Protein AF-A0A3D8QNW7-F1 (afdb_monomer_lite)

Organism: NCBI:txid1849047

Secondary structure (DSSP, 8-state):
-EEEEEETTS-EEEEE--TT-BHHHHHHHHHHHHT--TTSEEEEETTEE--TT-BGGGGT--TT-EEEEEE-PPPP-PPPPPPEEEEEE-TTS-EEEEEE-TT-BHHHHHHHHHHHH---GGGEEEEETTEEPPTT--SBGGGGT--TT--EEEEE---S-EEEEEE-TTTS-EEEEEE-TT-BHHHHHHHHHHHH---GGGEEEEETTEEPPTT-BTTTTT--TT-EEEEEEPP--SS-SSS---EEEEEEEETTS-EEEEEEETT-BHHHHHHHHHHHH---GGGEEEEETTEEPPTTSBTTTTT--TT-EEEEEE-S--EEEEEEE-TTSPBPPPEEEETT-BHHHHHHHHHHHHGGGS-SSGGGEEEEETTEEPPTTSBGGGS---TTPEEEEEEPPPP--S---------------------------------------------------------------TT-TTTEESTT--S---TTTHHHHGGGS-HHHHTTEEEETTEEEE---TTS-GGG--SEETTEEEE-PPP--PPP--S-PPPPPS-SS---SSSPPPHHHHHHHHHH-TT-SEEEEETTSEEEEEE-TT--HHHHHHHS-SEETTEEEEEEE---EE--B--GGGS------------------PPPP-----------TT-EEEEEETT--S---EEEE---EEEETTEEEEEE-HHHHHHHHHHHH--TTGGGT-SS---PPPTTGGGGEEEEETTEEEEEEEEES-TT--STTTT-SS--EEEEES-GGGGTT---SSTT-EEBPHHHHHHTTTTT--BEE------S--------S--EEEEEEEEEEE-HHHHHHHHHSHHHHHHHHTT-HHHHHHHEEEEEEEEEESPPSSTTS-TT-EEEEEEEBTTS-EEEEEEEEEEEEEE------SS--HHHHHHHHTT--EEEEEEEEPPHHHHHH-EE-

Sequence (961 aa):
MKVFVRDMTGRQIEIELDKNSCASDLKEIISKIWQLKSDSYRAVYSGKELTGGAILSHYGVRNGSTIHIIKETPLPAQLPPGPISVPVKLPDGSIITAVVGEKASVIELKGAIERTSGIDVSNQRLVIHGRSLPSQSTSNISWFGVRDSSVVELQFIDGQPYNIYVEQPDRNTSYTLLVLCSDSVERLKTLVEKRNGIPNSRLRLKLNEKILKDEDILADCFIDANCKLKLEILPPKIMDSVAMDREIGIVLDFSEGERDIISVQGSSTILKIKEKISEKKHYLPAQVEIRNRGRQLQDHETLHSYGLGHGKILTVHFDGVKQFELFFQLPDGTASAGLVVPANTTVTDVKSKILLNWADKLPTNKSEFNITLLGDILEDDSNLDSYDIKKWSTLVVEIKQPNPTDNMAMYDLTEEHDPLGARDESQHNEIQPETASVELEELATSSDISSSDDARLTATPEILPCNSDMNSEGMHLLVGQTTELSGDEWKLLRPQLPESFRWDIEYGQSCWTCTPSRKIPRDEIPLTIAGCPVVIPVAYRYPFSGAVSPPPDPLSQVIDPRAPIEIQTVAKIFKRFPEASGFYLLLNGLLQLLVPDNFNYDWAYSHRPNVFGGLKICYINQTLACTAGHDPRVQRPATPTATRTASSRNQAQSPPARRVPNARSRIELESIVEARPKNVKSQTQYNGRIGVKTIKDGKIYLTMSSHVITESLLAKNRGPLLRRLFRTSRSTLNENWHKEVDICIQGAKIGTVRKTFDTEAEEYPTGFSHDVSLVRPLDDRDTHCILSPIPGLGWLSRSSWDNLRRTPSNLHILIHNETSEAKTLPSFTHSECLIVGKGILLNRQKLSAYEDDAQLRRRVRDEDVKIWKSLVSQSILYRVYPDFPVPGGQSGLALYADGKRSDGTDGPGVVGFQSFVQRSGNVQTYEMEGRDLEARLKRGLVAFYGAFQIPKELEKDHVIL

Structure (mmCIF, N/CA/C/O backbone):
data_AF-A0A3D8QNW7-F1
#
_entry.id   AF-A0A3D8QNW7-F1
#
loop_
_atom_site.group_PDB
_atom_site.id
_atom_site.type_symbol
_atom_site.label_atom_id
_atom_site.label_alt_id
_atom_site.label_comp_id
_atom_site.label_asym_id
_atom_site.label_entity_id
_atom_site.label_seq_id
_atom_site.pdbx_PDB_ins_code
_atom_site.Cartn_x
_atom_site.Cartn_y
_atom_site.Cartn_z
_atom_site.occupancy
_atom_site.B_iso_or_equiv
_atom_site.auth_seq_id
_atom_site.auth_comp_id
_atom_site.auth_asym_id
_atom_site.auth_atom_id
_atom_site.pdbx_PDB_model_num
ATOM 1 N N . MET A 1 1 ? 21.866 -10.956 -41.240 1.00 88.00 1 MET A N 1
ATOM 2 C CA . MET A 1 1 ? 20.829 -11.385 -40.270 1.00 88.00 1 MET A CA 1
ATOM 3 C C . MET A 1 1 ? 19.503 -10.880 -40.780 1.00 88.00 1 MET A C 1
ATOM 5 O O . MET A 1 1 ? 19.419 -9.727 -41.170 1.00 88.00 1 MET A O 1
ATOM 9 N N . LYS A 1 2 ? 18.485 -11.728 -40.810 1.00 88.94 2 LYS A N 1
ATOM 10 C CA . LYS A 1 2 ? 17.174 -11.386 -41.357 1.00 88.94 2 LYS A CA 1
ATOM 11 C C . LYS A 1 2 ? 16.237 -10.998 -40.223 1.00 88.94 2 LYS A C 1
ATOM 13 O O . LYS A 1 2 ? 16.145 -11.728 -39.236 1.00 88.94 2 LYS A O 1
ATOM 18 N N . VAL A 1 3 ? 15.557 -9.867 -40.352 1.00 92.38 3 VAL A N 1
ATOM 19 C CA . VAL A 1 3 ? 14.496 -9.419 -39.442 1.00 92.38 3 VAL A CA 1
ATOM 20 C C . VAL A 1 3 ? 13.245 -9.100 -40.248 1.00 92.38 3 VAL A C 1
ATOM 22 O O . VAL A 1 3 ? 13.325 -8.649 -41.388 1.00 92.38 3 VAL A O 1
ATOM 25 N N . PHE A 1 4 ? 12.079 -9.331 -39.662 1.00 91.69 4 PHE A N 1
ATOM 26 C CA . PHE A 1 4 ? 10.807 -8.983 -40.280 1.00 91.69 4 PHE A CA 1
ATOM 27 C C . PHE A 1 4 ? 10.320 -7.657 -39.717 1.00 91.69 4 PHE A C 1
ATOM 29 O O . PHE A 1 4 ? 10.287 -7.482 -38.503 1.00 91.69 4 PHE A O 1
ATOM 36 N N . VAL A 1 5 ? 9.904 -6.733 -40.573 1.00 90.88 5 VAL A N 1
ATOM 37 C CA . VAL A 1 5 ? 9.300 -5.470 -40.145 1.00 90.88 5 VAL A CA 1
ATOM 38 C C . VAL A 1 5 ? 7.836 -5.470 -40.559 1.00 90.88 5 VAL A C 1
ATOM 40 O O . VAL A 1 5 ? 7.531 -5.653 -41.736 1.00 90.88 5 VAL A O 1
ATOM 43 N N . ARG A 1 6 ? 6.927 -5.310 -39.592 1.00 87.19 6 ARG A N 1
ATOM 44 C CA . ARG A 1 6 ? 5.473 -5.385 -39.793 1.00 87.19 6 ARG A CA 1
ATOM 45 C C . ARG A 1 6 ? 4.789 -4.102 -39.328 1.00 87.19 6 ARG A C 1
ATOM 47 O O . ARG A 1 6 ? 5.006 -3.664 -38.200 1.00 87.19 6 ARG A O 1
ATOM 54 N N . ASP A 1 7 ? 3.949 -3.511 -40.171 1.00 80.88 7 ASP A N 1
ATOM 55 C CA . ASP A 1 7 ? 3.161 -2.332 -39.803 1.00 80.88 7 ASP A CA 1
ATOM 56 C C . ASP A 1 7 ? 1.815 -2.691 -39.143 1.00 80.88 7 ASP A C 1
ATOM 58 O O . ASP A 1 7 ? 1.413 -3.856 -39.057 1.00 80.88 7 ASP A O 1
ATOM 62 N N . MET A 1 8 ? 1.108 -1.664 -38.666 1.00 65.06 8 MET A N 1
ATOM 63 C CA . MET A 1 8 ? -0.207 -1.795 -38.025 1.00 65.06 8 MET A CA 1
ATOM 64 C C . MET A 1 8 ? -1.326 -2.289 -38.962 1.00 65.06 8 MET A C 1
ATOM 66 O O . MET A 1 8 ? -2.391 -2.651 -38.471 1.00 65.06 8 MET A O 1
ATOM 70 N N . THR A 1 9 ? -1.108 -2.322 -40.283 1.00 67.56 9 THR A N 1
ATOM 71 C CA . THR A 1 9 ? -2.059 -2.874 -41.272 1.00 67.56 9 THR A CA 1
ATOM 72 C C . THR A 1 9 ? -1.826 -4.363 -41.546 1.00 67.56 9 THR A C 1
ATOM 74 O O . THR A 1 9 ? -2.587 -4.988 -42.278 1.00 67.56 9 THR A O 1
ATOM 77 N N . GLY A 1 10 ? -0.780 -4.949 -40.951 1.00 64.12 10 GLY A N 1
ATOM 78 C CA . GLY A 1 10 ? -0.378 -6.338 -41.167 1.00 64.12 10 GLY A CA 1
ATOM 79 C C . GLY A 1 10 ? 0.596 -6.533 -42.331 1.00 64.12 10 GLY A C 1
ATOM 80 O O . GLY A 1 10 ? 1.072 -7.652 -42.527 1.00 64.12 10 GLY A O 1
ATOM 81 N N . ARG A 1 11 ? 0.958 -5.470 -43.065 1.00 78.00 11 ARG A N 1
ATOM 82 C CA . ARG A 1 11 ? 1.965 -5.537 -44.130 1.00 78.00 11 ARG A CA 1
ATOM 83 C C . ARG A 1 11 ? 3.331 -5.836 -43.516 1.00 78.00 11 ARG A C 1
ATOM 85 O O . ARG A 1 11 ? 3.772 -5.132 -42.611 1.00 78.00 11 ARG A O 1
ATOM 92 N N . GLN A 1 12 ? 4.004 -6.867 -44.024 1.00 87.19 12 GLN A N 1
ATOM 93 C CA . GLN A 1 12 ? 5.324 -7.296 -43.565 1.00 87.19 12 GLN A CA 1
ATOM 94 C C . GLN A 1 12 ? 6.352 -7.225 -44.698 1.00 87.19 12 GLN A C 1
ATOM 96 O O . GLN A 1 12 ? 6.046 -7.575 -45.836 1.00 87.19 12 GLN A O 1
ATOM 101 N N . ILE A 1 13 ? 7.574 -6.811 -44.367 1.00 85.19 13 ILE A N 1
ATOM 102 C CA . ILE A 1 13 ? 8.767 -6.914 -45.216 1.00 85.19 13 ILE A CA 1
ATOM 103 C C . ILE A 1 13 ? 9.862 -7.699 -44.484 1.00 85.19 13 ILE A C 1
ATOM 105 O O . ILE A 1 13 ? 9.888 -7.732 -43.253 1.00 85.19 13 ILE A O 1
ATOM 109 N N . GLU A 1 14 ? 10.761 -8.329 -45.233 1.00 93.50 14 GLU A N 1
ATOM 110 C CA . GLU A 1 14 ? 12.011 -8.894 -44.713 1.00 93.50 14 GLU A CA 1
ATOM 111 C C . GLU A 1 14 ? 13.143 -7.892 -44.966 1.00 93.50 14 GLU A C 1
ATOM 113 O O . GLU A 1 14 ? 13.238 -7.334 -46.058 1.00 93.50 14 GLU A O 1
ATOM 118 N N . ILE A 1 15 ? 13.983 -7.651 -43.959 1.00 92.00 15 ILE A N 1
ATOM 119 C CA . ILE A 1 15 ? 15.173 -6.804 -44.059 1.00 92.00 15 ILE A CA 1
ATOM 120 C C . ILE A 1 15 ? 16.390 -7.630 -43.646 1.00 92.00 15 ILE A C 1
ATOM 122 O O . ILE A 1 15 ? 16.409 -8.249 -42.578 1.00 92.00 15 ILE A O 1
ATOM 126 N N . GLU A 1 16 ? 17.415 -7.627 -44.492 1.00 90.38 16 GLU A N 1
ATOM 127 C CA . GLU A 1 16 ? 18.729 -8.195 -44.204 1.00 90.38 16 GLU A CA 1
ATOM 128 C C . GLU A 1 16 ? 19.631 -7.091 -43.626 1.00 90.38 16 GLU A C 1
ATOM 130 O O . GLU A 1 16 ? 19.787 -6.032 -44.226 1.00 90.38 16 GLU A O 1
ATOM 135 N N . LEU A 1 17 ? 20.184 -7.334 -42.439 1.00 88.88 17 LEU A N 1
ATOM 136 C CA . LEU A 1 17 ? 21.026 -6.420 -41.661 1.00 88.88 17 LEU A CA 1
ATOM 137 C C . LEU A 1 17 ? 22.298 -7.126 -41.200 1.00 88.88 17 LEU A C 1
ATOM 139 O O . LEU A 1 17 ? 22.297 -8.346 -41.015 1.00 88.88 17 LEU A O 1
ATOM 143 N N . ASP A 1 18 ? 23.353 -6.387 -40.888 1.00 87.38 18 ASP A N 1
ATOM 144 C CA . ASP A 1 18 ? 24.512 -6.976 -40.224 1.00 87.38 18 ASP A CA 1
ATOM 145 C C . ASP A 1 18 ? 24.222 -7.312 -38.758 1.00 87.38 18 ASP A C 1
ATOM 147 O O . ASP A 1 18 ? 23.333 -6.757 -38.111 1.00 87.38 18 ASP A O 1
ATOM 151 N N . LYS A 1 19 ? 24.993 -8.253 -38.196 1.00 76.56 19 LYS A N 1
ATOM 152 C CA . LYS A 1 19 ? 24.853 -8.655 -36.780 1.00 76.56 19 LYS A CA 1
ATOM 153 C C . LYS A 1 19 ? 25.104 -7.497 -35.803 1.00 76.56 19 LYS A C 1
ATOM 155 O O . LYS A 1 19 ? 24.641 -7.564 -34.666 1.00 76.56 19 LYS A O 1
ATOM 160 N N . ASN A 1 20 ? 25.822 -6.472 -36.260 1.00 83.44 20 ASN A N 1
ATOM 161 C CA . ASN A 1 20 ? 26.192 -5.287 -35.494 1.00 83.44 20 ASN A CA 1
ATOM 162 C C . ASN A 1 20 ? 25.349 -4.052 -35.859 1.00 83.44 20 ASN A C 1
ATOM 164 O O . ASN A 1 20 ? 25.583 -2.996 -35.277 1.00 83.44 20 ASN A O 1
ATOM 168 N N . SER A 1 21 ? 24.374 -4.166 -36.774 1.00 85.25 21 SER A N 1
ATOM 169 C CA . SER A 1 21 ? 23.501 -3.042 -37.124 1.00 85.25 21 SER A CA 1
ATOM 170 C C . SER A 1 21 ? 22.735 -2.530 -35.903 1.00 85.25 21 SER A C 1
ATOM 172 O O . SER A 1 21 ? 22.281 -3.298 -35.043 1.00 85.25 21 SER A O 1
ATOM 174 N N . CYS A 1 22 ? 22.586 -1.216 -35.835 1.00 87.44 22 CYS A N 1
ATOM 175 C CA . CYS A 1 22 ? 21.951 -0.496 -34.747 1.00 87.44 22 CYS A CA 1
ATOM 176 C C . CYS A 1 22 ? 20.524 -0.045 -35.089 1.00 87.44 22 CYS A C 1
ATOM 178 O O . CYS A 1 22 ? 20.023 -0.231 -36.202 1.00 87.44 22 CYS A O 1
ATOM 180 N N . ALA A 1 23 ? 19.821 0.492 -34.089 1.00 85.25 23 ALA A N 1
ATOM 181 C CA . ALA A 1 23 ? 18.435 0.919 -34.252 1.00 85.25 23 ALA A CA 1
ATOM 182 C C . ALA A 1 23 ? 18.269 2.064 -35.274 1.00 85.25 23 ALA A C 1
ATOM 184 O O . ALA A 1 23 ? 17.240 2.103 -35.952 1.00 85.25 23 ALA A O 1
ATOM 185 N N . SER A 1 24 ? 19.270 2.937 -35.445 1.00 86.88 24 SER A N 1
ATOM 186 C CA . SER A 1 24 ? 19.283 3.942 -36.516 1.00 86.88 24 SER A CA 1
ATOM 187 C C . SER A 1 24 ? 19.403 3.326 -37.912 1.00 86.88 24 SER A C 1
ATOM 189 O O . SER A 1 24 ? 18.609 3.705 -38.765 1.00 86.88 24 SER A O 1
ATOM 191 N N . ASP A 1 25 ? 20.275 2.336 -38.139 1.00 88.00 25 ASP A N 1
ATOM 192 C CA . ASP A 1 25 ? 20.439 1.700 -39.465 1.00 88.00 25 ASP A CA 1
ATOM 193 C C . ASP A 1 25 ? 19.130 1.046 -39.930 1.00 88.00 25 ASP A C 1
ATOM 195 O O . ASP A 1 25 ? 18.670 1.225 -41.059 1.00 88.00 25 ASP A O 1
ATOM 199 N N . LEU A 1 26 ? 18.479 0.320 -39.014 1.00 87.31 26 LEU A N 1
ATOM 200 C CA . LEU A 1 26 ? 17.173 -0.285 -39.254 1.00 87.31 26 LEU A CA 1
ATOM 201 C C . LEU A 1 26 ? 16.115 0.782 -39.574 1.00 87.31 26 LEU A C 1
ATOM 203 O O . LEU A 1 26 ? 15.355 0.603 -40.526 1.00 87.31 26 LEU A O 1
ATOM 207 N N . LYS A 1 27 ? 16.056 1.885 -38.809 1.00 87.38 27 LYS A N 1
ATOM 208 C CA . LYS A 1 27 ? 15.140 2.998 -39.109 1.00 87.38 27 LYS A CA 1
ATOM 209 C C . LYS A 1 27 ? 15.464 3.633 -40.465 1.00 87.38 27 LYS A C 1
ATOM 211 O O . LYS A 1 27 ? 14.551 3.883 -41.239 1.00 87.38 27 LYS A O 1
ATOM 216 N N . GLU A 1 28 ? 16.723 3.841 -40.825 1.00 86.50 28 GLU A N 1
ATOM 217 C CA . GLU A 1 28 ? 17.073 4.414 -42.129 1.00 86.50 28 GLU A CA 1
ATOM 218 C C . GLU A 1 28 ? 16.577 3.534 -43.290 1.00 86.50 28 GLU A C 1
ATOM 220 O O . GLU A 1 28 ? 15.965 4.030 -44.241 1.00 86.50 28 GLU A O 1
ATOM 225 N N . ILE A 1 29 ? 16.750 2.214 -43.180 1.00 85.81 29 ILE A N 1
ATOM 226 C CA . ILE A 1 29 ? 16.283 1.256 -44.190 1.00 85.81 29 ILE A CA 1
ATOM 227 C C . ILE A 1 29 ? 14.746 1.211 -44.251 1.00 85.81 29 ILE A C 1
ATOM 229 O O . ILE A 1 29 ? 14.181 1.213 -45.345 1.00 85.81 29 ILE A O 1
ATOM 233 N N . ILE A 1 30 ? 14.041 1.243 -43.113 1.00 85.81 30 ILE A N 1
ATOM 234 C CA . ILE A 1 30 ? 12.567 1.324 -43.088 1.00 85.81 30 ILE A CA 1
ATOM 235 C C . ILE A 1 30 ? 12.077 2.631 -43.723 1.00 85.81 30 ILE A C 1
ATOM 237 O O . ILE A 1 30 ? 11.160 2.606 -44.545 1.00 85.81 30 ILE A O 1
ATOM 241 N N . SER A 1 31 ? 12.699 3.762 -43.381 1.00 83.44 31 SER A N 1
ATOM 242 C CA . SER A 1 31 ? 12.384 5.079 -43.946 1.00 83.44 31 SER A CA 1
ATOM 243 C C . SER A 1 31 ? 12.540 5.086 -45.469 1.00 83.44 31 SER A C 1
ATOM 245 O O . SER A 1 31 ? 11.666 5.604 -46.164 1.00 83.44 31 SER A O 1
ATOM 247 N N . LYS A 1 32 ? 13.586 4.435 -46.001 1.00 81.38 32 LYS A N 1
ATOM 248 C CA . LYS A 1 32 ? 13.806 4.252 -47.447 1.00 81.38 32 LYS A CA 1
ATOM 249 C C . LYS A 1 32 ? 12.761 3.334 -48.099 1.00 81.38 32 LYS A C 1
ATOM 251 O O . LYS A 1 32 ? 12.185 3.709 -49.115 1.00 81.38 32 LYS A O 1
ATOM 256 N N . ILE A 1 33 ? 12.483 2.158 -47.526 1.00 79.12 33 ILE A N 1
ATOM 257 C CA . ILE A 1 33 ? 11.575 1.160 -48.131 1.00 79.12 33 ILE A CA 1
ATOM 258 C C . ILE A 1 33 ? 10.100 1.597 -48.069 1.00 79.12 33 ILE A C 1
ATOM 260 O O . ILE A 1 33 ? 9.326 1.281 -48.973 1.00 79.12 33 ILE A O 1
ATOM 264 N N . TRP A 1 34 ? 9.687 2.314 -47.019 1.00 79.94 34 TRP A N 1
ATOM 265 C CA . TRP A 1 34 ? 8.292 2.737 -46.814 1.00 79.94 34 TRP A CA 1
ATOM 266 C C . TRP A 1 34 ? 8.039 4.239 -47.004 1.00 79.94 34 TRP A C 1
ATOM 268 O O . TRP A 1 34 ? 6.907 4.674 -46.798 1.00 79.94 34 TRP A O 1
ATOM 278 N N . GLN A 1 35 ? 9.050 5.008 -47.426 1.00 79.50 35 GLN A N 1
ATOM 279 C CA . GLN A 1 35 ? 8.971 6.457 -47.674 1.00 79.50 35 GLN A CA 1
ATOM 280 C C . GLN A 1 35 ? 8.410 7.245 -46.473 1.00 79.50 35 GLN A C 1
ATOM 282 O O . GLN A 1 35 ? 7.566 8.128 -46.611 1.00 79.50 35 GLN A O 1
ATOM 287 N N . LEU A 1 36 ? 8.876 6.901 -45.269 1.00 75.25 36 LEU A N 1
ATOM 288 C CA . LEU A 1 36 ? 8.489 7.552 -44.014 1.00 75.25 36 LEU A CA 1
ATOM 289 C C . LEU A 1 36 ? 9.635 8.437 -43.509 1.00 75.25 36 LEU A C 1
ATOM 291 O O . LEU A 1 36 ? 10.801 8.075 -43.654 1.00 75.25 36 LEU A O 1
ATOM 295 N N . LYS A 1 37 ? 9.323 9.563 -42.856 1.00 70.62 37 LYS A N 1
ATOM 296 C CA . LYS A 1 37 ? 10.338 10.313 -42.096 1.00 70.62 37 LYS A CA 1
ATOM 297 C C . LYS A 1 37 ? 10.695 9.511 -40.838 1.00 70.62 37 LYS A C 1
ATOM 299 O O . LYS A 1 37 ? 9.813 8.885 -40.253 1.00 70.62 37 LYS A O 1
ATOM 304 N N . SER A 1 38 ? 11.956 9.540 -40.401 1.00 63.03 38 SER A N 1
ATOM 305 C CA . SER A 1 38 ? 12.448 8.801 -39.215 1.00 63.03 38 SER A CA 1
ATOM 306 C C . SER A 1 38 ? 11.627 9.040 -37.945 1.00 63.03 38 SER A C 1
ATOM 308 O O . SER A 1 38 ? 11.526 8.156 -37.093 1.00 63.03 38 SER A O 1
ATOM 310 N N . ASP A 1 39 ? 11.040 10.232 -37.860 1.00 68.31 39 ASP A N 1
ATOM 311 C CA . ASP A 1 39 ? 10.346 10.754 -36.688 1.00 68.31 39 ASP A CA 1
ATOM 312 C C . ASP A 1 39 ? 8.819 10.617 -36.833 1.00 68.31 39 ASP A C 1
ATOM 314 O O . ASP A 1 39 ? 8.085 10.832 -35.880 1.00 68.31 39 ASP A O 1
ATOM 318 N N . SER A 1 40 ? 8.318 10.216 -38.012 1.00 66.88 40 SER A N 1
ATOM 319 C CA . SER A 1 40 ? 6.888 9.955 -38.245 1.00 66.88 40 SER A CA 1
ATOM 320 C C . SER A 1 40 ? 6.487 8.510 -37.924 1.00 66.88 40 SER A C 1
ATOM 322 O O . SER A 1 40 ? 5.415 8.051 -38.327 1.00 66.88 40 SER A O 1
ATOM 324 N N . TYR A 1 41 ? 7.360 7.737 -37.273 1.00 78.50 41 TYR A N 1
ATOM 325 C CA . TYR A 1 41 ? 7.050 6.398 -36.783 1.00 78.50 41 TYR A CA 1
ATOM 326 C C . TYR A 1 41 ? 8.018 5.926 -35.694 1.00 78.50 41 TYR A C 1
ATOM 328 O O . TYR A 1 41 ? 9.192 6.293 -35.629 1.00 78.50 41 TYR A O 1
ATOM 336 N N . ARG A 1 42 ? 7.525 4.997 -34.878 1.00 86.19 42 ARG A N 1
ATOM 337 C CA . ARG A 1 42 ? 8.290 4.304 -33.846 1.00 86.19 42 ARG A CA 1
ATOM 338 C C . ARG A 1 42 ? 8.465 2.840 -34.215 1.00 86.19 42 ARG A C 1
ATOM 340 O O . ARG A 1 42 ? 7.502 2.162 -34.575 1.00 86.19 42 ARG A O 1
ATOM 347 N N . ALA A 1 43 ? 9.703 2.359 -34.133 1.00 85.69 43 ALA A N 1
ATOM 348 C CA . ALA A 1 43 ? 10.039 0.955 -34.328 1.00 85.69 43 ALA A CA 1
ATOM 349 C C . ALA A 1 43 ? 10.091 0.268 -32.962 1.00 85.69 43 ALA A C 1
ATOM 351 O O . ALA A 1 43 ? 10.806 0.725 -32.077 1.00 85.69 43 ALA A O 1
ATOM 352 N N . VAL A 1 44 ? 9.317 -0.798 -32.770 1.00 83.81 44 VAL A N 1
ATOM 353 C CA . VAL A 1 44 ? 9.092 -1.419 -31.460 1.00 83.81 44 VAL A CA 1
ATOM 354 C C . VAL A 1 44 ? 9.354 -2.919 -31.527 1.00 83.81 44 VAL A C 1
ATOM 356 O O . VAL A 1 44 ? 8.811 -3.626 -32.375 1.00 83.81 44 VAL A O 1
ATOM 359 N N . TYR A 1 45 ? 10.149 -3.426 -30.590 1.00 84.38 45 TYR A N 1
ATOM 360 C CA . TYR A 1 45 ? 10.424 -4.848 -30.425 1.00 84.38 45 TYR A CA 1
ATOM 361 C C . TYR A 1 45 ? 10.228 -5.260 -28.965 1.00 84.38 45 TYR A C 1
ATOM 363 O O . TYR A 1 45 ? 10.772 -4.637 -28.056 1.00 84.38 45 TYR A O 1
ATOM 371 N N . SER A 1 46 ? 9.443 -6.315 -28.724 1.00 77.62 46 SER A N 1
ATOM 372 C CA . SER A 1 46 ? 9.134 -6.817 -27.370 1.00 77.62 46 SER A CA 1
ATOM 373 C C . SER A 1 46 ? 8.666 -5.723 -26.386 1.00 77.62 46 SER A C 1
ATOM 375 O O . SER A 1 46 ? 9.081 -5.696 -25.230 1.00 77.62 46 SER A O 1
ATOM 377 N N . GLY A 1 47 ? 7.843 -4.779 -26.861 1.00 65.94 47 GLY A N 1
ATOM 378 C CA . GLY A 1 47 ? 7.337 -3.648 -26.069 1.00 65.94 47 GLY A CA 1
ATOM 379 C C . GLY A 1 47 ? 8.338 -2.509 -25.823 1.00 65.94 47 GLY A C 1
ATOM 380 O O . GLY A 1 47 ? 7.958 -1.496 -25.244 1.00 65.94 47 GLY A O 1
ATOM 381 N N . LYS A 1 48 ? 9.593 -2.633 -26.274 1.00 74.88 48 LYS A N 1
ATOM 382 C CA . LYS A 1 48 ? 10.604 -1.569 -26.209 1.00 74.88 48 LYS A CA 1
ATOM 383 C C . LYS A 1 48 ? 10.706 -0.849 -27.542 1.00 74.88 48 LYS A C 1
ATOM 385 O O . LYS A 1 48 ? 10.773 -1.491 -28.589 1.00 74.88 48 LYS A O 1
ATOM 390 N N . GLU A 1 49 ? 10.766 0.474 -27.504 1.00 83.31 49 GLU A N 1
ATOM 391 C CA . GLU A 1 49 ? 11.114 1.250 -28.687 1.00 83.31 49 GLU A CA 1
ATOM 392 C C . GLU A 1 49 ? 12.613 1.124 -29.000 1.00 83.31 49 GLU A C 1
ATOM 394 O O . GLU A 1 49 ? 13.457 1.140 -28.102 1.00 83.31 49 GLU A O 1
ATOM 399 N N . LEU A 1 50 ? 12.928 0.983 -30.284 1.00 81.75 50 LEU A N 1
ATOM 400 C CA . LEU A 1 50 ? 14.272 0.969 -30.838 1.00 81.75 50 LEU A CA 1
ATOM 401 C C . LEU A 1 50 ? 14.673 2.423 -31.139 1.00 81.75 50 LEU A C 1
ATOM 403 O O . LEU A 1 50 ? 14.215 3.008 -32.123 1.00 81.75 50 LEU A O 1
ATOM 407 N N . THR A 1 51 ? 15.492 3.020 -30.271 1.00 77.31 51 THR A N 1
ATOM 408 C CA . THR A 1 51 ? 15.859 4.447 -30.308 1.00 77.31 51 THR A CA 1
ATOM 409 C C . THR A 1 51 ? 17.371 4.662 -30.192 1.00 77.31 51 THR A C 1
ATOM 411 O O . THR A 1 51 ? 18.044 4.012 -29.399 1.00 77.31 51 THR A O 1
ATOM 414 N N . GLY A 1 52 ? 17.917 5.610 -30.959 1.00 73.75 52 GLY A N 1
ATOM 415 C CA . GLY A 1 52 ? 19.347 5.946 -30.935 1.00 73.75 52 GLY A CA 1
ATOM 416 C C . GLY A 1 52 ? 20.265 4.906 -31.598 1.00 73.75 52 GLY A C 1
ATOM 417 O O . GLY A 1 52 ? 19.817 4.033 -32.335 1.00 73.75 52 GLY A O 1
ATOM 418 N N . GLY A 1 53 ? 21.572 5.018 -31.338 1.00 72.50 53 GLY A N 1
ATOM 419 C CA . GLY A 1 53 ? 22.629 4.230 -31.994 1.00 72.50 53 GLY A CA 1
ATOM 420 C C . GLY A 1 53 ? 22.971 2.883 -31.340 1.00 72.50 53 GLY A C 1
ATOM 421 O O . GLY A 1 53 ? 24.050 2.347 -31.573 1.00 72.50 53 GLY A O 1
ATOM 422 N N . ALA A 1 54 ? 22.110 2.324 -30.484 1.00 78.44 54 ALA A N 1
ATOM 423 C CA . ALA A 1 54 ? 22.398 1.045 -29.831 1.00 78.44 54 ALA A CA 1
ATOM 424 C C . ALA A 1 54 ? 22.180 -0.152 -30.781 1.00 78.44 54 ALA A C 1
ATOM 426 O O . ALA A 1 54 ? 21.200 -0.204 -31.528 1.00 78.44 54 ALA A O 1
ATOM 427 N N . ILE A 1 55 ? 23.092 -1.133 -30.725 1.00 83.56 55 ILE A N 1
ATOM 428 C CA . ILE A 1 55 ? 23.055 -2.358 -31.543 1.00 83.56 55 ILE A CA 1
ATOM 429 C C . ILE A 1 55 ? 21.752 -3.130 -31.285 1.00 83.56 55 ILE A C 1
ATOM 431 O O . ILE A 1 55 ? 21.335 -3.304 -30.139 1.00 83.56 55 ILE A O 1
ATOM 435 N N . LEU A 1 56 ? 21.115 -3.642 -32.341 1.00 84.25 56 LEU A N 1
ATOM 436 C CA . LEU A 1 56 ? 19.819 -4.335 -32.266 1.00 84.25 56 LEU A CA 1
ATOM 437 C C . LEU A 1 56 ? 19.830 -5.554 -31.319 1.00 84.25 56 LEU A C 1
ATOM 439 O O . LEU A 1 56 ? 18.826 -5.855 -30.667 1.00 84.25 56 LEU A O 1
ATOM 443 N N . SER A 1 57 ? 20.982 -6.211 -31.169 1.00 82.31 57 SER A N 1
ATOM 444 C CA . SER A 1 57 ? 21.194 -7.305 -30.214 1.00 82.31 57 SER A CA 1
ATOM 445 C C . SER A 1 57 ? 21.004 -6.882 -28.747 1.00 82.31 57 SER A C 1
ATOM 447 O O . SER A 1 57 ? 20.504 -7.686 -27.958 1.00 82.31 57 SER A O 1
ATOM 449 N N . HIS A 1 58 ? 21.287 -5.624 -28.378 1.00 81.25 58 HIS A N 1
ATOM 450 C CA . HIS A 1 58 ? 21.028 -5.085 -27.032 1.00 81.25 58 HIS A CA 1
ATOM 451 C C . HIS A 1 58 ? 19.527 -4.959 -26.725 1.00 81.25 58 HIS A C 1
ATOM 453 O O . HIS A 1 58 ? 19.111 -5.085 -25.573 1.00 81.25 58 HIS A O 1
ATOM 459 N N . TYR A 1 59 ? 18.691 -4.794 -27.754 1.00 73.56 59 TYR A N 1
ATOM 460 C CA . TYR A 1 59 ? 17.231 -4.871 -27.634 1.00 73.56 59 TYR A CA 1
ATOM 461 C C . TYR A 1 59 ? 16.705 -6.316 -27.647 1.00 73.56 59 TYR A C 1
ATOM 463 O O . TYR A 1 59 ? 15.504 -6.538 -27.505 1.00 73.56 59 TYR A O 1
ATOM 471 N N . GLY A 1 60 ? 17.585 -7.312 -27.798 1.00 80.94 60 GLY A N 1
ATOM 472 C CA . GLY A 1 60 ? 17.225 -8.725 -27.905 1.00 80.94 60 GLY A CA 1
ATOM 473 C C . GLY A 1 60 ? 16.699 -9.134 -29.284 1.00 80.94 60 GLY A C 1
ATOM 474 O O . GLY A 1 60 ? 16.087 -10.200 -29.401 1.00 80.94 60 GLY A O 1
ATOM 475 N N . VAL A 1 61 ? 16.901 -8.305 -30.314 1.00 83.88 61 VAL A N 1
ATOM 476 C CA . VAL A 1 61 ? 16.578 -8.642 -31.708 1.00 83.88 61 VAL A CA 1
ATOM 477 C C . VAL A 1 61 ? 17.549 -9.723 -32.189 1.00 83.88 61 VAL A C 1
ATOM 479 O O . VAL A 1 61 ? 18.752 -9.663 -31.933 1.00 83.88 61 VAL A O 1
ATOM 482 N N . ARG A 1 62 ? 17.019 -10.745 -32.860 1.00 86.19 62 ARG A N 1
ATOM 483 C CA . ARG A 1 62 ? 17.745 -11.913 -33.372 1.00 86.19 62 ARG A CA 1
ATOM 484 C C . ARG A 1 62 ? 17.333 -12.189 -34.819 1.00 86.19 62 ARG A C 1
ATOM 486 O O . ARG A 1 62 ? 16.379 -11.615 -35.336 1.00 86.19 62 ARG A O 1
ATOM 493 N N . ASN A 1 63 ? 18.032 -13.119 -35.464 1.00 87.75 63 ASN A N 1
ATOM 494 C CA . ASN A 1 63 ? 17.632 -13.636 -36.770 1.00 87.75 63 ASN A CA 1
ATOM 495 C C . ASN A 1 63 ? 16.211 -14.240 -36.694 1.00 87.75 63 ASN A C 1
ATOM 497 O O . ASN A 1 63 ? 15.974 -15.129 -35.879 1.00 87.75 63 ASN A O 1
ATOM 501 N N . GLY A 1 64 ? 15.285 -13.748 -37.518 1.00 80.56 64 GLY A N 1
ATOM 502 C CA . GLY A 1 64 ? 13.860 -14.102 -37.508 1.00 80.56 64 GLY A CA 1
ATOM 503 C C . GLY A 1 64 ? 12.971 -13.248 -36.589 1.00 80.56 64 GLY A C 1
ATOM 504 O O . GLY A 1 64 ? 11.758 -13.449 -36.571 1.00 80.56 64 GLY A O 1
ATOM 505 N N . SER A 1 65 ? 13.520 -12.286 -35.837 1.00 86.25 65 SER A N 1
ATOM 506 C CA . SER A 1 65 ? 12.722 -11.377 -34.999 1.00 86.25 65 SER A CA 1
ATOM 507 C C . SER A 1 65 ? 11.771 -10.515 -35.834 1.00 86.25 65 SER A C 1
ATOM 509 O O . SER A 1 65 ? 12.163 -9.980 -36.868 1.00 86.25 65 SER A O 1
ATOM 511 N N . THR A 1 66 ? 10.535 -10.335 -35.351 1.00 87.44 66 THR A N 1
ATOM 512 C CA . THR A 1 66 ? 9.555 -9.406 -35.939 1.00 87.44 66 THR A CA 1
ATOM 513 C C . THR A 1 66 ? 9.514 -8.097 -35.154 1.00 87.44 66 THR A C 1
ATOM 515 O O . THR A 1 66 ? 9.343 -8.111 -33.937 1.00 87.44 66 THR A O 1
ATOM 518 N N . ILE A 1 67 ? 9.668 -6.976 -35.853 1.00 88.69 67 ILE A N 1
ATOM 519 C CA . ILE A 1 67 ? 9.714 -5.609 -35.331 1.00 88.69 67 ILE A CA 1
ATOM 520 C C . ILE A 1 67 ? 8.468 -4.876 -35.831 1.00 88.69 67 ILE A C 1
ATOM 522 O O . ILE A 1 67 ? 8.141 -4.926 -37.017 1.00 88.69 67 ILE A O 1
ATOM 526 N N . HIS A 1 68 ? 7.757 -4.209 -34.928 1.00 86.69 68 HIS A N 1
ATOM 527 C CA . HIS A 1 68 ? 6.491 -3.547 -35.220 1.00 86.69 68 HIS A CA 1
ATOM 528 C C . HIS A 1 68 ? 6.683 -2.054 -35.455 1.00 86.69 68 HIS A C 1
ATOM 530 O O . HIS A 1 68 ? 7.329 -1.382 -34.654 1.00 86.69 68 HIS A O 1
ATOM 536 N N . ILE A 1 69 ? 6.094 -1.530 -36.528 1.00 85.75 69 ILE A N 1
ATOM 537 C CA . ILE A 1 69 ? 6.151 -0.104 -36.858 1.00 85.75 69 ILE A CA 1
ATOM 538 C C . ILE A 1 69 ? 4.820 0.560 -36.556 1.00 85.75 69 ILE A C 1
ATOM 540 O O . ILE A 1 69 ? 3.798 0.273 -37.182 1.00 85.75 69 ILE A O 1
ATOM 544 N N . ILE A 1 70 ? 4.871 1.488 -35.610 1.00 76.00 70 ILE A N 1
ATOM 545 C CA . ILE A 1 70 ? 3.757 2.330 -35.200 1.00 76.00 70 ILE A CA 1
ATOM 546 C C . ILE A 1 70 ? 3.963 3.678 -35.883 1.00 76.00 70 ILE A C 1
ATOM 548 O O . ILE A 1 70 ? 4.822 4.452 -35.468 1.00 76.00 70 ILE A O 1
ATOM 552 N N . LYS A 1 71 ? 3.217 3.950 -36.958 1.00 71.19 71 LYS A N 1
ATOM 553 C CA . LYS A 1 71 ? 3.234 5.268 -37.606 1.00 71.19 71 LYS A CA 1
ATOM 554 C C . LYS A 1 71 ? 2.676 6.302 -36.633 1.00 71.19 71 LYS A C 1
ATOM 556 O O . LYS A 1 71 ? 1.562 6.139 -36.139 1.00 71.19 71 LYS A O 1
ATOM 561 N N . GLU A 1 72 ? 3.437 7.360 -36.391 1.00 56.69 72 GLU A N 1
ATOM 562 C CA . GLU A 1 72 ? 2.930 8.562 -35.744 1.00 56.69 72 GLU A CA 1
ATOM 563 C C . GLU A 1 72 ? 2.251 9.383 -36.830 1.00 56.69 72 GLU A C 1
ATOM 565 O O . GLU A 1 72 ? 2.863 10.217 -37.491 1.00 56.69 72 GLU A O 1
ATOM 570 N N . THR A 1 73 ? 0.980 9.077 -37.084 1.00 36.88 73 THR A N 1
ATOM 571 C CA . THR A 1 73 ? 0.148 9.947 -37.907 1.00 36.88 73 THR A CA 1
ATOM 572 C C . THR A 1 73 ? -0.016 11.276 -37.175 1.00 36.88 73 THR A C 1
ATOM 574 O O . THR A 1 73 ? -0.601 11.270 -36.086 1.00 36.88 73 THR A O 1
ATOM 577 N N . PRO A 1 74 ? 0.387 12.420 -37.763 1.00 37.44 74 PRO A N 1
ATOM 578 C CA . PRO A 1 74 ? -0.305 13.660 -37.458 1.00 37.44 74 PRO A CA 1
ATOM 579 C C . PRO A 1 74 ? -1.786 13.393 -37.737 1.00 37.44 74 PRO A C 1
ATOM 581 O O . PRO A 1 74 ? -2.117 12.799 -38.768 1.00 37.44 74 PRO A O 1
ATOM 584 N N . LEU A 1 75 ? -2.665 13.759 -36.806 1.00 28.97 75 LEU A N 1
ATOM 585 C CA . LEU A 1 75 ? -4.103 13.617 -37.016 1.00 28.97 75 LEU A CA 1
ATOM 586 C C . LEU A 1 75 ? -4.481 14.298 -38.345 1.00 28.97 75 LEU A C 1
ATOM 588 O O . LEU A 1 75 ? -4.082 15.448 -38.553 1.00 28.97 75 LEU A O 1
ATOM 592 N N . PRO A 1 76 ? -5.239 13.639 -39.244 1.00 30.45 76 PRO A N 1
ATOM 593 C CA . PRO A 1 76 ? -5.882 14.369 -40.325 1.00 30.45 76 PRO A CA 1
ATOM 594 C C . PRO A 1 76 ? -6.796 15.422 -39.696 1.00 30.45 76 PRO A C 1
ATOM 596 O O . PRO A 1 76 ? -7.378 15.179 -38.637 1.00 30.45 76 PRO A O 1
ATOM 599 N N . ALA A 1 77 ? -6.906 16.584 -40.338 1.00 39.38 77 ALA A N 1
ATOM 600 C CA . ALA A 1 77 ? -7.647 17.723 -39.815 1.00 39.38 77 ALA A CA 1
ATOM 601 C C . ALA A 1 77 ? -9.121 17.374 -39.526 1.00 39.38 77 ALA A C 1
ATOM 603 O O . ALA A 1 77 ? -9.986 17.452 -40.396 1.00 39.38 77 ALA A O 1
ATOM 604 N N . GLN A 1 78 ? -9.409 17.036 -38.273 1.00 34.28 78 GLN A N 1
ATOM 605 C CA . GLN A 1 78 ? -10.689 17.333 -37.648 1.00 34.28 78 GLN A CA 1
ATOM 606 C C . GLN A 1 78 ? -10.581 18.773 -37.143 1.00 34.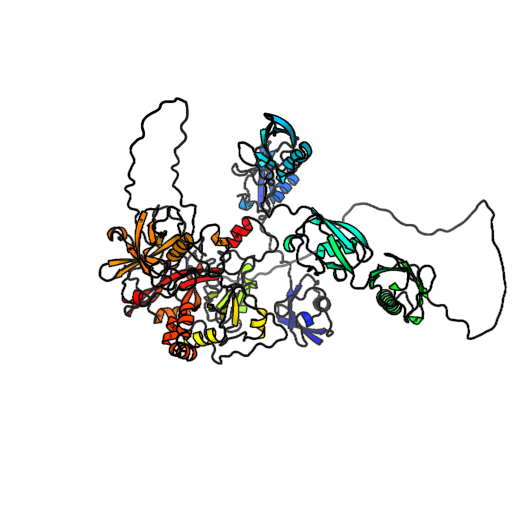28 78 GLN A C 1
ATOM 608 O O . GLN A 1 78 ? -9.537 19.151 -36.604 1.00 34.28 78 GLN A O 1
ATOM 613 N N . LEU A 1 79 ? -11.611 19.593 -37.380 1.00 30.70 79 LEU A N 1
ATOM 614 C CA . LEU A 1 79 ? -11.589 21.000 -36.971 1.00 30.70 79 LEU A CA 1
ATOM 615 C C . LEU A 1 79 ? -11.250 21.102 -35.472 1.00 30.70 79 LEU A C 1
ATOM 617 O O . LEU A 1 79 ? -11.776 20.310 -34.685 1.00 30.70 79 LEU A O 1
ATOM 621 N N . PRO A 1 80 ? -10.391 22.052 -35.063 1.00 34.38 80 PRO A N 1
ATOM 622 C CA . PRO A 1 80 ? -10.061 22.215 -33.656 1.00 34.38 80 PRO A CA 1
ATOM 623 C C . PRO A 1 80 ? -11.322 22.569 -32.850 1.00 34.38 80 PRO A C 1
ATOM 625 O O . PRO A 1 80 ? -12.201 23.258 -33.382 1.00 34.38 80 PRO A O 1
ATOM 628 N N . PRO A 1 81 ? -11.411 22.177 -31.562 1.00 42.47 81 PRO A N 1
ATOM 629 C CA . PRO A 1 81 ? -12.347 22.830 -30.655 1.00 42.47 81 PRO A CA 1
ATOM 630 C C . PRO A 1 81 ? -12.048 24.333 -30.699 1.00 42.47 81 PRO A C 1
ATOM 632 O O . PRO A 1 81 ? -10.886 24.744 -30.609 1.00 42.47 81 PRO A O 1
ATOM 635 N N . GLY A 1 82 ? -13.086 25.128 -30.966 1.00 54.59 82 GLY A N 1
ATOM 636 C CA . GLY A 1 82 ? -12.925 26.524 -31.364 1.00 54.59 82 GLY A CA 1
ATOM 637 C C . GLY A 1 82 ? -12.166 27.357 -30.325 1.00 54.59 82 GLY A C 1
ATOM 638 O O . GLY A 1 82 ? -12.220 27.055 -29.130 1.00 54.59 82 GLY A O 1
ATOM 639 N N . PRO A 1 83 ? -11.459 28.418 -30.752 1.00 69.38 83 PRO A N 1
ATOM 640 C CA . PRO A 1 83 ? -10.882 29.355 -29.804 1.00 69.38 83 PRO A CA 1
ATOM 641 C C . PRO A 1 83 ? -12.010 30.017 -29.004 1.00 69.38 83 PRO A C 1
ATOM 643 O O . PRO A 1 83 ? -13.012 30.451 -29.574 1.00 69.38 83 PRO A O 1
ATOM 646 N N . ILE A 1 84 ? -11.837 30.104 -27.688 1.00 77.56 84 ILE A N 1
ATOM 647 C CA . ILE A 1 84 ? -12.789 30.780 -26.816 1.00 77.56 84 ILE A CA 1
ATOM 648 C C . ILE A 1 84 ? -12.542 32.288 -26.867 1.00 77.56 84 ILE A C 1
ATOM 650 O O . ILE A 1 84 ? -11.407 32.770 -26.785 1.00 77.56 84 ILE A O 1
ATOM 654 N N . SER A 1 85 ? -13.626 33.034 -27.032 1.00 81.38 85 SER A N 1
ATOM 655 C CA . SER A 1 85 ? -13.631 34.490 -27.080 1.00 81.38 85 SER A CA 1
ATOM 656 C C . SER A 1 85 ? -13.929 35.019 -25.685 1.00 81.38 85 SER A C 1
ATOM 658 O O . SER A 1 85 ? -15.013 34.801 -25.150 1.00 81.38 85 SER A O 1
ATOM 660 N N . VAL A 1 86 ? -12.962 35.704 -25.077 1.00 88.75 86 VAL A N 1
ATOM 661 C CA . VAL A 1 86 ? -13.068 36.255 -23.722 1.00 88.75 86 VAL A CA 1
ATOM 662 C C . VAL A 1 86 ? -13.230 37.775 -23.828 1.00 88.75 86 VAL A C 1
ATOM 664 O O . VAL A 1 86 ? -12.259 38.463 -24.158 1.00 88.75 86 VAL A O 1
ATOM 667 N N . PRO A 1 87 ? -14.427 38.339 -23.577 1.00 89.19 87 PRO A N 1
ATOM 668 C CA . PRO A 1 87 ? -14.601 39.782 -23.484 1.00 89.19 87 PRO A CA 1
ATOM 669 C C . PRO A 1 87 ? -13.821 40.331 -22.286 1.00 89.19 87 PRO A C 1
ATOM 671 O O . PRO A 1 87 ? -14.018 39.902 -21.149 1.00 89.19 87 PRO A O 1
ATOM 674 N N . VAL A 1 88 ? -12.947 41.301 -22.532 1.00 90.62 88 VAL A N 1
ATOM 675 C CA . VAL A 1 88 ? -12.137 41.958 -21.508 1.00 90.62 88 VAL A CA 1
ATOM 676 C C . VAL A 1 88 ? -12.536 43.419 -21.432 1.00 90.62 88 VAL A C 1
ATOM 678 O O . VAL A 1 88 ? -12.340 44.182 -22.377 1.00 90.62 88 VAL A O 1
ATOM 681 N N . LYS A 1 89 ? -13.109 43.806 -20.295 1.00 87.62 89 LYS A N 1
ATOM 682 C CA . LYS A 1 89 ? -13.474 45.188 -20.002 1.00 87.62 89 LYS A CA 1
ATOM 683 C C . LYS A 1 89 ? -12.234 45.944 -19.539 1.00 87.62 89 LYS A C 1
ATOM 685 O O . LYS A 1 89 ? -11.643 45.588 -18.519 1.00 87.62 89 LYS A O 1
ATOM 690 N N . LEU A 1 90 ? -11.844 46.957 -20.300 1.00 81.00 90 LEU A N 1
ATOM 691 C CA . LEU A 1 90 ? -10.702 47.816 -20.023 1.00 81.00 90 LEU A CA 1
ATOM 692 C C . LEU A 1 90 ? -11.032 48.866 -18.939 1.00 81.00 90 LEU A C 1
ATOM 694 O O . LEU A 1 90 ? -12.207 49.155 -18.691 1.00 81.00 90 LEU A O 1
ATOM 698 N N . PRO A 1 91 ? -10.013 49.462 -18.288 1.00 71.31 91 PRO A N 1
ATOM 699 C CA . PRO A 1 91 ? -10.205 50.460 -17.228 1.00 71.31 91 PRO A CA 1
ATOM 700 C C . PRO A 1 91 ? -10.944 51.741 -17.644 1.00 71.31 91 PRO A C 1
ATOM 702 O O . PRO A 1 91 ? -11.535 52.396 -16.790 1.00 71.31 91 PRO A O 1
ATOM 705 N N . ASP A 1 92 ? -10.943 52.090 -18.933 1.00 74.75 92 ASP A N 1
ATOM 706 C CA . ASP A 1 92 ? -11.723 53.203 -19.498 1.00 74.75 92 ASP A CA 1
ATOM 707 C C . ASP A 1 92 ? -13.216 52.862 -19.711 1.00 74.75 92 ASP A C 1
ATOM 709 O O . ASP A 1 92 ? -14.013 53.724 -20.079 1.00 74.75 92 ASP A O 1
ATOM 713 N N . GLY A 1 93 ? -13.607 51.610 -19.451 1.00 69.88 93 GLY A N 1
ATOM 714 C CA . GLY A 1 93 ? -14.959 51.087 -19.624 1.00 69.88 93 GLY A CA 1
ATOM 715 C C . GLY A 1 93 ? -15.240 50.478 -20.999 1.00 69.88 93 GLY A C 1
ATOM 716 O O . GLY A 1 93 ? -16.314 49.897 -21.174 1.00 69.88 93 GLY A O 1
ATOM 717 N N . SER A 1 94 ? -14.308 50.562 -21.954 1.00 76.69 94 SER A N 1
ATOM 718 C CA . SER A 1 94 ? -14.421 49.875 -23.245 1.00 76.69 94 SER A CA 1
ATOM 719 C C . SER A 1 94 ? -14.269 48.354 -23.087 1.00 76.69 94 SER A C 1
ATOM 721 O O . SER A 1 94 ? -13.818 47.861 -22.052 1.00 76.69 94 SER A O 1
ATOM 723 N N . ILE A 1 95 ? -14.688 47.577 -24.090 1.00 86.19 95 ILE A N 1
ATOM 724 C CA . ILE A 1 95 ? -14.566 46.112 -24.082 1.00 86.19 95 ILE A CA 1
ATOM 725 C C . ILE A 1 95 ? -13.856 45.668 -25.358 1.00 86.19 95 ILE A C 1
ATOM 727 O O . ILE A 1 95 ? -14.316 45.954 -26.461 1.00 86.19 95 ILE A O 1
ATOM 731 N N . ILE A 1 96 ? -12.763 44.929 -25.191 1.00 83.62 96 ILE A N 1
ATOM 732 C CA . ILE A 1 96 ? -12.061 44.217 -26.264 1.00 83.62 96 ILE A CA 1
ATOM 733 C C . ILE A 1 96 ? -12.361 42.719 -26.170 1.00 83.62 96 ILE A C 1
ATOM 735 O O . ILE A 1 96 ? -12.844 42.246 -25.144 1.00 83.62 96 ILE A O 1
ATOM 739 N N . THR A 1 97 ? -12.060 41.944 -27.211 1.00 82.06 97 THR A N 1
ATOM 740 C CA . THR A 1 97 ? -12.198 40.478 -27.167 1.00 82.06 97 THR A CA 1
ATOM 741 C C . THR A 1 97 ? -10.827 39.829 -27.286 1.00 82.06 97 THR A C 1
ATOM 743 O O . THR A 1 97 ? -10.189 39.922 -28.331 1.00 82.06 97 THR A O 1
ATOM 746 N N . ALA A 1 98 ? -10.380 39.167 -26.220 1.00 82.12 98 ALA A N 1
ATOM 747 C CA . ALA A 1 98 ? -9.167 38.362 -26.226 1.00 82.12 98 ALA A CA 1
ATOM 748 C C . ALA A 1 98 ? -9.517 36.935 -26.671 1.00 82.12 98 ALA A C 1
ATOM 750 O O . ALA A 1 98 ? -10.290 36.239 -26.013 1.00 82.12 98 ALA A O 1
ATOM 751 N N . VAL A 1 99 ? -8.963 36.507 -27.804 1.00 76.56 99 VAL A N 1
ATOM 752 C CA . VAL A 1 99 ? -9.227 35.189 -28.397 1.00 76.56 99 VAL A CA 1
ATOM 753 C C . VAL A 1 99 ? -8.095 34.236 -28.019 1.00 76.56 99 VAL A C 1
ATOM 755 O O . VAL A 1 99 ? -6.931 34.501 -28.324 1.00 76.56 99 VAL A O 1
ATOM 758 N N . VAL A 1 100 ? -8.425 33.136 -27.339 1.00 81.50 100 VAL A N 1
ATOM 759 C CA . VAL A 1 100 ? -7.450 32.160 -26.823 1.00 81.50 100 VAL A CA 1
ATOM 760 C C . VAL A 1 100 ? -7.949 30.723 -26.976 1.00 81.50 100 VAL A C 1
ATOM 762 O O . VAL A 1 100 ? -9.140 30.479 -27.128 1.00 81.50 100 VAL A O 1
ATOM 765 N N . GLY A 1 101 ? -7.051 29.737 -26.943 1.00 74.81 101 GLY A N 1
ATOM 766 C CA . GLY A 1 101 ? -7.460 28.329 -26.957 1.00 74.81 101 GLY A CA 1
ATOM 767 C C . 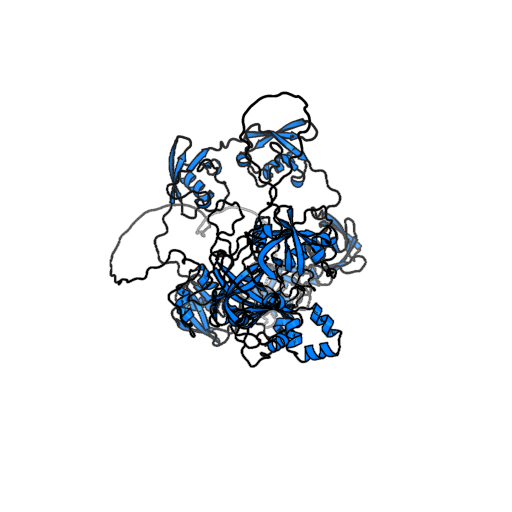GLY A 1 101 ? -8.190 27.920 -25.671 1.00 74.81 101 GLY A C 1
ATOM 768 O O . GLY A 1 101 ? -7.896 28.435 -24.596 1.00 74.81 101 GLY A O 1
ATOM 769 N N . GLU A 1 102 ? -9.071 26.919 -25.748 1.00 66.81 102 GLU A N 1
ATOM 770 C CA . GLU A 1 102 ? -9.825 26.357 -24.603 1.00 66.81 102 GLU A CA 1
ATOM 771 C C . GLU A 1 102 ? -8.929 25.846 -23.444 1.00 66.81 102 GLU A C 1
ATOM 773 O O . GLU A 1 102 ? -9.379 25.631 -22.316 1.00 66.81 102 GLU A O 1
ATOM 778 N N . LYS A 1 103 ? -7.632 25.642 -23.716 1.00 70.88 103 LYS A N 1
ATOM 779 C CA . LYS A 1 103 ? -6.611 25.208 -22.748 1.00 70.88 103 LYS A CA 1
ATOM 780 C C . LYS A 1 103 ? -5.623 26.298 -22.321 1.00 70.88 103 LYS A C 1
ATOM 782 O O . LYS A 1 103 ? -4.687 25.979 -21.593 1.00 70.88 103 LYS A O 1
ATOM 787 N N . ALA A 1 104 ? -5.827 27.545 -22.744 1.00 73.12 104 ALA A N 1
ATOM 788 C CA . ALA A 1 104 ? -4.911 28.647 -22.474 1.00 73.12 104 ALA A CA 1
ATOM 789 C C . ALA A 1 104 ? -4.707 28.894 -20.971 1.00 73.12 104 ALA A C 1
ATOM 791 O O . ALA A 1 104 ? -5.635 28.818 -20.166 1.00 73.12 104 ALA A O 1
ATOM 792 N N . SER A 1 105 ? -3.476 29.218 -20.603 1.00 81.19 105 SER A N 1
ATOM 793 C CA . SER A 1 105 ? -3.065 29.671 -19.277 1.00 81.19 105 SER A CA 1
ATOM 794 C C . SER A 1 105 ? -3.396 31.149 -19.041 1.00 81.19 105 SER A C 1
ATOM 796 O O . SER A 1 105 ? -3.691 31.908 -19.969 1.00 81.19 105 SER A O 1
ATOM 798 N N . VAL A 1 106 ? -3.305 31.596 -17.782 1.00 80.12 106 VAL A N 1
ATOM 799 C CA . VAL A 1 106 ? -3.496 33.018 -17.429 1.00 80.12 106 VAL A CA 1
ATOM 800 C C . VAL A 1 106 ? -2.478 33.912 -18.153 1.00 80.12 106 VAL A C 1
ATOM 802 O O . VAL A 1 106 ? -2.812 35.027 -18.545 1.00 80.12 106 VAL A O 1
ATOM 805 N N . ILE A 1 107 ? -1.259 33.411 -18.381 1.00 77.75 107 ILE A N 1
ATOM 806 C CA . ILE A 1 107 ? -0.189 34.124 -19.094 1.00 77.75 107 ILE A CA 1
ATOM 807 C C . ILE A 1 107 ? -0.547 34.294 -20.578 1.00 77.75 107 ILE A C 1
ATOM 809 O O . ILE A 1 107 ? -0.422 35.391 -21.118 1.00 77.75 107 ILE A O 1
ATOM 813 N N . GLU A 1 108 ? -1.053 33.245 -21.232 1.00 77.75 108 GLU A N 1
ATOM 814 C CA . GLU A 1 108 ? -1.475 33.311 -22.639 1.00 77.75 108 GLU A CA 1
ATOM 815 C C . GLU A 1 108 ? -2.680 34.241 -22.842 1.00 77.75 108 GLU A C 1
ATOM 817 O O . GLU A 1 108 ? -2.719 34.965 -23.839 1.00 77.75 108 GLU A O 1
ATOM 822 N N . LEU A 1 109 ? -3.610 34.293 -21.878 1.00 85.25 109 LEU A N 1
ATOM 823 C CA . LEU A 1 109 ? -4.705 35.269 -21.869 1.00 85.25 109 LEU A CA 1
ATOM 824 C C . LEU A 1 109 ? -4.194 36.707 -21.717 1.00 85.25 109 LEU A C 1
ATOM 826 O O . LEU A 1 109 ? -4.623 37.575 -22.474 1.00 85.25 109 LEU A O 1
ATOM 830 N N . LYS A 1 110 ? -3.240 36.967 -20.812 1.00 83.88 110 LYS A N 1
ATOM 831 C CA . LYS A 1 110 ? -2.616 38.296 -20.705 1.00 83.88 110 LYS A CA 1
ATOM 832 C C . LYS A 1 110 ? -1.879 38.700 -21.986 1.00 83.88 110 LYS A C 1
ATOM 834 O O . LYS A 1 110 ? -2.034 39.825 -22.453 1.00 83.88 110 LYS A O 1
ATOM 839 N N . GLY A 1 111 ? -1.134 37.781 -22.601 1.00 78.44 111 GLY A N 1
ATOM 840 C CA . GLY A 1 111 ? -0.469 38.029 -23.884 1.00 78.44 111 GLY A CA 1
ATOM 841 C C . GLY A 1 111 ? -1.452 38.260 -25.041 1.00 78.44 111 GLY A C 1
ATOM 842 O O . GLY A 1 111 ? -1.161 39.019 -25.961 1.00 78.44 111 GLY A O 1
ATOM 843 N N . ALA A 1 112 ? -2.638 37.642 -25.012 1.00 81.69 112 ALA A N 1
ATOM 844 C CA . ALA A 1 112 ? -3.706 37.947 -25.967 1.00 81.69 112 ALA A CA 1
ATOM 845 C C . ALA A 1 112 ? -4.284 39.352 -25.745 1.00 81.69 112 ALA A C 1
ATOM 847 O O . ALA A 1 112 ? -4.464 40.091 -26.706 1.00 81.69 112 ALA A O 1
ATOM 848 N N . ILE A 1 113 ? -4.490 39.756 -24.489 1.00 83.75 113 ILE A N 1
ATOM 849 C CA . ILE A 1 113 ? -4.922 41.115 -24.132 1.00 83.75 113 ILE A CA 1
ATOM 850 C C . ILE A 1 113 ? -3.883 42.151 -24.566 1.00 83.75 113 ILE A C 1
ATOM 852 O O . ILE A 1 113 ? -4.257 43.164 -25.147 1.00 83.75 113 ILE A O 1
ATOM 856 N N . GLU A 1 114 ? -2.593 41.891 -24.356 1.00 80.00 114 GLU A N 1
ATOM 857 C CA . GLU A 1 114 ? -1.489 42.755 -24.793 1.00 80.00 114 GLU A CA 1
ATOM 858 C C . GLU A 1 114 ? -1.507 42.953 -26.312 1.00 80.00 114 GLU A C 1
ATOM 860 O O . GLU A 1 114 ? -1.562 44.087 -26.783 1.00 80.00 114 GLU A O 1
ATOM 865 N N . ARG A 1 115 ? -1.591 41.862 -27.085 1.00 71.31 115 ARG A N 1
ATOM 866 C CA . ARG A 1 115 ? -1.685 41.909 -28.556 1.00 71.31 115 ARG A CA 1
ATOM 867 C C . ARG A 1 115 ? -2.922 42.648 -29.079 1.00 71.31 115 ARG A C 1
ATOM 869 O O . ARG A 1 115 ? -2.882 43.153 -30.196 1.00 71.31 115 ARG A O 1
ATOM 876 N N . THR A 1 116 ? -4.011 42.705 -28.311 1.00 72.25 116 THR A N 1
ATOM 877 C CA . THR A 1 116 ? -5.268 43.366 -28.715 1.00 72.25 116 THR A CA 1
ATOM 878 C C . THR A 1 116 ? -5.410 44.801 -28.187 1.00 72.25 116 THR A C 1
ATOM 880 O O . THR A 1 116 ? -6.132 45.590 -28.788 1.00 72.25 116 THR A O 1
ATOM 883 N N . SER A 1 117 ? -4.737 45.162 -27.088 1.00 75.94 117 SER A N 1
ATOM 884 C CA . SER A 1 117 ? -4.864 46.475 -26.420 1.00 75.94 117 SER A CA 1
ATOM 885 C C . SER A 1 117 ? -3.602 47.338 -26.426 1.00 75.94 117 SER A C 1
ATOM 887 O O . SER A 1 117 ? -3.684 48.525 -26.123 1.00 75.94 117 SER A O 1
ATOM 889 N N . GLY A 1 118 ? -2.433 46.754 -26.699 1.00 58.81 118 GLY A N 1
ATOM 890 C CA . GLY A 1 118 ? -1.131 47.391 -26.489 1.00 58.81 118 GLY A CA 1
ATOM 891 C C . GLY A 1 118 ? -0.706 47.510 -25.016 1.00 58.81 118 GLY A C 1
ATOM 892 O O . GLY A 1 118 ? 0.328 48.111 -24.735 1.00 58.81 118 GLY A O 1
ATOM 893 N N . ILE A 1 119 ? -1.478 46.968 -24.064 1.00 70.12 119 ILE A N 1
ATOM 894 C CA . ILE A 1 119 ? -1.167 47.039 -22.629 1.00 70.12 119 ILE A CA 1
ATOM 895 C C . ILE A 1 119 ? -0.212 45.903 -22.251 1.00 70.12 119 ILE A C 1
ATOM 897 O O . ILE A 1 119 ? -0.618 44.741 -22.229 1.00 70.12 119 ILE A O 1
ATOM 901 N N . ASP A 1 120 ? 1.026 46.251 -21.896 1.00 62.41 120 ASP A N 1
ATOM 902 C CA . ASP A 1 120 ? 2.069 45.303 -21.478 1.00 62.41 120 ASP A CA 1
ATOM 903 C C . ASP A 1 120 ? 1.600 44.362 -20.348 1.00 62.41 120 ASP A C 1
ATOM 905 O O . ASP A 1 120 ? 0.993 44.807 -19.366 1.00 62.41 120 ASP A O 1
ATOM 909 N N . VAL A 1 121 ? 1.902 43.062 -20.472 1.00 66.50 121 VAL A N 1
ATOM 910 C CA . VAL A 1 121 ? 1.518 41.990 -19.526 1.00 66.50 121 VAL A CA 1
ATOM 911 C C . VAL A 1 121 ? 1.838 42.312 -18.056 1.00 66.50 121 VAL A C 1
ATOM 913 O O . VAL A 1 121 ? 1.092 41.890 -17.162 1.00 66.50 121 VAL A O 1
ATOM 916 N N . SER A 1 122 ? 2.911 43.060 -17.781 1.00 59.56 122 SER A N 1
ATOM 917 C CA . SER A 1 122 ? 3.317 43.468 -16.427 1.00 59.56 122 SER A CA 1
ATOM 918 C C . SER A 1 122 ? 2.347 44.456 -15.766 1.00 59.56 122 SER A C 1
ATOM 920 O O . SER A 1 122 ? 2.160 44.402 -14.550 1.00 59.56 122 SER A O 1
ATOM 922 N N . ASN A 1 123 ? 1.659 45.284 -16.558 1.00 65.00 123 ASN A N 1
ATOM 923 C CA . ASN A 1 123 ? 0.689 46.278 -16.085 1.00 65.00 123 ASN A CA 1
ATOM 924 C C . ASN A 1 123 ? -0.745 45.719 -15.993 1.00 65.00 123 ASN A C 1
ATOM 926 O O . ASN A 1 123 ? -1.663 46.424 -15.568 1.00 65.00 123 ASN A O 1
ATOM 930 N N . GLN A 1 124 ? -0.961 44.454 -16.379 1.00 74.38 124 GLN A N 1
ATOM 931 C CA . GLN A 1 124 ? -2.283 43.831 -16.404 1.00 74.38 124 GLN A CA 1
ATOM 932 C C . GLN A 1 124 ? -2.633 43.090 -15.106 1.00 74.38 124 GLN A C 1
ATOM 934 O O . GLN A 1 124 ? -2.050 42.045 -14.795 1.00 74.38 124 GLN A O 1
ATOM 939 N N . ARG A 1 125 ? -3.696 43.516 -14.414 1.00 79.88 125 ARG A N 1
ATOM 940 C CA . ARG A 1 125 ? -4.393 42.698 -13.409 1.00 79.88 125 ARG A CA 1
ATOM 941 C C . ARG A 1 125 ? -5.738 42.224 -13.951 1.00 79.88 125 ARG A C 1
ATOM 943 O O . ARG A 1 125 ? -6.618 43.038 -14.203 1.00 79.88 125 ARG A O 1
ATOM 950 N N . LEU A 1 126 ? -5.914 40.911 -14.082 1.00 82.94 126 LEU A N 1
ATOM 951 C CA . LEU A 1 126 ? -7.176 40.312 -14.526 1.00 82.94 126 LEU A CA 1
ATOM 952 C C . LEU A 1 126 ? -8.045 39.934 -13.326 1.00 82.94 126 LEU A C 1
ATOM 954 O O . LEU A 1 126 ? -7.566 39.279 -12.399 1.00 82.94 126 LEU A O 1
ATOM 958 N N . VAL A 1 127 ? -9.318 40.318 -13.354 1.00 81.88 127 VAL A N 1
ATOM 959 C CA . VAL A 1 127 ? -10.293 40.068 -12.288 1.00 81.88 127 VAL A CA 1
ATOM 960 C C . VAL A 1 127 ? -11.559 39.449 -12.882 1.00 81.88 127 VAL A C 1
ATOM 962 O O . VAL A 1 127 ? -12.125 39.975 -13.833 1.00 81.88 127 VAL A O 1
ATOM 965 N N . ILE A 1 128 ? -12.039 38.344 -12.308 1.00 80.69 128 ILE A N 1
ATOM 966 C CA . ILE A 1 128 ? -13.318 37.717 -12.678 1.00 80.69 128 ILE A CA 1
ATOM 967 C C . ILE A 1 128 ? -14.159 37.466 -11.422 1.00 80.69 128 ILE A C 1
ATOM 969 O O . ILE A 1 128 ? -13.650 37.004 -10.401 1.00 80.69 128 ILE A O 1
ATOM 973 N N . HIS A 1 129 ? -15.443 37.838 -11.457 1.00 73.50 129 HIS A N 1
ATOM 974 C CA . HIS A 1 129 ? -16.361 37.782 -10.304 1.00 73.50 129 HIS A CA 1
ATOM 975 C C . HIS A 1 129 ? -15.779 38.378 -8.998 1.00 73.50 129 HIS A C 1
ATOM 977 O O . HIS A 1 129 ? -15.966 37.832 -7.909 1.00 73.50 129 HIS A O 1
ATOM 983 N N . GLY A 1 130 ? -15.026 39.481 -9.103 1.00 63.47 130 GLY A N 1
ATOM 984 C CA . GLY A 1 130 ? -14.366 40.134 -7.964 1.00 63.47 130 GLY A CA 1
ATOM 985 C C . GLY A 1 130 ? -13.141 39.396 -7.400 1.00 63.47 130 GLY A C 1
ATOM 986 O O . GLY A 1 130 ? -12.665 39.748 -6.322 1.00 63.47 130 GLY A O 1
ATOM 987 N N . ARG A 1 131 ? -12.617 38.376 -8.094 1.00 67.94 131 ARG A N 1
ATOM 988 C CA . ARG A 1 131 ? -11.398 37.639 -7.721 1.00 67.94 131 ARG A CA 1
ATOM 989 C C . ARG A 1 131 ? -10.281 37.895 -8.729 1.00 67.94 131 ARG A C 1
ATOM 991 O O . ARG A 1 131 ? -10.484 37.731 -9.927 1.00 67.94 131 ARG A O 1
ATOM 998 N N . SER A 1 132 ? -9.100 38.264 -8.236 1.00 73.00 132 SER A N 1
ATOM 999 C CA . SER A 1 132 ? -7.895 38.437 -9.060 1.00 73.00 132 SER A CA 1
ATOM 1000 C C . SER A 1 132 ? -7.389 37.079 -9.556 1.00 73.00 132 SER A C 1
ATOM 1002 O O . SER A 1 132 ? -7.272 36.143 -8.763 1.00 73.00 132 SER A O 1
ATOM 1004 N N . LEU A 1 133 ? -7.066 36.974 -10.845 1.00 76.31 133 LEU A N 1
ATOM 1005 C CA . LEU A 1 133 ? -6.410 35.801 -11.422 1.00 76.31 133 LEU A CA 1
ATOM 1006 C C . LEU A 1 133 ? -4.904 35.818 -11.089 1.00 76.31 133 LEU A C 1
ATOM 1008 O O . LEU A 1 133 ? -4.279 36.877 -11.189 1.00 76.31 133 LEU A O 1
ATOM 1012 N N . PRO A 1 134 ? -4.300 34.677 -10.706 1.00 69.69 134 PRO A N 1
ATOM 1013 C CA . PRO A 1 134 ? -2.882 34.605 -10.352 1.00 69.69 134 PRO A CA 1
ATOM 1014 C C . PRO A 1 134 ? -1.977 34.733 -11.587 1.00 69.69 134 PRO A C 1
ATOM 1016 O O . PRO A 1 134 ? -2.007 33.894 -12.487 1.00 69.69 134 PRO A O 1
ATOM 1019 N N . SER A 1 135 ? -1.133 35.768 -11.601 1.00 54.38 135 SER A N 1
ATOM 1020 C CA . SER A 1 135 ? -0.379 36.215 -12.785 1.00 54.38 135 SER A CA 1
ATOM 1021 C C . SER A 1 135 ? 0.597 35.199 -13.392 1.00 54.38 135 SER A C 1
ATOM 1023 O O . SER A 1 135 ? 0.884 35.306 -14.578 1.00 54.38 135 SER A O 1
ATOM 1025 N N . GLN A 1 136 ? 1.106 34.241 -12.611 1.00 54.12 136 GLN A N 1
ATOM 1026 C CA . GLN A 1 136 ? 2.104 33.250 -13.053 1.00 54.12 136 GLN A CA 1
ATOM 1027 C C . GLN A 1 136 ? 1.559 31.809 -13.095 1.00 54.12 136 GLN A C 1
ATOM 1029 O O . GLN A 1 136 ? 2.324 30.847 -13.080 1.00 54.12 136 GLN A O 1
ATOM 1034 N N . SER A 1 137 ? 0.235 31.617 -13.107 1.00 58.84 137 SER A N 1
ATOM 1035 C CA . SER A 1 137 ? -0.322 30.262 -13.111 1.00 58.84 137 SER A CA 1
ATOM 1036 C C . SER A 1 137 ? -0.262 29.604 -14.491 1.00 58.84 137 SER A C 1
ATOM 1038 O O . SER A 1 137 ? -0.823 30.110 -15.462 1.00 58.84 137 SER A O 1
ATOM 1040 N N . THR A 1 138 ? 0.345 28.417 -14.534 1.00 52.50 138 THR A N 1
ATOM 1041 C CA . THR A 1 138 ? 0.314 27.475 -15.666 1.00 52.50 138 THR A CA 1
ATOM 1042 C C . THR A 1 138 ? -0.998 26.684 -15.762 1.00 52.50 138 THR A C 1
ATOM 1044 O O . THR A 1 138 ? -1.169 25.883 -16.678 1.00 52.50 138 THR A O 1
ATOM 1047 N N . SER A 1 139 ? -1.942 26.891 -14.837 1.00 62.56 139 SER A N 1
ATOM 1048 C CA . SER A 1 139 ? -3.278 26.296 -14.906 1.00 62.56 139 SER A CA 1
ATOM 1049 C C . SER A 1 139 ? -4.129 26.968 -15.988 1.00 62.56 139 SER A C 1
ATOM 1051 O O . SER A 1 139 ? -4.092 28.189 -16.148 1.00 62.56 139 SER A O 1
ATOM 1053 N N . ASN A 1 140 ? -4.948 26.169 -16.677 1.00 71.62 140 ASN A N 1
ATOM 1054 C CA . ASN A 1 140 ? -5.930 26.635 -17.661 1.00 71.62 140 ASN A CA 1
ATOM 1055 C C . ASN A 1 140 ? -6.874 27.692 -17.044 1.00 71.62 140 ASN A C 1
ATOM 1057 O O . ASN A 1 140 ? -7.373 27.497 -15.934 1.00 71.62 140 ASN A O 1
ATOM 1061 N N . ILE A 1 141 ? -7.172 28.774 -17.768 1.00 73.62 141 ILE A N 1
ATOM 1062 C CA . ILE A 1 141 ? -8.117 29.827 -17.362 1.00 73.62 141 ILE A CA 1
ATOM 1063 C C . ILE A 1 141 ? -9.516 29.298 -16.993 1.00 73.62 141 ILE A C 1
ATOM 1065 O O . ILE A 1 141 ? -10.162 29.854 -16.099 1.00 73.62 141 ILE A O 1
ATOM 1069 N N . SER A 1 142 ? -9.940 28.164 -17.564 1.00 73.69 142 SER A N 1
ATOM 1070 C CA . SER A 1 142 ? -11.191 27.478 -17.202 1.00 73.69 142 SER A CA 1
ATOM 1071 C C . SER A 1 142 ? -11.246 27.011 -15.742 1.00 73.69 142 SER A C 1
ATOM 1073 O O . SER A 1 142 ? -12.321 27.030 -15.136 1.00 73.69 142 SER A O 1
ATOM 1075 N N . TRP A 1 143 ? -10.099 26.692 -15.128 1.00 73.38 143 TRP A N 1
ATOM 1076 C CA . TRP A 1 143 ? -9.992 26.361 -13.699 1.00 73.38 143 TRP A CA 1
ATOM 1077 C C . TRP A 1 143 ? -10.411 27.531 -12.801 1.00 73.38 143 TRP A C 1
ATOM 1079 O O . TRP A 1 143 ? -10.974 27.334 -11.724 1.00 73.38 143 TRP A O 1
ATOM 1089 N N . PHE A 1 144 ? -10.173 28.762 -13.258 1.00 71.19 144 PHE A N 1
ATOM 1090 C CA . PHE A 1 144 ? -10.539 29.984 -12.545 1.00 71.19 144 PHE A CA 1
ATOM 1091 C C . PHE A 1 144 ? -11.952 30.483 -12.889 1.00 71.19 144 PHE A C 1
ATOM 1093 O O . PHE A 1 144 ? -12.362 31.538 -12.407 1.00 71.19 144 PHE A O 1
ATOM 1100 N N . GLY A 1 145 ? -12.707 29.722 -13.688 1.00 73.12 145 GLY A N 1
ATOM 1101 C CA . GLY A 1 145 ? -14.067 30.057 -14.108 1.00 73.12 145 GLY A CA 1
ATOM 1102 C C . GLY A 1 145 ? -14.160 30.887 -15.389 1.00 73.12 145 GLY A C 1
ATOM 1103 O O . GLY A 1 145 ? -15.270 31.248 -15.767 1.00 73.12 145 GLY A O 1
ATOM 1104 N N . VAL A 1 146 ? -13.046 31.164 -16.079 1.00 78.25 146 VAL A N 1
ATOM 1105 C CA . VAL A 1 146 ? -13.072 31.843 -17.385 1.00 78.25 146 VAL A CA 1
ATOM 1106 C C . VAL A 1 146 ? -13.481 30.832 -18.457 1.00 78.25 146 VAL A C 1
ATOM 1108 O O . VAL A 1 146 ? -12.748 29.889 -18.745 1.00 78.25 146 VAL A O 1
ATOM 1111 N N . ARG A 1 147 ? -14.667 31.008 -19.035 1.00 80.62 147 ARG A N 1
ATOM 1112 C CA . ARG A 1 147 ? -15.189 30.208 -20.154 1.00 80.62 147 ARG A CA 1
ATOM 1113 C C . ARG A 1 147 ? -15.369 31.101 -21.382 1.00 80.62 147 ARG A C 1
ATOM 1115 O O . ARG A 1 147 ? -15.177 32.315 -21.293 1.00 80.62 147 ARG A O 1
ATOM 1122 N N . ASP A 1 148 ? -15.783 30.521 -22.505 1.00 78.00 148 ASP A N 1
ATOM 1123 C CA . ASP A 1 148 ? -16.234 31.320 -23.646 1.00 78.00 148 ASP A CA 1
ATOM 1124 C C . ASP A 1 148 ? -17.283 32.364 -23.222 1.00 78.00 148 ASP A C 1
ATOM 1126 O O . ASP A 1 148 ? -18.101 32.116 -22.328 1.00 78.00 148 ASP A O 1
ATOM 1130 N N . SER A 1 149 ? -17.201 33.556 -23.814 1.00 74.25 149 SER A N 1
ATOM 1131 C CA . SER A 1 149 ? -18.060 34.709 -23.532 1.00 74.25 149 SER A CA 1
ATOM 1132 C C . SER A 1 149 ? -18.033 35.219 -22.072 1.00 74.25 149 SER A C 1
ATOM 1134 O O . SER A 1 149 ? -18.844 36.066 -21.695 1.00 74.25 149 SER A O 1
ATOM 1136 N N . SER A 1 150 ? -17.096 34.759 -21.231 1.00 82.44 150 SER A N 1
ATOM 1137 C CA . SER A 1 150 ? -16.972 35.214 -19.835 1.00 82.44 150 SER A CA 1
ATOM 1138 C C . SER A 1 150 ? -16.285 36.574 -19.742 1.00 82.44 150 SER A C 1
ATOM 1140 O O . SER A 1 150 ? -15.138 36.714 -20.155 1.00 82.44 150 SER A O 1
ATOM 1142 N N . VAL A 1 151 ? -16.957 37.565 -19.149 1.00 84.44 151 VAL A N 1
ATOM 1143 C CA . VAL A 1 151 ? -16.396 38.917 -19.005 1.00 84.44 151 VAL A CA 1
ATOM 1144 C C . VAL A 1 151 ? -15.330 38.954 -17.907 1.00 84.44 151 VAL A C 1
ATOM 1146 O O . VAL A 1 151 ? -15.620 38.692 -16.737 1.00 84.44 151 VAL A O 1
ATOM 1149 N N . VAL A 1 152 ? -14.108 39.327 -18.283 1.00 88.06 152 VAL A N 1
ATOM 1150 C CA . VAL A 1 152 ? -12.983 39.589 -17.374 1.00 88.06 152 VAL A CA 1
ATOM 1151 C C . VAL A 1 152 ? -12.776 41.101 -17.277 1.00 88.06 152 VAL A C 1
ATOM 1153 O O . VAL A 1 152 ? -12.773 41.796 -18.288 1.00 88.06 152 VAL A O 1
ATOM 1156 N N . GLU A 1 153 ? -12.592 41.638 -16.075 1.00 86.50 153 GLU A N 1
ATOM 1157 C CA . GLU A 1 153 ? -12.219 43.042 -15.886 1.00 86.50 153 GLU A CA 1
ATOM 1158 C C . GLU A 1 153 ? -10.694 43.166 -15.818 1.00 86.50 153 GLU A C 1
ATOM 1160 O O . GLU A 1 153 ? -10.038 42.504 -15.008 1.00 86.50 153 GLU A O 1
ATOM 1165 N N . LEU A 1 154 ? -10.125 44.018 -16.670 1.00 80.81 154 LEU A N 1
ATOM 1166 C CA . LEU A 1 154 ? -8.736 44.443 -16.581 1.00 80.81 154 LEU A CA 1
ATOM 1167 C C . LEU A 1 154 ? -8.646 45.646 -15.637 1.00 80.81 154 LEU A C 1
ATOM 1169 O O . LEU A 1 154 ? -9.413 46.598 -15.751 1.00 80.81 154 LEU A O 1
ATOM 1173 N N . GLN A 1 155 ? -7.677 45.621 -14.729 1.00 77.38 155 GLN A N 1
ATOM 1174 C CA . GLN A 1 155 ? -7.280 46.761 -13.908 1.00 77.38 155 GLN A CA 1
ATOM 1175 C C . GLN A 1 155 ? -5.807 47.069 -14.194 1.00 77.38 155 GLN A C 1
ATOM 1177 O O . GLN A 1 155 ? -4.986 46.148 -14.235 1.00 77.38 155 GLN A O 1
ATOM 1182 N N . PHE A 1 156 ? -5.470 48.347 -14.383 1.00 61.53 156 PHE A N 1
ATOM 1183 C CA . PHE A 1 156 ? -4.072 48.764 -14.465 1.00 61.53 156 PHE A CA 1
ATOM 1184 C C . PHE A 1 156 ? -3.398 48.582 -13.105 1.00 61.53 156 PHE A C 1
ATOM 1186 O O . PHE A 1 156 ? -3.916 49.028 -12.079 1.00 61.53 156 PHE A O 1
ATOM 1193 N N . ILE A 1 157 ? -2.227 47.955 -13.110 1.00 63.03 157 ILE A N 1
ATOM 1194 C CA . ILE A 1 157 ? -1.256 48.097 -12.031 1.00 63.03 157 ILE A CA 1
ATOM 1195 C C . ILE A 1 157 ? -0.338 49.238 -12.458 1.00 63.03 157 ILE A C 1
ATOM 1197 O O . ILE A 1 157 ? 0.314 49.133 -13.492 1.00 63.03 157 ILE A O 1
ATOM 1201 N N . ASP A 1 158 ? -0.325 50.339 -11.709 1.00 51.50 158 ASP A N 1
ATOM 1202 C CA . ASP A 1 158 ? 0.500 51.495 -12.063 1.00 51.50 158 ASP A CA 1
ATOM 1203 C C . ASP A 1 158 ? 1.985 51.121 -11.898 1.00 51.50 158 ASP A C 1
ATOM 1205 O O . ASP A 1 158 ? 2.442 50.808 -10.795 1.00 51.50 158 ASP A O 1
ATOM 1209 N N . GLY A 1 159 ? 2.720 51.067 -13.012 1.00 53.31 159 GLY A N 1
ATOM 1210 C CA . GLY A 1 159 ? 4.083 50.524 -13.090 1.00 53.31 159 GLY A CA 1
ATOM 1211 C C . GLY A 1 159 ? 5.174 51.439 -12.524 1.00 53.31 159 GLY A C 1
ATOM 1212 O O . GLY A 1 159 ? 6.362 51.155 -12.681 1.00 53.31 159 GLY A O 1
ATOM 1213 N N . GLN A 1 160 ? 4.799 52.553 -11.892 1.00 53.44 160 GLN A N 1
ATOM 1214 C CA . GLN A 1 160 ? 5.745 53.484 -11.286 1.00 53.44 160 GLN A CA 1
ATOM 1215 C C . GLN A 1 160 ? 6.364 52.889 -10.010 1.00 53.44 160 GLN A C 1
ATOM 1217 O O . GLN A 1 160 ? 5.635 52.416 -9.132 1.00 53.44 160 GLN A O 1
ATOM 1222 N N . PRO A 1 161 ? 7.701 52.926 -9.855 1.00 60.03 161 PRO A N 1
ATOM 1223 C CA . PRO A 1 161 ? 8.349 52.430 -8.651 1.00 60.03 161 PRO A CA 1
ATOM 1224 C C . PRO A 1 161 ? 7.972 53.298 -7.448 1.00 60.03 161 PRO A C 1
ATOM 1226 O O . PRO A 1 161 ? 8.115 54.522 -7.471 1.00 60.03 161 PRO A O 1
ATOM 1229 N N . TYR A 1 162 ? 7.506 52.659 -6.378 1.00 67.50 162 TYR A N 1
ATOM 1230 C CA . TYR A 1 162 ? 7.016 53.327 -5.177 1.00 67.50 162 TYR A CA 1
ATOM 1231 C C . TYR A 1 162 ? 7.869 53.013 -3.955 1.00 67.50 162 TYR A C 1
ATOM 1233 O O . TYR A 1 162 ? 8.613 52.036 -3.887 1.00 67.50 162 TYR A O 1
ATOM 1241 N N . ASN A 1 163 ? 7.760 53.892 -2.966 1.00 77.25 163 ASN A N 1
ATOM 1242 C CA . ASN A 1 163 ? 8.485 53.782 -1.714 1.00 77.25 163 ASN A CA 1
ATOM 1243 C C . ASN A 1 163 ? 7.697 52.942 -0.707 1.00 77.25 163 ASN A C 1
ATOM 1245 O O . ASN A 1 163 ? 6.527 53.221 -0.444 1.00 77.25 163 ASN A O 1
ATOM 1249 N N . ILE A 1 164 ? 8.367 51.973 -0.087 1.00 87.69 164 ILE A N 1
ATOM 1250 C CA . ILE A 1 164 ? 7.894 51.261 1.106 1.00 87.69 164 ILE A CA 1
ATOM 1251 C C . ILE A 1 164 ? 8.881 51.444 2.256 1.00 87.69 164 ILE A C 1
ATOM 1253 O O . ILE A 1 164 ? 10.058 51.742 2.046 1.00 87.69 164 ILE A O 1
ATOM 1257 N N . TYR A 1 165 ? 8.412 51.256 3.485 1.00 87.12 165 TYR A N 1
ATOM 1258 C CA . TYR A 1 165 ? 9.185 51.507 4.698 1.00 87.12 165 TYR A CA 1
ATOM 1259 C C . TYR A 1 165 ? 9.451 50.208 5.456 1.00 87.12 165 TYR A C 1
ATOM 1261 O O . TYR A 1 165 ? 8.515 49.513 5.846 1.00 87.12 165 TYR A O 1
ATOM 1269 N N . VAL A 1 166 ? 10.721 49.895 5.719 1.00 90.00 166 VAL A N 1
ATOM 1270 C CA . VAL A 1 166 ? 11.115 48.723 6.516 1.00 90.00 166 VAL A CA 1
ATOM 1271 C C . VAL A 1 166 ? 11.533 49.171 7.915 1.00 90.00 166 VAL A C 1
ATOM 1273 O O . VAL A 1 166 ? 12.565 49.821 8.083 1.00 90.00 166 VAL A O 1
ATOM 1276 N N . GLU A 1 167 ? 10.724 48.838 8.921 1.00 88.12 167 GLU A N 1
ATOM 1277 C CA . GLU A 1 167 ? 10.958 49.142 10.338 1.00 88.12 167 GLU A CA 1
ATOM 1278 C C . GLU A 1 167 ? 12.006 48.192 10.936 1.00 88.12 167 GLU A C 1
ATOM 1280 O O . GLU A 1 167 ? 11.859 46.967 10.882 1.00 88.12 167 GLU A O 1
ATOM 1285 N N . GLN A 1 168 ? 13.073 48.759 11.507 1.00 80.94 168 GLN A N 1
ATOM 1286 C CA . GLN A 1 168 ? 14.176 48.009 12.111 1.00 80.94 168 GLN A CA 1
ATOM 1287 C C . GLN A 1 168 ? 13.815 47.488 13.516 1.00 80.94 168 GLN A C 1
ATOM 1289 O O . GLN A 1 168 ? 13.236 48.237 14.310 1.00 80.94 168 GLN A O 1
ATOM 1294 N N . PRO A 1 169 ? 14.197 46.243 13.869 1.00 70.38 169 PRO A N 1
ATOM 1295 C CA . PRO A 1 169 ? 13.786 45.613 15.127 1.00 70.38 169 PRO A CA 1
ATOM 1296 C C . PRO A 1 169 ? 14.428 46.205 16.390 1.00 70.38 169 PRO A C 1
ATOM 1298 O O . PRO A 1 169 ? 13.935 45.939 17.483 1.00 70.38 169 PRO A O 1
ATOM 1301 N N . ASP A 1 170 ? 15.518 46.968 16.270 1.00 63.84 170 ASP A N 1
ATOM 1302 C CA . ASP A 1 170 ? 16.335 47.451 17.392 1.00 63.84 170 ASP A CA 1
ATOM 1303 C C . ASP A 1 170 ? 16.190 48.956 17.694 1.00 63.84 170 ASP A C 1
ATOM 1305 O O . ASP A 1 170 ? 16.626 49.399 18.756 1.00 63.84 170 ASP A O 1
ATOM 1309 N N . ARG A 1 171 ? 15.602 49.755 16.788 1.00 57.84 171 ARG A N 1
ATOM 1310 C CA . ARG A 1 171 ? 15.668 51.235 16.859 1.00 57.84 171 ARG A CA 1
ATOM 1311 C C . ARG A 1 171 ? 14.354 51.991 16.685 1.00 57.84 171 ARG A C 1
ATOM 1313 O O . ARG A 1 171 ? 14.349 53.209 16.837 1.00 57.84 171 ARG A O 1
ATOM 1320 N N . ASN A 1 172 ? 13.251 51.312 16.365 1.00 58.53 172 ASN A N 1
ATOM 1321 C CA . ASN A 1 172 ? 11.969 51.957 16.032 1.00 58.53 172 ASN A CA 1
ATOM 1322 C C . ASN A 1 172 ? 12.060 52.930 14.825 1.00 58.53 172 ASN A C 1
ATOM 1324 O O . ASN A 1 172 ? 11.181 53.765 14.615 1.00 58.53 172 ASN A O 1
ATOM 1328 N N . THR A 1 173 ? 13.130 52.822 14.028 1.00 74.50 173 THR A N 1
ATOM 1329 C CA . THR A 1 173 ? 13.403 53.620 12.828 1.00 74.50 173 THR A CA 1
ATOM 1330 C C . THR A 1 173 ? 13.118 52.808 11.572 1.00 74.50 173 THR A C 1
ATOM 1332 O O . THR A 1 173 ? 13.562 51.664 11.448 1.00 74.50 173 THR A O 1
ATOM 1335 N N . SER A 1 174 ? 12.420 53.409 10.611 1.00 84.25 174 SER A N 1
ATOM 1336 C CA . SER A 1 174 ? 12.228 52.843 9.275 1.00 84.25 174 SER A CA 1
ATOM 1337 C C . SER A 1 174 ? 13.197 53.440 8.263 1.00 84.25 174 SER A C 1
ATOM 1339 O O . SER A 1 174 ? 13.446 54.645 8.295 1.00 84.25 174 SER A O 1
ATOM 1341 N N . TYR A 1 175 ? 13.662 52.635 7.311 1.00 82.38 175 TYR A N 1
ATOM 1342 C CA . TYR A 1 175 ? 14.308 53.134 6.093 1.00 82.38 175 TYR A CA 1
ATOM 1343 C C . TYR A 1 175 ? 13.461 52.804 4.865 1.00 82.38 175 TYR A C 1
ATOM 1345 O O . TYR A 1 175 ? 12.726 51.815 4.844 1.00 82.38 175 TYR A O 1
ATOM 1353 N N . THR A 1 176 ? 13.562 53.659 3.854 1.00 80.19 176 THR A N 1
ATOM 1354 C CA . THR A 1 176 ? 12.810 53.532 2.607 1.00 80.19 176 THR A CA 1
ATOM 1355 C C . THR A 1 176 ? 13.497 52.561 1.651 1.00 80.19 176 THR A C 1
ATOM 1357 O O . THR A 1 176 ? 14.721 52.603 1.503 1.00 80.19 176 THR A O 1
ATOM 1360 N N . LEU A 1 177 ? 12.711 51.728 0.973 1.00 80.12 177 LEU A N 1
ATOM 1361 C CA . LEU A 1 177 ? 13.119 50.968 -0.205 1.00 80.12 177 LEU A CA 1
ATOM 1362 C C . LEU A 1 177 ? 12.207 51.338 -1.375 1.00 80.12 177 LEU A C 1
ATOM 1364 O O . LEU A 1 177 ? 10.991 51.423 -1.208 1.00 80.12 177 LEU A O 1
ATOM 1368 N N . LEU A 1 178 ? 12.815 51.556 -2.539 1.00 71.38 178 LEU A N 1
ATOM 1369 C CA . LEU A 1 178 ? 12.119 51.771 -3.801 1.00 71.38 178 LEU A CA 1
ATOM 1370 C C . LEU A 1 178 ? 11.869 50.402 -4.447 1.00 71.38 178 LEU A C 1
ATOM 1372 O O . LEU A 1 178 ? 12.820 49.638 -4.626 1.00 71.38 178 LEU A O 1
ATOM 1376 N N . VAL A 1 179 ? 10.611 50.094 -4.751 1.00 77.06 179 VAL A N 1
ATOM 1377 C CA . VAL A 1 179 ? 10.160 48.778 -5.230 1.00 77.06 179 VAL A CA 1
ATOM 1378 C C . VAL A 1 179 ? 9.141 48.913 -6.356 1.00 77.06 179 VAL A C 1
ATOM 1380 O O . VAL A 1 179 ? 8.475 49.940 -6.488 1.00 77.06 179 VAL A O 1
ATOM 1383 N N . LEU A 1 180 ? 9.000 47.857 -7.151 1.00 69.75 180 LEU A N 1
ATOM 1384 C CA . LEU A 1 180 ? 7.920 47.692 -8.118 1.00 69.75 180 LEU A CA 1
ATOM 1385 C C . LEU A 1 180 ? 6.813 46.812 -7.528 1.00 69.75 180 LEU A C 1
ATOM 1387 O O . LEU A 1 180 ? 7.067 45.886 -6.760 1.00 69.75 180 LEU A O 1
ATOM 1391 N N . CYS A 1 181 ? 5.575 47.042 -7.958 1.00 62.94 181 CYS A N 1
ATOM 1392 C CA . CYS A 1 181 ? 4.406 46.217 -7.624 1.00 62.94 181 CYS A CA 1
ATOM 1393 C C . CYS A 1 181 ? 4.578 44.735 -8.018 1.00 62.94 181 CYS A C 1
ATOM 1395 O O . CYS A 1 181 ? 4.001 43.846 -7.385 1.00 62.94 181 CYS A O 1
ATOM 1397 N N . SER A 1 182 ? 5.394 44.485 -9.044 1.00 64.69 182 SER A N 1
ATOM 1398 C CA . SER A 1 182 ? 5.776 43.176 -9.574 1.00 64.69 182 SER A CA 1
ATOM 1399 C C . SER A 1 182 ? 6.974 42.522 -8.870 1.00 64.69 182 SER A C 1
ATOM 1401 O O . SER A 1 182 ? 7.272 41.365 -9.169 1.00 64.69 182 SER A O 1
ATOM 1403 N N . ASP A 1 183 ? 7.660 43.208 -7.946 1.00 75.31 183 ASP A N 1
ATOM 1404 C CA . ASP A 1 183 ? 8.771 42.608 -7.200 1.00 75.31 183 ASP A CA 1
ATOM 1405 C C . ASP A 1 183 ? 8.276 41.438 -6.325 1.00 75.31 183 ASP A C 1
ATOM 1407 O O . ASP A 1 183 ? 7.172 41.461 -5.770 1.00 75.31 183 ASP A O 1
ATOM 1411 N N . SER A 1 184 ? 9.117 40.412 -6.162 1.00 80.56 184 SER A N 1
ATOM 1412 C CA . SER A 1 184 ? 8.892 39.355 -5.174 1.00 80.56 184 SER A CA 1
ATOM 1413 C C . SER A 1 184 ? 9.362 39.779 -3.782 1.00 80.56 184 SER A C 1
ATOM 1415 O O . SER A 1 184 ? 10.271 40.602 -3.616 1.00 80.56 184 SER A O 1
ATOM 1417 N N . VAL A 1 185 ? 8.788 39.164 -2.752 1.00 81.31 185 VAL A N 1
ATOM 1418 C CA . VAL A 1 185 ? 9.252 39.317 -1.369 1.00 81.31 185 VAL A CA 1
ATOM 1419 C C . VAL A 1 185 ? 10.691 38.812 -1.208 1.00 81.31 185 VAL A C 1
ATOM 1421 O O . VAL A 1 185 ? 11.442 39.403 -0.434 1.00 81.31 185 VAL A O 1
ATOM 1424 N N . GLU A 1 186 ? 11.118 37.790 -1.961 1.00 79.50 186 GLU A N 1
ATOM 1425 C CA . GLU A 1 186 ? 12.523 37.359 -1.983 1.00 79.50 186 GLU A CA 1
ATOM 1426 C C . GLU A 1 186 ? 13.450 38.491 -2.440 1.00 79.50 186 GLU A C 1
ATOM 1428 O O . GLU A 1 186 ? 14.406 38.838 -1.746 1.00 79.50 186 GLU A O 1
ATOM 1433 N N . ARG A 1 187 ? 13.123 39.128 -3.572 1.00 81.19 187 ARG A N 1
ATOM 1434 C CA . ARG A 1 187 ? 13.875 40.262 -4.119 1.00 81.19 187 ARG A CA 1
ATOM 1435 C C . ARG A 1 187 ? 13.890 41.436 -3.144 1.00 81.19 187 ARG A C 1
ATOM 1437 O O . ARG A 1 187 ? 14.940 42.046 -2.941 1.00 81.19 187 ARG A O 1
ATOM 1444 N N . LEU A 1 188 ? 12.770 41.704 -2.475 1.00 82.75 188 LEU A N 1
ATOM 1445 C CA . LEU A 1 188 ? 12.700 42.688 -1.399 1.00 82.75 188 LEU A CA 1
ATOM 1446 C C . LEU A 1 188 ? 13.625 42.326 -0.221 1.00 82.75 188 LEU A C 1
ATOM 1448 O O . LEU A 1 188 ? 14.341 43.194 0.281 1.00 82.75 188 LEU A O 1
ATOM 1452 N N . LYS A 1 189 ? 13.698 41.057 0.197 1.00 83.06 189 LYS A N 1
ATOM 1453 C CA . LYS A 1 189 ? 14.672 40.625 1.211 1.00 83.06 189 LYS A CA 1
ATOM 1454 C C . LYS A 1 189 ? 16.117 40.737 0.725 1.00 83.06 189 LYS A C 1
ATOM 1456 O O . LYS A 1 189 ? 16.966 41.105 1.529 1.00 83.06 189 LYS A O 1
ATOM 1461 N N . THR A 1 190 ? 16.411 40.523 -0.559 1.00 78.75 190 THR A N 1
ATOM 1462 C CA . THR A 1 190 ? 17.742 40.801 -1.133 1.00 78.75 190 THR A CA 1
ATOM 1463 C C . THR A 1 190 ? 18.080 42.297 -1.105 1.00 78.75 190 THR A C 1
ATOM 1465 O O . THR A 1 190 ? 19.228 42.659 -0.849 1.00 78.75 190 THR A O 1
ATOM 1468 N N . LEU A 1 191 ? 17.107 43.191 -1.325 1.00 79.62 191 LEU A N 1
ATOM 1469 C CA . LEU A 1 191 ? 17.301 44.640 -1.159 1.00 79.62 191 LEU A CA 1
ATOM 1470 C C . LEU A 1 191 ? 17.568 45.011 0.310 1.00 79.62 191 LEU A C 1
ATOM 1472 O O . LEU A 1 191 ? 18.444 45.831 0.586 1.00 79.62 191 LEU A O 1
ATOM 1476 N N . VAL A 1 192 ? 16.874 44.366 1.254 1.00 80.69 192 VAL A N 1
ATOM 1477 C CA . VAL A 1 192 ? 17.136 44.492 2.699 1.00 80.69 192 VAL A CA 1
ATOM 1478 C C . VAL A 1 192 ? 18.534 43.969 3.064 1.00 80.69 192 VAL A C 1
ATOM 1480 O O . VAL A 1 192 ? 19.273 44.673 3.747 1.00 80.69 192 VAL A O 1
ATOM 1483 N N . GLU A 1 193 ? 18.929 42.789 2.578 1.00 78.50 193 GLU A N 1
ATOM 1484 C CA . GLU A 1 193 ? 20.250 42.177 2.793 1.00 78.50 193 GLU A CA 1
ATOM 1485 C C . GLU A 1 193 ? 21.380 43.072 2.268 1.00 78.50 193 GLU A C 1
ATOM 1487 O O . GLU A 1 193 ? 22.315 43.381 3.005 1.00 78.50 193 GLU A O 1
ATOM 1492 N N . LYS A 1 194 ? 21.261 43.590 1.037 1.00 70.75 194 LYS A N 1
ATOM 1493 C CA . LYS A 1 194 ? 22.211 44.569 0.478 1.00 70.75 194 LYS A CA 1
ATOM 1494 C C . LYS A 1 194 ? 22.307 45.851 1.312 1.00 70.75 194 LYS A C 1
ATOM 1496 O O . LYS A 1 194 ? 23.331 46.528 1.268 1.00 70.75 194 LYS A O 1
ATOM 1501 N N . ARG A 1 195 ? 21.254 46.203 2.059 1.00 73.94 195 ARG A N 1
ATOM 1502 C CA . ARG A 1 195 ? 21.192 47.409 2.896 1.00 73.94 195 ARG A CA 1
ATOM 1503 C C . ARG A 1 195 ? 21.717 47.195 4.319 1.00 73.94 195 ARG A C 1
ATOM 1505 O O . ARG A 1 195 ? 22.197 48.159 4.910 1.00 73.94 195 ARG A O 1
ATOM 1512 N N . ASN A 1 196 ? 21.608 45.986 4.878 1.00 74.12 196 ASN A N 1
ATOM 1513 C CA . ASN A 1 196 ? 21.923 45.702 6.286 1.00 74.12 196 ASN A CA 1
ATOM 1514 C C . ASN A 1 196 ? 23.025 44.646 6.518 1.00 74.12 196 ASN A C 1
ATOM 1516 O O . ASN A 1 196 ? 23.433 44.459 7.663 1.00 74.12 196 ASN A O 1
ATOM 1520 N N . GLY A 1 197 ? 23.507 43.966 5.474 1.00 55.62 197 GLY A N 1
ATOM 1521 C CA . GLY A 1 197 ? 24.553 42.939 5.553 1.00 55.62 197 GLY A CA 1
ATOM 1522 C C . GLY A 1 197 ? 24.128 41.627 6.227 1.00 55.62 197 GLY A C 1
ATOM 1523 O O . GLY A 1 197 ? 24.983 40.825 6.602 1.00 55.62 197 GLY A O 1
ATOM 1524 N N . ILE A 1 198 ? 22.827 41.403 6.431 1.00 69.25 198 ILE A N 1
ATOM 1525 C CA . ILE A 1 198 ? 22.288 40.211 7.094 1.00 69.25 198 ILE A CA 1
ATOM 1526 C C . ILE A 1 198 ? 21.688 39.282 6.028 1.00 69.25 198 ILE A C 1
ATOM 1528 O O . ILE A 1 198 ? 20.751 39.701 5.350 1.00 69.25 198 ILE A O 1
ATOM 1532 N N . PRO A 1 199 ? 22.149 38.018 5.922 1.00 58.22 199 PRO A N 1
ATOM 1533 C CA . PRO A 1 199 ? 21.662 37.077 4.916 1.00 58.22 199 PRO A CA 1
ATOM 1534 C C . PRO A 1 199 ? 20.142 36.920 4.902 1.00 58.22 199 PRO A C 1
ATOM 1536 O O . PRO A 1 199 ? 19.547 36.746 5.971 1.00 58.22 199 PRO A O 1
ATOM 1539 N N . ASN A 1 200 ? 19.534 36.883 3.710 1.00 59.72 200 ASN A N 1
ATOM 1540 C CA . ASN A 1 200 ? 18.095 36.688 3.483 1.00 59.72 200 ASN A CA 1
ATOM 1541 C C . ASN A 1 200 ? 17.492 35.566 4.360 1.00 59.72 200 ASN A C 1
ATOM 1543 O O . ASN A 1 200 ? 16.473 35.760 5.022 1.00 59.72 200 ASN A O 1
ATOM 1547 N N . SER A 1 201 ? 18.200 34.441 4.508 1.00 59.31 201 SER A N 1
ATOM 1548 C CA . SER A 1 201 ? 17.817 33.300 5.362 1.00 59.31 201 SER A CA 1
ATOM 1549 C C . SER A 1 201 ? 17.575 33.624 6.849 1.00 59.31 201 SER A C 1
ATOM 1551 O O . SER A 1 201 ? 16.964 32.830 7.567 1.00 59.31 201 SER A O 1
ATOM 1553 N N . ARG A 1 202 ? 18.034 34.784 7.334 1.00 70.50 202 ARG A N 1
ATOM 1554 C CA . ARG A 1 202 ? 17.827 35.288 8.702 1.00 70.50 202 ARG A CA 1
ATOM 1555 C C . ARG A 1 202 ? 16.788 36.408 8.792 1.00 70.50 202 ARG A C 1
ATOM 1557 O O . ARG A 1 202 ? 16.510 36.863 9.902 1.00 70.50 202 ARG A O 1
ATOM 1564 N N . LEU A 1 203 ? 16.228 36.849 7.667 1.00 74.06 203 LEU A N 1
ATOM 1565 C CA . LEU A 1 203 ? 15.286 37.960 7.570 1.00 74.06 203 LEU A CA 1
ATOM 1566 C C . LEU A 1 203 ? 13.845 37.456 7.435 1.00 74.06 203 LEU A C 1
ATOM 1568 O O . LEU A 1 203 ? 13.508 36.659 6.557 1.00 74.06 203 LEU A O 1
ATOM 1572 N N . ARG A 1 204 ? 12.952 37.987 8.271 1.00 82.62 204 ARG A N 1
ATOM 1573 C CA . ARG A 1 204 ? 11.503 37.860 8.099 1.00 82.62 204 ARG A CA 1
ATOM 1574 C C . ARG A 1 204 ? 10.877 39.236 7.978 1.00 82.62 204 ARG A C 1
ATOM 1576 O O . ARG A 1 204 ? 11.008 40.056 8.879 1.00 82.62 204 ARG A O 1
ATOM 1583 N N . LEU A 1 205 ? 10.165 39.459 6.881 1.00 85.00 205 LEU A N 1
ATOM 1584 C CA . LEU A 1 205 ? 9.328 40.637 6.695 1.00 85.00 205 LEU A CA 1
ATOM 1585 C C . LEU A 1 205 ? 7.896 40.286 7.096 1.00 85.00 205 LEU A C 1
ATOM 1587 O O . LEU A 1 205 ? 7.374 39.237 6.705 1.00 85.00 205 LEU A O 1
ATOM 1591 N N . LYS A 1 206 ? 7.276 41.152 7.899 1.00 85.38 206 LYS A N 1
ATOM 1592 C CA . LYS A 1 206 ? 5.881 41.016 8.322 1.00 85.38 206 LYS A CA 1
ATOM 1593 C C . LYS A 1 206 ? 5.070 42.238 7.912 1.00 85.38 206 LYS A C 1
ATOM 1595 O O . LYS A 1 206 ? 5.497 43.365 8.152 1.00 85.38 206 LYS A O 1
ATOM 1600 N N . LEU A 1 207 ? 3.870 41.991 7.396 1.00 84.19 207 LEU A N 1
ATOM 1601 C CA . LEU A 1 207 ? 2.808 42.983 7.240 1.00 84.19 207 LEU A CA 1
ATOM 1602 C C . LEU A 1 207 ? 1.673 42.594 8.191 1.00 84.19 207 LEU A C 1
ATOM 1604 O O . LEU A 1 207 ? 1.175 41.474 8.109 1.00 84.19 207 LEU A O 1
ATOM 1608 N N . ASN A 1 208 ? 1.270 43.481 9.106 1.00 78.69 208 ASN A N 1
ATOM 1609 C CA . ASN A 1 208 ? 0.193 43.216 10.078 1.00 78.69 208 ASN A CA 1
ATOM 1610 C C . ASN A 1 208 ? 0.359 41.869 10.826 1.00 78.69 208 ASN A C 1
ATOM 1612 O O . ASN A 1 208 ? -0.569 41.069 10.916 1.00 78.69 208 ASN A O 1
ATOM 1616 N N . GLU A 1 209 ? 1.580 41.595 11.307 1.00 75.06 209 GLU A N 1
ATOM 1617 C CA . GLU A 1 209 ? 2.027 40.337 11.946 1.00 75.06 209 GLU A CA 1
ATOM 1618 C C . GLU A 1 209 ? 1.947 39.053 11.076 1.00 75.06 209 GLU A C 1
ATOM 1620 O O . GLU A 1 209 ? 2.464 38.006 11.479 1.00 75.06 209 GLU A O 1
ATOM 1625 N N . LYS A 1 210 ? 1.425 39.115 9.841 1.00 79.56 210 LYS A N 1
ATOM 1626 C CA . LYS A 1 210 ? 1.539 38.041 8.839 1.00 79.56 210 LYS A CA 1
ATOM 1627 C C . LYS A 1 210 ? 2.957 38.029 8.261 1.00 79.56 210 LYS A C 1
ATOM 1629 O O . LYS A 1 210 ? 3.415 39.030 7.714 1.00 79.56 210 LYS A O 1
ATOM 1634 N N . ILE A 1 211 ? 3.636 36.884 8.338 1.00 80.25 211 ILE A N 1
ATOM 1635 C CA . ILE A 1 211 ? 4.928 36.665 7.667 1.00 80.25 211 ILE A CA 1
ATOM 1636 C C . ILE A 1 211 ? 4.685 36.564 6.157 1.00 80.25 211 ILE A C 1
ATOM 1638 O O . ILE A 1 211 ? 3.870 35.751 5.715 1.00 80.25 211 ILE A O 1
ATOM 1642 N N . LEU A 1 212 ? 5.399 37.386 5.392 1.00 80.50 212 LEU A N 1
ATOM 1643 C CA . LEU A 1 212 ? 5.425 37.342 3.932 1.00 80.50 212 LEU A CA 1
ATOM 1644 C C . LEU A 1 212 ? 6.339 36.199 3.473 1.00 80.50 212 LEU A C 1
ATOM 1646 O O . LEU A 1 212 ? 7.405 35.996 4.069 1.00 80.50 212 LEU A O 1
ATOM 1650 N N . LYS A 1 213 ? 5.939 35.442 2.447 1.00 76.25 213 LYS A N 1
ATOM 1651 C CA . LYS A 1 213 ? 6.782 34.382 1.887 1.00 76.25 213 LYS A CA 1
ATOM 1652 C C . LYS A 1 213 ? 7.557 34.894 0.686 1.00 76.25 213 LYS A C 1
ATOM 1654 O O . LYS A 1 213 ? 7.047 35.716 -0.055 1.00 76.25 213 LYS A O 1
ATOM 1659 N N . ASP A 1 214 ? 8.720 34.306 0.452 1.00 65.88 214 ASP A N 1
ATOM 1660 C CA . ASP A 1 214 ? 9.657 34.690 -0.610 1.00 65.88 214 ASP A CA 1
ATOM 1661 C C . ASP A 1 214 ? 9.059 34.598 -2.029 1.00 65.88 214 ASP A C 1
ATOM 1663 O O . ASP A 1 214 ? 9.311 35.469 -2.860 1.00 65.88 214 ASP A O 1
ATOM 1667 N N . GLU A 1 215 ? 8.189 33.606 -2.242 1.00 67.88 215 GLU A N 1
ATOM 1668 C CA . GLU A 1 215 ? 7.424 33.340 -3.472 1.00 67.88 215 GLU A CA 1
ATOM 1669 C C . GLU A 1 215 ? 6.260 34.320 -3.747 1.00 67.88 215 GLU A C 1
ATOM 1671 O O . GLU A 1 215 ? 5.734 34.336 -4.858 1.00 67.88 215 GLU A O 1
ATOM 1676 N N . ASP A 1 216 ? 5.830 35.124 -2.766 1.00 73.25 216 ASP A N 1
ATOM 1677 C CA . ASP A 1 216 ? 4.714 36.062 -2.946 1.00 73.25 216 ASP A CA 1
ATOM 1678 C C . ASP A 1 216 ? 5.201 37.360 -3.654 1.00 73.25 216 ASP A C 1
ATOM 1680 O O . ASP A 1 216 ? 6.297 37.854 -3.370 1.00 73.25 216 ASP A O 1
ATOM 1684 N N . ILE A 1 217 ? 4.386 37.965 -4.535 1.00 71.88 217 ILE A N 1
ATOM 1685 C CA . ILE A 1 217 ? 4.655 39.299 -5.130 1.00 71.88 217 ILE A CA 1
ATOM 1686 C C . ILE A 1 217 ? 4.000 40.435 -4.327 1.00 71.88 217 ILE A C 1
ATOM 1688 O O . ILE A 1 217 ? 2.970 40.230 -3.675 1.00 71.88 217 ILE A O 1
ATOM 1692 N N . LEU A 1 218 ? 4.579 41.644 -4.366 1.00 75.06 218 LEU A N 1
ATOM 1693 C CA . LEU A 1 218 ? 4.144 42.767 -3.516 1.00 75.06 218 LEU A CA 1
ATOM 1694 C C . LEU A 1 218 ? 2.678 43.175 -3.754 1.00 75.06 218 LEU A C 1
ATOM 1696 O O . LEU A 1 218 ? 1.941 43.380 -2.783 1.00 75.06 218 LEU A O 1
ATOM 1700 N N . ALA A 1 219 ? 2.226 43.207 -5.013 1.00 63.91 219 ALA A N 1
ATOM 1701 C CA . ALA A 1 219 ? 0.831 43.489 -5.365 1.00 63.91 219 ALA A CA 1
ATOM 1702 C C . ALA A 1 219 ? -0.169 42.479 -4.759 1.00 63.91 219 ALA A C 1
ATOM 1704 O O . ALA A 1 219 ? -1.210 42.877 -4.230 1.00 63.91 219 ALA A O 1
ATOM 1705 N N . ASP A 1 220 ? 0.159 41.182 -4.769 1.00 66.56 220 ASP A N 1
ATOM 1706 C CA . ASP A 1 220 ? -0.690 40.118 -4.205 1.00 66.56 220 ASP A CA 1
ATOM 1707 C C . ASP A 1 220 ? -0.635 40.076 -2.665 1.00 66.56 220 ASP A C 1
ATOM 1709 O O . ASP A 1 220 ? -1.539 39.554 -2.006 1.00 66.56 220 ASP A O 1
ATOM 1713 N N . CYS A 1 221 ? 0.399 40.675 -2.069 1.00 69.12 221 CYS A N 1
ATOM 1714 C CA . CYS A 1 221 ? 0.512 40.876 -0.625 1.00 69.12 221 CYS A CA 1
ATOM 1715 C C . CYS A 1 221 ? -0.254 42.097 -0.094 1.00 69.12 221 CYS A C 1
ATOM 1717 O O . CYS A 1 221 ? -0.291 42.272 1.125 1.00 69.12 221 C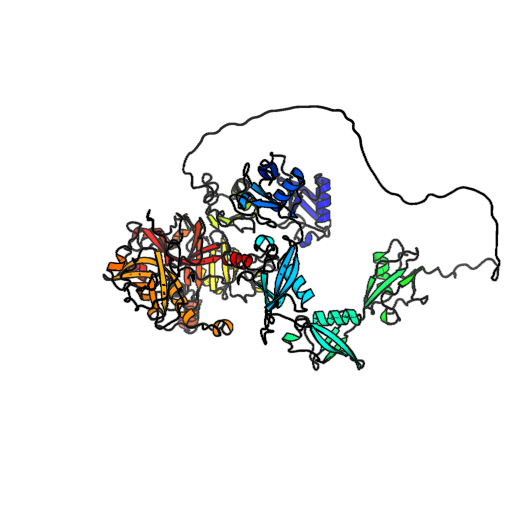YS A O 1
ATOM 1719 N N . PHE A 1 222 ? -0.863 42.909 -0.969 1.00 72.06 222 PHE A N 1
ATOM 1720 C CA . PHE A 1 222 ? -1.449 44.216 -0.636 1.00 72.06 222 PHE A CA 1
ATOM 1721 C C . PHE A 1 222 ? -0.420 45.197 -0.034 1.00 72.06 222 PHE A C 1
ATOM 1723 O O . PHE A 1 222 ? -0.717 45.907 0.925 1.00 72.06 222 PHE A O 1
ATOM 1730 N N . ILE A 1 223 ? 0.805 45.207 -0.574 1.00 73.25 223 ILE A N 1
ATOM 1731 C CA . ILE A 1 223 ? 1.882 46.122 -0.165 1.00 73.25 223 ILE A CA 1
ATOM 1732 C C . ILE A 1 223 ? 1.922 47.290 -1.150 1.00 73.25 223 ILE A C 1
ATOM 1734 O O . ILE A 1 223 ? 2.412 47.146 -2.267 1.00 73.25 223 ILE A O 1
ATOM 1738 N N . ASP A 1 224 ? 1.401 48.438 -0.734 1.00 69.38 224 ASP A N 1
ATOM 1739 C CA . ASP A 1 224 ? 1.218 49.649 -1.534 1.00 69.38 224 ASP A CA 1
ATOM 1740 C C . ASP A 1 224 ? 2.221 50.770 -1.187 1.00 69.38 224 ASP A C 1
ATOM 1742 O O . ASP A 1 224 ? 3.151 50.601 -0.390 1.00 69.38 224 ASP A O 1
ATOM 1746 N N . ALA A 1 225 ? 2.068 51.932 -1.825 1.00 70.00 225 ALA A N 1
ATOM 1747 C CA . ALA A 1 225 ? 2.908 53.095 -1.570 1.00 70.00 225 ALA A CA 1
ATOM 1748 C C . ALA A 1 225 ? 2.785 53.568 -0.113 1.00 70.00 225 ALA A C 1
ATOM 1750 O O . ALA A 1 225 ? 1.695 53.832 0.388 1.00 70.00 225 ALA A O 1
ATOM 1751 N N . ASN A 1 226 ? 3.932 53.754 0.542 1.00 72.25 226 ASN A N 1
ATOM 1752 C CA . ASN A 1 226 ? 4.082 54.084 1.963 1.00 72.25 226 ASN A CA 1
ATOM 1753 C C . ASN A 1 226 ? 3.722 52.952 2.945 1.00 72.25 226 ASN A C 1
ATOM 1755 O O . ASN A 1 226 ? 3.683 53.186 4.157 1.00 72.25 226 ASN A O 1
ATOM 1759 N N . CYS A 1 227 ? 3.528 51.722 2.461 1.00 81.69 227 CYS A N 1
ATOM 1760 C CA . CYS A 1 227 ? 3.304 50.563 3.317 1.00 81.69 227 CYS A CA 1
ATOM 1761 C C . CYS A 1 227 ? 4.493 50.316 4.267 1.00 81.69 227 CYS A C 1
ATOM 1763 O O . CYS A 1 227 ? 5.660 50.500 3.901 1.00 81.69 227 CYS A O 1
ATOM 1765 N N . LYS A 1 228 ? 4.196 49.889 5.500 1.00 85.56 228 LYS A N 1
ATOM 1766 C CA . LYS A 1 228 ? 5.181 49.645 6.563 1.00 85.56 228 LYS A CA 1
ATOM 1767 C C . LYS A 1 228 ? 5.335 48.155 6.843 1.00 85.56 228 LYS A C 1
ATOM 1769 O O . LYS A 1 228 ? 4.399 47.496 7.290 1.00 85.56 228 LYS A O 1
ATOM 1774 N N . LEU A 1 229 ? 6.543 47.644 6.624 1.00 90.69 229 LEU A N 1
ATOM 1775 C CA . LEU A 1 229 ? 6.921 46.260 6.878 1.00 90.69 229 LEU A CA 1
ATOM 1776 C C . LEU A 1 229 ? 7.834 46.173 8.093 1.00 90.69 229 LEU A C 1
ATOM 1778 O O . LEU A 1 229 ? 8.847 46.864 8.181 1.00 90.69 229 LEU A O 1
ATOM 1782 N N . LYS A 1 230 ? 7.512 45.274 9.016 1.00 88.69 230 LYS A N 1
ATOM 1783 C CA . LYS A 1 230 ? 8.305 45.042 10.221 1.00 88.69 230 LYS A CA 1
ATOM 1784 C C . LYS A 1 230 ? 9.364 43.983 9.944 1.00 88.69 230 LYS A C 1
ATOM 1786 O O . LYS A 1 230 ? 9.021 42.864 9.552 1.00 88.69 230 LYS A O 1
ATOM 1791 N N . LEU A 1 231 ? 10.635 44.327 10.148 1.00 87.19 231 LEU A N 1
ATOM 1792 C CA . LEU A 1 231 ? 11.744 43.394 9.981 1.00 87.19 231 LEU A CA 1
ATOM 1793 C C . LEU A 1 231 ? 12.019 42.637 11.285 1.00 87.19 231 LEU A C 1
ATOM 1795 O O . LEU A 1 231 ? 12.357 43.226 12.305 1.00 87.19 231 LEU A O 1
ATOM 1799 N N . GLU A 1 232 ? 11.932 41.313 11.237 1.00 83.62 232 GLU A N 1
ATOM 1800 C CA . GLU A 1 232 ? 12.348 40.401 12.302 1.00 83.62 232 GLU A CA 1
ATOM 1801 C C . GLU A 1 232 ? 13.662 39.721 11.885 1.00 83.62 232 GLU A C 1
ATOM 1803 O O . GLU A 1 232 ? 13.713 39.001 10.885 1.00 83.62 232 GLU A O 1
ATOM 1808 N N . ILE A 1 233 ? 14.733 39.956 12.651 1.00 76.44 233 ILE A N 1
ATOM 1809 C CA . ILE A 1 233 ? 16.027 39.282 12.474 1.00 76.44 233 ILE A CA 1
ATOM 1810 C C . ILE A 1 233 ? 16.045 38.044 13.367 1.00 76.44 233 ILE A C 1
ATOM 1812 O O . ILE A 1 233 ? 15.916 38.142 14.587 1.00 76.44 233 ILE A O 1
ATOM 1816 N N . LEU A 1 234 ? 16.245 36.871 12.771 1.00 59.09 234 LEU A N 1
ATOM 1817 C CA . LEU A 1 234 ? 16.309 35.621 13.517 1.00 59.09 234 LEU A CA 1
ATOM 1818 C C . LEU A 1 234 ? 17.664 35.466 14.244 1.00 59.09 234 LEU A C 1
ATOM 1820 O O . LEU A 1 234 ? 18.730 35.727 13.654 1.00 59.09 234 LEU A O 1
ATOM 1824 N N . PRO A 1 235 ? 17.655 35.016 15.517 1.00 46.22 235 PRO A N 1
ATOM 1825 C CA . PRO A 1 235 ? 18.880 34.742 16.257 1.00 46.22 235 PRO A CA 1
ATOM 1826 C C . PRO A 1 235 ? 19.631 33.553 15.633 1.00 46.22 235 PRO A C 1
ATOM 1828 O O . PRO A 1 235 ? 18.997 32.608 15.151 1.00 46.22 235 PRO A O 1
ATOM 1831 N N . PRO A 1 236 ? 20.976 33.561 15.639 1.00 46.22 236 PRO A N 1
ATOM 1832 C CA . PRO A 1 236 ? 21.759 32.419 15.185 1.00 46.22 236 PRO A CA 1
ATOM 1833 C C . PRO A 1 236 ? 21.542 31.236 16.140 1.00 46.22 236 PRO A C 1
ATOM 1835 O O . PRO A 1 236 ? 21.905 31.295 17.314 1.00 46.22 236 PRO A O 1
ATOM 1838 N N . LYS A 1 237 ? 20.925 30.160 15.644 1.00 39.50 237 LYS A N 1
ATOM 1839 C CA . LYS A 1 237 ? 20.677 28.942 16.426 1.00 39.50 237 LYS A CA 1
ATOM 1840 C C . LYS A 1 237 ? 21.970 28.164 16.681 1.00 39.50 237 LYS A C 1
ATOM 1842 O O . LYS A 1 237 ? 22.770 27.966 15.770 1.00 39.50 237 LYS A O 1
ATOM 1847 N N . ILE A 1 238 ? 22.118 27.656 17.903 1.00 36.56 238 ILE A N 1
ATOM 1848 C CA . ILE A 1 238 ? 23.178 26.719 18.292 1.00 36.56 238 ILE A CA 1
ATOM 1849 C C . ILE A 1 238 ? 22.613 25.292 18.204 1.00 36.56 238 ILE A C 1
ATOM 1851 O O . ILE A 1 238 ? 21.616 24.992 18.850 1.00 36.56 238 ILE A O 1
ATOM 1855 N N . MET A 1 239 ? 23.267 24.441 17.404 1.00 31.73 239 MET A N 1
ATOM 1856 C CA . MET A 1 239 ? 22.982 23.008 17.201 1.00 31.73 239 MET A CA 1
ATOM 1857 C C . MET A 1 239 ? 21.542 22.623 16.795 1.00 31.73 239 MET A C 1
ATOM 1859 O O . MET A 1 239 ? 20.852 21.893 17.497 1.00 31.73 239 MET A O 1
ATOM 1863 N N . ASP A 1 240 ? 21.173 22.994 15.565 1.00 31.52 240 ASP A N 1
ATOM 1864 C CA . ASP A 1 240 ? 20.362 22.142 14.680 1.00 31.52 240 ASP A CA 1
ATOM 1865 C C . ASP A 1 240 ? 21.268 21.707 13.502 1.00 31.52 240 ASP A C 1
ATOM 1867 O O . ASP A 1 240 ? 21.672 22.546 12.696 1.00 31.52 240 ASP A O 1
ATOM 1871 N N . SER A 1 241 ? 21.587 20.415 13.368 1.00 32.16 241 SER A N 1
ATOM 1872 C CA . SER A 1 241 ? 21.958 19.818 12.074 1.00 32.16 241 SER A CA 1
ATOM 1873 C C . SER A 1 241 ? 20.690 19.149 11.522 1.00 32.16 241 SER A C 1
ATOM 1875 O O . SER A 1 241 ? 20.124 18.260 12.148 1.00 32.16 241 SER A O 1
ATOM 1877 N N . VAL A 1 242 ? 20.109 19.589 10.405 1.00 37.38 242 VAL A N 1
ATOM 1878 C CA . VAL A 1 242 ? 20.744 20.000 9.146 1.00 37.38 242 VAL A CA 1
ATOM 1879 C C . VAL A 1 242 ? 20.169 21.330 8.636 1.00 37.38 242 VAL A C 1
ATOM 1881 O O . VAL A 1 242 ? 19.026 21.350 8.190 1.00 37.38 242 VAL A O 1
ATOM 1884 N N . ALA A 1 243 ? 20.963 22.412 8.653 1.00 37.44 243 ALA A N 1
ATOM 1885 C CA . ALA A 1 243 ? 20.797 23.593 7.784 1.00 37.44 243 ALA A CA 1
ATOM 1886 C C . ALA A 1 243 ? 21.992 24.572 7.890 1.00 37.44 243 ALA A C 1
ATOM 1888 O O . ALA A 1 243 ? 21.845 25.676 8.404 1.00 37.44 243 ALA A O 1
ATOM 1889 N N . MET A 1 244 ? 23.179 24.149 7.442 1.00 37.06 244 MET A N 1
ATOM 1890 C CA . MET A 1 244 ? 24.228 24.961 6.789 1.00 37.06 244 MET A CA 1
ATOM 1891 C C . MET A 1 244 ? 25.534 24.171 6.809 1.00 37.06 244 MET A C 1
ATOM 1893 O O . MET A 1 244 ? 26.252 24.157 7.809 1.00 37.06 244 MET A O 1
ATOM 1897 N N . ASP A 1 245 ? 25.840 23.527 5.688 1.00 45.84 245 ASP A N 1
ATOM 1898 C CA . ASP A 1 245 ? 27.137 22.899 5.484 1.00 45.84 245 ASP A CA 1
ATOM 1899 C C . ASP A 1 245 ? 28.175 23.986 5.171 1.00 45.84 245 ASP A C 1
ATOM 1901 O O . ASP A 1 245 ? 28.309 24.448 4.036 1.00 45.84 245 ASP A O 1
ATOM 1905 N N . ARG A 1 246 ? 28.831 24.492 6.219 1.00 51.66 246 ARG A N 1
ATOM 1906 C CA . ARG A 1 246 ? 29.845 25.545 6.097 1.00 51.66 246 ARG A CA 1
ATOM 1907 C C . ARG A 1 246 ? 31.125 24.978 5.501 1.00 51.66 246 ARG A C 1
ATOM 1909 O O . ARG A 1 246 ? 31.495 23.841 5.792 1.00 51.66 246 ARG A O 1
ATOM 1916 N N . GLU A 1 247 ? 31.832 25.802 4.735 1.00 59.09 247 GLU A N 1
ATOM 1917 C CA . GLU A 1 247 ? 33.185 25.464 4.313 1.00 59.09 247 GLU A CA 1
ATOM 1918 C C . GLU A 1 247 ? 34.132 25.317 5.513 1.00 59.09 247 GLU A C 1
ATOM 1920 O O . GLU A 1 247 ? 34.183 26.150 6.424 1.00 59.09 247 GLU A O 1
ATOM 1925 N N . ILE A 1 248 ? 34.889 24.227 5.492 1.00 68.56 248 ILE A N 1
ATOM 1926 C CA . ILE A 1 248 ? 35.968 23.894 6.405 1.00 68.56 248 ILE A CA 1
ATOM 1927 C C . ILE A 1 248 ? 37.270 23.786 5.605 1.00 68.56 248 ILE A C 1
ATOM 1929 O O . ILE A 1 248 ? 37.324 23.159 4.549 1.00 68.56 248 ILE A O 1
ATOM 1933 N N . GLY A 1 249 ? 38.331 24.415 6.111 1.00 73.81 249 GLY A N 1
ATOM 1934 C CA . GLY A 1 249 ? 39.668 24.282 5.549 1.00 73.81 249 GLY A CA 1
ATOM 1935 C C . GLY A 1 249 ? 40.263 22.948 5.979 1.00 73.81 249 GLY A C 1
ATOM 1936 O O . GLY A 1 249 ? 40.375 22.696 7.180 1.00 73.81 249 GLY A O 1
ATOM 1937 N N . ILE A 1 250 ? 40.635 22.100 5.025 1.00 84.56 250 ILE A N 1
ATOM 1938 C CA . ILE A 1 250 ? 41.376 20.858 5.266 1.00 84.56 250 ILE A CA 1
ATOM 1939 C C . ILE A 1 250 ? 42.808 21.057 4.781 1.00 84.56 250 ILE A C 1
ATOM 1941 O O . ILE A 1 250 ? 43.029 21.567 3.683 1.00 84.56 250 ILE A O 1
ATOM 1945 N N . VAL A 1 251 ? 43.770 20.662 5.613 1.00 85.00 251 VAL A N 1
ATOM 1946 C CA . VAL A 1 251 ? 45.195 20.687 5.281 1.00 85.00 251 VAL A CA 1
ATOM 1947 C C . VAL A 1 251 ? 45.553 19.350 4.640 1.00 85.00 251 VAL A C 1
ATOM 1949 O O . VAL A 1 251 ? 45.249 18.291 5.192 1.00 85.00 251 VAL A O 1
ATOM 1952 N N . LEU A 1 252 ? 46.197 19.397 3.484 1.00 86.69 252 LEU A N 1
ATOM 1953 C CA . LEU A 1 252 ? 46.693 18.237 2.758 1.00 86.69 252 LEU A CA 1
ATOM 1954 C C . LEU A 1 252 ? 48.212 18.184 2.908 1.00 86.69 252 LEU A C 1
ATOM 1956 O O . LEU A 1 252 ? 48.890 19.178 2.661 1.00 86.69 252 LEU A O 1
ATOM 1960 N N . ASP A 1 253 ? 48.719 17.037 3.349 1.00 83.38 253 ASP A N 1
ATOM 1961 C CA . ASP A 1 253 ? 50.140 16.751 3.556 1.00 83.38 253 ASP A CA 1
ATOM 1962 C C . ASP A 1 253 ? 50.568 15.746 2.482 1.00 83.38 253 ASP A C 1
ATOM 1964 O O . ASP A 1 253 ? 50.122 14.594 2.496 1.00 83.38 253 ASP A O 1
ATOM 1968 N N . PHE A 1 254 ? 51.356 16.193 1.505 1.00 79.38 254 PHE A N 1
ATOM 1969 C CA . PHE A 1 254 ? 51.803 15.355 0.393 1.00 79.38 254 PHE A CA 1
ATOM 1970 C C . PHE A 1 254 ? 53.112 14.644 0.756 1.00 79.38 254 PHE A C 1
ATOM 1972 O O . PHE A 1 254 ? 53.920 15.153 1.533 1.00 79.38 254 PHE A O 1
ATOM 1979 N N . SER A 1 255 ? 53.351 13.462 0.182 1.00 59.00 255 SER A N 1
ATOM 1980 C CA . SER A 1 255 ? 54.492 12.598 0.540 1.00 59.00 255 SER A CA 1
ATOM 1981 C C . SER A 1 255 ? 55.888 13.197 0.306 1.00 59.00 255 SER A C 1
ATOM 1983 O O . SER A 1 255 ? 56.862 12.654 0.816 1.00 59.00 255 SER A O 1
ATOM 1985 N N . GLU A 1 256 ? 55.989 14.314 -0.417 1.00 56.00 256 GLU A N 1
ATOM 1986 C CA . GLU A 1 256 ? 57.235 15.055 -0.678 1.00 56.00 256 GLU A CA 1
ATOM 1987 C C . GLU A 1 256 ? 57.501 16.183 0.346 1.00 56.00 256 GLU A C 1
ATOM 1989 O O . GLU A 1 256 ? 58.496 16.897 0.247 1.00 56.00 256 GLU A O 1
ATOM 1994 N N . GLY A 1 257 ? 56.633 16.349 1.354 1.00 55.22 257 GLY A N 1
ATOM 1995 C CA . GLY A 1 257 ? 56.761 17.367 2.408 1.00 55.22 257 GLY A CA 1
ATOM 1996 C C . GLY A 1 257 ? 56.102 18.715 2.089 1.00 55.22 257 GLY A C 1
ATOM 1997 O O . GLY A 1 257 ? 56.132 19.625 2.919 1.00 55.22 257 GLY A O 1
ATOM 1998 N N . GLU A 1 258 ? 55.479 18.849 0.916 1.00 71.75 258 GLU A N 1
ATOM 1999 C CA . GLU A 1 258 ? 54.637 19.995 0.565 1.00 71.75 258 GLU A CA 1
ATOM 2000 C C . GLU A 1 258 ? 53.291 19.933 1.311 1.00 71.75 258 GLU A C 1
ATOM 2002 O O . GLU A 1 258 ? 52.680 18.867 1.438 1.00 71.75 258 GLU A O 1
ATOM 2007 N N . ARG A 1 259 ? 52.792 21.090 1.767 1.00 82.12 259 ARG A N 1
ATOM 2008 C CA . ARG A 1 259 ? 51.467 21.226 2.390 1.00 82.12 259 ARG A CA 1
ATOM 2009 C C . ARG A 1 259 ? 50.615 22.260 1.686 1.00 82.12 259 ARG A C 1
ATOM 2011 O O . ARG A 1 259 ? 51.082 23.350 1.375 1.00 82.12 259 ARG A O 1
ATOM 2018 N N . ASP A 1 260 ? 49.338 21.936 1.537 1.00 80.19 260 ASP A N 1
ATOM 2019 C CA . ASP A 1 260 ? 48.346 22.788 0.886 1.00 80.19 260 ASP A CA 1
ATOM 2020 C C . ASP A 1 260 ? 47.047 22.832 1.706 1.00 80.19 260 ASP A C 1
ATOM 2022 O O . ASP A 1 260 ? 46.807 21.974 2.558 1.00 80.19 260 ASP A O 1
ATOM 2026 N N . ILE A 1 261 ? 46.200 23.834 1.476 1.00 80.56 261 ILE A N 1
ATOM 2027 C CA . ILE A 1 261 ? 44.921 24.000 2.176 1.00 80.56 261 ILE A CA 1
ATOM 2028 C C . ILE A 1 261 ? 43.800 24.160 1.154 1.00 80.56 261 ILE A C 1
ATOM 2030 O O . ILE A 1 261 ? 43.851 25.019 0.273 1.00 80.56 261 ILE A O 1
ATOM 2034 N N . ILE A 1 262 ? 42.752 23.352 1.306 1.00 78.00 262 ILE A N 1
ATOM 2035 C CA . ILE A 1 262 ? 41.547 23.407 0.475 1.00 78.00 262 ILE A CA 1
ATOM 2036 C C . ILE A 1 262 ? 40.319 23.761 1.315 1.00 78.00 262 ILE A C 1
ATOM 2038 O O . ILE A 1 262 ? 40.108 23.208 2.394 1.00 78.00 262 ILE A O 1
ATOM 2042 N N . SER A 1 263 ? 39.490 24.673 0.804 1.00 76.25 263 SER A N 1
ATOM 2043 C CA . SER A 1 263 ? 38.180 24.986 1.383 1.00 76.25 263 SER A CA 1
ATOM 2044 C C . SER A 1 263 ? 37.125 24.051 0.789 1.00 76.25 263 SER A C 1
ATOM 2046 O O . SER A 1 263 ? 36.956 23.982 -0.435 1.00 76.25 263 SER A O 1
ATOM 2048 N N . VAL A 1 264 ? 36.454 23.273 1.638 1.00 78.06 264 VAL A N 1
ATOM 2049 C CA . VAL A 1 264 ? 35.425 22.296 1.249 1.00 78.06 264 VAL A CA 1
ATOM 2050 C C . VAL A 1 264 ? 34.326 22.255 2.294 1.00 78.06 264 VAL A C 1
ATOM 2052 O O . VAL A 1 264 ? 34.599 22.361 3.482 1.00 78.06 264 VAL A O 1
ATOM 2055 N N . GLN A 1 265 ? 33.070 22.094 1.893 1.00 74.56 265 GLN A N 1
ATOM 2056 C CA . GLN A 1 265 ? 31.983 21.947 2.864 1.00 74.56 265 GLN A CA 1
ATOM 2057 C C . GLN A 1 265 ? 32.091 20.582 3.569 1.00 74.56 265 GLN A C 1
ATOM 2059 O O . GLN A 1 265 ? 32.534 19.613 2.951 1.00 74.56 265 GLN A O 1
ATOM 2064 N N . GLY A 1 266 ? 31.715 20.462 4.842 1.00 61.38 266 GLY A N 1
ATOM 2065 C CA . GLY A 1 266 ? 31.927 19.226 5.609 1.00 61.38 266 GLY A CA 1
ATOM 2066 C C . GLY A 1 266 ? 31.111 18.009 5.134 1.00 61.38 266 GLY A C 1
ATOM 2067 O O . GLY A 1 266 ? 31.495 16.872 5.411 1.00 61.38 266 GLY A O 1
ATOM 2068 N N . SER A 1 267 ? 30.002 18.202 4.411 1.00 66.00 267 SER A N 1
ATOM 2069 C CA . SER A 1 267 ? 29.275 17.121 3.718 1.00 66.00 267 SER A CA 1
ATOM 2070 C C . SER A 1 267 ? 29.822 16.810 2.320 1.00 66.00 267 SER A C 1
ATOM 2072 O O . SER A 1 267 ? 29.302 15.923 1.645 1.00 66.00 267 SER A O 1
ATOM 2074 N N . SER A 1 268 ? 30.903 17.475 1.890 1.00 73.12 268 SER A N 1
ATOM 2075 C CA . SER A 1 268 ? 31.630 17.082 0.679 1.00 73.12 268 SER A CA 1
ATOM 2076 C C . SER A 1 268 ? 32.126 15.647 0.824 1.00 73.12 268 SER A C 1
ATOM 2078 O O . SER A 1 268 ? 32.705 15.272 1.851 1.00 73.12 268 SER A O 1
ATOM 2080 N N . THR A 1 269 ? 31.899 14.852 -0.217 1.00 79.31 269 THR A N 1
ATOM 2081 C CA . THR A 1 269 ? 32.407 13.487 -0.294 1.00 79.31 269 THR A CA 1
ATOM 2082 C C . THR A 1 269 ? 33.917 13.476 -0.508 1.00 79.31 269 THR A C 1
ATOM 2084 O O . THR A 1 269 ? 34.490 14.429 -1.043 1.00 79.31 269 THR A O 1
ATOM 2087 N N . ILE A 1 270 ? 34.576 12.382 -0.129 1.00 83.06 270 ILE A N 1
ATOM 2088 C CA . ILE A 1 270 ? 36.012 12.204 -0.373 1.00 83.06 270 ILE A CA 1
ATOM 2089 C C . ILE A 1 270 ? 36.319 12.244 -1.878 1.00 83.06 270 ILE A C 1
ATOM 2091 O O . ILE A 1 270 ? 37.337 12.818 -2.258 1.00 83.06 270 ILE A O 1
ATOM 2095 N N . LEU A 1 271 ? 35.415 11.764 -2.744 1.00 76.50 271 LEU A N 1
ATOM 2096 C CA . LEU A 1 271 ? 35.549 11.912 -4.197 1.00 76.50 271 LEU A CA 1
ATOM 2097 C C . LEU A 1 271 ? 35.644 13.381 -4.632 1.00 76.50 271 LEU A C 1
ATOM 2099 O O . LEU A 1 271 ? 36.581 13.730 -5.337 1.00 76.50 271 LEU A O 1
ATOM 2103 N N . LYS A 1 272 ? 34.770 14.267 -4.132 1.00 79.88 272 LYS A N 1
ATOM 2104 C CA . LYS A 1 272 ? 34.832 15.714 -4.429 1.00 79.88 272 LYS A CA 1
ATOM 2105 C C . LYS A 1 272 ? 36.129 16.371 -3.962 1.00 79.88 272 LYS A C 1
ATOM 2107 O O . LYS A 1 272 ? 36.577 17.367 -4.524 1.00 79.88 272 LYS A O 1
ATOM 2112 N N . ILE A 1 273 ? 36.745 15.824 -2.918 1.00 83.88 273 ILE A N 1
ATOM 2113 C CA . ILE A 1 273 ? 38.041 16.291 -2.420 1.00 83.88 273 ILE A CA 1
ATOM 2114 C C . ILE A 1 273 ? 39.165 15.809 -3.341 1.00 83.88 273 ILE A C 1
ATOM 2116 O O . ILE A 1 273 ? 40.034 16.600 -3.700 1.00 83.88 273 ILE A O 1
ATOM 2120 N N . LYS A 1 274 ? 39.117 14.547 -3.782 1.00 82.19 274 LYS A N 1
ATOM 2121 C CA . LYS A 1 274 ? 40.022 14.002 -4.801 1.00 82.19 274 LYS A CA 1
ATOM 2122 C C . LYS A 1 274 ? 39.890 14.748 -6.131 1.00 82.19 274 LYS A C 1
ATOM 2124 O O . LYS A 1 274 ? 40.911 15.024 -6.746 1.00 82.19 274 LYS A O 1
ATOM 2129 N N . GLU A 1 275 ? 38.682 15.138 -6.536 1.00 75.38 275 GLU A N 1
ATOM 2130 C CA . GLU A 1 275 ? 38.408 15.997 -7.699 1.00 75.38 275 GLU A CA 1
ATOM 2131 C C . GLU A 1 275 ? 39.070 17.376 -7.547 1.00 75.38 275 GLU A C 1
ATOM 2133 O O . GLU A 1 275 ? 39.862 17.749 -8.405 1.00 75.38 275 GLU A O 1
ATOM 2138 N N . LYS A 1 276 ? 38.901 18.080 -6.416 1.00 78.19 276 LYS A N 1
ATOM 2139 C CA . LYS A 1 276 ? 39.622 19.351 -6.173 1.00 78.19 276 LYS A CA 1
ATOM 2140 C C . LYS A 1 276 ? 41.152 19.201 -6.159 1.00 78.19 276 LYS A C 1
ATOM 2142 O O . LYS A 1 276 ? 41.865 20.100 -6.603 1.00 78.19 276 LYS A O 1
ATOM 2147 N N . ILE A 1 277 ? 41.683 18.081 -5.659 1.00 76.75 277 ILE A N 1
ATOM 2148 C CA . ILE A 1 277 ? 43.126 17.777 -5.733 1.00 76.75 277 ILE A CA 1
ATOM 2149 C C . ILE A 1 277 ? 43.542 17.503 -7.185 1.00 76.75 277 ILE A C 1
ATOM 2151 O O . ILE A 1 277 ? 44.593 17.965 -7.618 1.00 76.75 277 ILE A O 1
ATOM 2155 N N . SER A 1 278 ? 42.704 16.807 -7.952 1.00 65.00 278 SER A N 1
ATOM 2156 C CA . SER A 1 278 ? 42.906 16.494 -9.373 1.00 65.00 278 SER A CA 1
ATOM 2157 C C . SER A 1 278 ? 42.931 17.759 -10.235 1.00 65.00 278 SER A C 1
ATOM 2159 O O . SER A 1 278 ? 43.834 17.939 -11.048 1.00 65.00 278 SER A O 1
ATOM 2161 N N . GLU A 1 279 ? 42.015 18.698 -9.991 1.00 64.44 279 GLU A N 1
ATOM 2162 C CA . GLU A 1 279 ? 42.007 20.027 -10.611 1.00 64.44 279 GLU A CA 1
ATOM 2163 C C . GLU A 1 279 ? 43.306 20.795 -10.318 1.00 64.44 279 GLU A C 1
ATOM 2165 O O . GLU A 1 279 ? 43.907 21.356 -11.234 1.00 64.44 279 GLU A O 1
ATOM 2170 N N . LYS A 1 280 ? 43.772 20.776 -9.059 1.00 67.69 280 LYS A N 1
ATOM 2171 C CA . LYS A 1 280 ? 44.910 21.586 -8.586 1.00 67.69 280 LYS A CA 1
ATOM 2172 C C . LYS A 1 280 ? 46.299 20.975 -8.837 1.00 67.69 280 LYS A C 1
ATOM 2174 O O . LYS A 1 280 ? 47.268 21.720 -8.946 1.00 67.69 280 LYS A O 1
ATOM 2179 N N . LYS A 1 281 ? 46.416 19.643 -8.900 1.00 63.62 281 LYS A N 1
ATOM 2180 C CA . LYS A 1 281 ? 47.689 18.895 -9.040 1.00 63.62 281 LYS A CA 1
ATOM 2181 C C . LYS A 1 281 ? 47.745 17.974 -10.278 1.00 63.62 281 LYS A C 1
ATOM 2183 O O . LYS A 1 281 ? 48.777 17.360 -10.513 1.00 63.62 281 LYS A O 1
ATOM 2188 N N . HIS A 1 282 ? 46.680 17.915 -11.084 1.00 57.16 282 HIS A N 1
ATOM 2189 C CA . HIS A 1 282 ? 46.603 17.244 -12.398 1.00 57.16 282 HIS A CA 1
ATOM 2190 C C . HIS A 1 282 ? 46.811 15.711 -12.396 1.00 57.16 282 HIS A C 1
ATOM 2192 O O . HIS A 1 282 ? 47.511 15.158 -13.244 1.00 57.16 282 HIS A O 1
ATOM 2198 N N . TYR A 1 283 ? 46.132 15.025 -11.473 1.00 64.19 283 TYR A N 1
ATOM 2199 C CA . TYR A 1 283 ? 45.963 13.559 -11.436 1.00 64.19 283 TYR A CA 1
ATOM 2200 C C . TYR A 1 283 ? 44.497 13.177 -11.703 1.00 64.19 283 TYR A C 1
ATOM 2202 O O . TYR A 1 283 ? 43.648 14.064 -11.724 1.00 64.19 283 TYR A O 1
ATOM 2210 N N . LEU A 1 284 ? 44.160 11.892 -11.892 1.00 55.25 284 LEU A N 1
ATOM 2211 C CA . LEU A 1 284 ? 42.751 11.460 -11.873 1.00 55.25 284 LEU A CA 1
ATOM 2212 C C . LEU A 1 284 ? 42.252 11.216 -10.437 1.00 55.25 284 LEU A C 1
ATOM 2214 O O . LEU A 1 284 ? 43.003 10.666 -9.632 1.00 55.25 284 LEU A O 1
ATOM 2218 N N . PRO A 1 285 ? 40.964 11.455 -10.114 1.00 65.38 285 PRO A N 1
ATOM 2219 C CA . PRO A 1 285 ? 40.434 11.204 -8.769 1.00 65.38 285 PRO A CA 1
ATOM 2220 C C . PRO A 1 285 ? 40.618 9.756 -8.288 1.00 65.38 285 PRO A C 1
ATOM 2222 O O . PRO A 1 285 ? 40.893 9.526 -7.114 1.00 65.38 285 PRO A O 1
ATOM 2225 N N . ALA A 1 286 ? 40.538 8.779 -9.199 1.00 61.03 286 ALA A N 1
ATOM 2226 C CA . ALA A 1 286 ? 40.762 7.360 -8.902 1.00 61.03 286 ALA A CA 1
ATOM 2227 C C . ALA A 1 286 ? 42.215 7.024 -8.494 1.00 61.03 286 ALA A C 1
ATOM 2229 O O . ALA A 1 286 ? 42.443 5.995 -7.868 1.00 61.03 286 ALA A O 1
ATOM 2230 N N . GLN A 1 287 ? 43.173 7.889 -8.840 1.00 62.19 287 GLN A N 1
ATOM 2231 C CA . GLN A 1 287 ? 44.609 7.759 -8.559 1.00 62.19 287 GLN A CA 1
ATOM 2232 C C . GLN A 1 287 ? 45.031 8.514 -7.291 1.00 62.19 287 GLN A C 1
ATOM 2234 O O . GLN A 1 287 ? 46.089 8.252 -6.727 1.00 62.19 287 GLN A O 1
ATOM 2239 N N . VAL A 1 288 ? 44.208 9.453 -6.815 1.00 71.06 288 VAL A N 1
ATOM 2240 C CA . VAL A 1 288 ? 44.451 10.160 -5.554 1.00 71.06 288 VAL A CA 1
ATOM 2241 C C . VAL A 1 288 ? 43.973 9.287 -4.397 1.00 71.06 288 VAL A C 1
ATOM 2243 O O . VAL A 1 288 ? 42.780 9.013 -4.269 1.00 71.06 288 VAL A O 1
ATOM 2246 N N . GLU A 1 289 ? 44.871 8.895 -3.500 1.00 81.56 289 GLU A N 1
ATOM 2247 C CA . GLU A 1 289 ? 44.524 8.253 -2.237 1.00 81.56 289 GLU A CA 1
AT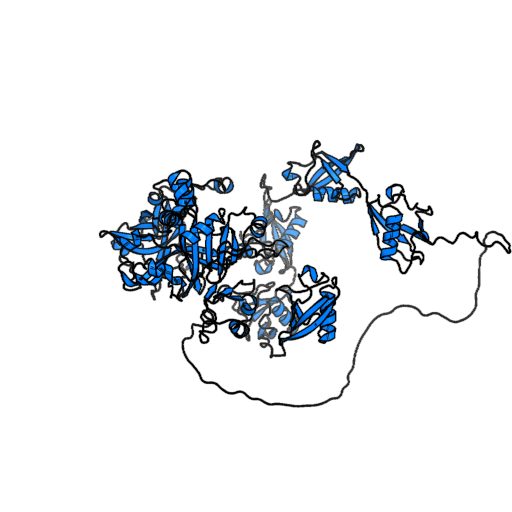OM 2248 C C . GLU A 1 289 ? 44.630 9.245 -1.073 1.00 81.56 289 GLU A C 1
ATOM 2250 O O . GLU A 1 289 ? 45.684 9.820 -0.808 1.00 81.56 289 GLU A O 1
ATOM 2255 N N . ILE A 1 290 ? 43.536 9.417 -0.326 1.00 85.31 290 ILE A N 1
ATOM 2256 C CA . ILE A 1 290 ? 43.500 10.282 0.858 1.00 85.31 290 ILE A CA 1
ATOM 2257 C C . ILE A 1 290 ? 43.423 9.408 2.109 1.00 85.31 290 ILE A C 1
ATOM 2259 O O . ILE A 1 290 ? 42.487 8.619 2.273 1.00 85.31 290 ILE A O 1
ATOM 2263 N N . ARG A 1 291 ? 44.391 9.572 3.015 1.00 83.25 291 ARG A N 1
ATOM 2264 C CA . ARG A 1 291 ? 44.487 8.840 4.281 1.00 83.25 291 ARG A CA 1
ATOM 2265 C C . ARG A 1 291 ? 44.324 9.771 5.483 1.00 83.25 291 ARG A C 1
ATOM 2267 O O . ARG A 1 291 ? 44.929 10.836 5.568 1.00 83.25 291 ARG A O 1
ATOM 2274 N N . ASN A 1 292 ? 43.559 9.326 6.477 1.00 85.31 292 ASN A N 1
ATOM 2275 C CA . ASN A 1 292 ? 43.507 9.936 7.806 1.00 85.31 292 ASN A CA 1
ATOM 2276 C C . ASN A 1 292 ? 44.247 9.026 8.792 1.00 85.31 292 ASN A C 1
ATOM 2278 O O . ASN A 1 292 ? 43.807 7.900 9.028 1.00 85.31 292 ASN A O 1
ATOM 2282 N N . ARG A 1 293 ? 45.370 9.491 9.360 1.00 78.50 293 ARG A N 1
ATOM 2283 C CA . ARG A 1 293 ? 46.216 8.702 10.285 1.00 78.50 293 ARG A CA 1
ATOM 2284 C C . ARG A 1 293 ? 46.567 7.306 9.733 1.00 78.50 293 ARG A C 1
ATOM 2286 O O . ARG A 1 293 ? 46.475 6.309 10.442 1.00 78.50 293 ARG A O 1
ATOM 2293 N N . GLY A 1 294 ? 46.909 7.238 8.445 1.00 67.12 294 GLY A N 1
ATOM 2294 C CA . GLY A 1 294 ? 47.254 5.994 7.745 1.00 67.12 294 GLY A CA 1
ATOM 2295 C C . GLY A 1 294 ? 46.072 5.147 7.250 1.00 67.12 294 GLY A C 1
ATOM 2296 O O . GLY A 1 294 ? 46.303 4.197 6.512 1.00 67.12 294 GLY A O 1
ATOM 2297 N N . ARG A 1 295 ? 44.814 5.478 7.582 1.00 74.94 295 ARG A N 1
ATOM 2298 C CA . ARG A 1 295 ? 43.631 4.766 7.065 1.00 74.94 295 ARG A CA 1
ATOM 2299 C C . ARG A 1 295 ? 43.070 5.450 5.817 1.00 74.94 295 ARG A C 1
ATOM 2301 O O . ARG A 1 295 ? 42.703 6.622 5.890 1.00 74.94 295 ARG A O 1
ATOM 2308 N N . GLN A 1 296 ? 42.944 4.702 4.720 1.00 81.94 296 GLN A N 1
ATOM 2309 C CA . GLN A 1 296 ? 42.296 5.137 3.477 1.00 81.94 296 GLN A CA 1
ATOM 2310 C C . GLN A 1 296 ? 40.836 5.549 3.709 1.00 81.94 296 GLN A C 1
ATOM 2312 O O . GLN A 1 296 ? 40.063 4.820 4.343 1.00 81.94 296 GLN A O 1
ATOM 2317 N N . LEU A 1 297 ? 40.461 6.712 3.183 1.00 84.50 297 LEU A N 1
ATOM 2318 C CA . LEU A 1 297 ? 39.091 7.219 3.190 1.00 84.50 297 LEU A CA 1
ATOM 2319 C C . LEU A 1 297 ? 38.357 6.789 1.909 1.00 84.50 297 LEU A C 1
ATOM 2321 O O . LEU A 1 297 ? 38.967 6.697 0.848 1.00 84.50 297 LEU A O 1
ATOM 2325 N N . GLN A 1 298 ? 37.059 6.497 2.018 1.00 76.25 298 GLN A N 1
ATOM 2326 C CA . GLN A 1 298 ? 36.239 5.950 0.932 1.00 76.25 298 GLN A CA 1
ATOM 2327 C C . GLN A 1 298 ? 35.495 7.054 0.175 1.00 76.25 298 GLN A C 1
ATOM 2329 O O . GLN A 1 298 ? 34.919 7.955 0.779 1.00 76.25 298 GLN A O 1
ATOM 2334 N N . ASP A 1 299 ? 35.456 6.941 -1.149 1.00 67.75 299 ASP A N 1
ATOM 2335 C CA . ASP A 1 299 ? 35.076 8.020 -2.073 1.00 67.75 299 ASP A CA 1
ATOM 2336 C C . ASP A 1 299 ? 33.640 8.540 -1.912 1.00 67.75 299 ASP A C 1
ATOM 2338 O O . ASP A 1 299 ? 33.391 9.729 -2.107 1.00 67.75 299 ASP A O 1
ATOM 2342 N N . HIS A 1 300 ? 32.708 7.671 -1.516 1.00 66.12 300 HIS A N 1
ATOM 2343 C CA . HIS A 1 300 ? 31.292 7.999 -1.310 1.00 66.12 300 HIS A CA 1
ATOM 2344 C C . HIS A 1 300 ? 30.970 8.520 0.102 1.00 66.12 300 HIS A C 1
ATOM 2346 O O . HIS A 1 300 ? 29.874 9.028 0.330 1.00 66.12 300 HIS A O 1
ATOM 2352 N N . GLU A 1 301 ? 31.905 8.399 1.046 1.00 70.00 301 GLU A N 1
ATOM 2353 C CA . GLU A 1 301 ? 31.765 8.923 2.405 1.00 70.00 301 GLU A CA 1
ATOM 2354 C C . GLU A 1 301 ? 32.139 10.412 2.463 1.00 70.00 301 GLU A C 1
ATOM 2356 O O . GLU A 1 301 ? 32.743 10.954 1.538 1.00 70.00 301 GLU A O 1
ATOM 2361 N N . THR A 1 302 ? 31.775 11.095 3.548 1.00 76.38 302 THR A N 1
ATOM 2362 C CA . THR A 1 302 ? 31.948 12.549 3.727 1.00 76.38 302 THR A CA 1
ATOM 2363 C C . THR A 1 302 ? 32.933 12.870 4.848 1.00 76.38 302 THR A C 1
ATOM 2365 O O . THR A 1 302 ? 33.194 12.040 5.722 1.00 76.38 302 THR A O 1
ATOM 2368 N N . LEU A 1 303 ? 33.455 14.100 4.892 1.00 73.06 303 LEU A N 1
ATOM 2369 C CA . LEU A 1 303 ? 34.283 14.531 6.028 1.00 73.06 303 LEU A CA 1
ATOM 2370 C C . LEU A 1 303 ? 33.514 14.420 7.356 1.00 73.06 303 LEU A C 1
ATOM 2372 O O . LEU A 1 303 ? 34.052 13.895 8.332 1.00 73.06 303 LEU A O 1
ATOM 2376 N N . HIS A 1 304 ? 32.237 14.818 7.378 1.00 71.50 304 HIS A N 1
ATOM 2377 C CA . HIS A 1 304 ? 31.372 14.674 8.550 1.00 71.50 304 HIS A CA 1
ATOM 2378 C C . HIS A 1 304 ? 31.169 13.215 8.990 1.00 71.50 304 HIS A C 1
ATOM 2380 O O . HIS A 1 304 ? 31.223 12.958 10.194 1.00 71.50 304 HIS A O 1
ATOM 2386 N N . SER A 1 305 ? 30.978 12.252 8.076 1.00 59.38 305 SER A N 1
ATOM 2387 C CA . SER A 1 305 ? 30.812 10.837 8.461 1.00 59.38 305 SER A CA 1
ATOM 2388 C C . SER A 1 305 ? 32.102 10.203 8.997 1.00 59.38 305 SER A C 1
ATOM 2390 O O . SER A 1 305 ? 32.034 9.308 9.840 1.00 59.38 305 SER A O 1
ATOM 2392 N N . TYR A 1 306 ? 33.273 10.741 8.637 1.00 63.38 306 TYR A N 1
ATOM 2393 C CA . TYR A 1 306 ? 34.556 10.424 9.283 1.00 63.38 306 TYR A CA 1
ATOM 2394 C C . TYR A 1 306 ? 34.882 11.256 10.540 1.00 63.38 306 TYR A C 1
ATOM 2396 O O . TYR A 1 306 ? 35.936 11.052 11.148 1.00 63.38 306 TYR A O 1
ATOM 2404 N N . GLY A 1 307 ? 34.019 12.192 10.951 1.00 66.62 307 GLY A N 1
ATOM 2405 C CA . GLY A 1 307 ? 34.269 13.089 12.089 1.00 66.62 307 GLY A CA 1
ATOM 2406 C C . GLY A 1 307 ? 35.412 14.091 11.859 1.00 66.62 307 GLY A C 1
ATOM 2407 O O . GLY A 1 307 ? 36.046 14.551 12.813 1.00 66.62 307 GLY A O 1
ATOM 2408 N N . LEU A 1 308 ? 35.709 14.408 10.597 1.00 72.12 308 LEU A N 1
ATOM 2409 C CA . LEU A 1 308 ? 36.743 15.351 10.181 1.00 72.12 308 LEU A CA 1
ATOM 2410 C C . LEU A 1 308 ? 36.172 16.772 10.095 1.00 72.12 308 LEU A C 1
ATOM 2412 O O . LEU A 1 308 ? 35.095 16.994 9.552 1.00 72.12 308 LEU A O 1
ATOM 2416 N N . GLY A 1 309 ? 36.911 17.739 10.641 1.00 68.88 309 GLY A N 1
ATOM 2417 C CA . GLY A 1 309 ? 36.511 19.145 10.719 1.00 68.88 309 GLY A CA 1
ATOM 2418 C C . GLY A 1 309 ? 37.629 20.099 10.296 1.00 68.88 309 GLY A C 1
ATOM 2419 O O . GLY A 1 309 ? 38.702 19.669 9.877 1.00 68.88 309 GLY A O 1
ATOM 2420 N N . HIS A 1 310 ? 37.379 21.401 10.439 1.00 75.69 310 HIS A N 1
ATOM 2421 C CA . HIS A 1 310 ? 38.317 22.465 10.069 1.00 75.69 310 HIS A CA 1
ATOM 2422 C C . HIS A 1 310 ? 39.707 22.283 10.715 1.00 75.69 310 HIS A C 1
ATOM 2424 O O . HIS A 1 310 ? 39.817 21.943 11.895 1.00 75.69 310 HIS A O 1
ATOM 2430 N N . GLY A 1 311 ? 40.766 22.522 9.939 1.00 69.06 311 GLY A N 1
ATOM 2431 C CA . GLY A 1 311 ? 42.165 22.446 10.367 1.00 69.06 311 GLY A CA 1
ATOM 2432 C C . GLY A 1 311 ? 42.719 21.026 10.530 1.00 69.06 311 GLY A C 1
ATOM 2433 O O . GLY A 1 311 ? 43.815 20.862 11.065 1.00 69.06 311 GLY A O 1
ATOM 2434 N N . LYS A 1 312 ? 41.990 19.980 10.116 1.00 83.62 312 LYS A N 1
ATOM 2435 C CA . LYS A 1 312 ? 42.522 18.607 10.116 1.00 83.62 312 LYS A CA 1
ATOM 2436 C C . LYS A 1 312 ? 43.517 18.408 8.974 1.00 83.62 312 LYS A C 1
ATOM 2438 O O . LYS A 1 312 ? 43.302 18.905 7.874 1.00 83.62 312 LYS A O 1
ATOM 2443 N N . ILE A 1 313 ? 44.575 17.655 9.270 1.00 84.94 313 ILE A N 1
ATOM 2444 C CA . ILE A 1 313 ? 45.616 17.257 8.321 1.00 84.94 313 ILE A CA 1
ATOM 2445 C C . ILE A 1 313 ? 45.278 15.860 7.794 1.00 84.94 313 ILE A C 1
ATOM 2447 O O . ILE A 1 313 ? 45.080 14.940 8.593 1.00 84.94 313 ILE A O 1
ATOM 2451 N N . LEU A 1 314 ? 45.215 15.712 6.472 1.00 87.44 314 LEU A N 1
ATOM 2452 C CA . LEU A 1 314 ? 45.067 14.441 5.765 1.00 87.44 314 LEU A CA 1
ATOM 2453 C C . LEU A 1 314 ? 46.305 14.196 4.906 1.00 87.44 314 LEU A C 1
ATOM 2455 O O . LEU A 1 314 ? 46.802 15.117 4.263 1.00 87.44 314 LEU A O 1
ATOM 2459 N N . THR A 1 315 ? 46.795 12.961 4.890 1.00 83.75 315 THR A N 1
ATOM 2460 C CA . THR A 1 315 ? 47.953 12.576 4.078 1.00 83.75 315 THR A CA 1
ATOM 2461 C C . THR A 1 315 ? 47.469 12.163 2.696 1.00 83.75 315 THR A C 1
ATOM 2463 O O . THR A 1 315 ? 46.536 11.361 2.597 1.00 83.75 315 THR A O 1
ATOM 2466 N N . VAL A 1 316 ? 48.075 12.700 1.641 1.00 81.94 316 VAL A N 1
ATOM 2467 C CA . VAL A 1 316 ? 47.713 12.383 0.255 1.00 81.94 316 VAL A CA 1
ATOM 2468 C C . VAL A 1 316 ? 48.847 11.607 -0.404 1.00 81.94 316 VAL A C 1
ATOM 2470 O O . VAL A 1 316 ? 50.000 12.036 -0.388 1.00 81.94 316 VAL A O 1
ATOM 2473 N N . HIS A 1 317 ? 48.493 10.466 -0.985 1.00 74.31 317 HIS A N 1
ATOM 2474 C CA . HIS A 1 317 ? 49.360 9.622 -1.797 1.00 74.31 317 HIS A CA 1
ATOM 2475 C C . HIS A 1 317 ? 48.769 9.525 -3.208 1.00 74.31 317 HIS A C 1
ATOM 2477 O O . HIS A 1 317 ? 47.556 9.654 -3.378 1.00 74.31 317 HIS A O 1
ATOM 2483 N N . PHE A 1 318 ? 49.607 9.295 -4.214 1.00 70.19 318 PHE A N 1
ATOM 2484 C CA . PHE A 1 318 ? 49.166 9.114 -5.595 1.00 70.19 318 PHE A CA 1
ATOM 2485 C C . PHE A 1 318 ? 49.574 7.715 -6.068 1.00 70.19 318 PHE A C 1
ATOM 2487 O O . PHE A 1 318 ? 50.766 7.421 -6.136 1.00 70.19 318 PHE A O 1
ATOM 2494 N N . ASP A 1 319 ? 48.595 6.867 -6.382 1.00 58.09 319 ASP A N 1
ATOM 2495 C CA . ASP A 1 319 ? 48.819 5.601 -7.088 1.00 58.09 319 ASP A CA 1
ATOM 2496 C C . ASP A 1 319 ? 48.835 5.890 -8.596 1.00 58.09 319 ASP A C 1
ATOM 2498 O O . ASP A 1 319 ? 47.941 6.557 -9.115 1.00 58.09 319 ASP A O 1
ATOM 2502 N N . GLY A 1 320 ? 49.877 5.435 -9.301 1.00 54.72 320 GLY A N 1
ATOM 2503 C CA . GLY A 1 320 ? 50.165 5.833 -10.688 1.00 54.72 320 GLY A CA 1
ATOM 2504 C C . GLY A 1 320 ? 48.995 5.627 -11.670 1.00 54.72 320 GLY A C 1
ATOM 2505 O O . GLY A 1 320 ? 48.173 4.730 -11.521 1.00 54.72 320 GLY A O 1
ATOM 2506 N N . VAL A 1 321 ? 48.864 6.412 -12.741 1.00 55.50 321 VAL A N 1
ATOM 2507 C CA . VAL A 1 321 ? 49.882 7.182 -13.473 1.00 55.50 321 VAL A CA 1
ATOM 2508 C C . VAL A 1 321 ? 49.301 8.521 -13.955 1.00 55.50 321 VAL A C 1
ATOM 2510 O O . VAL A 1 321 ? 48.153 8.567 -14.397 1.00 55.50 321 VAL A O 1
ATOM 2513 N N . LYS A 1 322 ? 50.118 9.585 -13.925 1.00 57.44 322 LYS A N 1
ATOM 2514 C CA . LYS A 1 322 ? 49.859 10.926 -14.501 1.00 57.44 322 LYS A CA 1
ATOM 2515 C C . LYS A 1 322 ? 49.184 10.836 -15.887 1.00 57.44 322 LYS A C 1
ATOM 2517 O O . LYS A 1 322 ? 49.402 9.871 -16.612 1.00 57.44 322 LYS A O 1
ATOM 2522 N N . GLN A 1 323 ? 48.382 11.822 -16.291 1.00 61.69 323 GLN A N 1
ATOM 2523 C CA . GLN A 1 323 ? 47.789 11.864 -17.640 1.00 61.69 323 GLN A CA 1
ATOM 2524 C C . GLN A 1 323 ? 48.212 13.115 -18.410 1.00 61.69 323 GLN A C 1
ATOM 2526 O O . GLN A 1 323 ? 48.446 14.168 -17.816 1.00 61.69 323 GLN A O 1
ATOM 2531 N N . PHE A 1 324 ? 48.271 12.994 -19.735 1.00 70.25 324 PHE A N 1
ATOM 2532 C CA . PHE A 1 324 ? 48.526 14.094 -20.654 1.00 70.25 324 PHE A CA 1
ATOM 2533 C C . PHE A 1 324 ? 47.319 14.348 -21.558 1.00 70.25 324 PHE A C 1
ATOM 2535 O O . PHE A 1 324 ? 46.698 13.423 -22.077 1.00 70.25 324 PHE A O 1
ATOM 2542 N N . GLU A 1 325 ? 47.025 15.628 -21.762 1.00 74.69 325 GLU A N 1
ATOM 2543 C CA . GLU A 1 325 ? 46.126 16.132 -22.795 1.00 74.69 325 GLU A CA 1
ATOM 2544 C C . GLU A 1 325 ? 47.020 16.714 -23.897 1.00 74.69 325 GLU A C 1
ATOM 2546 O O . GLU A 1 325 ? 47.644 17.762 -23.701 1.00 74.69 325 GLU A O 1
ATOM 2551 N N . LEU A 1 326 ? 47.164 15.962 -24.991 1.00 78.69 326 LEU A N 1
ATOM 2552 C CA . LEU A 1 326 ? 48.113 16.223 -26.074 1.00 78.69 326 LEU A CA 1
ATOM 2553 C C . LEU A 1 326 ? 47.409 16.820 -27.287 1.00 78.69 326 LEU A C 1
ATOM 2555 O O . LEU A 1 326 ? 46.322 16.380 -27.657 1.00 78.69 326 LEU A O 1
ATOM 2559 N N . PHE A 1 327 ? 48.071 17.763 -27.946 1.00 81.50 327 PHE A N 1
ATOM 2560 C CA . PHE A 1 327 ? 47.641 18.309 -29.231 1.00 81.50 327 PHE A CA 1
ATOM 2561 C C . PHE A 1 327 ? 48.678 17.939 -30.281 1.00 81.50 327 PHE A C 1
ATOM 2563 O O . PHE A 1 327 ? 49.866 17.854 -29.969 1.00 81.50 327 PHE A O 1
ATOM 2570 N N . PHE A 1 328 ? 48.240 17.709 -31.513 1.00 83.81 328 PHE A N 1
ATOM 2571 C CA . PHE A 1 328 ? 49.118 17.346 -32.616 1.00 83.81 328 PHE A CA 1
ATOM 2572 C C . PHE A 1 328 ? 49.001 18.362 -33.740 1.00 83.81 328 PHE A C 1
ATOM 2574 O O . PHE A 1 328 ? 47.898 18.703 -34.168 1.00 83.81 328 PHE A O 1
ATOM 2581 N N . GLN A 1 329 ? 50.144 18.819 -34.238 1.00 83.94 329 GLN A N 1
ATOM 2582 C CA . GLN A 1 329 ? 50.233 19.497 -35.521 1.00 83.94 329 GLN A CA 1
ATOM 2583 C C . GLN A 1 329 ? 50.488 18.434 -36.593 1.00 83.94 329 GLN A C 1
ATOM 2585 O O . GLN A 1 329 ? 51.503 17.736 -36.552 1.00 83.94 329 GLN A O 1
ATOM 2590 N N . LEU A 1 330 ? 49.529 18.265 -37.503 1.00 84.75 330 LEU A N 1
ATOM 2591 C CA . LEU A 1 330 ? 49.595 17.280 -38.583 1.00 84.75 330 LEU A CA 1
ATOM 2592 C C . LEU A 1 330 ? 50.474 17.791 -39.746 1.00 84.75 330 LEU A C 1
ATOM 2594 O O . LEU A 1 330 ? 50.684 19.003 -39.857 1.00 84.75 330 LEU A O 1
ATOM 2598 N N . PRO A 1 331 ? 50.964 16.907 -40.643 1.00 77.81 331 PRO A N 1
ATOM 2599 C CA . PRO A 1 331 ? 51.874 17.292 -41.731 1.00 77.81 331 PRO A CA 1
ATOM 2600 C C . PRO A 1 331 ? 51.300 18.313 -42.725 1.00 77.81 331 PRO A C 1
ATOM 2602 O O . PRO A 1 331 ? 52.055 19.005 -43.398 1.00 77.81 331 PRO A O 1
ATOM 2605 N N . ASP A 1 332 ? 49.971 18.426 -42.814 1.00 76.00 332 ASP A N 1
ATOM 2606 C CA . ASP A 1 332 ? 49.266 19.420 -43.633 1.00 76.00 332 ASP A CA 1
ATOM 2607 C C . ASP A 1 332 ? 49.117 20.794 -42.945 1.00 76.00 332 ASP A C 1
ATOM 2609 O O . ASP A 1 332 ? 48.432 21.681 -43.453 1.00 76.00 332 ASP A O 1
ATOM 2613 N N . GLY A 1 333 ? 49.729 20.968 -41.770 1.00 69.31 333 GLY A N 1
ATOM 2614 C CA . GLY A 1 333 ? 49.651 22.176 -40.953 1.00 69.31 333 GLY A CA 1
ATOM 2615 C C . GLY A 1 333 ? 48.385 22.288 -40.101 1.00 69.31 333 GLY A C 1
ATOM 2616 O O . GLY A 1 333 ? 48.262 23.252 -39.345 1.00 69.31 333 GLY A O 1
ATOM 2617 N N . THR A 1 334 ? 47.445 21.336 -40.172 1.00 75.50 334 THR A N 1
ATOM 2618 C CA . THR A 1 334 ? 46.224 21.400 -39.356 1.00 75.50 334 THR A CA 1
ATOM 2619 C C . THR A 1 334 ? 46.461 20.934 -37.918 1.00 75.50 334 THR A C 1
ATOM 2621 O O . THR A 1 334 ? 47.114 19.922 -37.661 1.00 75.50 334 THR A O 1
ATOM 2624 N N . ALA A 1 335 ? 45.914 21.685 -36.959 1.00 71.44 335 ALA A N 1
ATOM 2625 C CA . ALA A 1 335 ? 45.932 21.320 -35.546 1.00 71.44 335 ALA A CA 1
ATOM 2626 C C . ALA A 1 335 ? 44.810 20.320 -35.225 1.00 71.44 335 ALA A C 1
ATOM 2628 O O . ALA A 1 335 ? 43.674 20.464 -35.686 1.00 71.44 335 ALA A O 1
ATOM 2629 N N . SER A 1 336 ? 45.123 19.313 -34.414 1.00 74.88 336 SER A N 1
ATOM 2630 C CA . SER A 1 336 ? 44.183 18.278 -33.995 1.00 74.88 336 SER A CA 1
ATOM 2631 C C . SER A 1 336 ? 43.286 18.721 -32.831 1.00 74.88 336 SER A C 1
ATOM 2633 O O . SER A 1 336 ? 43.637 19.592 -32.034 1.00 74.88 336 SER A O 1
ATOM 2635 N N . ALA A 1 337 ? 42.150 18.039 -32.658 1.00 65.88 337 ALA A N 1
ATOM 2636 C CA . ALA A 1 337 ? 41.451 18.037 -31.374 1.00 65.88 337 ALA A CA 1
ATOM 2637 C C . ALA A 1 337 ? 42.308 17.328 -30.303 1.00 65.88 337 ALA A C 1
ATOM 2639 O O . ALA A 1 337 ? 43.095 16.432 -30.630 1.00 65.88 337 ALA A O 1
ATOM 2640 N N . GLY A 1 338 ? 42.165 17.736 -29.039 1.00 71.06 338 GLY A N 1
ATOM 2641 C CA . GLY A 1 338 ? 42.984 17.237 -27.931 1.00 71.06 338 GLY A CA 1
ATOM 2642 C C . GLY A 1 338 ? 42.773 15.746 -27.649 1.00 71.06 338 GLY A C 1
ATOM 2643 O O . GLY A 1 338 ? 41.641 15.278 -27.521 1.00 71.06 338 GLY A O 1
ATOM 2644 N N . LEU A 1 339 ? 43.871 15.000 -27.524 1.00 74.06 339 LEU A N 1
ATOM 2645 C CA . LEU A 1 339 ? 43.887 13.568 -27.237 1.00 74.06 339 LEU A CA 1
ATOM 2646 C C . LEU A 1 339 ? 44.348 13.329 -25.793 1.00 74.06 339 LEU A C 1
ATOM 2648 O O . LEU A 1 339 ? 45.500 13.590 -25.444 1.00 74.06 339 LEU A O 1
ATOM 2652 N N . VAL A 1 340 ? 43.460 12.792 -24.955 1.00 75.00 340 VAL A N 1
ATOM 2653 C CA . VAL A 1 340 ? 43.780 12.451 -23.560 1.00 75.00 340 VAL A CA 1
ATOM 2654 C C . VAL A 1 340 ? 44.350 11.035 -23.476 1.00 75.00 340 VAL A C 1
ATOM 2656 O O . VAL A 1 340 ? 43.708 10.067 -23.893 1.00 75.00 340 VAL A O 1
ATOM 2659 N N . VAL A 1 341 ? 45.554 10.896 -22.916 1.00 71.62 341 VAL A N 1
ATOM 2660 C CA . VAL A 1 341 ? 46.251 9.610 -22.742 1.00 71.62 341 VAL A CA 1
ATOM 2661 C C . VAL A 1 341 ? 46.946 9.503 -21.374 1.00 71.62 341 VAL A C 1
ATOM 2663 O O . VAL A 1 341 ? 47.436 10.503 -20.847 1.00 71.62 341 VAL A O 1
ATOM 2666 N N . PRO A 1 342 ? 47.034 8.299 -20.775 1.00 70.38 342 PRO A N 1
ATOM 2667 C CA . PRO A 1 342 ? 47.941 8.038 -19.655 1.00 70.38 342 PRO A CA 1
ATOM 2668 C C . PRO A 1 342 ? 49.400 8.347 -20.012 1.00 70.38 342 PRO A C 1
ATOM 2670 O O . PRO A 1 342 ? 49.824 8.091 -21.136 1.00 70.38 342 PRO A O 1
ATOM 2673 N N . ALA A 1 343 ? 50.184 8.848 -19.063 1.00 67.38 343 ALA A N 1
ATOM 2674 C CA . ALA A 1 343 ? 51.581 9.210 -19.291 1.00 67.38 343 ALA A CA 1
ATOM 2675 C C . ALA A 1 343 ? 52.504 7.984 -19.453 1.00 67.38 343 ALA A C 1
ATOM 2677 O O . ALA A 1 343 ? 53.500 8.068 -20.156 1.00 67.38 343 ALA A O 1
ATOM 2678 N N . ASN A 1 344 ? 52.119 6.811 -18.945 1.00 68.50 344 ASN A N 1
ATOM 2679 C CA . ASN A 1 344 ? 52.781 5.537 -19.255 1.00 68.50 344 ASN A CA 1
ATOM 2680 C C . ASN A 1 344 ? 52.306 4.905 -20.581 1.00 68.50 344 ASN A C 1
ATOM 2682 O O . ASN A 1 344 ? 52.518 3.714 -20.798 1.00 68.50 344 ASN A O 1
ATOM 2686 N N . THR A 1 345 ? 51.602 5.647 -21.442 1.00 75.44 345 THR A N 1
ATOM 2687 C CA . THR A 1 345 ? 51.312 5.183 -22.809 1.00 75.44 345 THR A CA 1
ATOM 2688 C C . THR A 1 345 ? 52.603 5.252 -23.623 1.00 75.44 345 THR A C 1
ATOM 2690 O O . THR A 1 345 ? 53.303 6.264 -23.553 1.00 75.44 345 THR A O 1
ATOM 2693 N N . THR A 1 346 ? 52.901 4.216 -24.410 1.00 82.50 346 THR A N 1
ATOM 2694 C CA . THR A 1 346 ? 54.061 4.219 -25.317 1.00 82.50 346 THR A CA 1
ATOM 2695 C C . THR A 1 346 ? 53.850 5.175 -26.493 1.00 82.50 346 THR A C 1
ATOM 2697 O O . THR A 1 346 ? 52.714 5.418 -26.918 1.00 82.50 346 THR A O 1
ATOM 2700 N N . VAL A 1 347 ? 54.930 5.689 -27.082 1.00 83.44 347 VAL A N 1
ATOM 2701 C CA . VAL A 1 347 ? 54.855 6.507 -28.306 1.00 83.44 347 VAL A CA 1
ATOM 2702 C C . VAL A 1 347 ? 54.217 5.717 -29.461 1.00 83.44 347 VAL A C 1
ATOM 2704 O O . VAL A 1 347 ? 53.386 6.268 -30.187 1.00 83.44 347 VAL A O 1
ATOM 2707 N N . THR A 1 348 ? 54.475 4.409 -29.573 1.00 81.50 348 THR A N 1
ATOM 2708 C CA . THR A 1 348 ? 53.799 3.517 -30.538 1.00 81.50 348 THR A CA 1
ATOM 2709 C C . THR A 1 348 ? 52.276 3.478 -30.353 1.00 81.50 348 THR A C 1
ATOM 2711 O O . THR A 1 348 ? 51.522 3.546 -31.333 1.00 81.50 348 THR A O 1
ATOM 2714 N N . ASP A 1 349 ? 51.779 3.408 -29.117 1.00 78.38 349 ASP A N 1
ATOM 2715 C CA . ASP A 1 349 ? 50.339 3.450 -28.829 1.00 78.38 349 ASP A CA 1
ATOM 2716 C C . ASP A 1 349 ? 49.727 4.824 -29.141 1.00 78.38 349 ASP A C 1
ATOM 2718 O O . ASP A 1 349 ? 48.571 4.914 -29.568 1.00 78.38 349 ASP A O 1
ATOM 2722 N N . VAL A 1 350 ? 50.498 5.905 -28.994 1.00 82.12 350 VAL A N 1
ATOM 2723 C CA . VAL A 1 350 ? 50.088 7.249 -29.424 1.00 82.12 350 VAL A CA 1
ATOM 2724 C C . VAL A 1 350 ? 50.004 7.324 -30.949 1.00 82.12 350 VAL A C 1
ATOM 2726 O O . VAL A 1 350 ? 48.934 7.657 -31.459 1.00 82.12 350 VAL A O 1
ATOM 2729 N N . LYS A 1 351 ? 51.044 6.916 -31.694 1.00 85.12 351 LYS A N 1
ATOM 2730 C CA . LYS A 1 351 ? 51.010 6.826 -33.172 1.00 85.12 351 LYS A CA 1
ATOM 2731 C C . LYS A 1 351 ? 49.815 6.001 -33.663 1.00 85.12 351 LYS A C 1
ATOM 2733 O O . LYS A 1 351 ? 49.157 6.366 -34.635 1.00 85.12 351 LYS A O 1
ATOM 2738 N N . SER A 1 352 ? 49.486 4.923 -32.947 1.00 80.19 352 SER A N 1
ATOM 2739 C CA . SER A 1 352 ? 48.314 4.081 -33.214 1.00 80.19 352 SER A CA 1
ATOM 2740 C C . SER A 1 352 ? 46.989 4.836 -33.086 1.00 80.19 352 SER A C 1
ATOM 2742 O O . SER A 1 352 ? 46.112 4.669 -33.930 1.00 80.19 352 SER A O 1
ATOM 2744 N N . LYS A 1 353 ? 46.836 5.673 -32.052 1.00 80.25 353 LYS A N 1
ATOM 2745 C CA . LYS A 1 353 ? 45.632 6.489 -31.831 1.00 80.25 353 LYS A CA 1
ATOM 2746 C C . LYS A 1 353 ? 45.537 7.661 -32.805 1.00 80.25 353 LYS A C 1
ATOM 2748 O O . LYS A 1 353 ? 44.433 7.967 -33.240 1.00 80.25 353 LYS A O 1
ATOM 2753 N N . ILE A 1 354 ? 46.655 8.289 -33.174 1.00 80.00 354 ILE A N 1
ATOM 2754 C CA . ILE A 1 354 ? 46.663 9.379 -34.163 1.00 80.00 354 ILE A CA 1
ATOM 2755 C C . ILE A 1 354 ? 46.187 8.846 -35.522 1.00 80.00 354 ILE A C 1
ATOM 2757 O O . ILE A 1 354 ? 45.246 9.394 -36.089 1.00 80.00 354 ILE A O 1
ATOM 2761 N N . LEU A 1 355 ? 46.742 7.727 -36.002 1.00 78.38 355 LEU A N 1
ATOM 2762 C CA . LEU A 1 355 ? 46.294 7.104 -37.256 1.00 78.38 355 LEU A CA 1
ATOM 2763 C C . LEU A 1 355 ? 44.817 6.717 -37.247 1.00 78.38 355 LEU A C 1
ATOM 2765 O O . LEU A 1 355 ? 44.156 6.824 -38.270 1.00 78.38 355 LEU A O 1
ATOM 2769 N N . LEU A 1 356 ? 44.281 6.290 -36.104 1.00 75.56 356 LEU A N 1
ATOM 2770 C CA . LEU A 1 356 ? 42.876 5.897 -36.006 1.00 75.56 356 LEU A CA 1
ATOM 2771 C C . LEU A 1 356 ? 41.902 7.089 -36.087 1.00 75.56 356 LEU A C 1
ATOM 2773 O O . LEU A 1 356 ? 40.735 6.886 -36.407 1.00 75.56 356 LEU A O 1
ATOM 2777 N N . ASN A 1 357 ? 42.369 8.312 -35.805 1.00 75.62 357 ASN A N 1
ATOM 2778 C CA . ASN A 1 357 ? 41.562 9.539 -35.846 1.00 75.62 357 ASN A CA 1
ATOM 2779 C C . ASN A 1 357 ? 41.848 10.424 -37.076 1.00 75.62 357 ASN A C 1
ATOM 2781 O O . ASN A 1 357 ? 40.989 11.213 -37.458 1.00 75.62 357 ASN A O 1
ATOM 2785 N N . TRP A 1 358 ? 43.029 10.298 -37.695 1.00 81.00 358 TRP A N 1
ATOM 2786 C CA . TRP A 1 358 ? 43.485 11.137 -38.814 1.00 81.00 358 TRP A CA 1
ATOM 2787 C C . TRP A 1 358 ? 44.151 10.325 -39.941 1.00 81.00 358 TRP A C 1
ATOM 2789 O O . TRP A 1 358 ? 45.106 10.790 -40.562 1.00 81.00 358 TRP A O 1
ATOM 2799 N N . ALA A 1 359 ? 43.644 9.114 -40.212 1.00 75.62 359 ALA A N 1
ATOM 2800 C CA . ALA A 1 359 ? 44.136 8.212 -41.263 1.00 75.62 359 ALA A CA 1
ATOM 2801 C C . ALA A 1 359 ? 44.284 8.904 -42.629 1.00 75.62 359 ALA A C 1
ATOM 2803 O O . ALA A 1 359 ? 45.300 8.745 -43.295 1.00 75.62 359 ALA A O 1
ATOM 2804 N N . ASP A 1 360 ? 43.304 9.728 -43.006 1.00 74.69 360 ASP A N 1
ATOM 2805 C CA . ASP A 1 360 ? 43.236 10.397 -44.313 1.00 74.69 360 ASP A CA 1
ATOM 2806 C C . ASP A 1 360 ? 44.325 11.472 -44.519 1.00 74.69 360 ASP A C 1
ATOM 2808 O O . ASP A 1 360 ? 44.472 12.009 -45.616 1.00 74.69 360 ASP A O 1
ATOM 2812 N N . LYS A 1 361 ? 45.072 11.814 -43.459 1.00 74.88 361 LYS A N 1
ATOM 2813 C CA . LYS A 1 361 ? 46.105 12.864 -43.430 1.00 74.88 361 LYS A CA 1
ATOM 2814 C C . LYS A 1 361 ? 47.510 12.328 -43.132 1.00 74.88 361 LYS A C 1
ATOM 2816 O O . LYS A 1 361 ? 48.438 13.121 -42.967 1.00 74.88 361 LYS A O 1
ATOM 2821 N N . LEU A 1 362 ? 47.675 11.010 -43.004 1.00 79.75 362 LEU A N 1
ATOM 2822 C CA . LEU A 1 362 ? 48.910 10.378 -42.535 1.00 79.75 362 LEU A CA 1
ATOM 2823 C C . LEU A 1 362 ? 49.268 9.127 -43.355 1.00 79.75 362 LEU A C 1
ATOM 2825 O O . LEU A 1 362 ? 48.385 8.500 -43.938 1.00 79.75 362 LEU A O 1
ATOM 2829 N N . PRO A 1 363 ? 50.553 8.724 -43.393 1.00 75.12 363 PRO A N 1
ATOM 2830 C CA . PRO A 1 363 ? 50.957 7.481 -44.042 1.00 75.12 363 PRO A CA 1
ATOM 2831 C C . PRO A 1 363 ? 50.292 6.266 -43.385 1.00 75.12 363 PRO A C 1
ATOM 2833 O O . PRO A 1 363 ? 50.180 6.196 -42.162 1.00 75.12 363 PRO A O 1
ATOM 2836 N N . THR A 1 364 ? 49.907 5.260 -44.173 1.00 70.06 364 THR A N 1
ATOM 2837 C CA . THR A 1 364 ? 49.208 4.059 -43.674 1.00 70.06 364 THR A CA 1
ATOM 2838 C C . THR A 1 364 ? 50.001 3.224 -42.661 1.00 70.06 364 THR A C 1
ATOM 2840 O O . THR A 1 364 ? 49.416 2.376 -41.986 1.00 70.06 364 THR A O 1
ATOM 2843 N N . ASN A 1 365 ? 51.315 3.435 -42.537 1.00 73.94 365 ASN A N 1
ATOM 2844 C CA . ASN A 1 365 ? 52.183 2.682 -41.641 1.00 73.94 365 ASN A CA 1
ATOM 2845 C C . ASN A 1 365 ? 52.815 3.574 -40.558 1.00 73.94 365 ASN A C 1
ATOM 2847 O O . ASN A 1 365 ? 53.362 4.641 -40.829 1.00 73.94 365 ASN A O 1
ATOM 2851 N N . LYS A 1 366 ? 52.810 3.091 -39.310 1.00 76.44 366 LYS A N 1
ATOM 2852 C CA . LYS A 1 366 ? 53.307 3.822 -38.126 1.00 76.44 366 LYS A CA 1
ATOM 2853 C C . LYS A 1 366 ? 54.815 4.079 -38.173 1.00 76.44 366 LYS A C 1
ATOM 2855 O O . LYS A 1 366 ? 55.302 4.997 -37.520 1.00 76.44 366 LYS A O 1
ATOM 2860 N N . SER A 1 367 ? 55.556 3.271 -38.935 1.00 75.81 367 SER A N 1
ATOM 2861 C CA . SER A 1 367 ? 57.003 3.419 -39.098 1.00 75.81 367 SER A CA 1
ATOM 2862 C C . SER A 1 367 ? 57.404 4.573 -40.018 1.00 75.81 367 SER A C 1
ATOM 2864 O O . SER A 1 367 ? 58.566 4.968 -39.976 1.00 75.81 367 SER A O 1
ATOM 2866 N N . GLU A 1 368 ? 56.486 5.101 -40.836 1.00 79.81 368 GLU A N 1
ATOM 2867 C CA . GLU A 1 368 ? 56.748 6.108 -41.881 1.00 79.81 368 GLU A CA 1
ATOM 2868 C C . GLU A 1 368 ? 56.662 7.558 -41.375 1.00 79.81 368 GLU A C 1
ATOM 2870 O O . GLU A 1 368 ? 56.934 8.490 -42.124 1.00 79.81 368 GLU A O 1
ATOM 2875 N N . PHE A 1 369 ? 56.342 7.776 -40.098 1.00 82.88 369 PHE A N 1
ATOM 2876 C CA . PHE A 1 369 ? 56.376 9.098 -39.470 1.00 82.88 369 PHE A CA 1
ATOM 2877 C C . PHE A 1 369 ? 56.900 9.039 -38.031 1.00 82.88 369 PHE A C 1
ATOM 2879 O O . PHE A 1 369 ? 56.925 7.987 -37.384 1.00 82.88 369 PHE A O 1
ATOM 2886 N N . ASN A 1 370 ? 57.343 10.190 -37.542 1.00 86.19 370 ASN A N 1
ATOM 2887 C CA . ASN A 1 370 ? 57.785 10.450 -36.181 1.00 86.19 370 ASN A CA 1
ATOM 2888 C C . ASN A 1 370 ? 56.815 11.395 -35.472 1.00 86.19 370 ASN A C 1
ATOM 2890 O O . ASN A 1 370 ? 56.026 12.096 -36.103 1.00 86.19 370 ASN A O 1
ATOM 2894 N N . ILE A 1 371 ? 56.891 11.393 -34.144 1.00 86.19 371 ILE A N 1
ATOM 2895 C CA . ILE A 1 371 ? 56.297 12.424 -33.298 1.00 86.19 371 ILE A CA 1
ATOM 2896 C C . ILE A 1 371 ? 57.473 13.155 -32.656 1.00 86.19 371 ILE A C 1
ATOM 2898 O O . ILE A 1 371 ? 58.346 12.491 -32.092 1.00 86.19 371 ILE A O 1
ATOM 2902 N N . THR A 1 372 ? 57.511 14.481 -32.751 1.00 82.38 372 THR A N 1
ATOM 2903 C CA . THR A 1 372 ? 58.565 15.308 -32.154 1.00 82.38 372 THR A CA 1
ATOM 2904 C C . THR A 1 372 ? 58.011 16.214 -31.052 1.00 82.38 372 THR A C 1
ATOM 2906 O O . THR A 1 372 ? 56.867 16.680 -31.102 1.00 82.38 372 THR A O 1
ATOM 2909 N N . LEU A 1 373 ? 58.831 16.455 -30.028 1.00 83.06 373 LEU A N 1
ATOM 2910 C CA . LEU A 1 373 ? 58.594 17.426 -28.959 1.00 83.06 373 LEU A CA 1
ATOM 2911 C C . LEU A 1 373 ? 59.726 18.451 -29.009 1.00 83.06 373 LEU A C 1
ATOM 2913 O O . LEU A 1 373 ? 60.876 18.096 -28.788 1.00 83.06 373 LEU A O 1
ATOM 2917 N N . LEU A 1 374 ? 59.409 19.718 -29.293 1.00 76.19 374 LEU A N 1
ATOM 2918 C CA . LEU A 1 374 ? 60.404 20.802 -29.410 1.00 76.19 374 LEU A CA 1
ATOM 2919 C C . LEU A 1 374 ? 61.532 20.532 -30.440 1.00 76.19 374 LEU A C 1
ATOM 2921 O O . LEU A 1 374 ? 62.581 21.164 -30.374 1.00 76.19 374 LEU A O 1
ATOM 2925 N N . GLY A 1 375 ? 61.295 19.634 -31.405 1.00 71.38 375 GLY A N 1
ATOM 2926 C CA . GLY A 1 375 ? 62.263 19.202 -32.422 1.00 71.38 375 GLY A CA 1
ATOM 2927 C C . GLY A 1 375 ? 62.950 17.862 -32.125 1.00 71.38 375 GLY A C 1
ATOM 2928 O O . GLY A 1 375 ? 63.488 17.249 -33.043 1.00 71.38 375 GLY A O 1
ATOM 2929 N N . ASP A 1 376 ? 62.879 17.357 -30.890 1.00 80.44 376 ASP A N 1
ATOM 2930 C CA . ASP A 1 376 ? 63.445 16.055 -30.526 1.00 80.44 376 ASP A CA 1
ATOM 2931 C C . ASP A 1 376 ? 62.474 14.915 -30.869 1.00 80.44 376 ASP A C 1
ATOM 2933 O O . ASP A 1 376 ? 61.285 14.968 -30.537 1.00 80.44 376 ASP A O 1
ATOM 2937 N N . ILE A 1 377 ? 62.973 13.864 -31.529 1.00 85.06 377 ILE A N 1
ATOM 2938 C CA . ILE A 1 377 ? 62.183 12.686 -31.922 1.00 85.06 377 ILE A CA 1
ATOM 2939 C C . ILE A 1 377 ? 61.887 11.815 -30.698 1.00 85.06 377 ILE A C 1
ATOM 2941 O O . ILE A 1 377 ? 62.800 11.366 -30.007 1.00 85.06 377 ILE A O 1
ATOM 2945 N N . LEU A 1 378 ? 60.605 11.520 -30.469 1.00 87.38 378 LEU A N 1
ATOM 2946 C CA . LEU A 1 378 ? 60.176 10.580 -29.436 1.00 87.38 378 LEU A CA 1
ATOM 2947 C C . LEU A 1 378 ? 60.366 9.131 -29.922 1.00 87.38 378 LEU A C 1
ATOM 2949 O O . LEU A 1 378 ? 59.969 8.782 -31.037 1.00 87.38 378 LEU A O 1
ATOM 2953 N N . GLU A 1 379 ? 60.965 8.289 -29.082 1.00 84.50 379 GLU A N 1
ATOM 2954 C CA . GLU A 1 379 ? 61.305 6.899 -29.404 1.00 84.50 379 GLU A CA 1
ATOM 2955 C C . GLU A 1 379 ? 60.091 5.977 -29.255 1.00 84.50 379 GLU A C 1
ATOM 2957 O O . GLU A 1 379 ? 59.360 6.047 -28.270 1.00 84.50 379 GLU A O 1
ATOM 2962 N N . ASP A 1 380 ? 59.892 5.080 -30.223 1.00 80.19 380 ASP A N 1
ATOM 2963 C CA . ASP A 1 380 ? 58.645 4.320 -30.384 1.00 80.19 380 ASP A CA 1
ATOM 2964 C C . ASP A 1 380 ? 58.292 3.387 -29.205 1.00 80.19 380 ASP A C 1
ATOM 2966 O O . ASP A 1 380 ? 57.105 3.229 -28.895 1.00 80.19 380 ASP A O 1
ATOM 2970 N N . ASP A 1 381 ? 59.292 2.824 -28.522 1.00 76.44 381 ASP A N 1
ATOM 2971 C CA . ASP A 1 381 ? 59.119 1.933 -27.361 1.00 76.44 381 ASP A CA 1
ATOM 2972 C C . ASP A 1 381 ? 59.122 2.677 -26.006 1.00 76.44 381 ASP A C 1
ATOM 2974 O O . ASP A 1 381 ? 58.895 2.065 -24.960 1.00 76.44 381 ASP A O 1
ATOM 2978 N N . SER A 1 382 ? 59.362 3.992 -26.006 1.00 77.31 382 SER A N 1
ATOM 2979 C CA . SER A 1 382 ? 59.437 4.813 -24.793 1.00 77.31 382 SER A CA 1
ATOM 2980 C C . SER A 1 382 ? 58.055 5.316 -24.356 1.00 77.31 382 SER A C 1
ATOM 2982 O O . SER A 1 382 ? 57.146 5.519 -25.167 1.00 77.31 382 SER A O 1
ATOM 2984 N N . ASN A 1 383 ? 57.880 5.521 -23.049 1.00 78.12 383 ASN A N 1
ATOM 2985 C CA . ASN A 1 383 ? 56.646 6.055 -22.469 1.00 78.12 383 ASN A CA 1
ATOM 2986 C C . ASN A 1 383 ? 56.608 7.586 -22.569 1.00 78.12 383 ASN A C 1
ATOM 2988 O O . ASN A 1 383 ? 57.640 8.249 -22.548 1.00 78.12 383 ASN A O 1
ATOM 2992 N N . LEU A 1 384 ? 55.419 8.189 -22.592 1.00 72.50 384 LEU A N 1
ATOM 2993 C CA . LEU A 1 384 ? 55.312 9.653 -22.581 1.00 72.50 384 LEU A CA 1
ATOM 2994 C C . LEU A 1 384 ? 55.857 10.299 -21.288 1.00 72.50 384 LEU A C 1
ATOM 2996 O O . LEU A 1 384 ? 56.282 11.450 -21.326 1.00 72.50 384 LEU A O 1
ATOM 3000 N N . ASP A 1 385 ? 55.858 9.593 -20.151 1.00 72.00 385 ASP A N 1
ATOM 3001 C CA . ASP A 1 385 ? 56.389 10.079 -18.869 1.00 72.00 385 ASP A CA 1
ATOM 3002 C C . ASP A 1 385 ? 57.922 10.100 -18.772 1.00 72.00 385 ASP A C 1
ATOM 3004 O O . ASP A 1 385 ? 58.442 10.749 -17.862 1.00 72.00 385 ASP A O 1
ATOM 3008 N N . SER A 1 386 ? 58.651 9.499 -19.721 1.00 73.12 386 SER A N 1
ATOM 3009 C CA . SER A 1 386 ? 60.106 9.688 -19.834 1.00 73.12 386 SER A CA 1
ATOM 3010 C C . SER A 1 386 ? 60.512 10.998 -20.527 1.00 73.12 386 SER A C 1
ATOM 3012 O O . SER A 1 386 ? 61.703 11.289 -20.611 1.00 73.12 386 SER A O 1
ATOM 3014 N N . TYR A 1 387 ? 59.552 11.805 -20.991 1.00 73.38 387 TYR A N 1
ATOM 3015 C CA . TYR A 1 387 ? 59.776 13.096 -21.653 1.00 73.38 387 TYR A CA 1
ATOM 3016 C C . TYR A 1 387 ? 59.156 14.257 -20.841 1.00 73.38 387 TYR A C 1
ATOM 3018 O O . TYR A 1 387 ? 58.122 14.077 -20.195 1.00 73.38 387 TYR A O 1
ATOM 3026 N N . ASP A 1 388 ? 59.737 15.471 -20.880 1.00 67.75 388 ASP A N 1
ATOM 3027 C CA . ASP A 1 388 ? 59.216 16.672 -20.171 1.00 67.75 388 ASP A CA 1
ATOM 3028 C C . ASP A 1 388 ? 57.995 17.297 -20.882 1.00 67.75 388 ASP A C 1
ATOM 3030 O O . ASP A 1 388 ? 57.949 18.482 -21.225 1.00 67.75 388 ASP A O 1
ATOM 3034 N N . ILE A 1 389 ? 56.986 16.466 -21.139 1.00 68.50 389 ILE A N 1
ATOM 3035 C CA . ILE A 1 389 ? 55.723 16.863 -21.755 1.00 68.50 389 ILE A CA 1
ATOM 3036 C C . ILE A 1 389 ? 54.865 17.594 -20.715 1.00 68.50 389 ILE A C 1
ATOM 3038 O O . ILE A 1 389 ? 54.696 17.153 -19.571 1.00 68.50 389 ILE A O 1
ATOM 3042 N N . LYS A 1 390 ? 54.299 18.736 -21.115 1.00 65.44 390 LYS A N 1
ATOM 3043 C CA . LYS A 1 390 ? 53.496 19.618 -20.259 1.00 65.44 390 LYS A CA 1
ATOM 3044 C C . LYS A 1 390 ? 52.028 19.557 -20.673 1.00 65.44 390 LYS A C 1
ATOM 3046 O O . LYS A 1 390 ? 51.665 19.041 -21.729 1.00 65.44 390 LYS A O 1
ATOM 3051 N N . LYS A 1 391 ? 51.144 20.039 -19.799 1.00 54.69 391 LYS A N 1
ATOM 3052 C CA . LYS A 1 391 ? 49.708 20.072 -20.093 1.00 54.69 391 LYS A CA 1
ATOM 3053 C C . LYS A 1 391 ? 49.460 21.014 -21.277 1.00 54.69 391 LYS A C 1
ATOM 3055 O O . LYS A 1 391 ? 49.995 22.120 -21.276 1.00 54.69 391 LYS A O 1
ATOM 3060 N N . TRP A 1 392 ? 48.681 20.562 -22.261 1.00 60.75 392 TRP A N 1
ATOM 3061 C CA . TRP A 1 392 ? 48.461 21.251 -23.540 1.00 60.75 392 TRP A CA 1
ATOM 3062 C C . TRP A 1 392 ? 49.718 21.403 -24.423 1.00 60.75 392 TRP A C 1
ATOM 3064 O O . TRP A 1 392 ? 49.736 22.232 -25.331 1.00 60.75 392 TRP A O 1
ATOM 3074 N N . SER A 1 393 ? 50.768 20.597 -24.204 1.00 69.19 393 SER A N 1
ATOM 3075 C CA . SER A 1 393 ? 51.891 20.512 -25.146 1.00 69.19 393 SER A CA 1
ATOM 3076 C C . SER A 1 393 ? 51.402 20.088 -26.533 1.00 69.19 393 SER A C 1
ATOM 3078 O O . SER A 1 393 ? 50.697 19.086 -26.679 1.00 69.19 393 SER A O 1
ATOM 3080 N N . THR A 1 394 ? 51.814 20.847 -27.549 1.00 77.56 394 THR A N 1
ATOM 3081 C CA . THR A 1 394 ? 51.637 20.475 -28.956 1.00 77.56 394 THR A CA 1
ATOM 3082 C C . THR A 1 394 ? 52.857 19.684 -29.417 1.00 77.56 394 THR A C 1
ATOM 3084 O O . THR A 1 394 ? 53.987 20.149 -29.279 1.00 77.56 394 THR A O 1
ATOM 3087 N N . LEU A 1 395 ? 52.614 18.484 -29.930 1.00 83.56 395 LEU A N 1
ATOM 3088 C CA . LEU A 1 395 ? 53.591 17.599 -30.555 1.00 83.56 395 LEU A CA 1
ATOM 3089 C C . LEU A 1 395 ? 53.457 17.718 -32.077 1.00 83.56 395 LEU A C 1
ATOM 3091 O O . LEU A 1 395 ? 52.345 17.877 -32.583 1.00 83.56 395 LEU A O 1
ATOM 3095 N N . VAL A 1 396 ? 54.555 17.633 -32.821 1.00 84.06 396 VAL A N 1
ATOM 3096 C CA . VAL A 1 396 ? 54.509 17.713 -34.291 1.00 84.06 396 VAL A CA 1
ATOM 3097 C C . VAL A 1 396 ? 54.596 16.306 -34.873 1.00 84.06 396 VAL A C 1
ATOM 3099 O O . VAL A 1 396 ? 55.350 15.468 -34.381 1.00 84.06 396 VAL A O 1
ATOM 3102 N N . VAL A 1 397 ? 53.784 16.019 -35.892 1.00 85.44 397 VAL A N 1
ATOM 3103 C CA . VAL A 1 397 ? 53.840 14.754 -36.631 1.00 85.44 397 VAL A CA 1
ATOM 3104 C C . VAL A 1 397 ? 54.609 14.975 -37.927 1.00 85.44 397 VAL A C 1
ATOM 3106 O O . VAL A 1 397 ? 54.160 15.702 -38.809 1.00 85.44 397 VAL A O 1
ATOM 3109 N N . GLU A 1 398 ? 55.765 14.328 -38.048 1.00 82.88 398 GLU A N 1
ATOM 3110 C CA . GLU A 1 398 ? 56.706 14.521 -39.153 1.00 82.88 398 GLU A CA 1
ATOM 3111 C C . GLU A 1 398 ? 56.835 13.234 -39.968 1.00 82.88 398 GLU A C 1
ATOM 3113 O O . GLU A 1 398 ? 57.259 12.199 -39.452 1.00 82.88 398 GLU A O 1
ATOM 3118 N N . ILE A 1 399 ? 56.478 13.273 -41.253 1.00 83.38 399 ILE A N 1
ATOM 3119 C CA . ILE A 1 399 ? 56.659 12.125 -42.152 1.00 83.38 399 ILE A CA 1
ATOM 3120 C C . ILE A 1 399 ? 58.160 11.935 -42.396 1.00 83.38 399 ILE A C 1
ATOM 3122 O O . ILE A 1 399 ? 58.856 12.874 -42.786 1.00 83.38 399 ILE A O 1
ATOM 3126 N N . LYS A 1 400 ? 58.669 10.719 -42.171 1.00 78.62 400 LYS A N 1
ATOM 3127 C CA . LYS A 1 400 ? 60.080 10.397 -42.396 1.00 78.62 400 LYS A CA 1
ATOM 3128 C C . LYS A 1 400 ? 60.372 10.491 -43.887 1.00 78.62 400 LYS A C 1
ATOM 3130 O O . LYS A 1 400 ? 59.778 9.764 -44.683 1.00 78.62 400 LYS A O 1
ATOM 3135 N N . GLN A 1 401 ? 61.325 11.338 -44.263 1.00 60.22 401 GLN A N 1
ATOM 3136 C CA . GLN A 1 401 ? 61.879 11.283 -45.611 1.00 60.22 401 GLN A CA 1
ATOM 3137 C C . GLN A 1 401 ? 62.604 9.935 -45.806 1.00 60.22 401 GLN A C 1
ATOM 3139 O O . GLN A 1 401 ? 63.245 9.449 -44.868 1.00 60.22 401 GLN A O 1
ATOM 3144 N N . PRO A 1 402 ? 62.496 9.296 -46.985 1.00 51.22 402 PRO A N 1
ATOM 3145 C CA . PRO A 1 402 ? 63.181 8.036 -47.250 1.00 51.22 402 PRO A CA 1
ATOM 3146 C C . PRO A 1 402 ? 64.703 8.236 -47.221 1.00 51.22 402 PRO A C 1
ATOM 3148 O O . PRO A 1 402 ? 65.219 9.165 -47.838 1.00 51.22 402 PRO A O 1
ATOM 3151 N N . ASN A 1 403 ? 65.426 7.348 -46.530 1.00 38.06 403 ASN A N 1
ATOM 3152 C CA . ASN A 1 403 ? 66.891 7.382 -46.486 1.00 38.06 403 ASN A CA 1
ATOM 3153 C C . ASN A 1 403 ? 67.476 7.175 -47.900 1.00 38.06 403 ASN A C 1
ATOM 3155 O O . ASN A 1 403 ? 67.221 6.128 -48.503 1.00 38.06 403 ASN A O 1
ATOM 3159 N N . PRO A 1 404 ? 68.281 8.116 -48.429 1.00 42.91 404 PRO A N 1
ATOM 3160 C CA . PRO A 1 404 ? 68.833 8.020 -49.774 1.00 42.91 404 PRO A CA 1
ATOM 3161 C C . PRO A 1 404 ? 70.119 7.179 -49.776 1.00 42.91 404 PRO A C 1
ATOM 3163 O O . PRO A 1 404 ? 71.226 7.713 -49.837 1.00 42.91 404 PRO A O 1
ATOM 3166 N N . THR A 1 405 ? 69.980 5.851 -49.722 1.00 41.06 405 THR A N 1
ATOM 3167 C CA . THR A 1 405 ? 71.123 4.931 -49.901 1.00 41.06 405 THR A CA 1
ATOM 3168 C C . THR A 1 405 ? 70.908 3.797 -50.901 1.00 41.06 405 THR A C 1
ATOM 3170 O O . THR A 1 405 ? 71.748 2.907 -50.982 1.00 41.06 405 THR A O 1
ATOM 3173 N N . ASP A 1 406 ? 69.878 3.896 -51.744 1.00 38.16 406 ASP A N 1
ATOM 3174 C CA . ASP A 1 406 ? 69.863 3.239 -53.054 1.00 38.16 406 ASP A CA 1
ATOM 3175 C C . ASP A 1 406 ? 69.955 4.314 -54.154 1.00 38.16 406 ASP A C 1
ATOM 3177 O O . ASP A 1 406 ? 69.047 5.123 -54.330 1.00 38.16 406 ASP A O 1
ATOM 3181 N N . ASN A 1 407 ? 71.063 4.281 -54.906 1.00 32.81 407 ASN A N 1
ATOM 3182 C CA . ASN A 1 407 ? 71.405 5.116 -56.075 1.00 32.81 407 ASN A CA 1
ATOM 3183 C C . ASN A 1 407 ? 71.920 6.551 -55.830 1.00 32.81 407 ASN A C 1
ATOM 3185 O O . ASN A 1 407 ? 71.303 7.561 -56.151 1.00 32.81 407 ASN A O 1
ATOM 3189 N N . MET A 1 408 ? 73.174 6.587 -55.379 1.00 30.36 408 MET A N 1
ATOM 3190 C CA . MET A 1 408 ? 74.288 7.337 -55.985 1.00 30.36 408 MET A CA 1
ATOM 3191 C C . MET A 1 408 ? 74.041 7.965 -57.386 1.00 30.36 408 MET A C 1
ATOM 3193 O O . MET A 1 408 ? 73.536 7.293 -58.282 1.00 30.36 408 MET A O 1
ATOM 3197 N N . ALA A 1 409 ? 74.610 9.172 -57.578 1.00 30.86 409 ALA A N 1
ATOM 3198 C CA . ALA A 1 409 ? 74.950 9.865 -58.843 1.00 30.86 409 ALA A CA 1
ATOM 3199 C C . ALA A 1 409 ? 73.985 10.958 -59.391 1.00 30.86 409 ALA A C 1
ATOM 3201 O O . ALA A 1 409 ? 73.156 10.686 -60.253 1.00 30.86 409 ALA A O 1
ATOM 3202 N N . MET A 1 410 ? 74.228 12.232 -59.022 1.00 25.56 410 MET A N 1
ATOM 3203 C CA . MET A 1 410 ? 74.842 13.282 -59.887 1.00 25.56 410 MET A CA 1
ATOM 3204 C C . MET A 1 410 ? 74.372 14.727 -59.552 1.00 25.56 410 MET A C 1
ATOM 3206 O O . MET A 1 410 ? 73.247 15.070 -59.885 1.00 25.56 410 MET A O 1
ATOM 3210 N N . TYR A 1 411 ? 75.310 15.567 -59.071 1.00 30.97 411 TYR A N 1
ATOM 3211 C CA . TYR A 1 411 ? 75.474 17.023 -59.339 1.00 30.97 411 TYR A CA 1
ATOM 3212 C C . TYR A 1 411 ? 74.368 18.043 -58.928 1.00 30.97 411 TYR A C 1
ATOM 3214 O O . TYR A 1 411 ? 73.187 17.809 -59.142 1.00 30.97 411 TYR A O 1
ATOM 3222 N N . ASP A 1 412 ? 74.668 19.266 -58.454 1.00 29.72 412 ASP A N 1
ATOM 3223 C CA . ASP A 1 412 ? 75.890 19.859 -57.848 1.00 29.72 412 ASP A CA 1
ATOM 3224 C C . ASP A 1 412 ? 75.599 21.302 -57.354 1.00 29.72 412 ASP A C 1
ATOM 3226 O O . ASP A 1 412 ? 74.729 21.935 -57.943 1.00 29.72 412 ASP A O 1
ATOM 3230 N N . LEU A 1 413 ? 76.391 21.816 -56.390 1.00 28.53 413 LEU A N 1
ATOM 3231 C CA . LEU A 1 413 ? 76.651 23.245 -56.028 1.00 28.53 413 LEU A CA 1
ATOM 3232 C C . LEU A 1 413 ? 75.451 24.210 -55.742 1.00 28.53 413 LEU A C 1
ATOM 3234 O O . LEU A 1 413 ? 74.401 24.126 -56.363 1.00 28.53 413 LEU A O 1
ATOM 3238 N N . THR A 1 414 ? 75.497 25.235 -54.874 1.00 27.69 414 THR A N 1
ATOM 3239 C CA . THR A 1 414 ? 76.441 25.759 -53.847 1.00 27.69 414 THR A CA 1
ATOM 3240 C C . THR A 1 414 ? 75.706 26.836 -53.008 1.00 27.69 414 THR A C 1
ATOM 3242 O O . THR A 1 414 ? 74.724 27.383 -53.496 1.00 27.69 414 THR A O 1
ATOM 3245 N N . GLU A 1 415 ? 76.184 27.106 -51.780 1.00 28.30 415 GLU A N 1
ATOM 3246 C CA . GLU A 1 415 ? 76.519 28.426 -51.151 1.00 28.30 415 GLU A CA 1
ATOM 3247 C C . GLU A 1 415 ? 75.769 29.721 -51.604 1.00 28.30 415 GLU A C 1
ATOM 3249 O O . GLU A 1 415 ? 75.469 29.896 -52.777 1.00 28.30 415 GLU A O 1
ATOM 3254 N N . GLU A 1 416 ? 75.503 30.763 -50.797 1.00 27.44 416 GLU A N 1
ATOM 3255 C CA . GLU A 1 416 ? 75.782 31.113 -49.387 1.00 27.44 416 GLU A CA 1
ATOM 3256 C C . GLU A 1 416 ? 74.961 32.383 -48.991 1.00 27.44 416 GLU A C 1
ATOM 3258 O O . GLU A 1 416 ? 74.395 33.047 -49.853 1.00 27.44 416 GLU A O 1
ATOM 3263 N N . HIS A 1 417 ? 74.947 32.734 -47.694 1.00 27.08 417 HIS A N 1
ATOM 3264 C CA . HIS A 1 417 ? 74.794 34.085 -47.090 1.00 27.08 417 HIS A CA 1
ATOM 3265 C C . HIS A 1 417 ? 73.734 35.134 -47.560 1.00 27.08 417 HIS A C 1
ATOM 3267 O O . HIS A 1 417 ? 73.842 35.763 -48.606 1.00 27.08 417 HIS A O 1
ATOM 3273 N N . ASP A 1 418 ? 72.779 35.434 -46.659 1.00 23.34 418 ASP A N 1
ATOM 3274 C CA . ASP A 1 418 ? 72.613 36.699 -45.878 1.00 23.34 418 ASP A CA 1
ATOM 3275 C C . ASP A 1 418 ? 73.342 38.005 -46.340 1.00 23.34 418 ASP A C 1
ATOM 3277 O O . ASP A 1 418 ? 74.496 37.926 -46.760 1.00 23.34 418 ASP A O 1
ATOM 3281 N N . PRO A 1 419 ? 72.874 39.239 -45.999 1.00 53.94 419 PRO A N 1
ATOM 3282 C CA . PRO A 1 419 ? 71.503 39.767 -45.827 1.00 53.94 419 PRO A CA 1
ATOM 3283 C C . PRO A 1 419 ? 71.314 41.236 -46.349 1.00 53.94 419 PRO A C 1
ATOM 3285 O O . PRO A 1 419 ? 72.209 41.825 -46.944 1.00 53.94 419 PRO A O 1
ATOM 3288 N N . LEU A 1 420 ? 70.181 41.872 -45.977 1.00 24.67 420 LEU A N 1
ATOM 3289 C CA . LEU A 1 420 ? 69.904 43.336 -45.907 1.00 24.67 420 LEU A CA 1
ATOM 3290 C C . LEU A 1 420 ? 69.726 44.153 -47.212 1.00 24.67 420 LEU A C 1
ATOM 3292 O O . LEU A 1 420 ? 70.598 44.188 -48.068 1.00 24.67 420 LEU A O 1
ATOM 3296 N N . GLY A 1 421 ? 68.689 45.015 -47.240 1.00 23.80 421 GLY A N 1
ATOM 3297 C CA . GLY A 1 421 ? 68.810 46.324 -47.921 1.00 23.80 421 GLY A CA 1
ATOM 3298 C C . GLY A 1 421 ? 67.619 46.893 -48.710 1.00 23.80 421 GLY A C 1
ATOM 3299 O O . GLY A 1 421 ? 67.702 46.999 -49.919 1.00 23.80 421 GLY A O 1
ATOM 3300 N N . ALA A 1 422 ? 66.579 47.355 -48.008 1.00 25.17 422 ALA A N 1
ATOM 3301 C CA . ALA A 1 422 ? 65.774 48.562 -48.295 1.00 25.17 422 ALA A CA 1
ATOM 3302 C C . ALA A 1 422 ? 65.328 48.979 -49.735 1.00 25.17 422 ALA A C 1
ATOM 3304 O O . ALA A 1 422 ? 66.133 49.357 -50.576 1.00 25.17 422 ALA A O 1
ATOM 3305 N N . ARG A 1 423 ? 64.011 49.255 -49.806 1.00 25.22 423 ARG A N 1
ATOM 3306 C CA . ARG A 1 423 ? 63.335 50.417 -50.443 1.00 25.22 423 ARG A CA 1
ATOM 3307 C C . ARG A 1 423 ? 62.978 50.456 -51.946 1.00 25.22 423 ARG A C 1
ATOM 3309 O O . ARG A 1 423 ? 63.828 50.522 -52.820 1.00 25.22 423 ARG A O 1
ATOM 3316 N N . ASP A 1 424 ? 61.669 50.687 -52.100 1.00 25.22 424 ASP A N 1
ATOM 3317 C CA . ASP A 1 424 ? 60.979 51.678 -52.945 1.00 25.22 424 ASP A CA 1
ATOM 3318 C C . ASP A 1 424 ? 60.505 51.354 -54.378 1.00 25.22 424 ASP A C 1
ATOM 3320 O O . ASP A 1 424 ? 61.202 50.797 -55.215 1.00 25.22 424 ASP A O 1
ATOM 3324 N N . GLU A 1 425 ? 59.254 51.797 -54.584 1.00 25.58 425 GLU A N 1
ATOM 3325 C CA . GLU A 1 425 ? 58.590 52.261 -55.814 1.00 25.58 425 GLU A CA 1
ATOM 3326 C C . GLU A 1 425 ? 58.542 51.294 -57.022 1.00 25.58 425 GLU A C 1
ATOM 3328 O O . GLU A 1 425 ? 59.464 51.166 -57.814 1.00 25.58 425 GLU A O 1
ATOM 3333 N N . SER A 1 426 ? 57.481 50.490 -57.166 1.00 24.52 426 SER A N 1
ATOM 3334 C CA . SER A 1 426 ? 56.142 50.845 -57.695 1.00 24.52 426 SER A CA 1
ATOM 3335 C C . SER A 1 426 ? 56.053 50.993 -59.223 1.00 24.52 426 SER A C 1
ATOM 3337 O O . SER A 1 426 ? 56.497 52.000 -59.765 1.00 24.52 426 SER A O 1
ATOM 3339 N N . GLN A 1 427 ? 55.341 50.067 -59.883 1.00 25.88 427 GLN A N 1
ATOM 3340 C CA . GLN A 1 427 ? 54.130 50.326 -60.697 1.00 25.88 427 GLN A CA 1
ATOM 3341 C C . GLN A 1 427 ? 53.662 49.061 -61.451 1.00 25.88 427 GLN A C 1
ATOM 3343 O O . GLN A 1 427 ? 54.499 48.343 -61.975 1.00 25.88 427 GLN A O 1
ATOM 3348 N N . HIS A 1 428 ? 52.331 48.874 -61.521 1.00 28.34 428 HIS A N 1
ATOM 3349 C CA . HIS A 1 428 ? 51.513 48.231 -62.581 1.00 28.34 428 HIS A CA 1
ATOM 3350 C C . HIS A 1 428 ? 51.918 46.843 -63.174 1.00 28.34 428 HIS A C 1
ATOM 3352 O O . HIS A 1 428 ? 53.064 46.600 -63.513 1.00 28.34 428 HIS A O 1
ATOM 3358 N N . ASN A 1 429 ? 51.008 45.893 -63.447 1.00 26.39 429 ASN A N 1
ATOM 3359 C CA . ASN A 1 429 ? 49.541 45.862 -63.319 1.00 26.39 429 ASN A CA 1
ATOM 3360 C C . ASN A 1 429 ? 49.008 44.403 -63.369 1.00 26.39 429 ASN A C 1
ATOM 3362 O O . ASN A 1 429 ? 49.616 43.580 -64.041 1.00 26.39 429 ASN A O 1
ATOM 3366 N N . GLU A 1 430 ? 47.816 44.175 -62.787 1.00 25.91 430 GLU A N 1
ATOM 3367 C CA . GLU A 1 430 ? 46.748 43.254 -63.277 1.00 25.91 430 GLU A CA 1
ATOM 3368 C C . GLU A 1 430 ? 46.970 41.708 -63.279 1.00 25.91 430 GLU A C 1
ATOM 3370 O O . GLU A 1 430 ? 48.027 41.220 -63.646 1.00 25.91 430 GLU A O 1
ATOM 3375 N N . ILE A 1 431 ? 46.015 40.826 -62.911 1.00 26.67 431 ILE A N 1
ATOM 3376 C CA . ILE A 1 431 ? 44.618 40.951 -62.423 1.00 26.67 431 ILE A CA 1
ATOM 3377 C C . ILE A 1 431 ? 44.349 39.970 -61.251 1.00 26.67 431 ILE A C 1
ATOM 3379 O O . ILE A 1 431 ? 44.538 38.764 -61.362 1.00 26.67 431 ILE A O 1
ATOM 3383 N N . GLN A 1 432 ? 43.925 40.589 -60.145 1.00 27.44 432 GLN A N 1
ATOM 3384 C CA . GLN A 1 432 ? 42.989 40.271 -59.043 1.00 27.44 432 GLN A CA 1
ATOM 3385 C C . GLN A 1 432 ? 42.513 38.841 -58.638 1.00 27.44 432 GLN A C 1
ATOM 3387 O O . GLN A 1 432 ? 42.185 38.018 -59.489 1.00 27.44 432 GLN A O 1
ATOM 3392 N N . PRO A 1 433 ? 42.318 38.622 -57.310 1.00 31.84 433 PRO A N 1
ATOM 3393 C CA . PRO A 1 433 ? 41.558 37.522 -56.692 1.00 31.84 433 PRO A CA 1
ATOM 3394 C C . PRO A 1 433 ? 40.147 37.944 -56.197 1.00 31.84 433 PRO A C 1
ATOM 3396 O O . PRO A 1 433 ? 39.812 39.128 -56.199 1.00 31.84 433 PRO A O 1
ATOM 3399 N N . GLU A 1 434 ? 39.358 36.993 -55.675 1.00 24.62 434 GLU A N 1
ATOM 3400 C CA . GLU A 1 434 ? 38.069 37.248 -54.995 1.00 24.62 434 GLU A CA 1
ATOM 3401 C C . GLU A 1 434 ? 38.182 37.293 -53.455 1.00 24.62 434 GLU A C 1
ATOM 3403 O O . GLU A 1 434 ? 39.054 36.664 -52.851 1.00 24.62 434 GLU A O 1
ATOM 3408 N N . THR A 1 435 ? 37.279 38.046 -52.814 1.00 25.16 435 THR A N 1
ATOM 3409 C CA . THR A 1 435 ? 37.286 38.375 -51.373 1.00 25.16 435 THR A CA 1
ATOM 3410 C C . THR A 1 435 ? 35.977 38.037 -50.649 1.00 25.16 435 THR A C 1
ATOM 3412 O O . THR A 1 435 ? 34.936 37.819 -51.258 1.00 25.16 435 THR A O 1
ATOM 3415 N N . ALA A 1 436 ? 36.047 38.032 -49.316 1.00 25.27 436 ALA A N 1
ATOM 3416 C CA . ALA A 1 436 ? 34.994 37.636 -48.383 1.00 25.27 436 ALA A CA 1
ATOM 3417 C C . ALA A 1 436 ? 33.880 38.679 -48.099 1.00 25.27 436 ALA A C 1
ATOM 3419 O O . ALA A 1 436 ? 34.108 39.881 -48.206 1.00 25.27 436 ALA A O 1
ATOM 3420 N N . SER A 1 437 ? 32.773 38.166 -47.532 1.00 24.73 437 SER A N 1
ATOM 3421 C CA . SER A 1 437 ? 31.848 38.806 -46.560 1.00 24.73 437 SER A CA 1
ATOM 3422 C C . SER A 1 437 ? 30.814 39.863 -47.012 1.00 24.73 437 SER A C 1
ATOM 3424 O O . SER A 1 437 ? 31.006 40.552 -48.004 1.00 24.73 437 SER A O 1
ATOM 3426 N N . VAL A 1 438 ? 29.782 40.018 -46.148 1.00 23.72 438 VAL A N 1
ATOM 3427 C CA . VAL A 1 438 ? 28.592 40.929 -46.108 1.00 23.72 438 VAL A CA 1
ATOM 3428 C C . VAL A 1 438 ? 27.286 40.196 -46.494 1.00 23.72 438 VAL A C 1
ATOM 3430 O O . VAL A 1 438 ? 27.248 39.547 -47.530 1.00 23.72 438 VAL A O 1
ATOM 3433 N N . GLU A 1 439 ? 26.254 40.008 -45.651 1.00 22.67 439 GLU A N 1
ATOM 3434 C CA . GLU A 1 439 ? 25.379 40.860 -44.790 1.00 22.67 439 GLU A CA 1
ATOM 3435 C C . GLU A 1 439 ? 24.053 41.330 -45.455 1.00 22.67 439 GLU A C 1
ATOM 3437 O O . GLU A 1 439 ? 24.068 42.057 -46.438 1.00 22.67 439 GLU A O 1
ATOM 3442 N N . LEU A 1 440 ? 22.934 40.933 -44.816 1.00 23.83 440 LEU A N 1
ATOM 3443 C CA . LEU A 1 440 ? 21.613 41.591 -44.648 1.00 23.83 440 LEU A CA 1
ATOM 3444 C C . LEU A 1 440 ? 20.595 41.867 -45.804 1.00 23.83 440 LEU A C 1
ATOM 3446 O O . LEU A 1 440 ? 20.882 42.471 -46.827 1.00 23.83 440 LEU A O 1
ATOM 3450 N N . GLU A 1 441 ? 19.340 41.511 -45.460 1.00 23.44 441 GLU A N 1
ATOM 3451 C CA . GLU A 1 441 ? 18.030 42.191 -45.666 1.00 23.44 441 GLU A CA 1
ATOM 3452 C C . GLU A 1 441 ? 17.135 42.099 -46.946 1.00 23.44 441 GLU A C 1
ATOM 3454 O O . GLU A 1 441 ? 17.443 42.568 -48.033 1.00 23.44 441 GLU A O 1
ATOM 3459 N N . GLU A 1 442 ? 15.930 41.552 -46.683 1.00 23.64 442 GLU A N 1
ATOM 3460 C CA . GLU A 1 442 ? 14.546 41.983 -47.011 1.00 23.64 442 GLU A CA 1
ATOM 3461 C C . GLU A 1 442 ? 13.869 41.997 -48.421 1.00 23.64 442 GLU A C 1
ATOM 3463 O O . GLU A 1 442 ? 14.204 42.730 -49.342 1.00 23.64 442 GLU A O 1
ATOM 3468 N N . LEU A 1 443 ? 12.715 41.292 -48.426 1.00 23.72 443 LEU A N 1
ATOM 3469 C CA . LEU A 1 443 ? 11.366 41.640 -48.941 1.00 23.72 443 LEU A CA 1
ATOM 3470 C C . LEU A 1 443 ? 10.957 41.563 -50.444 1.00 23.72 443 LEU A C 1
ATOM 3472 O O . LEU A 1 443 ? 11.129 42.481 -51.232 1.00 23.72 443 LEU A O 1
ATOM 3476 N N . ALA A 1 444 ? 10.133 40.529 -50.700 1.00 23.33 444 ALA A N 1
ATOM 3477 C CA . ALA A 1 444 ? 8.775 40.561 -51.295 1.00 23.33 444 ALA A CA 1
ATOM 3478 C C . ALA A 1 444 ? 8.525 40.922 -52.787 1.00 23.33 444 ALA A C 1
ATOM 3480 O O . ALA A 1 444 ? 8.699 42.059 -53.209 1.00 23.33 444 ALA A O 1
ATOM 3481 N N . THR A 1 445 ? 7.850 40.026 -53.539 1.00 22.86 445 THR A N 1
ATOM 3482 C CA . THR A 1 445 ? 6.381 40.088 -53.830 1.00 22.86 445 THR A CA 1
ATOM 3483 C C . THR A 1 445 ? 5.862 38.984 -54.796 1.00 22.86 445 THR A C 1
ATOM 3485 O O . THR A 1 445 ? 6.613 38.427 -55.585 1.00 22.86 445 THR A O 1
ATOM 3488 N N . SER A 1 446 ? 4.556 38.670 -54.676 1.00 24.58 446 SER A N 1
ATOM 3489 C CA . SER A 1 446 ? 3.598 37.937 -55.564 1.00 24.58 446 SER A CA 1
ATOM 3490 C C . SER A 1 446 ? 4.019 37.528 -56.999 1.00 24.58 446 SER A C 1
ATOM 3492 O O . SER A 1 446 ? 4.525 38.365 -57.741 1.00 24.58 446 SER A O 1
ATOM 3494 N N . SER A 1 447 ? 3.682 36.334 -57.526 1.00 26.09 447 SER A N 1
ATOM 3495 C CA . SER A 1 447 ? 2.376 35.960 -58.167 1.00 26.09 447 SER A CA 1
ATOM 3496 C C . SER A 1 447 ? 2.560 34.655 -59.007 1.00 26.09 447 SER A C 1
ATOM 3498 O O . SER A 1 447 ? 3.701 34.376 -59.363 1.00 26.09 447 SER A O 1
ATOM 3500 N N . ASP A 1 448 ? 1.589 33.822 -59.441 1.00 24.92 448 ASP A N 1
ATOM 3501 C CA . ASP A 1 448 ? 0.212 33.434 -59.019 1.00 24.92 448 ASP A CA 1
ATOM 3502 C C . ASP A 1 448 ? -0.192 32.108 -59.784 1.00 24.92 448 ASP A C 1
ATOM 3504 O O . ASP A 1 448 ? 0.694 31.427 -60.296 1.00 24.92 448 ASP A O 1
ATOM 3508 N N . ILE A 1 449 ? -1.493 31.786 -59.954 1.00 25.52 449 ILE A N 1
ATOM 3509 C CA . ILE A 1 449 ? -2.133 30.852 -60.934 1.00 25.52 449 ILE A CA 1
ATOM 3510 C C . ILE A 1 449 ? -2.259 29.332 -60.599 1.00 25.52 449 ILE A C 1
ATOM 3512 O O . ILE A 1 449 ? -1.454 28.522 -61.041 1.00 25.52 449 ILE A O 1
ATOM 3516 N N . SER A 1 450 ? -3.401 28.974 -59.968 1.00 25.33 450 SER A N 1
ATOM 3517 C CA . SER A 1 450 ? -4.425 27.929 -60.326 1.00 25.33 450 SER A CA 1
ATOM 3518 C C . SER A 1 450 ? -4.039 26.432 -60.577 1.00 25.33 450 SER A C 1
ATOM 3520 O O . SER A 1 450 ? -2.912 26.142 -60.941 1.00 25.33 450 SER A O 1
ATOM 3522 N N . SER A 1 451 ? -4.905 25.401 -60.473 1.00 26.00 451 SER A N 1
ATOM 3523 C CA . SER A 1 451 ? -6.388 25.288 -60.421 1.00 26.00 451 SER A CA 1
ATOM 3524 C C . SER A 1 451 ? -6.877 23.887 -59.935 1.00 26.00 451 SER A C 1
ATOM 3526 O O . SER A 1 451 ? -6.110 22.935 -60.035 1.00 26.00 451 SER A O 1
ATOM 3528 N N . SER A 1 452 ? -8.179 23.756 -59.576 1.00 26.38 452 SER A N 1
ATOM 3529 C CA . SER A 1 452 ? -9.105 22.581 -59.765 1.00 26.38 452 SER A CA 1
ATOM 3530 C C . SER A 1 452 ? -8.780 21.174 -59.184 1.00 26.38 452 SER A C 1
ATOM 3532 O O . SER A 1 452 ? -7.628 20.765 -59.188 1.00 26.38 452 SER A O 1
ATOM 3534 N N . ASP A 1 453 ? -9.712 20.288 -58.775 1.00 27.67 453 ASP A N 1
ATOM 3535 C CA . ASP A 1 453 ? -11.184 20.305 -58.553 1.00 27.67 453 ASP A CA 1
ATOM 3536 C C . ASP A 1 453 ? -11.624 19.029 -57.756 1.00 27.67 453 ASP A C 1
ATOM 3538 O O . ASP A 1 453 ? -10.882 18.052 -57.745 1.00 27.67 453 ASP A O 1
ATOM 3542 N N . ASP A 1 454 ? -12.817 19.059 -57.121 1.00 25.91 454 ASP A N 1
ATOM 3543 C CA . ASP A 1 454 ? -13.864 18.002 -56.926 1.00 25.91 454 ASP A CA 1
ATOM 3544 C C . ASP A 1 454 ? -13.555 16.483 -56.675 1.00 25.91 454 ASP A C 1
ATOM 3546 O O . ASP A 1 454 ? -12.555 15.931 -57.106 1.00 25.91 454 ASP A O 1
ATOM 3550 N N . ALA A 1 455 ? -14.423 15.642 -56.066 1.00 25.81 455 ALA A N 1
ATOM 3551 C CA . ALA A 1 455 ? -15.653 15.818 -55.266 1.00 25.81 455 ALA A CA 1
ATOM 3552 C C . ALA A 1 455 ? -16.149 14.486 -54.614 1.00 25.81 455 ALA A C 1
ATOM 3554 O O . ALA A 1 455 ? -16.008 13.419 -55.197 1.00 25.81 455 ALA A O 1
ATOM 3555 N N . ARG A 1 456 ? -16.870 14.617 -53.478 1.00 23.95 456 ARG A N 1
ATOM 3556 C CA . ARG A 1 456 ? -18.098 13.889 -53.018 1.00 23.95 456 ARG A CA 1
ATOM 3557 C C . ARG A 1 456 ? -18.204 12.341 -52.876 1.00 23.95 456 ARG A C 1
ATOM 3559 O O . ARG A 1 456 ? -17.599 11.552 -53.581 1.00 23.95 456 ARG A O 1
ATOM 3566 N N . LEU A 1 457 ? -19.212 11.994 -52.046 1.00 25.47 457 LEU A N 1
ATOM 3567 C CA . LEU A 1 457 ? -19.967 10.730 -51.842 1.00 25.47 457 LEU A CA 1
ATOM 3568 C C . LEU A 1 457 ? -19.474 9.831 -50.683 1.00 25.47 457 LEU A C 1
ATOM 3570 O O . LEU A 1 457 ? -18.470 9.148 -50.808 1.00 25.47 457 LEU A O 1
ATOM 3574 N N . THR A 1 458 ? -20.017 9.900 -49.455 1.00 23.84 458 THR A N 1
ATOM 3575 C CA . THR A 1 458 ? -21.374 9.552 -48.935 1.00 23.84 458 THR A CA 1
ATOM 3576 C C . THR A 1 458 ? -21.753 8.065 -48.981 1.00 23.84 458 THR A C 1
ATOM 3578 O O . THR A 1 458 ? -22.093 7.570 -50.051 1.00 23.84 458 THR A O 1
ATOM 3581 N N . ALA A 1 459 ? -21.850 7.422 -47.806 1.00 24.81 459 ALA A N 1
ATOM 3582 C CA . ALA A 1 459 ? -22.951 6.514 -47.430 1.00 24.81 459 ALA A CA 1
ATOM 3583 C C . ALA A 1 459 ? -22.843 6.067 -45.952 1.00 24.81 459 ALA A C 1
ATOM 3585 O O . ALA A 1 459 ? -21.934 5.327 -45.585 1.00 24.81 459 ALA A O 1
ATOM 3586 N N . THR A 1 460 ? -23.805 6.471 -45.121 1.00 25.23 460 THR A N 1
ATOM 3587 C CA . THR A 1 460 ? -24.171 5.801 -43.857 1.00 25.23 460 THR A CA 1
ATOM 3588 C C . THR A 1 460 ? -25.440 4.970 -44.062 1.00 25.23 460 THR A C 1
ATOM 3590 O O . THR A 1 460 ? -26.241 5.289 -44.940 1.00 25.23 460 THR A O 1
ATOM 3593 N N . PRO A 1 461 ? -25.656 3.952 -43.220 1.00 26.59 461 PRO A N 1
ATOM 3594 C CA . PRO A 1 461 ? -26.954 3.747 -42.562 1.00 26.59 461 PRO A CA 1
ATOM 3595 C C . PRO A 1 461 ? -26.752 3.605 -41.037 1.00 26.59 461 PRO A C 1
ATOM 3597 O O . PRO A 1 461 ? -25.872 2.878 -40.585 1.00 26.59 461 PRO A O 1
ATOM 3600 N N . GLU A 1 462 ? -27.373 4.439 -40.199 1.00 21.86 462 GLU A N 1
ATOM 3601 C CA . GLU A 1 462 ? -28.728 4.232 -39.636 1.00 21.86 462 GLU A CA 1
ATOM 3602 C C . GLU A 1 462 ? -28.873 2.852 -38.952 1.00 21.86 462 GLU A C 1
ATOM 3604 O O . GLU A 1 462 ? -28.993 1.832 -39.620 1.00 21.86 462 GLU A O 1
ATOM 3609 N N . ILE A 1 463 ? -28.593 2.744 -37.642 1.00 27.42 463 ILE A N 1
ATOM 3610 C CA . ILE A 1 463 ? -29.460 3.064 -36.473 1.00 27.42 463 ILE A CA 1
ATOM 3611 C C . ILE A 1 463 ? -30.566 2.017 -36.246 1.00 27.42 463 ILE A C 1
ATOM 3613 O O . ILE A 1 463 ? -31.359 1.765 -37.140 1.00 27.42 463 ILE A O 1
ATOM 3617 N N . LEU A 1 464 ? -30.654 1.485 -35.014 1.00 23.94 464 LEU A N 1
ATOM 3618 C CA . LEU A 1 464 ? -31.854 1.394 -34.145 1.00 23.94 464 LEU A CA 1
ATOM 3619 C C . LEU A 1 464 ? -31.418 0.865 -32.738 1.00 23.94 464 LEU A C 1
ATOM 3621 O O . LEU A 1 464 ? -30.275 0.423 -32.603 1.00 23.94 464 LEU A O 1
ATOM 3625 N N . PRO A 1 465 ? -32.210 1.034 -31.653 1.00 31.88 465 PRO A N 1
ATOM 3626 C CA . PRO A 1 465 ? -31.668 1.563 -30.394 1.00 31.88 465 PRO A CA 1
ATOM 3627 C C . PRO A 1 465 ? -31.900 0.672 -29.159 1.00 31.88 465 PRO A C 1
ATOM 3629 O O . PRO A 1 465 ? -32.700 -0.260 -29.187 1.00 31.88 465 PRO A O 1
ATOM 3632 N N . CYS A 1 466 ? -31.304 1.049 -28.021 1.00 22.23 466 CYS A N 1
ATOM 3633 C CA . CYS A 1 466 ? -31.782 0.623 -26.703 1.00 22.23 466 CYS A CA 1
ATOM 3634 C C . CYS A 1 466 ? -31.566 1.722 -25.646 1.00 22.23 466 CYS A C 1
ATOM 3636 O O . CYS A 1 466 ? -30.461 2.236 -25.504 1.00 22.23 466 CYS A O 1
ATOM 3638 N N . ASN A 1 467 ? -32.624 2.064 -24.905 1.00 26.03 467 ASN A N 1
ATOM 3639 C CA . ASN A 1 467 ? -32.582 2.973 -23.754 1.00 26.03 467 ASN A CA 1
ATOM 3640 C C . ASN A 1 467 ? -32.400 2.174 -22.456 1.00 26.03 467 ASN A C 1
ATOM 3642 O O . ASN A 1 467 ? -33.215 1.287 -22.212 1.00 26.03 467 ASN A O 1
ATOM 3646 N N . SER A 1 468 ? -31.463 2.578 -21.590 1.00 24.66 468 SER A N 1
ATOM 3647 C CA . SER A 1 468 ? -31.639 2.572 -20.122 1.00 24.66 468 SER A CA 1
ATOM 3648 C C . SER A 1 468 ? -30.461 3.244 -19.394 1.00 24.66 468 SER A C 1
ATOM 3650 O O . SER A 1 468 ? -29.314 2.863 -19.598 1.00 24.66 468 SER A O 1
ATOM 3652 N N . ASP A 1 469 ? -30.801 4.174 -18.499 1.00 25.67 469 ASP A N 1
ATOM 3653 C CA . ASP A 1 469 ? -30.061 4.635 -17.311 1.00 25.67 469 ASP A CA 1
ATOM 3654 C C . ASP A 1 469 ? -28.762 5.470 -17.442 1.00 25.67 469 ASP A C 1
ATOM 3656 O O . ASP A 1 469 ? -27.638 4.995 -17.595 1.00 25.67 469 ASP A O 1
ATOM 3660 N N . MET A 1 470 ? -28.952 6.776 -17.208 1.00 28.70 470 MET A N 1
ATOM 3661 C CA . MET A 1 470 ? -27.976 7.876 -17.131 1.00 28.70 470 MET A CA 1
ATOM 3662 C C . MET A 1 470 ? -27.037 7.819 -15.900 1.00 28.70 470 MET A C 1
ATOM 3664 O O . MET A 1 470 ? -26.953 8.781 -15.141 1.00 28.70 470 MET A O 1
ATOM 3668 N N . ASN A 1 471 ? -26.346 6.700 -15.663 1.00 33.72 471 ASN A N 1
ATOM 3669 C CA . ASN A 1 471 ? -25.322 6.590 -14.601 1.00 33.72 471 ASN A CA 1
ATOM 3670 C C . ASN A 1 471 ? -24.118 5.685 -14.954 1.00 33.72 471 ASN A C 1
ATOM 3672 O O . ASN A 1 471 ? -23.205 5.546 -14.143 1.00 33.72 471 ASN A O 1
ATOM 3676 N N . SER A 1 472 ? -24.082 5.058 -16.137 1.00 44.97 472 SER A N 1
ATOM 3677 C CA . SER A 1 472 ? -23.072 4.039 -16.477 1.00 44.97 472 SER A CA 1
ATOM 3678 C C . SER A 1 472 ? -21.793 4.558 -17.153 1.00 44.97 472 SER A C 1
ATOM 3680 O O . SER A 1 472 ? -20.866 3.773 -17.360 1.00 44.97 472 SER A O 1
ATOM 3682 N N . GLU A 1 473 ? -21.718 5.842 -17.520 1.00 51.88 473 GLU A N 1
ATOM 3683 C CA . GLU A 1 473 ? -20.626 6.430 -18.321 1.00 51.88 473 GLU A CA 1
ATOM 3684 C C . GLU A 1 473 ? -19.305 6.587 -17.531 1.00 51.88 473 GLU A C 1
ATOM 3686 O O . GLU A 1 473 ? -18.888 7.682 -17.170 1.00 51.88 473 GLU A O 1
ATOM 3691 N N . GLY A 1 474 ? -18.633 5.464 -17.257 1.00 63.72 474 GLY A N 1
ATOM 3692 C CA . GLY A 1 474 ? -17.277 5.412 -16.686 1.00 63.72 474 GLY A CA 1
ATOM 3693 C C . GLY A 1 474 ? -17.005 4.180 -15.819 1.00 63.72 474 GLY A C 1
ATOM 3694 O O . GLY A 1 474 ? -15.887 3.674 -15.791 1.00 63.72 474 GLY A O 1
ATOM 3695 N N . MET A 1 475 ? -18.035 3.638 -15.164 1.00 75.25 475 MET A N 1
ATOM 3696 C CA . MET A 1 475 ? -17.913 2.502 -14.237 1.00 75.25 475 MET A CA 1
ATOM 3697 C C . MET A 1 475 ? -17.681 1.162 -14.948 1.00 75.25 475 MET A C 1
ATOM 3699 O O . MET A 1 475 ? -16.861 0.345 -14.515 1.00 75.25 475 MET A O 1
ATOM 3703 N N . HIS A 1 476 ? -18.388 0.950 -16.059 1.00 83.00 476 HIS A N 1
ATOM 3704 C CA . HIS A 1 476 ? -18.277 -0.228 -16.909 1.00 83.00 476 HIS A CA 1
ATOM 3705 C C . HIS A 1 476 ? -18.162 0.220 -18.363 1.00 83.00 476 HIS A C 1
ATOM 3707 O O . HIS A 1 476 ? -19.027 0.936 -18.865 1.00 83.00 476 HIS A O 1
ATOM 3713 N N . LEU A 1 477 ? -17.118 -0.218 -19.063 1.00 81.62 477 LEU A N 1
ATOM 3714 C CA . LEU A 1 477 ? -16.970 0.061 -20.493 1.00 81.62 477 LEU A CA 1
ATOM 3715 C C . LEU A 1 477 ? -17.470 -1.129 -21.316 1.00 81.62 477 LEU A C 1
ATOM 3717 O O . LEU A 1 477 ? -17.281 -2.280 -20.924 1.00 81.62 477 LEU A O 1
ATOM 3721 N N . LEU A 1 478 ? -18.057 -0.853 -22.485 1.00 78.06 478 LEU A N 1
ATOM 3722 C CA . LEU A 1 478 ? -18.513 -1.864 -23.455 1.00 78.06 478 LEU A CA 1
ATOM 3723 C C . LEU A 1 478 ? -19.557 -2.855 -22.884 1.00 78.06 478 LEU A C 1
ATOM 3725 O O . LEU A 1 478 ? -19.513 -4.053 -23.155 1.00 78.06 478 LEU A O 1
ATOM 3729 N N . VAL A 1 479 ? -20.513 -2.351 -22.092 1.00 66.31 479 VAL A N 1
ATOM 3730 C CA . VAL A 1 479 ? -21.502 -3.144 -21.322 1.00 66.31 479 VAL A CA 1
ATOM 3731 C C . VAL A 1 479 ? -22.329 -4.121 -22.179 1.00 66.31 479 VAL A C 1
ATOM 3733 O O . VAL A 1 479 ? -22.710 -5.181 -21.694 1.00 66.31 479 VAL A O 1
ATOM 3736 N N . GLY A 1 480 ? -22.564 -3.809 -23.459 1.00 59.84 480 GLY A N 1
ATOM 3737 C CA . GLY A 1 480 ? -23.332 -4.648 -24.392 1.00 59.84 480 GLY A CA 1
ATOM 3738 C C . GLY A 1 480 ? -22.544 -5.727 -25.153 1.00 59.84 480 GLY A C 1
ATOM 3739 O O . GLY A 1 480 ? -23.127 -6.389 -26.005 1.00 59.84 480 GLY A O 1
ATOM 3740 N N . GLN A 1 481 ? -21.240 -5.898 -24.905 1.00 59.72 481 GLN A N 1
ATOM 3741 C CA . GLN A 1 481 ? -20.375 -6.871 -25.607 1.00 59.72 481 GLN A CA 1
ATOM 3742 C C . GLN A 1 481 ? -19.973 -8.053 -24.700 1.00 59.72 481 GLN A C 1
ATOM 3744 O O . GLN A 1 481 ? -18.858 -8.565 -24.769 1.00 59.72 481 GLN A O 1
ATOM 3749 N N . THR A 1 482 ? -20.865 -8.453 -23.794 1.00 53.50 482 THR A N 1
ATOM 3750 C CA . THR A 1 482 ? -20.635 -9.452 -22.742 1.00 53.50 482 THR A CA 1
ATOM 3751 C C . THR A 1 482 ? -20.526 -10.885 -23.274 1.00 53.50 482 THR A C 1
ATOM 3753 O O . THR A 1 482 ? -21.504 -11.628 -23.338 1.00 53.50 482 THR A O 1
ATOM 3756 N N . THR A 1 483 ? -19.300 -11.309 -23.576 1.00 51.19 483 THR A N 1
ATOM 3757 C CA . THR A 1 483 ? -18.933 -12.706 -23.861 1.00 51.19 483 THR A CA 1
ATOM 3758 C C . THR A 1 483 ? -17.609 -13.078 -23.187 1.00 51.19 483 THR A C 1
ATOM 3760 O O . THR A 1 483 ? -16.802 -12.215 -22.833 1.00 51.19 483 THR A O 1
ATOM 3763 N N . GLU A 1 484 ? -17.365 -14.378 -22.990 1.00 56.31 484 GLU A N 1
ATOM 3764 C CA . GLU A 1 484 ? -16.038 -14.882 -22.620 1.00 56.31 484 GLU A CA 1
ATOM 3765 C C . GLU A 1 484 ? -15.071 -14.649 -23.792 1.00 56.31 484 GLU A C 1
ATOM 3767 O O . GLU A 1 484 ? -14.998 -15.475 -24.697 1.00 56.31 484 GLU A O 1
ATOM 3772 N N . LEU A 1 485 ? -14.358 -13.514 -23.796 1.00 63.56 485 LEU A N 1
ATOM 3773 C CA . LEU A 1 485 ? -13.468 -13.141 -24.904 1.00 63.56 485 LEU A CA 1
ATOM 3774 C C . LEU A 1 485 ? -12.387 -14.211 -25.091 1.00 63.56 485 LEU A C 1
ATOM 3776 O O . LEU A 1 485 ? -11.468 -14.370 -24.281 1.00 63.56 485 LEU A O 1
ATOM 3780 N N . SER A 1 486 ? -12.512 -14.942 -26.186 1.00 58.31 486 SER A N 1
ATOM 3781 C CA . SER A 1 486 ? -11.715 -16.103 -26.521 1.00 58.31 486 SER A CA 1
ATOM 3782 C C . SER A 1 486 ? -10.540 -15.700 -27.414 1.00 58.31 486 SER A C 1
ATOM 3784 O O . SER A 1 486 ? -10.657 -14.896 -28.340 1.00 58.31 486 SER A O 1
ATOM 3786 N N . GLY A 1 487 ? -9.355 -16.235 -27.109 1.00 65.75 487 GLY A N 1
ATOM 3787 C CA . GLY A 1 487 ? -8.134 -15.989 -27.880 1.00 65.75 487 GLY A CA 1
ATOM 3788 C C . GLY A 1 487 ? -7.802 -14.502 -28.067 1.00 65.75 487 GLY A C 1
ATOM 3789 O O . GLY A 1 487 ? -7.303 -13.843 -27.157 1.00 65.75 487 GLY A O 1
ATOM 3790 N N . ASP A 1 488 ? -8.043 -14.000 -29.278 1.00 67.38 488 ASP A N 1
ATOM 3791 C CA . ASP A 1 488 ? -7.625 -12.677 -29.748 1.00 67.38 488 ASP A CA 1
ATOM 3792 C C . ASP A 1 488 ? -8.759 -11.635 -29.822 1.00 67.38 488 ASP A C 1
ATOM 3794 O O . ASP A 1 488 ? -8.496 -10.489 -30.185 1.00 67.38 488 ASP A O 1
ATOM 3798 N N . GLU A 1 489 ? -9.998 -11.974 -29.444 1.00 69.88 489 GLU A N 1
ATOM 3799 C CA . GLU A 1 489 ? -11.172 -11.084 -29.566 1.00 69.88 489 GLU A CA 1
ATOM 3800 C C . GLU A 1 489 ? -11.001 -9.741 -28.827 1.00 69.88 489 GLU A C 1
ATOM 3802 O O . GLU A 1 489 ? -11.411 -8.688 -29.318 1.00 69.88 489 GLU A O 1
ATOM 3807 N N . TRP A 1 490 ? -10.276 -9.732 -27.705 1.00 75.06 490 TRP A N 1
ATOM 3808 C CA . TRP A 1 490 ? -9.909 -8.517 -26.966 1.00 75.06 490 TRP A CA 1
ATOM 3809 C C . TRP A 1 490 ? -9.138 -7.481 -27.814 1.00 75.06 490 TRP A C 1
ATOM 3811 O O . TRP A 1 490 ? -9.192 -6.280 -27.526 1.00 75.06 490 TRP A O 1
ATOM 3821 N N . LYS A 1 491 ? -8.445 -7.905 -28.885 1.00 77.25 491 LYS A N 1
ATOM 3822 C CA . LYS A 1 491 ? -7.742 -7.009 -29.823 1.00 77.25 491 LYS A CA 1
ATOM 3823 C C . LYS A 1 491 ? -8.709 -6.164 -30.654 1.00 77.25 491 LYS A C 1
ATOM 3825 O O . LYS A 1 491 ? -8.319 -5.083 -31.086 1.00 77.25 491 LYS A O 1
ATOM 3830 N N . LEU A 1 492 ? -9.949 -6.623 -30.841 1.00 75.81 492 LEU A N 1
ATOM 3831 C CA . LEU A 1 492 ? -11.033 -5.872 -31.488 1.00 75.81 492 LEU A CA 1
ATOM 3832 C C . LEU A 1 492 ? -11.686 -4.866 -30.528 1.00 75.81 492 LEU A C 1
ATOM 3834 O O . LEU A 1 492 ? -12.243 -3.862 -30.970 1.00 75.81 492 LEU A O 1
ATOM 3838 N N . LEU A 1 493 ? -11.582 -5.102 -29.217 1.00 75.81 493 LEU A N 1
ATOM 3839 C CA . LEU A 1 493 ? -12.092 -4.198 -28.183 1.00 75.81 493 LEU A CA 1
ATOM 3840 C C . LEU A 1 493 ? -11.118 -3.065 -27.865 1.00 75.81 493 LEU A C 1
ATOM 3842 O O . LEU A 1 493 ? -11.533 -1.927 -27.679 1.00 75.81 493 LEU A O 1
ATOM 3846 N N . ARG A 1 494 ? -9.810 -3.349 -27.845 1.00 75.00 494 ARG A N 1
ATOM 3847 C CA . ARG A 1 494 ? -8.762 -2.371 -27.504 1.00 75.00 494 ARG A CA 1
ATOM 3848 C C . ARG A 1 494 ? -8.853 -1.024 -28.262 1.00 75.00 494 ARG A C 1
ATOM 3850 O O . ARG A 1 494 ? -8.563 -0.007 -27.637 1.00 75.00 494 ARG A O 1
ATOM 3857 N N . PRO A 1 495 ? -9.235 -0.956 -29.557 1.00 75.44 495 PRO A N 1
ATOM 3858 C CA . PRO A 1 495 ? -9.436 0.307 -30.272 1.00 75.44 495 PRO A CA 1
ATOM 3859 C C . PRO A 1 495 ? -10.692 1.093 -29.868 1.00 75.44 495 PRO A C 1
ATOM 3861 O O . PRO A 1 495 ? -10.739 2.285 -30.142 1.00 75.44 495 PRO A O 1
ATOM 3864 N N . GLN A 1 496 ? -11.685 0.443 -29.248 1.00 78.25 496 GLN A N 1
ATOM 3865 C CA . GLN A 1 496 ? -12.952 1.045 -28.800 1.00 78.25 496 GLN A CA 1
ATOM 3866 C C . GLN A 1 496 ? -12.839 1.696 -27.408 1.00 78.25 496 GLN A C 1
ATOM 3868 O O . GLN A 1 496 ? -13.788 2.309 -26.928 1.00 78.25 496 GLN A O 1
ATOM 3873 N N . LEU A 1 497 ? -11.697 1.536 -26.734 1.00 74.81 497 LEU A N 1
ATOM 3874 C CA . LEU A 1 497 ? -11.458 2.059 -25.390 1.00 74.81 497 LEU A CA 1
ATOM 3875 C C . LEU A 1 497 ? -10.862 3.472 -25.441 1.00 74.81 497 LEU A C 1
ATOM 3877 O O . LEU A 1 497 ? -10.148 3.787 -26.400 1.00 74.81 497 LEU A O 1
ATOM 3881 N N . PRO A 1 498 ? -11.091 4.312 -24.410 1.00 72.31 498 PRO A N 1
ATOM 3882 C CA . PRO A 1 498 ? -10.530 5.657 -24.370 1.00 72.31 498 PRO A CA 1
ATOM 3883 C C . PRO A 1 498 ? -9.002 5.629 -24.489 1.00 72.31 498 PRO A C 1
ATOM 3885 O O . PRO A 1 498 ? -8.335 4.724 -23.977 1.00 72.31 498 PRO A O 1
ATOM 3888 N N . GLU A 1 499 ? -8.434 6.636 -25.155 1.00 63.69 499 GLU A N 1
ATOM 3889 C CA . GLU A 1 499 ? -7.004 6.678 -25.490 1.00 63.69 499 GLU A CA 1
ATOM 3890 C C . GLU A 1 499 ? -6.096 6.559 -24.253 1.00 63.69 499 GLU A C 1
ATOM 3892 O O . GLU A 1 499 ? -5.057 5.898 -24.308 1.00 63.69 499 GLU A O 1
ATOM 3897 N N . SER A 1 500 ? -6.538 7.117 -23.121 1.00 60.31 500 SER A N 1
ATOM 3898 C CA . SER A 1 500 ? -5.888 7.019 -21.811 1.00 60.31 500 SER A CA 1
ATOM 3899 C C . SER A 1 500 ? -5.678 5.575 -21.338 1.00 60.31 500 SER A C 1
ATOM 3901 O O . SER A 1 500 ? -4.648 5.283 -20.741 1.00 60.31 500 SER A O 1
ATOM 3903 N N . PHE A 1 501 ? -6.599 4.657 -21.647 1.00 64.25 501 PHE A N 1
ATOM 3904 C CA . PHE A 1 501 ? -6.512 3.242 -21.266 1.00 64.25 501 PHE A CA 1
ATOM 3905 C C . PHE A 1 501 ? -5.834 2.368 -22.317 1.00 64.25 501 PHE A C 1
ATOM 3907 O O . PHE A 1 501 ? -5.267 1.331 -21.978 1.00 64.25 501 PHE A O 1
ATOM 3914 N N . ARG A 1 502 ? -5.867 2.765 -23.595 1.00 66.25 502 ARG A N 1
ATOM 3915 C CA . ARG A 1 502 ? -5.475 1.916 -24.734 1.00 66.25 502 ARG A CA 1
ATOM 3916 C C . ARG A 1 502 ? -4.056 1.343 -24.637 1.00 66.25 502 ARG A C 1
ATOM 3918 O O . ARG A 1 502 ? -3.797 0.278 -25.203 1.00 66.25 502 ARG A O 1
ATOM 3925 N N . TRP A 1 503 ? -3.146 2.011 -23.933 1.00 63.25 503 TRP A N 1
ATOM 3926 C CA . TRP A 1 503 ? -1.745 1.597 -23.772 1.00 63.25 503 TRP A CA 1
ATOM 3927 C C . TRP A 1 503 ? -1.421 1.001 -22.399 1.00 63.25 503 TRP A C 1
ATOM 3929 O O . TRP A 1 503 ? -0.517 0.176 -22.312 1.00 63.25 503 TRP A O 1
ATOM 3939 N N . ASP A 1 504 ? -2.204 1.344 -21.376 1.00 67.12 504 ASP A N 1
ATOM 3940 C CA . ASP A 1 504 ? -1.955 0.994 -19.973 1.00 67.12 504 ASP A CA 1
ATOM 3941 C C . ASP A 1 504 ? -2.684 -0.291 -19.529 1.00 67.12 504 ASP A C 1
ATOM 3943 O O . ASP A 1 504 ? -2.623 -0.666 -18.357 1.00 67.12 504 ASP A O 1
ATOM 3947 N N . ILE A 1 505 ? -3.375 -0.979 -20.449 1.00 75.00 505 ILE A N 1
ATOM 3948 C CA . ILE A 1 505 ? -4.099 -2.229 -20.179 1.00 75.00 505 ILE A CA 1
ATOM 3949 C C . ILE A 1 505 ? -3.604 -3.420 -21.013 1.00 75.00 505 ILE A C 1
ATOM 3951 O O . ILE A 1 505 ? -3.269 -3.299 -22.195 1.00 75.00 505 ILE A O 1
ATOM 3955 N N . GLU A 1 506 ? -3.669 -4.603 -20.406 1.00 78.50 506 GLU A N 1
ATOM 3956 C CA . GLU A 1 506 ? -3.444 -5.907 -21.038 1.00 78.50 506 GLU A CA 1
ATOM 3957 C C . GLU A 1 506 ? -4.617 -6.850 -20.740 1.00 78.50 506 GLU A C 1
ATOM 3959 O O . GLU A 1 506 ? -5.184 -6.796 -19.649 1.00 78.50 506 GLU A O 1
ATOM 3964 N N . TYR A 1 507 ? -4.971 -7.739 -21.673 1.00 81.94 507 TYR A N 1
ATOM 3965 C CA . TYR A 1 507 ? -5.975 -8.785 -21.444 1.00 81.94 507 TYR A CA 1
ATOM 3966 C C . TYR A 1 507 ? -5.324 -10.159 -21.273 1.00 81.94 507 TYR A C 1
ATOM 3968 O O . TYR A 1 507 ? -4.409 -10.520 -22.014 1.00 81.94 507 TYR A O 1
ATOM 3976 N N . GLY A 1 508 ? -5.826 -10.949 -20.326 1.00 78.06 508 GLY A N 1
ATOM 3977 C CA . GLY A 1 508 ? -5.432 -12.342 -20.143 1.00 78.06 508 GLY A CA 1
ATOM 3978 C C . GLY A 1 508 ? -6.218 -13.021 -19.024 1.00 78.06 508 GLY A C 1
ATOM 3979 O O . GLY A 1 508 ? -6.665 -12.368 -18.087 1.00 78.06 508 GLY A O 1
ATOM 3980 N N . GLN A 1 509 ? -6.391 -14.344 -19.115 1.00 73.06 509 GLN A N 1
ATOM 3981 C CA . GLN A 1 509 ? -7.125 -15.149 -18.120 1.00 73.06 509 GLN A CA 1
ATOM 3982 C C . GLN A 1 509 ? -8.520 -14.580 -17.780 1.00 73.06 509 GLN A C 1
ATOM 3984 O O . GLN A 1 509 ? -8.893 -14.456 -16.610 1.00 73.06 509 GLN A O 1
ATOM 3989 N N . SER A 1 510 ? -9.281 -14.191 -18.806 1.00 79.38 510 SER A N 1
ATOM 3990 C CA . SER A 1 510 ? -10.618 -13.588 -18.692 1.00 79.38 510 SER A CA 1
ATOM 3991 C C . SER A 1 510 ? -10.675 -12.314 -17.829 1.00 79.38 510 SER A C 1
ATOM 3993 O O . SER A 1 510 ? -11.654 -12.061 -17.125 1.00 79.38 510 SER A O 1
ATOM 3995 N N . CYS A 1 511 ? -9.585 -11.544 -17.808 1.00 85.88 511 CYS A N 1
ATOM 3996 C CA . CYS A 1 511 ? -9.382 -10.383 -16.949 1.00 85.88 511 CYS A CA 1
ATOM 3997 C C . CYS A 1 511 ? -8.575 -9.303 -17.682 1.00 85.88 511 CYS A C 1
ATOM 3999 O O . CYS A 1 511 ? -7.653 -9.604 -18.440 1.00 85.88 511 CYS A O 1
ATOM 4001 N N . TRP A 1 512 ? -8.868 -8.038 -17.398 1.00 86.19 512 TRP A N 1
ATOM 4002 C CA . TRP A 1 512 ? -8.016 -6.915 -17.774 1.00 86.19 512 TRP A CA 1
ATOM 4003 C C . TRP A 1 512 ? -7.045 -6.599 -16.635 1.00 86.19 512 TRP A C 1
ATOM 4005 O O . TRP A 1 512 ? -7.425 -6.584 -15.464 1.00 86.19 512 TRP A O 1
ATOM 4015 N N . THR A 1 513 ? -5.789 -6.334 -16.977 1.00 86.12 513 THR A N 1
ATOM 4016 C CA . THR A 1 513 ? -4.760 -5.814 -16.072 1.00 86.12 513 THR A CA 1
ATOM 4017 C C . THR A 1 513 ? -4.495 -4.370 -16.446 1.00 86.12 513 THR A C 1
ATOM 4019 O O . THR A 1 513 ? -4.002 -4.124 -17.540 1.00 86.12 513 THR A O 1
ATOM 4022 N N . CYS A 1 514 ? -4.795 -3.427 -15.558 1.00 81.12 514 CYS A N 1
ATOM 4023 C CA . CYS A 1 514 ? -4.463 -2.018 -15.741 1.00 81.12 514 CYS A CA 1
ATOM 4024 C C . CYS A 1 514 ? -3.183 -1.690 -14.965 1.00 81.12 514 CYS A C 1
ATOM 4026 O O . CYS A 1 514 ? -3.151 -1.811 -13.740 1.00 81.12 514 CYS A O 1
ATOM 4028 N N . THR A 1 515 ? -2.148 -1.234 -15.667 1.00 73.94 515 THR A N 1
ATOM 4029 C CA . THR A 1 515 ? -0.903 -0.699 -15.097 1.00 73.94 515 THR A CA 1
ATOM 4030 C C . THR A 1 515 ? -0.855 0.804 -15.398 1.00 73.94 515 THR A C 1
ATOM 4032 O O . THR A 1 515 ? -0.180 1.219 -16.337 1.00 73.94 515 THR A O 1
ATOM 4035 N N . PRO A 1 516 ? -1.630 1.627 -14.665 1.00 61.25 516 PRO A N 1
ATOM 4036 C CA . PRO A 1 516 ? -1.911 3.006 -15.053 1.00 61.25 516 PRO A CA 1
ATOM 4037 C C . PRO A 1 516 ? -0.657 3.889 -15.058 1.00 61.25 516 PRO A C 1
ATOM 4039 O O . PRO A 1 516 ? 0.079 3.973 -14.070 1.00 61.25 516 PRO A O 1
ATOM 4042 N N . SER A 1 517 ? -0.448 4.605 -16.160 1.00 56.62 517 SER A N 1
ATOM 4043 C CA . SER A 1 517 ? 0.554 5.659 -16.283 1.00 56.62 517 SER A CA 1
ATOM 4044 C C . SER A 1 517 ? 0.122 6.929 -15.537 1.00 56.62 517 SER A C 1
ATOM 4046 O O . SER A 1 517 ? -1.003 7.065 -15.053 1.00 56.62 517 SER A O 1
ATOM 4048 N N . ARG A 1 518 ? 1.013 7.931 -15.469 1.00 51.84 518 ARG A N 1
ATOM 4049 C CA . ARG A 1 518 ? 0.754 9.216 -14.782 1.00 51.84 518 ARG A CA 1
ATOM 4050 C C . ARG A 1 518 ? -0.422 10.027 -15.366 1.00 51.84 518 ARG A C 1
ATOM 4052 O O . ARG A 1 518 ? -0.730 11.079 -14.807 1.00 51.84 518 ARG A O 1
ATOM 4059 N N . LYS A 1 519 ? -1.007 9.594 -16.491 1.00 48.91 519 LYS A N 1
ATOM 4060 C CA . LYS A 1 519 ? -2.022 10.318 -17.271 1.00 48.91 519 LYS A CA 1
ATOM 4061 C C . LYS A 1 519 ? -3.470 9.934 -16.944 1.00 48.91 519 LYS A C 1
ATOM 4063 O O . LYS A 1 519 ? -4.351 10.683 -17.343 1.00 48.91 519 LYS A O 1
ATOM 4068 N N . ILE A 1 520 ? -3.720 8.824 -16.241 1.00 55.88 520 ILE A N 1
ATOM 4069 C CA . ILE A 1 520 ? -5.085 8.373 -15.915 1.00 55.88 520 ILE A CA 1
ATOM 4070 C C . ILE A 1 520 ? -5.554 9.003 -14.584 1.00 55.88 520 ILE A C 1
ATOM 4072 O O . ILE A 1 520 ? -4.896 8.805 -13.554 1.00 55.88 520 ILE A O 1
ATOM 4076 N N . PRO A 1 521 ? -6.667 9.763 -14.564 1.00 56.88 521 PRO A N 1
ATOM 4077 C CA . PRO A 1 521 ? -7.294 10.260 -13.339 1.00 56.88 521 PRO A CA 1
ATOM 4078 C C . PRO A 1 521 ? -7.824 9.125 -12.451 1.00 56.88 521 PRO A C 1
ATOM 4080 O O . PRO A 1 521 ? -8.196 8.054 -12.925 1.00 56.88 521 PRO A O 1
ATOM 4083 N N . ARG A 1 522 ? -7.840 9.339 -11.128 1.00 54.72 522 ARG A N 1
ATOM 4084 C CA . ARG A 1 522 ? -8.134 8.263 -10.158 1.00 54.72 522 ARG A CA 1
ATOM 4085 C C . ARG A 1 522 ? -9.550 7.712 -10.281 1.00 54.72 522 ARG A C 1
ATOM 4087 O O . ARG A 1 522 ? -9.748 6.511 -10.136 1.00 54.72 522 ARG A O 1
ATOM 4094 N N . ASP A 1 523 ? -10.489 8.601 -10.565 1.00 55.00 523 ASP A N 1
ATOM 4095 C CA . ASP A 1 523 ? -11.922 8.325 -10.526 1.00 55.00 523 ASP A CA 1
ATOM 4096 C C . ASP A 1 523 ? -12.439 7.773 -11.871 1.00 55.00 523 ASP A C 1
ATOM 4098 O O . ASP A 1 523 ? -13.638 7.611 -12.043 1.00 55.00 523 ASP A O 1
ATOM 4102 N N . GLU A 1 524 ? -11.537 7.471 -12.817 1.00 65.19 524 GLU A N 1
ATOM 4103 C CA . GLU A 1 524 ? -11.866 7.059 -14.190 1.00 65.19 524 GLU A CA 1
ATOM 4104 C C . GLU A 1 524 ? -11.533 5.592 -14.507 1.00 65.19 524 GLU A C 1
ATOM 4106 O O . GLU A 1 524 ? -11.899 5.116 -15.577 1.00 65.19 524 GLU A O 1
ATOM 4111 N N . ILE A 1 525 ? -10.835 4.845 -13.633 1.00 77.94 525 ILE A N 1
ATOM 4112 C CA . ILE A 1 525 ? -10.492 3.440 -13.929 1.00 77.94 525 ILE A CA 1
ATOM 4113 C C . ILE A 1 525 ? -11.731 2.548 -13.716 1.00 77.94 525 ILE A C 1
ATOM 4115 O O . ILE A 1 525 ? -12.079 2.297 -12.554 1.00 77.94 525 ILE A O 1
ATOM 4119 N N . PRO A 1 526 ? -12.346 1.984 -14.775 1.00 85.06 526 PRO A N 1
ATOM 4120 C CA . PRO A 1 526 ? -13.579 1.206 -14.657 1.00 85.06 526 PRO A CA 1
ATOM 4121 C C . PRO A 1 526 ? -13.393 -0.046 -13.793 1.00 85.06 526 PRO A C 1
ATOM 4123 O O . PRO A 1 526 ? -12.277 -0.554 -13.627 1.00 85.06 526 PRO A O 1
ATOM 4126 N N . LEU A 1 527 ? -14.493 -0.583 -13.264 1.00 84.19 527 LEU A N 1
ATOM 4127 C CA . LEU A 1 527 ? -14.514 -1.893 -12.608 1.00 84.19 527 LEU A CA 1
ATOM 4128 C C . LEU A 1 527 ? -14.444 -3.026 -13.638 1.00 84.19 527 LEU A C 1
ATOM 4130 O O . LEU A 1 527 ? -13.719 -3.998 -13.423 1.00 84.19 527 LEU A O 1
ATOM 4134 N N . THR A 1 528 ? -15.150 -2.892 -14.767 1.00 86.81 528 THR A N 1
ATOM 4135 C CA . THR A 1 528 ? -15.155 -3.892 -15.848 1.00 86.81 528 THR A CA 1
ATOM 4136 C C . THR A 1 528 ? -14.997 -3.267 -17.233 1.00 86.81 528 THR A C 1
ATOM 4138 O O . THR A 1 528 ? -15.393 -2.128 -17.482 1.00 86.81 528 THR A O 1
ATOM 4141 N N . ILE A 1 529 ? -14.435 -4.046 -18.157 1.00 85.56 529 ILE A N 1
ATOM 4142 C CA . ILE A 1 529 ? -14.396 -3.745 -19.591 1.00 85.56 529 ILE A CA 1
ATOM 4143 C C . ILE A 1 529 ? -14.942 -4.975 -20.327 1.00 85.56 529 ILE A C 1
ATOM 4145 O O . ILE A 1 529 ? -14.403 -6.073 -20.170 1.00 85.56 529 ILE A O 1
ATOM 4149 N N . ALA A 1 530 ? -16.021 -4.798 -21.095 1.00 82.69 530 ALA A N 1
ATOM 4150 C CA . ALA A 1 530 ? -16.799 -5.869 -21.732 1.00 82.69 530 ALA A CA 1
ATOM 4151 C C . ALA A 1 530 ? -17.178 -6.995 -20.745 1.00 82.69 530 ALA A C 1
ATOM 4153 O O . ALA A 1 530 ? -16.953 -8.178 -20.987 1.00 82.69 530 ALA A O 1
ATOM 4154 N N . GLY A 1 531 ? -17.660 -6.610 -19.558 1.00 79.44 531 GLY A N 1
ATOM 4155 C CA . GLY A 1 531 ? -18.011 -7.529 -18.465 1.00 79.44 531 GLY A CA 1
ATOM 4156 C C . GLY A 1 531 ? -16.829 -8.204 -17.751 1.00 79.44 531 GLY A C 1
ATOM 4157 O O . GLY A 1 531 ? -17.007 -8.725 -16.653 1.00 79.44 531 GLY A O 1
ATOM 4158 N N . CYS A 1 532 ? -15.613 -8.163 -18.303 1.00 85.62 532 CYS A N 1
ATOM 4159 C CA . CYS A 1 532 ? -14.428 -8.734 -17.665 1.00 85.62 532 CYS A CA 1
ATOM 4160 C C . CYS A 1 532 ? -13.860 -7.783 -16.586 1.00 85.62 532 CYS A C 1
ATOM 4162 O O . CYS A 1 532 ? -13.763 -6.578 -16.838 1.00 85.62 532 CYS A O 1
ATOM 4164 N N . PRO A 1 533 ? -13.432 -8.288 -15.410 1.00 88.81 533 PRO A N 1
ATOM 4165 C CA . PRO A 1 533 ? -12.896 -7.469 -14.319 1.00 88.81 533 PRO A CA 1
ATOM 4166 C C . PRO A 1 533 ? -11.606 -6.733 -14.704 1.00 88.81 533 PRO A C 1
ATOM 4168 O O . PRO A 1 533 ? -10.775 -7.271 -15.436 1.00 88.81 533 PRO A O 1
ATOM 4171 N N . VAL A 1 534 ? -11.414 -5.530 -14.154 1.00 88.50 534 VAL A N 1
ATOM 4172 C CA . VAL A 1 534 ? -10.188 -4.725 -14.285 1.00 88.50 534 VAL A CA 1
ATOM 4173 C C . VAL A 1 534 ? -9.395 -4.759 -12.976 1.00 88.50 534 VAL A C 1
ATOM 4175 O O . VAL A 1 534 ? -9.723 -4.081 -11.995 1.00 88.50 534 VAL A O 1
ATOM 4178 N N . VAL A 1 535 ? -8.319 -5.543 -12.972 1.00 90.00 535 VAL A N 1
ATOM 4179 C CA . VAL A 1 535 ? -7.363 -5.673 -11.866 1.00 90.00 535 VAL A CA 1
ATOM 4180 C C . VAL A 1 535 ? -6.271 -4.613 -11.994 1.00 90.00 535 VAL A C 1
ATOM 4182 O O . VAL A 1 535 ? -5.643 -4.486 -13.044 1.00 90.00 535 VAL A O 1
ATOM 4185 N N . ILE A 1 536 ? -5.982 -3.910 -10.898 1.00 88.25 536 ILE A N 1
ATOM 4186 C CA . ILE A 1 536 ? -4.785 -3.075 -10.755 1.00 88.25 536 ILE A CA 1
ATOM 4187 C C . ILE A 1 536 ? -3.818 -3.829 -9.827 1.00 88.25 536 ILE A C 1
ATOM 4189 O O . ILE A 1 536 ? -4.149 -4.029 -8.655 1.00 88.25 536 ILE A O 1
ATOM 4193 N N . PRO A 1 537 ? -2.642 -4.282 -10.296 1.00 84.75 537 PRO A N 1
ATOM 4194 C CA . PRO A 1 537 ? -1.664 -4.920 -9.427 1.00 84.75 537 PRO A CA 1
ATOM 4195 C C . PRO A 1 537 ? -0.979 -3.895 -8.519 1.00 84.75 537 PRO A C 1
ATOM 4197 O O . PRO A 1 537 ? -0.862 -2.709 -8.842 1.00 84.75 537 PRO A O 1
ATOM 4200 N N . VAL A 1 538 ? -0.454 -4.360 -7.386 1.00 83.75 538 VAL A N 1
ATOM 4201 C CA . VAL A 1 538 ? 0.480 -3.568 -6.575 1.00 83.75 538 VAL A CA 1
ATOM 4202 C C . VAL A 1 538 ? 1.762 -3.388 -7.370 1.00 83.75 538 VAL A C 1
ATOM 4204 O O . VAL A 1 538 ? 2.316 -4.393 -7.804 1.00 83.75 538 VAL A O 1
ATOM 4207 N N . ALA A 1 539 ? 2.244 -2.157 -7.557 1.00 76.94 539 ALA A N 1
ATOM 4208 C CA . ALA A 1 539 ? 3.463 -1.897 -8.324 1.00 76.94 539 ALA A CA 1
ATOM 4209 C C . ALA A 1 539 ? 4.640 -2.785 -7.877 1.00 76.94 539 ALA A C 1
ATOM 4211 O O . ALA A 1 539 ? 5.005 -2.825 -6.701 1.00 76.94 539 ALA A O 1
ATOM 4212 N N . TYR A 1 540 ? 5.235 -3.476 -8.846 1.00 73.69 540 TYR A N 1
ATOM 4213 C CA . TYR A 1 540 ? 6.284 -4.470 -8.660 1.00 73.69 540 TYR A CA 1
ATOM 4214 C C . TYR A 1 540 ? 7.357 -4.291 -9.733 1.00 73.69 540 TYR A C 1
ATOM 4216 O O . TYR A 1 540 ? 7.080 -3.817 -10.834 1.00 73.69 540 TYR A O 1
ATOM 4224 N N . ARG A 1 541 ? 8.596 -4.690 -9.434 1.00 61.88 541 ARG A N 1
ATOM 4225 C CA . ARG A 1 541 ? 9.640 -4.788 -10.461 1.00 61.88 541 ARG A CA 1
ATOM 4226 C C . ARG A 1 541 ? 9.416 -6.088 -11.222 1.00 61.88 541 ARG A C 1
ATOM 4228 O O . ARG A 1 541 ? 9.598 -7.146 -10.627 1.00 61.88 541 ARG A O 1
ATOM 4235 N N . TYR A 1 542 ? 9.016 -6.032 -12.491 1.00 55.34 542 TYR A N 1
ATOM 4236 C CA . TYR A 1 542 ? 9.034 -7.221 -13.351 1.00 55.34 542 TYR A CA 1
ATOM 4237 C C . TYR A 1 542 ? 10.494 -7.709 -13.477 1.00 55.34 542 TYR A C 1
ATOM 4239 O O . TYR A 1 542 ? 11.383 -6.857 -13.564 1.00 55.34 542 TYR A O 1
ATOM 4247 N N . PRO A 1 543 ? 10.784 -9.025 -13.451 1.00 49.34 543 PRO A N 1
ATOM 4248 C CA . PRO A 1 543 ? 12.153 -9.522 -13.580 1.00 49.34 543 PRO A CA 1
ATOM 4249 C C . PRO A 1 543 ? 12.851 -8.979 -14.830 1.00 49.34 543 PRO A C 1
ATOM 4251 O O . PRO A 1 543 ? 12.285 -9.003 -15.926 1.00 49.34 543 PRO A O 1
ATOM 4254 N N . PHE A 1 544 ? 14.112 -8.566 -14.682 1.00 44.69 544 PHE A N 1
ATOM 4255 C CA . PHE A 1 544 ? 14.994 -8.394 -15.831 1.00 44.69 544 PHE A CA 1
ATOM 4256 C C . PHE A 1 544 ? 15.136 -9.743 -16.539 1.00 44.69 544 PHE A C 1
ATOM 4258 O O . PHE A 1 544 ? 15.585 -10.720 -15.938 1.00 44.69 544 PHE A O 1
ATOM 4265 N N . SER A 1 545 ? 14.801 -9.795 -17.827 1.00 43.38 545 SER A N 1
ATOM 4266 C CA . SER A 1 545 ? 15.087 -10.930 -18.707 1.00 43.38 545 SER A CA 1
ATOM 4267 C C . SER A 1 545 ? 16.583 -10.992 -19.051 1.00 43.38 545 SER A C 1
ATOM 4269 O O . SER A 1 545 ? 16.994 -10.803 -20.195 1.00 43.38 545 SER A O 1
ATOM 4271 N N . GLY A 1 546 ? 17.408 -11.221 -18.026 1.00 44.22 546 GLY A N 1
ATOM 4272 C CA . GLY A 1 546 ? 18.829 -11.532 -18.158 1.00 44.22 546 GLY A CA 1
ATOM 4273 C C . GLY A 1 546 ? 19.063 -12.963 -18.652 1.00 44.22 546 GLY A C 1
ATOM 4274 O O . GLY A 1 546 ? 18.136 -13.761 -18.771 1.00 44.22 546 GLY A O 1
ATOM 4275 N N . ALA A 1 547 ? 20.323 -13.310 -18.918 1.00 44.94 547 ALA A N 1
ATOM 4276 C CA . ALA A 1 547 ? 20.723 -14.577 -19.546 1.00 44.94 547 ALA A CA 1
ATOM 4277 C C . ALA A 1 547 ? 20.608 -15.838 -18.650 1.00 44.94 547 ALA A C 1
ATOM 4279 O O . ALA A 1 547 ? 21.228 -16.858 -18.944 1.00 44.94 547 ALA A O 1
ATOM 4280 N N . VAL A 1 548 ? 19.832 -15.789 -17.563 1.00 55.22 548 VAL A N 1
ATOM 4281 C CA . VAL A 1 548 ? 19.633 -16.907 -16.628 1.00 55.22 548 VAL A CA 1
ATOM 4282 C C . VAL A 1 548 ? 18.251 -17.506 -16.864 1.00 55.22 548 VAL A C 1
ATOM 4284 O O . VAL A 1 548 ? 17.245 -16.807 -16.767 1.00 55.22 548 VAL A O 1
ATOM 4287 N N . SER A 1 549 ? 18.191 -18.804 -17.165 1.00 65.44 549 SER A N 1
ATOM 4288 C CA . SER A 1 549 ? 16.913 -19.522 -17.230 1.00 65.44 549 SER A CA 1
ATOM 4289 C C . SER A 1 549 ? 16.416 -19.775 -15.803 1.00 65.44 549 SER A C 1
ATOM 4291 O O . SER A 1 549 ? 17.118 -20.464 -15.058 1.00 65.44 549 SER A O 1
ATOM 4293 N N . PRO A 1 550 ? 15.254 -19.236 -15.387 1.00 69.94 550 PRO A N 1
ATOM 4294 C CA . PRO A 1 550 ? 14.737 -19.479 -14.047 1.00 69.94 550 PRO A CA 1
ATOM 4295 C C . PRO A 1 550 ? 14.373 -20.964 -13.873 1.00 69.94 550 PRO A C 1
ATOM 4297 O O . PRO A 1 550 ? 14.055 -21.638 -14.858 1.00 69.94 550 PRO A O 1
ATOM 4300 N N . PRO A 1 551 ? 14.380 -21.490 -12.633 1.00 82.31 551 PRO A N 1
ATOM 4301 C CA . PRO A 1 551 ? 13.885 -22.831 -12.345 1.00 82.31 551 PRO A CA 1
ATOM 4302 C C . PRO A 1 551 ? 12.472 -23.061 -12.912 1.00 82.31 551 PRO A C 1
ATOM 4304 O O . PRO A 1 551 ? 11.655 -22.137 -12.868 1.00 82.31 551 PRO A O 1
ATOM 4307 N N . PRO A 1 552 ? 12.155 -24.277 -13.396 1.00 84.81 552 PRO A N 1
ATOM 4308 C CA . PRO A 1 552 ? 10.828 -24.599 -13.912 1.00 84.81 552 PRO A CA 1
ATOM 4309 C C . PRO A 1 552 ? 9.749 -24.489 -12.826 1.00 84.81 552 PRO A C 1
ATOM 4311 O O . PRO A 1 552 ? 10.046 -24.535 -11.626 1.00 84.81 552 PRO A O 1
ATOM 4314 N N . ASP A 1 553 ? 8.491 -24.374 -13.259 1.00 89.38 553 ASP A N 1
ATOM 4315 C CA . ASP A 1 553 ? 7.332 -24.361 -12.365 1.00 89.38 553 ASP A CA 1
ATOM 4316 C C . ASP A 1 553 ? 7.314 -25.641 -11.499 1.00 89.38 553 ASP A C 1
ATOM 4318 O O . ASP A 1 553 ? 7.324 -26.750 -12.044 1.00 89.38 553 ASP A O 1
ATOM 4322 N N . PRO A 1 554 ? 7.325 -25.530 -10.157 1.00 87.38 554 PRO A N 1
ATOM 4323 C CA . PRO A 1 554 ? 7.312 -26.687 -9.267 1.00 87.38 554 PRO A CA 1
ATOM 4324 C C . PRO A 1 554 ? 5.946 -27.390 -9.185 1.00 87.38 554 PRO A C 1
ATOM 4326 O O . PRO A 1 554 ? 5.859 -28.436 -8.539 1.00 87.38 554 PRO A O 1
ATOM 4329 N N . LEU A 1 555 ? 4.882 -26.841 -9.784 1.00 87.25 555 LEU A N 1
ATOM 4330 C CA . LEU A 1 555 ? 3.566 -27.475 -9.872 1.00 87.25 555 LEU A CA 1
ATOM 4331 C C . LEU A 1 555 ? 3.182 -27.760 -11.326 1.00 87.25 555 LEU A C 1
ATOM 4333 O O . LEU A 1 555 ? 3.136 -26.872 -12.168 1.00 87.25 555 LEU A O 1
ATOM 4337 N N . SER A 1 556 ? 2.805 -29.010 -11.595 1.00 77.88 556 SER A N 1
ATOM 4338 C CA . SER A 1 556 ? 2.249 -29.437 -12.886 1.00 77.88 556 SER A CA 1
ATOM 4339 C C . SER A 1 556 ? 0.779 -29.045 -13.084 1.00 77.88 556 SER A C 1
ATOM 4341 O O . SER A 1 556 ? 0.295 -29.035 -14.213 1.00 77.88 556 SER A O 1
ATOM 4343 N N . GLN A 1 557 ? 0.055 -28.742 -12.003 1.00 86.56 557 GLN A N 1
ATOM 4344 C CA . GLN A 1 557 ? -1.349 -28.338 -12.046 1.00 86.56 557 GLN A CA 1
ATOM 4345 C C . GLN A 1 557 ? -1.469 -26.812 -12.088 1.00 86.56 557 GLN A C 1
ATOM 4347 O O . GLN A 1 557 ? -0.959 -26.119 -11.206 1.00 86.56 557 GLN A O 1
ATOM 4352 N N . VAL A 1 558 ? -2.204 -26.302 -13.079 1.00 89.69 558 VAL A N 1
ATOM 4353 C CA . VAL A 1 558 ? -2.542 -24.877 -13.178 1.00 89.69 558 VAL A CA 1
ATOM 4354 C C . VAL A 1 558 ? -3.517 -24.492 -12.061 1.00 89.69 558 VAL A C 1
ATOM 4356 O O . VAL A 1 558 ? -4.544 -25.143 -11.864 1.00 89.69 558 VAL A O 1
ATOM 4359 N N . ILE A 1 559 ? -3.196 -23.423 -11.337 1.00 91.75 559 ILE A N 1
ATOM 4360 C CA . ILE A 1 559 ? -4.036 -22.821 -10.305 1.00 91.75 559 ILE A CA 1
ATOM 4361 C C . ILE A 1 559 ? -4.933 -21.783 -10.979 1.00 91.75 559 ILE A C 1
ATOM 4363 O O . ILE A 1 559 ? -4.457 -20.748 -11.441 1.00 91.75 559 ILE A O 1
ATOM 4367 N N . ASP A 1 560 ? -6.240 -22.031 -10.995 1.00 91.19 560 ASP A N 1
ATOM 4368 C CA . ASP A 1 560 ? -7.222 -21.020 -11.387 1.00 91.19 560 ASP A CA 1
ATOM 4369 C C . ASP A 1 560 ? -7.360 -19.952 -10.275 1.00 91.19 560 ASP A C 1
ATOM 4371 O O . ASP A 1 560 ? -7.745 -20.292 -9.148 1.00 91.19 560 ASP A O 1
ATOM 4375 N N . PRO A 1 561 ? -7.088 -18.659 -10.548 1.00 91.06 561 PRO A N 1
ATOM 4376 C CA . PRO A 1 561 ? -7.245 -17.590 -9.564 1.00 91.06 561 PRO A CA 1
ATOM 4377 C C . PRO A 1 561 ? -8.711 -17.288 -9.200 1.00 91.06 561 PRO A C 1
ATOM 4379 O O . PRO A 1 561 ? -8.944 -16.560 -8.229 1.00 91.06 561 PRO A O 1
ATOM 4382 N N . ARG A 1 562 ? -9.702 -17.848 -9.912 1.00 89.62 562 ARG A N 1
ATOM 4383 C CA . ARG A 1 562 ? -11.134 -17.779 -9.564 1.00 89.62 562 ARG A CA 1
ATOM 4384 C C . ARG A 1 562 ? -11.565 -18.892 -8.603 1.00 89.62 562 ARG A C 1
ATOM 4386 O O . ARG A 1 562 ? -12.381 -18.657 -7.710 1.00 89.62 562 ARG A O 1
ATOM 4393 N N . ALA A 1 563 ? -10.979 -20.081 -8.709 1.00 90.81 563 ALA A N 1
ATOM 4394 C CA . ALA A 1 563 ? -11.281 -21.220 -7.847 1.00 90.81 563 ALA A CA 1
ATOM 4395 C C . ALA A 1 563 ? -10.814 -21.045 -6.379 1.00 90.81 563 ALA A C 1
ATOM 4397 O O . ALA A 1 563 ? -9.856 -20.317 -6.081 1.00 90.81 563 ALA A O 1
ATOM 4398 N N . PRO A 1 564 ? -11.459 -21.725 -5.408 1.00 90.12 564 PRO A N 1
ATOM 4399 C CA . PRO A 1 564 ? -10.913 -21.942 -4.068 1.00 90.12 564 PRO A CA 1
ATOM 4400 C C . PRO A 1 564 ? -9.531 -22.609 -4.131 1.00 90.12 564 PRO A C 1
ATOM 4402 O O . PRO A 1 564 ? -9.387 -23.684 -4.704 1.00 90.12 564 PRO A O 1
ATOM 4405 N N . ILE A 1 565 ? -8.521 -21.985 -3.519 1.00 91.06 565 ILE A N 1
ATOM 4406 C CA . ILE A 1 565 ? -7.170 -22.552 -3.417 1.00 91.06 565 ILE A CA 1
ATOM 4407 C C . ILE A 1 565 ? -7.080 -23.527 -2.236 1.00 91.06 565 ILE A C 1
ATOM 4409 O O . ILE A 1 565 ? -7.477 -23.204 -1.113 1.00 91.06 565 ILE A O 1
ATOM 4413 N N . GLU A 1 566 ? -6.542 -24.721 -2.480 1.00 92.12 566 GLU A N 1
ATOM 4414 C CA . GLU A 1 566 ? -6.337 -25.724 -1.436 1.00 92.12 566 GLU A CA 1
ATOM 4415 C C . GLU A 1 566 ? -5.271 -25.290 -0.425 1.00 92.12 566 GLU A C 1
ATOM 4417 O O . GLU A 1 566 ? -4.237 -24.721 -0.778 1.00 92.12 566 GLU A O 1
ATOM 4422 N N . ILE A 1 567 ? -5.480 -25.616 0.855 1.00 94.12 567 ILE A N 1
ATOM 4423 C CA . ILE A 1 567 ? -4.553 -25.203 1.918 1.00 94.12 567 ILE A CA 1
ATOM 4424 C C . ILE A 1 567 ? -3.165 -25.860 1.792 1.00 94.12 567 ILE A C 1
ATOM 4426 O O . ILE A 1 567 ? -2.174 -25.276 2.216 1.00 94.12 567 ILE A O 1
ATOM 4430 N N . GLN A 1 568 ? -3.069 -27.035 1.161 1.00 92.56 568 GLN A N 1
ATOM 4431 C CA . GLN A 1 568 ? -1.782 -27.665 0.849 1.00 92.56 568 GLN A CA 1
ATOM 4432 C C . GLN A 1 568 ? -1.019 -26.866 -0.215 1.00 92.56 568 GLN A C 1
ATOM 4434 O O . GLN A 1 568 ? 0.173 -26.623 -0.067 1.00 92.56 568 GLN A O 1
ATOM 4439 N N . THR A 1 569 ? -1.700 -26.348 -1.240 1.00 93.75 569 THR A N 1
ATOM 4440 C CA . THR A 1 569 ? -1.095 -25.427 -2.217 1.00 93.75 569 THR A CA 1
ATOM 4441 C C . THR A 1 569 ? -0.617 -24.138 -1.546 1.00 93.75 569 THR A C 1
ATOM 4443 O O . THR A 1 569 ? 0.497 -23.695 -1.810 1.00 93.75 569 THR A O 1
ATOM 4446 N N . VAL A 1 570 ? -1.388 -23.587 -0.599 1.00 95.12 570 VAL A N 1
ATOM 4447 C CA . VAL A 1 570 ? -0.950 -22.451 0.239 1.00 95.12 570 VAL A CA 1
ATOM 4448 C C . VAL A 1 570 ? 0.321 -22.790 1.035 1.00 95.12 570 VAL A C 1
ATOM 4450 O O . VAL A 1 570 ? 1.268 -22.004 1.036 1.00 95.12 570 VAL A O 1
ATOM 4453 N N . ALA A 1 571 ? 0.381 -23.969 1.663 1.00 94.31 571 ALA A N 1
ATOM 4454 C CA . ALA A 1 571 ? 1.564 -24.439 2.385 1.00 94.31 571 ALA A CA 1
ATOM 4455 C C . ALA A 1 571 ? 2.791 -24.574 1.464 1.00 94.31 571 ALA A C 1
ATOM 4457 O O . ALA A 1 571 ? 3.883 -24.127 1.817 1.00 94.31 571 ALA A O 1
ATOM 4458 N N . LYS A 1 572 ? 2.615 -25.127 0.256 1.00 94.12 572 LYS A N 1
ATOM 4459 C CA . LYS A 1 572 ? 3.672 -25.257 -0.764 1.00 94.12 572 LYS A CA 1
ATOM 4460 C C . LYS A 1 572 ? 4.202 -23.898 -1.231 1.00 94.12 572 LYS A C 1
ATOM 4462 O O . LYS A 1 572 ? 5.414 -23.763 -1.387 1.00 94.12 572 LYS A O 1
ATOM 4467 N N . ILE A 1 573 ? 3.339 -22.885 -1.384 1.00 94.81 573 ILE A N 1
ATOM 4468 C CA . ILE A 1 573 ? 3.758 -21.503 -1.688 1.00 94.81 573 ILE A CA 1
ATOM 4469 C C . ILE A 1 573 ? 4.664 -20.975 -0.567 1.00 94.81 573 ILE A C 1
ATOM 4471 O O . ILE A 1 573 ? 5.804 -20.603 -0.836 1.00 94.81 573 ILE A O 1
ATOM 4475 N N . PHE A 1 574 ? 4.223 -21.008 0.695 1.00 94.62 574 PHE A N 1
ATOM 4476 C CA . PHE A 1 574 ? 5.038 -20.498 1.809 1.00 94.62 574 PHE A CA 1
ATOM 4477 C C . PHE A 1 574 ? 6.336 -21.289 2.031 1.00 94.62 574 PHE A C 1
ATOM 4479 O O . PHE A 1 574 ? 7.361 -20.692 2.346 1.00 94.62 574 PHE A O 1
ATOM 4486 N N . LYS A 1 575 ? 6.344 -22.607 1.792 1.00 91.50 575 LYS A N 1
ATOM 4487 C CA . LYS A 1 575 ? 7.581 -23.409 1.779 1.00 91.50 575 LYS A CA 1
ATOM 4488 C C . LYS A 1 575 ? 8.546 -22.995 0.665 1.00 91.50 575 LYS A C 1
ATOM 4490 O O . LYS A 1 575 ? 9.756 -23.028 0.874 1.00 91.50 575 LYS A O 1
ATOM 4495 N N . ARG A 1 576 ? 8.040 -22.642 -0.525 1.00 92.50 576 ARG A N 1
ATOM 4496 C CA . ARG A 1 576 ? 8.880 -22.213 -1.656 1.00 92.50 576 ARG A CA 1
ATOM 4497 C C . ARG A 1 576 ? 9.400 -20.783 -1.487 1.00 92.50 576 ARG A C 1
ATOM 4499 O O . ARG A 1 576 ? 10.483 -20.483 -1.990 1.00 92.50 576 ARG A O 1
ATOM 4506 N N . PHE A 1 577 ? 8.658 -19.944 -0.763 1.00 92.94 577 PHE A N 1
ATOM 4507 C CA . PHE A 1 577 ? 8.941 -18.527 -0.525 1.00 92.94 577 PHE A CA 1
ATOM 4508 C C . PHE A 1 577 ? 8.906 -18.190 0.985 1.00 92.94 577 PHE A C 1
ATOM 4510 O O . PHE A 1 577 ? 8.010 -17.471 1.432 1.00 92.94 577 PHE A O 1
ATOM 4517 N N . PRO A 1 578 ? 9.860 -18.693 1.796 1.00 90.38 578 PRO A N 1
ATOM 4518 C CA . PRO A 1 578 ? 9.825 -18.579 3.263 1.00 90.38 578 PRO A CA 1
ATOM 4519 C C . PRO A 1 578 ? 9.974 -17.140 3.797 1.00 90.38 578 PRO A C 1
ATOM 4521 O O . PRO A 1 578 ? 9.589 -16.837 4.928 1.00 90.38 578 PRO A O 1
ATOM 4524 N N . GLU A 1 579 ? 10.502 -16.215 2.997 1.00 89.88 579 GLU A N 1
ATOM 4525 C CA . GLU A 1 579 ? 10.574 -14.785 3.318 1.00 89.88 579 GLU A CA 1
ATOM 4526 C C . GLU A 1 579 ? 9.225 -14.076 3.156 1.00 89.88 579 GLU A C 1
ATOM 4528 O O . GLU A 1 579 ? 9.066 -12.968 3.666 1.00 89.88 579 GLU A O 1
ATOM 4533 N N . ALA A 1 580 ? 8.243 -14.699 2.494 1.00 91.81 580 ALA A N 1
ATOM 4534 C CA . ALA A 1 580 ? 6.935 -14.095 2.299 1.00 91.81 580 ALA A CA 1
ATOM 4535 C C . ALA A 1 580 ? 6.189 -13.954 3.640 1.00 91.81 580 ALA A C 1
ATOM 4537 O O . ALA A 1 580 ? 6.047 -14.915 4.403 1.00 91.81 580 ALA A O 1
ATOM 4538 N N . SER A 1 581 ? 5.697 -12.758 3.961 1.00 90.25 581 SER A N 1
ATOM 4539 C CA . SER A 1 581 ? 4.753 -12.536 5.069 1.00 90.25 581 SER A CA 1
ATOM 4540 C C . SER A 1 581 ? 3.300 -12.780 4.652 1.00 90.25 581 SER A C 1
ATOM 4542 O O . SER A 1 581 ? 2.425 -12.946 5.500 1.00 90.25 581 SER A O 1
ATOM 4544 N N . GLY A 1 582 ? 3.050 -12.869 3.349 1.00 93.44 582 GLY A N 1
ATOM 4545 C CA . GLY A 1 582 ? 1.768 -13.196 2.748 1.00 93.44 582 GLY A CA 1
ATOM 4546 C C . GLY A 1 582 ? 1.862 -13.192 1.228 1.00 93.44 582 GLY A C 1
ATOM 4547 O O . GLY A 1 582 ? 2.937 -12.981 0.664 1.00 93.44 582 GLY A O 1
ATOM 4548 N N . PHE A 1 583 ? 0.730 -13.379 0.559 1.00 95.50 583 PHE A N 1
ATOM 4549 C CA . PHE A 1 583 ? 0.606 -13.163 -0.875 1.00 95.50 583 PHE A CA 1
ATOM 4550 C C . PHE A 1 583 ? -0.798 -12.717 -1.290 1.00 95.50 583 PHE A C 1
ATOM 4552 O O . PHE A 1 583 ? -1.791 -12.997 -0.614 1.00 95.50 583 PHE A O 1
ATOM 4559 N N . TYR A 1 584 ? -0.870 -12.050 -2.439 1.00 96.00 584 TYR A N 1
ATOM 4560 C CA . TYR A 1 584 ? -2.104 -11.749 -3.153 1.00 96.00 584 TYR A CA 1
ATOM 4561 C C . TYR A 1 584 ? -2.218 -12.656 -4.380 1.00 96.00 584 TYR A C 1
ATOM 4563 O O . TYR A 1 584 ? -1.314 -12.697 -5.213 1.00 96.00 584 TYR A O 1
ATOM 4571 N N . LEU A 1 585 ? -3.334 -13.375 -4.480 1.00 95.81 585 LEU A N 1
ATOM 4572 C CA . LEU A 1 585 ? -3.747 -14.144 -5.649 1.00 95.81 585 LEU A CA 1
ATOM 4573 C C . LEU A 1 585 ? -4.770 -13.305 -6.423 1.00 95.81 585 LEU A C 1
ATOM 4575 O O . LEU A 1 585 ? -5.915 -13.178 -5.983 1.00 95.81 585 LEU A O 1
ATOM 4579 N N . LEU A 1 586 ? -4.350 -12.692 -7.528 1.00 94.31 586 LEU A N 1
ATOM 4580 C CA . LEU A 1 586 ? -5.175 -11.771 -8.316 1.00 94.31 586 LEU A CA 1
ATOM 4581 C C . LEU A 1 586 ? -5.855 -12.479 -9.498 1.00 94.31 586 LEU A C 1
ATOM 4583 O O . LEU A 1 586 ? -5.294 -13.411 -10.074 1.00 94.31 586 LEU A O 1
ATOM 4587 N N . LEU A 1 587 ? -7.050 -12.015 -9.891 1.00 92.31 587 LEU A N 1
ATOM 4588 C CA . LEU A 1 587 ? -7.856 -12.634 -10.963 1.00 92.31 587 LEU A CA 1
ATOM 4589 C C . LEU A 1 587 ? -7.195 -12.624 -12.354 1.00 92.31 587 LEU A C 1
ATOM 4591 O O . LEU A 1 587 ? -7.609 -13.381 -13.228 1.00 92.31 587 LEU A O 1
ATOM 4595 N N . ASN A 1 588 ? -6.162 -11.804 -12.548 1.00 89.25 588 ASN A N 1
ATOM 4596 C CA . ASN A 1 588 ? -5.360 -11.733 -13.770 1.00 89.25 588 ASN A CA 1
ATOM 4597 C C . ASN A 1 588 ? -4.166 -12.712 -13.805 1.00 89.25 588 ASN A C 1
ATOM 4599 O O . ASN A 1 588 ? -3.321 -12.616 -14.696 1.00 89.25 588 ASN A O 1
ATOM 4603 N N . GLY A 1 589 ? -4.054 -13.618 -12.829 1.00 90.38 589 GLY A N 1
ATOM 4604 C CA . GLY A 1 589 ? -3.007 -14.642 -12.794 1.00 90.38 589 GLY A CA 1
ATOM 4605 C C . GLY A 1 589 ? -1.685 -14.206 -12.164 1.00 90.38 589 GLY A C 1
ATOM 4606 O O . GLY A 1 589 ? -0.684 -14.912 -12.309 1.00 90.38 589 GLY A O 1
ATOM 4607 N N . LEU A 1 590 ? -1.652 -13.060 -11.476 1.00 90.81 590 LEU A N 1
ATOM 4608 C CA . LEU A 1 590 ? -0.494 -12.632 -10.688 1.00 90.81 590 LEU A CA 1
ATOM 4609 C C . LEU A 1 590 ? -0.549 -13.211 -9.266 1.00 90.81 590 LEU A C 1
ATOM 4611 O O . LEU A 1 590 ? -1.545 -13.064 -8.553 1.00 90.81 590 LEU A O 1
ATOM 4615 N N . LEU A 1 591 ? 0.568 -13.803 -8.843 1.00 94.62 591 LEU A N 1
ATOM 4616 C CA . LEU A 1 591 ? 0.863 -14.194 -7.468 1.00 94.62 591 LEU A CA 1
ATOM 4617 C C . LEU A 1 591 ? 1.864 -13.187 -6.881 1.00 94.62 591 LEU A C 1
ATOM 4619 O O . LEU A 1 591 ? 3.077 -13.321 -7.057 1.00 94.62 591 LEU A O 1
ATOM 4623 N N . GLN A 1 592 ? 1.357 -12.147 -6.214 1.00 92.88 592 GLN A N 1
ATOM 4624 C CA . GLN A 1 592 ? 2.194 -11.093 -5.631 1.00 92.88 592 GLN A CA 1
ATOM 4625 C C . GLN A 1 592 ? 2.591 -11.455 -4.195 1.00 92.88 592 GLN A C 1
ATOM 4627 O O . GLN A 1 592 ? 1.761 -11.422 -3.290 1.00 92.88 592 GLN A O 1
ATOM 4632 N N . LEU A 1 593 ? 3.855 -11.813 -3.984 1.00 93.75 593 LEU A N 1
ATOM 4633 C CA . LEU A 1 593 ? 4.427 -12.223 -2.702 1.00 93.75 593 LEU A CA 1
ATOM 4634 C C . LEU A 1 593 ? 4.862 -10.989 -1.893 1.00 93.75 593 LEU A C 1
ATOM 4636 O O . LEU A 1 593 ? 5.667 -10.189 -2.373 1.00 93.75 593 LEU A O 1
ATOM 4640 N N . LEU A 1 594 ? 4.362 -10.855 -0.660 1.00 91.25 594 LEU A N 1
ATOM 4641 C CA . LEU A 1 594 ? 4.720 -9.770 0.256 1.00 91.25 594 LEU A CA 1
ATOM 4642 C C . LEU A 1 594 ? 6.050 -10.098 0.939 1.00 91.25 594 LEU A C 1
ATOM 4644 O O . LEU A 1 594 ? 6.116 -11.037 1.730 1.00 91.25 594 LEU A O 1
ATOM 4648 N N . VAL A 1 595 ? 7.094 -9.326 0.649 1.00 89.50 595 VAL A N 1
ATOM 4649 C CA . VAL A 1 595 ? 8.469 -9.527 1.133 1.00 89.50 595 VAL A CA 1
ATOM 4650 C C . VAL A 1 595 ? 8.947 -8.356 2.013 1.00 89.50 595 VAL A C 1
ATOM 4652 O O . VAL A 1 595 ? 8.377 -7.262 1.941 1.00 89.50 595 VAL A O 1
ATOM 4655 N N . PRO A 1 596 ? 9.959 -8.556 2.884 1.00 84.56 596 PRO A N 1
ATOM 4656 C CA . PRO A 1 596 ? 10.511 -7.483 3.716 1.00 84.56 596 PRO A CA 1
ATOM 4657 C C . PRO A 1 596 ? 11.314 -6.455 2.900 1.00 84.56 596 PRO A C 1
ATOM 4659 O O . PRO A 1 596 ? 11.814 -6.758 1.820 1.00 84.56 596 PRO A O 1
ATOM 4662 N N . ASP A 1 597 ? 11.505 -5.250 3.447 1.00 76.81 597 ASP A N 1
ATOM 4663 C CA . ASP A 1 597 ? 12.191 -4.143 2.753 1.00 76.81 597 ASP A CA 1
ATOM 4664 C C . ASP A 1 597 ? 13.647 -4.450 2.345 1.00 76.81 597 ASP A C 1
ATOM 4666 O O . ASP A 1 597 ? 14.162 -3.851 1.405 1.00 76.81 597 ASP A O 1
ATOM 4670 N N . ASN A 1 598 ? 14.311 -5.385 3.034 1.00 79.06 598 ASN A N 1
ATOM 4671 C CA . ASN A 1 598 ? 15.679 -5.832 2.752 1.00 79.06 598 ASN A CA 1
ATOM 4672 C C . ASN A 1 598 ? 15.750 -7.085 1.852 1.00 79.06 598 ASN A C 1
ATOM 4674 O O . ASN A 1 598 ? 16.784 -7.753 1.807 1.00 79.06 598 ASN A O 1
ATOM 4678 N N . PHE A 1 599 ? 14.660 -7.442 1.168 1.00 84.50 599 PHE A N 1
ATOM 4679 C CA . PHE A 1 599 ? 14.608 -8.612 0.295 1.00 84.50 599 PHE A CA 1
ATOM 4680 C C . PHE A 1 599 ? 15.525 -8.469 -0.930 1.00 84.50 599 PHE A C 1
ATOM 4682 O O . PHE A 1 599 ? 15.505 -7.457 -1.632 1.00 84.50 599 PHE A O 1
ATOM 4689 N N . ASN A 1 600 ? 16.310 -9.510 -1.226 1.00 85.06 600 ASN A N 1
ATOM 4690 C CA . ASN A 1 600 ? 17.192 -9.535 -2.392 1.00 85.06 600 ASN A CA 1
ATOM 4691 C C . ASN A 1 600 ? 16.414 -9.952 -3.654 1.00 85.06 600 ASN A C 1
ATOM 4693 O O . ASN A 1 600 ? 16.329 -11.134 -3.999 1.00 85.06 600 ASN A O 1
ATOM 4697 N N . TYR A 1 601 ? 15.850 -8.951 -4.330 1.00 82.19 601 TYR A N 1
ATOM 4698 C CA . TYR A 1 601 ? 15.094 -9.097 -5.574 1.00 82.19 601 TYR A CA 1
ATOM 4699 C C . TYR A 1 601 ? 15.887 -9.790 -6.691 1.00 82.19 601 TYR A C 1
ATOM 4701 O O . TYR A 1 601 ? 15.360 -10.692 -7.343 1.00 82.19 601 TYR A O 1
ATOM 4709 N N . ASP A 1 602 ? 17.146 -9.400 -6.901 1.00 79.00 602 ASP A N 1
ATOM 4710 C CA . ASP A 1 602 ? 17.955 -9.876 -8.029 1.00 79.00 602 ASP A CA 1
ATOM 4711 C C . ASP A 1 602 ? 18.342 -11.351 -7.861 1.00 79.00 602 ASP A C 1
ATOM 4713 O O . ASP A 1 602 ? 18.251 -12.142 -8.806 1.00 79.00 602 ASP A O 1
ATOM 4717 N N . TRP A 1 603 ? 18.678 -11.764 -6.633 1.00 84.38 603 TRP A N 1
ATOM 4718 C CA . TRP A 1 603 ? 18.878 -13.175 -6.301 1.00 84.38 603 TRP A CA 1
ATOM 4719 C C . TRP A 1 603 ? 17.580 -13.977 -6.444 1.00 84.38 603 TRP A C 1
ATOM 4721 O O . TRP A 1 603 ? 17.578 -15.053 -7.044 1.00 84.38 603 TRP A O 1
ATOM 4731 N N . ALA A 1 604 ? 16.456 -13.452 -5.947 1.00 83.94 604 ALA A N 1
ATOM 4732 C CA . ALA A 1 604 ? 15.178 -14.150 -6.011 1.00 83.94 604 ALA A CA 1
ATOM 4733 C C . ALA A 1 604 ? 14.713 -14.385 -7.456 1.00 83.94 604 ALA A C 1
ATOM 4735 O O . ALA A 1 604 ? 14.282 -15.490 -7.774 1.00 83.94 604 ALA A O 1
ATOM 4736 N N . TYR A 1 605 ? 14.842 -13.395 -8.344 1.00 80.50 605 TYR A N 1
ATOM 4737 C CA . TYR A 1 605 ? 14.463 -13.540 -9.753 1.00 80.50 605 TYR A CA 1
ATOM 4738 C C . TYR A 1 605 ? 15.398 -14.441 -10.572 1.00 80.50 605 TYR A C 1
ATOM 4740 O O . TYR A 1 605 ? 14.969 -14.974 -11.592 1.00 80.50 605 TYR A O 1
ATOM 4748 N N . SER A 1 606 ? 16.641 -14.652 -10.129 1.00 79.19 606 SER A N 1
ATOM 4749 C CA . SER A 1 606 ? 17.597 -15.550 -10.794 1.00 79.19 606 SER A CA 1
ATOM 4750 C C . SER A 1 606 ? 17.569 -16.992 -10.262 1.00 79.19 606 SER A C 1
ATOM 4752 O O . SER A 1 606 ? 17.855 -17.918 -11.016 1.00 79.19 606 SER A O 1
ATOM 4754 N N . HIS A 1 607 ? 17.195 -17.209 -8.994 1.00 83.81 607 HIS A N 1
ATOM 4755 C CA . HIS A 1 607 ? 17.296 -18.517 -8.318 1.00 83.81 607 HIS A CA 1
ATOM 4756 C C . HIS A 1 607 ? 15.944 -19.155 -7.945 1.00 83.81 607 HIS A C 1
ATOM 4758 O O . HIS A 1 607 ? 15.905 -20.246 -7.363 1.00 83.81 607 HIS A O 1
ATOM 4764 N N . ARG A 1 608 ? 14.815 -18.505 -8.251 1.00 86.69 608 ARG A N 1
ATOM 4765 C CA . ARG A 1 608 ? 13.460 -19.009 -7.963 1.00 86.69 608 ARG A CA 1
ATOM 4766 C C . ARG A 1 608 ? 12.607 -19.039 -9.227 1.00 86.69 608 ARG A C 1
ATOM 4768 O O . ARG A 1 608 ? 12.850 -18.243 -10.131 1.00 86.69 608 ARG A O 1
ATOM 4775 N N . PRO A 1 609 ? 11.621 -19.949 -9.311 1.00 87.56 609 PRO A N 1
ATOM 4776 C CA . PRO A 1 609 ? 10.720 -19.985 -10.449 1.00 87.56 609 PRO A CA 1
ATOM 4777 C C . PRO A 1 609 ? 9.970 -18.656 -10.556 1.00 87.56 609 PRO A C 1
ATOM 4779 O O . PRO A 1 609 ? 9.581 -18.063 -9.550 1.00 87.56 609 PRO A O 1
ATOM 4782 N N . ASN A 1 610 ? 9.772 -18.196 -11.786 1.00 86.31 610 ASN A N 1
ATOM 4783 C CA . ASN A 1 610 ? 8.979 -17.010 -12.114 1.00 86.31 610 ASN A CA 1
ATOM 4784 C C . ASN A 1 610 ? 7.485 -17.334 -12.314 1.00 86.31 610 ASN A C 1
ATOM 4786 O O . ASN A 1 610 ? 6.679 -16.417 -12.480 1.00 86.31 610 ASN A O 1
ATOM 4790 N N . VAL A 1 611 ? 7.122 -18.620 -12.290 1.00 89.06 611 VAL A N 1
ATOM 4791 C CA . VAL A 1 611 ? 5.755 -19.136 -12.406 1.00 89.06 611 VAL A CA 1
ATOM 4792 C C . VAL A 1 611 ? 5.525 -20.214 -11.339 1.00 89.06 611 VAL A C 1
ATOM 4794 O O . VAL A 1 611 ? 6.438 -20.982 -11.037 1.00 89.06 611 VAL A O 1
ATOM 4797 N N . PHE A 1 612 ? 4.337 -20.256 -10.733 1.00 91.94 612 PHE A N 1
ATOM 4798 C CA . PHE A 1 612 ? 3.958 -21.281 -9.754 1.00 91.94 612 PHE A CA 1
ATOM 4799 C C . PHE A 1 612 ? 2.515 -21.734 -9.986 1.00 91.94 612 PHE A C 1
ATOM 4801 O O . PHE A 1 612 ? 1.579 -20.962 -9.773 1.00 91.94 612 PHE A O 1
ATOM 4808 N N . GLY A 1 613 ? 2.332 -22.972 -10.440 1.00 91.75 613 GLY A N 1
ATOM 4809 C CA . GLY A 1 613 ? 1.045 -23.486 -10.904 1.00 91.75 613 GLY A CA 1
ATOM 4810 C C . GLY A 1 613 ? 0.447 -22.624 -12.018 1.00 91.75 613 GLY A C 1
ATOM 4811 O O . GLY A 1 613 ? -0.728 -22.274 -11.961 1.00 91.75 613 GLY A O 1
ATOM 4812 N N . GLY A 1 614 ? 1.252 -22.187 -12.988 1.00 89.00 614 GLY A N 1
ATOM 4813 C CA . GLY A 1 614 ? 0.820 -21.293 -14.072 1.00 89.00 614 GLY A CA 1
ATOM 4814 C C . GLY A 1 614 ? 0.603 -19.818 -13.685 1.00 89.00 614 GLY A C 1
ATOM 4815 O O . GLY A 1 614 ? 0.409 -18.988 -14.574 1.00 89.00 614 GLY A O 1
ATOM 4816 N N . LEU A 1 615 ? 0.671 -19.453 -12.398 1.00 91.44 615 LEU A N 1
ATOM 4817 C CA . LEU A 1 615 ? 0.568 -18.062 -11.936 1.00 91.44 615 LEU A CA 1
ATOM 4818 C C . LEU A 1 615 ? 1.915 -17.344 -12.052 1.00 91.44 615 LEU A C 1
ATOM 4820 O O . LEU A 1 615 ? 2.927 -17.856 -11.576 1.00 91.44 615 LEU A O 1
ATOM 4824 N N . LYS A 1 616 ? 1.936 -16.133 -12.615 1.00 89.12 616 LYS A N 1
ATOM 4825 C CA . LYS A 1 616 ? 3.146 -15.299 -12.716 1.00 89.12 616 LYS A CA 1
ATOM 4826 C C . LYS A 1 616 ? 3.525 -14.749 -11.337 1.00 89.12 616 LYS A C 1
ATOM 4828 O O . LYS A 1 616 ? 2.697 -14.126 -10.676 1.00 89.12 616 LYS A O 1
ATOM 4833 N N . ILE A 1 617 ? 4.775 -14.931 -10.919 1.00 89.94 617 ILE A N 1
ATOM 4834 C CA . ILE A 1 617 ? 5.253 -14.516 -9.593 1.00 89.94 617 ILE A CA 1
ATOM 4835 C C . ILE A 1 617 ? 5.799 -13.090 -9.626 1.00 89.94 617 ILE A C 1
ATOM 4837 O O . ILE A 1 617 ? 6.554 -12.711 -10.523 1.00 89.94 617 ILE A O 1
ATOM 4841 N N . CYS A 1 618 ? 5.446 -12.301 -8.614 1.00 87.69 618 CYS A N 1
ATOM 4842 C CA . CYS A 1 618 ? 5.929 -10.936 -8.429 1.00 87.69 618 CYS A CA 1
ATOM 4843 C C . CYS A 1 618 ? 6.302 -10.713 -6.964 1.00 87.69 618 CYS A C 1
ATOM 4845 O O . CYS A 1 618 ? 5.544 -11.107 -6.083 1.00 87.69 618 CYS A O 1
ATOM 4847 N N . TYR A 1 619 ? 7.418 -10.041 -6.687 1.00 87.62 619 TYR A N 1
ATOM 4848 C CA . TYR A 1 619 ? 7.772 -9.637 -5.323 1.00 87.62 619 TYR A CA 1
ATOM 4849 C C . TYR A 1 619 ? 7.369 -8.176 -5.082 1.00 87.62 619 TYR A C 1
ATOM 4851 O O . TYR A 1 619 ? 7.647 -7.310 -5.916 1.00 87.62 619 TYR A O 1
ATOM 4859 N N . ILE A 1 620 ? 6.717 -7.910 -3.948 1.00 86.56 620 ILE A N 1
ATOM 4860 C CA . ILE A 1 620 ? 6.300 -6.571 -3.505 1.00 86.56 620 ILE A CA 1
ATOM 4861 C C . ILE A 1 620 ? 6.685 -6.355 -2.039 1.00 86.56 620 ILE A C 1
ATOM 4863 O O . ILE A 1 620 ? 6.505 -7.252 -1.217 1.00 86.56 620 ILE A O 1
ATOM 4867 N N . ASN A 1 621 ? 7.173 -5.164 -1.678 1.00 80.00 621 ASN A N 1
ATOM 4868 C CA . ASN A 1 621 ? 7.372 -4.835 -0.262 1.00 80.00 621 ASN A CA 1
ATOM 4869 C C . ASN A 1 621 ? 6.029 -4.894 0.487 1.00 80.00 621 ASN A C 1
ATOM 4871 O O . ASN A 1 621 ? 4.965 -4.598 -0.065 1.00 80.00 621 ASN A O 1
ATOM 4875 N N . GLN A 1 622 ? 6.078 -5.230 1.774 1.00 71.81 622 GLN A N 1
ATOM 4876 C CA . GLN A 1 622 ? 4.911 -5.219 2.652 1.00 71.81 622 GLN A CA 1
ATOM 4877 C C . GLN A 1 622 ? 4.426 -3.780 2.928 1.00 71.81 622 GLN A C 1
ATOM 4879 O O . GLN A 1 622 ? 4.779 -3.168 3.931 1.00 71.81 622 GLN A O 1
ATOM 4884 N N . THR A 1 623 ? 3.570 -3.241 2.054 1.00 58.66 623 THR A N 1
ATOM 4885 C CA . THR A 1 623 ? 3.004 -1.879 2.169 1.00 58.66 623 THR A CA 1
ATOM 4886 C C . THR A 1 623 ? 1.535 -1.862 2.618 1.00 58.66 623 THR A C 1
ATOM 4888 O O . THR A 1 623 ? 0.766 -0.996 2.192 1.00 58.66 623 THR A O 1
ATOM 4891 N N . LEU A 1 624 ? 1.121 -2.837 3.434 1.00 62.41 624 LEU A N 1
ATOM 4892 C CA . LEU A 1 624 ? -0.234 -2.935 3.989 1.00 62.41 624 LEU A CA 1
ATOM 4893 C C . LEU A 1 624 ? -0.524 -1.727 4.891 1.00 62.41 624 LEU A C 1
ATOM 4895 O O . LEU A 1 624 ? -0.142 -1.699 6.060 1.00 62.41 624 LEU A O 1
ATOM 4899 N N . ALA A 1 625 ? -1.179 -0.709 4.332 1.00 57.84 625 ALA A N 1
ATOM 4900 C CA . ALA A 1 625 ? -1.459 0.526 5.043 1.00 57.84 625 ALA A CA 1
ATOM 4901 C C . ALA A 1 625 ? -2.622 0.327 6.024 1.00 57.84 625 ALA A C 1
ATOM 4903 O O . ALA A 1 625 ? -3.715 -0.101 5.641 1.00 57.84 625 ALA A O 1
ATOM 4904 N N . CYS A 1 626 ? -2.376 0.676 7.288 1.00 56.75 626 CYS A N 1
ATOM 4905 C CA . CYS A 1 626 ? -3.404 0.778 8.316 1.00 56.75 626 CYS A CA 1
ATOM 4906 C C . CYS A 1 626 ? -4.512 1.747 7.862 1.00 56.75 626 CYS A C 1
ATOM 4908 O O . CYS A 1 626 ? -4.218 2.810 7.307 1.00 56.75 626 CYS A O 1
ATOM 4910 N N . THR A 1 627 ? -5.778 1.377 8.080 1.00 54.44 627 THR A N 1
ATOM 4911 C CA . THR A 1 627 ? -6.934 2.204 7.690 1.00 54.44 627 THR A CA 1
ATOM 4912 C C . THR A 1 627 ? -7.481 3.066 8.832 1.00 54.44 627 THR A C 1
ATOM 4914 O O . THR A 1 627 ? -8.397 3.851 8.596 1.00 54.44 627 THR A O 1
ATOM 4917 N N . ALA A 1 628 ? -6.902 2.972 10.036 1.00 53.97 628 ALA A N 1
ATOM 4918 C CA . ALA A 1 628 ? -7.287 3.788 11.182 1.00 53.97 628 ALA A CA 1
ATOM 4919 C C . ALA A 1 628 ? -6.888 5.260 10.975 1.00 53.97 628 ALA A C 1
ATOM 4921 O O . ALA A 1 628 ? -5.711 5.594 10.810 1.00 53.97 628 ALA A O 1
ATOM 4922 N N . GLY A 1 629 ? -7.879 6.151 11.005 1.00 49.88 629 GLY A N 1
ATOM 4923 C CA . GLY A 1 629 ? -7.683 7.573 10.733 1.00 49.88 629 GLY A CA 1
ATOM 4924 C C . GLY A 1 629 ? -7.259 8.379 11.964 1.00 49.88 629 GLY A C 1
ATOM 4925 O O . GLY A 1 629 ? -7.753 8.149 13.067 1.00 49.88 629 GLY A O 1
ATOM 4926 N N . HIS A 1 630 ? -6.417 9.394 11.750 1.00 44.44 630 HIS A N 1
ATOM 4927 C CA . HIS A 1 630 ? -6.177 10.492 12.693 1.00 44.44 630 HIS A CA 1
ATOM 4928 C C . HIS A 1 630 ? -6.609 11.808 12.030 1.00 44.44 630 HIS A C 1
ATOM 4930 O O . HIS A 1 630 ? -5.832 12.407 11.279 1.00 44.44 630 HIS A O 1
ATOM 4936 N N . ASP A 1 631 ? -7.831 12.277 12.298 1.00 37.78 631 ASP A N 1
ATOM 4937 C CA . ASP A 1 631 ? -8.329 13.545 11.746 1.00 37.78 631 ASP A CA 1
ATOM 4938 C C . ASP A 1 631 ? -8.261 14.694 12.775 1.00 37.78 631 ASP A C 1
ATOM 4940 O O . ASP A 1 631 ? -9.077 14.744 13.698 1.00 37.78 631 ASP A O 1
ATOM 4944 N N . PRO A 1 632 ? -7.335 15.664 12.625 1.00 31.48 632 PRO A N 1
ATOM 4945 C CA . PRO A 1 632 ? -7.276 16.837 13.495 1.00 31.48 632 PRO A CA 1
ATOM 4946 C C . PRO A 1 632 ? -8.420 17.849 13.264 1.00 31.48 632 PRO A C 1
ATOM 4948 O O . PRO A 1 632 ? -8.503 18.834 13.997 1.00 31.48 632 PRO A O 1
ATOM 4951 N N . ARG A 1 633 ? -9.299 17.658 12.266 1.00 32.91 633 ARG A N 1
ATOM 4952 C CA . ARG A 1 633 ? -10.371 18.610 11.904 1.00 32.91 633 ARG A CA 1
ATOM 4953 C C . ARG A 1 633 ? -11.665 18.458 12.706 1.00 32.91 633 ARG A C 1
ATOM 4955 O O . ARG A 1 633 ? -12.554 19.290 12.564 1.00 32.91 633 ARG A O 1
ATOM 4962 N N . VAL A 1 634 ? -11.770 17.464 13.589 1.00 32.56 634 VAL A N 1
ATOM 4963 C CA . VAL A 1 634 ? -12.971 17.230 14.424 1.00 32.56 634 VAL A CA 1
ATOM 4964 C C . VAL A 1 634 ? -13.081 18.237 15.598 1.00 32.56 634 VAL A C 1
ATOM 4966 O O . VAL A 1 634 ? -14.002 18.183 16.413 1.00 32.56 634 VAL A O 1
ATOM 4969 N N . GLN A 1 635 ? -12.179 19.224 15.697 1.00 27.00 635 GLN A N 1
ATOM 4970 C CA . GLN A 1 635 ? -12.244 20.255 16.737 1.00 27.00 635 GLN A CA 1
ATOM 4971 C C . GLN A 1 635 ? -13.220 21.405 16.417 1.00 27.00 635 GLN A C 1
ATOM 4973 O O . GLN A 1 635 ? -12.848 22.416 15.830 1.00 27.00 635 GLN A O 1
ATOM 4978 N N . ARG A 1 636 ? -14.418 21.277 17.010 1.00 23.39 636 ARG A N 1
ATOM 4979 C CA . ARG A 1 636 ? -15.431 22.311 17.331 1.00 23.39 636 ARG A CA 1
ATOM 4980 C C . ARG A 1 636 ? -16.268 22.900 16.175 1.00 23.39 636 ARG A C 1
ATOM 4982 O O . ARG A 1 636 ? -15.720 23.513 15.265 1.00 23.39 636 ARG A O 1
ATOM 4989 N N . PRO A 1 637 ? -17.614 22.899 16.296 1.00 25.61 637 PRO A N 1
ATOM 4990 C CA . PRO A 1 637 ? -18.455 23.810 15.529 1.00 25.61 637 PRO A CA 1
ATOM 4991 C C . PRO A 1 637 ? -18.318 25.233 16.094 1.00 25.61 637 PRO A C 1
ATOM 4993 O O . PRO A 1 637 ? -18.635 25.484 17.258 1.00 25.61 637 PRO A O 1
ATOM 4996 N N . ALA A 1 638 ? -17.854 26.174 15.272 1.00 26.80 638 ALA A N 1
ATOM 4997 C CA . ALA A 1 638 ? -17.907 27.598 15.586 1.00 26.80 638 ALA A CA 1
ATOM 4998 C C . ALA A 1 638 ? -19.224 28.190 15.059 1.00 26.80 638 ALA A C 1
ATOM 5000 O O . ALA A 1 638 ? -19.459 28.230 13.852 1.00 26.80 638 ALA A O 1
ATOM 5001 N N . THR A 1 639 ? -20.087 28.645 15.967 1.00 26.75 639 THR A N 1
ATOM 5002 C CA . THR A 1 639 ? -21.318 29.369 15.626 1.00 26.75 639 THR A CA 1
ATOM 5003 C C . THR A 1 639 ? -20.975 30.717 14.977 1.00 26.75 639 THR A C 1
ATOM 5005 O O . THR A 1 639 ? -20.156 31.449 15.540 1.00 26.75 639 THR A O 1
ATOM 5008 N N . PRO A 1 640 ? -21.598 31.107 13.850 1.00 29.47 640 PRO A N 1
ATOM 5009 C CA . PRO A 1 640 ? -21.403 32.432 13.275 1.00 29.47 640 PRO A CA 1
ATOM 5010 C C . PRO A 1 640 ? -22.238 33.464 14.046 1.00 29.47 640 PRO A C 1
ATOM 5012 O O . PRO A 1 640 ? -23.404 33.701 13.734 1.00 29.47 640 PRO A O 1
ATOM 5015 N N . THR A 1 641 ? -21.654 34.094 15.066 1.00 27.64 641 THR A N 1
ATOM 5016 C CA . THR A 1 641 ? -22.280 35.262 15.703 1.00 27.64 641 THR A CA 1
ATOM 5017 C C . THR A 1 641 ? -22.074 36.482 14.812 1.00 27.64 641 THR A C 1
ATOM 5019 O O . THR A 1 641 ? -20.943 36.921 14.607 1.00 27.64 641 THR A O 1
ATOM 5022 N N . ALA A 1 642 ? -23.169 37.029 14.284 1.00 29.17 642 ALA A N 1
ATOM 5023 C CA . ALA A 1 642 ? -23.143 38.217 13.440 1.00 29.17 642 ALA A CA 1
ATOM 5024 C C . ALA A 1 642 ? -22.514 39.422 14.159 1.00 29.17 642 ALA A C 1
ATOM 5026 O O . ALA A 1 642 ? -22.810 39.706 15.323 1.00 29.17 642 ALA A O 1
ATOM 5027 N N . THR A 1 643 ? -21.688 40.173 13.435 1.00 25.84 643 THR A N 1
ATOM 5028 C CA . THR A 1 643 ? -21.155 41.461 13.870 1.00 25.84 643 THR A CA 1
ATOM 5029 C C . THR A 1 643 ? -22.281 42.486 14.006 1.00 25.84 643 THR A C 1
ATOM 5031 O O . THR A 1 643 ? -22.843 42.954 13.019 1.00 25.84 643 THR A O 1
ATOM 5034 N N . ARG A 1 644 ? -22.571 42.905 15.243 1.00 27.77 644 ARG A N 1
ATOM 5035 C CA . ARG A 1 644 ? -23.200 44.203 15.518 1.00 27.77 644 ARG A CA 1
ATOM 5036 C C . ARG A 1 644 ? -22.267 45.067 16.354 1.00 27.77 644 ARG A C 1
ATOM 5038 O O . ARG A 1 644 ? -21.475 44.584 17.156 1.00 27.77 644 ARG A O 1
ATOM 5045 N N . THR A 1 645 ? -22.326 46.352 16.052 1.00 25.41 645 THR A N 1
ATOM 5046 C CA . THR A 1 645 ? -21.306 47.362 16.320 1.00 25.41 645 THR A CA 1
ATOM 5047 C C . THR A 1 645 ? -21.296 47.918 17.743 1.00 25.41 645 THR A C 1
ATOM 5049 O O . THR A 1 645 ? -22.344 48.075 18.362 1.00 25.41 645 THR A O 1
ATOM 5052 N N . ALA A 1 646 ? -20.111 48.426 18.093 1.00 25.83 646 ALA A N 1
ATOM 5053 C CA . ALA A 1 646 ? -19.854 49.641 18.871 1.00 25.83 646 ALA A CA 1
ATOM 5054 C C . ALA A 1 646 ? -19.686 49.580 20.404 1.00 25.83 646 ALA A C 1
ATOM 5056 O O . ALA A 1 646 ? -20.558 49.181 21.168 1.00 25.83 646 ALA A O 1
ATOM 5057 N N . SER A 1 647 ? -18.610 50.273 20.794 1.00 26.00 647 SER A N 1
ATOM 5058 C CA . SER A 1 647 ? -18.405 51.040 22.029 1.00 26.00 647 SER A CA 1
ATOM 5059 C C . SER A 1 647 ? -17.973 50.316 23.308 1.00 26.00 647 SER A C 1
ATOM 5061 O O . SER A 1 647 ? -18.322 49.181 23.614 1.00 26.00 647 SER A O 1
ATOM 5063 N N . SER A 1 648 ? -17.125 51.036 24.035 1.00 30.78 648 SER A N 1
ATOM 5064 C CA . SER A 1 648 ? -16.402 50.640 25.232 1.00 30.78 648 SER A CA 1
ATOM 5065 C C . SER A 1 648 ? -17.220 50.821 26.512 1.00 30.78 648 SER A C 1
ATOM 5067 O O . SER A 1 648 ? -17.855 51.857 26.700 1.00 30.78 648 SER A O 1
ATOM 5069 N N . ARG A 1 649 ? -17.057 49.898 27.471 1.00 28.33 649 ARG A N 1
ATOM 5070 C CA . ARG A 1 649 ? -16.731 50.246 28.870 1.00 28.33 649 ARG A CA 1
ATOM 5071 C C . ARG A 1 649 ? -16.378 49.025 29.719 1.00 28.33 649 ARG A C 1
ATOM 5073 O O . ARG A 1 649 ? -16.940 47.949 29.556 1.00 28.33 649 ARG A O 1
ATOM 5080 N N . ASN A 1 650 ? -15.462 49.236 30.662 1.00 31.27 650 ASN A N 1
ATOM 5081 C CA . ASN A 1 650 ? -15.153 48.286 31.727 1.00 31.27 650 ASN A CA 1
ATOM 5082 C C . ASN A 1 650 ? -16.337 48.154 32.693 1.00 31.27 650 ASN A C 1
ATOM 5084 O O . ASN A 1 650 ? -16.816 49.176 33.181 1.00 31.27 650 ASN A O 1
ATOM 5088 N N . GLN A 1 651 ? -16.687 46.926 33.084 1.00 28.44 651 GLN A N 1
ATOM 5089 C CA . GLN A 1 651 ? -17.097 46.610 34.458 1.00 28.44 651 GLN A CA 1
ATOM 5090 C C . GLN A 1 651 ? -17.001 45.101 34.723 1.00 28.44 651 GLN A C 1
ATOM 5092 O O . GLN A 1 651 ? -17.301 44.283 33.857 1.00 28.44 651 GLN A O 1
ATOM 5097 N N . ALA A 1 652 ? -16.541 44.736 35.921 1.00 34.28 652 ALA A N 1
ATOM 5098 C CA . ALA A 1 652 ? -16.375 43.348 36.339 1.00 34.28 652 ALA A CA 1
ATOM 5099 C C . ALA A 1 652 ? -17.687 42.788 36.908 1.00 34.28 652 ALA A C 1
ATOM 5101 O O . ALA A 1 652 ? -18.266 43.406 37.800 1.00 34.28 652 ALA A O 1
ATOM 5102 N N . GLN A 1 653 ? -18.117 41.608 36.447 1.00 27.55 653 GLN A N 1
ATOM 5103 C CA . GLN A 1 653 ? -19.182 40.818 37.077 1.00 27.55 653 GLN A CA 1
ATOM 5104 C C . GLN A 1 653 ? -18.886 39.306 37.020 1.00 27.55 653 GLN A C 1
ATOM 5106 O O . GLN A 1 653 ? -18.064 38.834 36.236 1.00 27.55 653 GLN A O 1
ATOM 5111 N N . SER A 1 654 ? -19.535 38.586 37.935 1.00 26.86 654 SER A N 1
ATOM 5112 C CA . SER A 1 654 ? -19.284 37.218 38.409 1.00 26.86 654 SER A CA 1
ATOM 5113 C C . SER A 1 654 ? -19.327 36.100 37.346 1.00 26.86 654 SER A C 1
ATOM 5115 O O . SER A 1 654 ? -20.011 36.240 36.332 1.00 26.86 654 SER A O 1
ATOM 5117 N N . PRO A 1 655 ? -18.687 34.934 37.589 1.00 25.58 655 PRO A N 1
ATOM 5118 C CA . PRO A 1 655 ? -18.759 33.793 36.676 1.00 25.58 655 PRO A CA 1
ATOM 5119 C C . PRO A 1 655 ? -20.164 33.151 36.668 1.00 25.58 655 PRO A C 1
ATOM 5121 O O . PRO A 1 655 ? -20.660 32.770 37.732 1.00 25.58 655 PRO A O 1
ATOM 5124 N N . PRO A 1 656 ? -20.809 32.966 35.500 1.00 28.55 656 PRO A N 1
ATOM 5125 C CA . PRO A 1 656 ? -22.081 32.257 35.406 1.00 28.55 656 PRO A CA 1
ATOM 5126 C C . PRO A 1 656 ? -21.896 30.732 35.455 1.00 28.55 656 PRO A C 1
ATOM 5128 O O . PRO A 1 656 ? -20.846 30.185 35.113 1.00 28.55 656 PRO A O 1
ATOM 5131 N N . ALA A 1 657 ? -22.950 30.036 35.886 1.00 28.52 657 ALA A N 1
ATOM 5132 C CA . ALA A 1 657 ? -22.912 28.617 36.220 1.00 28.52 657 ALA A CA 1
ATOM 5133 C C . ALA A 1 657 ? -22.539 27.682 35.051 1.00 28.52 657 ALA A C 1
ATOM 5135 O O . ALA A 1 657 ? -22.911 27.870 33.891 1.00 28.52 657 ALA A O 1
ATOM 5136 N N . ARG A 1 658 ? -21.849 26.596 35.414 1.00 29.52 658 ARG A N 1
ATOM 5137 C CA . ARG A 1 658 ? -21.390 25.506 34.544 1.00 29.52 658 ARG A CA 1
ATOM 5138 C C . ARG A 1 658 ? -22.584 24.781 33.898 1.00 29.52 658 ARG A C 1
ATOM 5140 O O . ARG A 1 658 ? -23.167 23.893 34.515 1.00 29.52 658 ARG A O 1
ATOM 5147 N N . ARG A 1 659 ? -22.944 25.128 32.654 1.00 28.09 659 ARG A N 1
ATOM 5148 C CA . ARG A 1 659 ? -23.940 24.363 31.876 1.00 28.09 659 ARG A CA 1
ATOM 5149 C C . ARG A 1 659 ? -23.445 22.929 31.661 1.00 28.09 659 ARG A C 1
ATOM 5151 O O . ARG A 1 659 ? -22.389 22.716 31.069 1.00 28.09 659 ARG A O 1
ATOM 5158 N N . VAL A 1 660 ? -24.227 21.959 32.129 1.00 31.53 660 VAL A N 1
ATOM 5159 C CA . VAL A 1 660 ? -24.031 20.531 31.851 1.00 31.53 660 VAL A CA 1
ATOM 5160 C C . VAL A 1 660 ? -24.501 20.245 30.418 1.00 31.53 660 VAL A C 1
ATOM 5162 O O . VAL A 1 660 ? -25.649 20.566 30.103 1.00 31.53 660 VAL A O 1
ATOM 5165 N N . PRO A 1 661 ? -23.675 19.647 29.541 1.00 30.78 661 PRO A N 1
ATOM 5166 C CA . PRO A 1 661 ? -24.124 19.222 28.221 1.00 30.78 661 PRO A CA 1
ATOM 5167 C C . PRO A 1 661 ? -24.892 17.896 28.330 1.00 30.78 661 PRO A C 1
ATOM 5169 O O . PRO A 1 661 ? -24.323 16.817 28.184 1.00 30.78 661 PRO A O 1
ATOM 5172 N N . ASN A 1 662 ? -26.202 17.979 28.579 1.00 34.44 662 ASN A N 1
ATOM 5173 C CA . ASN A 1 662 ? -27.114 16.845 28.419 1.00 34.44 662 ASN A CA 1
ATOM 5174 C C . ASN A 1 662 ? -27.542 16.721 26.949 1.00 34.44 662 ASN A C 1
ATOM 5176 O O . ASN A 1 662 ? -28.590 17.219 26.548 1.00 34.44 662 ASN A O 1
ATOM 5180 N N . ALA A 1 663 ? -26.732 16.018 26.165 1.00 37.91 663 ALA A N 1
ATOM 5181 C CA . ALA A 1 663 ? -27.143 15.409 24.907 1.00 37.91 663 ALA A CA 1
ATOM 5182 C C . ALA A 1 663 ? -26.469 14.034 24.830 1.00 37.91 663 ALA A C 1
ATOM 5184 O O . ALA A 1 663 ? -25.246 13.956 24.712 1.00 37.91 663 ALA A O 1
ATOM 5185 N N . ARG A 1 664 ? -27.242 12.943 24.947 1.00 46.44 664 ARG A N 1
ATOM 5186 C CA . ARG A 1 664 ? -26.714 11.608 24.632 1.00 46.44 664 ARG A CA 1
ATOM 5187 C C . ARG A 1 664 ? -26.422 11.592 23.134 1.00 46.44 664 ARG A C 1
ATOM 5189 O O . ARG A 1 664 ? -27.338 11.780 22.339 1.00 46.44 664 ARG A O 1
ATOM 5196 N N . SER A 1 665 ? -25.162 11.401 22.756 1.00 50.12 665 SER A N 1
ATOM 5197 C CA . SER A 1 665 ? -24.772 11.217 21.358 1.00 50.12 665 SER A CA 1
ATOM 5198 C C . SER A 1 665 ? -25.434 9.946 20.823 1.00 50.12 665 SER A C 1
ATOM 5200 O O . SER A 1 665 ? -25.141 8.852 21.307 1.00 50.12 665 SER A O 1
ATOM 5202 N N . ARG A 1 666 ? -26.345 10.106 19.859 1.00 59.34 666 ARG A N 1
ATOM 5203 C CA . ARG A 1 666 ? -27.044 9.008 19.181 1.00 59.34 666 ARG A CA 1
ATOM 5204 C C . ARG A 1 666 ? -26.015 8.138 18.457 1.00 59.34 666 ARG A C 1
ATOM 5206 O O . ARG A 1 666 ? -25.124 8.672 17.802 1.00 59.34 666 ARG A O 1
ATOM 5213 N N . ILE A 1 667 ? -26.109 6.819 18.621 1.00 65.81 667 ILE A N 1
ATOM 5214 C CA . ILE A 1 667 ? -25.234 5.869 17.932 1.00 65.81 667 ILE A CA 1
ATOM 5215 C C . ILE A 1 667 ? -25.986 5.367 16.699 1.00 65.81 667 ILE A C 1
ATOM 5217 O O . ILE A 1 667 ? -27.047 4.755 16.825 1.00 65.81 667 ILE A O 1
ATOM 5221 N N . GLU A 1 668 ? -25.441 5.648 15.522 1.00 66.81 668 GLU A N 1
ATOM 5222 C CA . GLU A 1 668 ? -26.004 5.294 14.213 1.00 66.81 668 GLU A CA 1
ATOM 5223 C C . GLU A 1 668 ? -25.083 4.281 13.506 1.00 66.81 668 GLU A C 1
ATOM 5225 O O . GLU A 1 668 ? -23.921 4.104 13.903 1.00 66.81 668 GLU A O 1
ATOM 5230 N N . LEU A 1 669 ? -25.586 3.581 12.486 1.00 61.22 669 LEU A N 1
ATOM 5231 C CA . LEU A 1 669 ? -24.763 2.660 11.696 1.00 61.22 669 LEU A CA 1
ATOM 5232 C C . LEU A 1 669 ? -23.587 3.419 11.053 1.00 61.22 669 LEU A C 1
ATOM 5234 O O . LEU A 1 669 ? -23.679 4.612 10.779 1.00 61.22 669 LEU A O 1
ATOM 5238 N N . GLU A 1 670 ? -22.449 2.746 10.892 1.00 60.66 670 GLU A N 1
ATOM 5239 C CA . GLU A 1 670 ? -21.184 3.334 10.437 1.00 60.66 670 GLU A CA 1
ATOM 5240 C C . GLU A 1 670 ? -20.598 4.505 11.260 1.00 60.66 670 GLU A C 1
ATOM 5242 O O . GLU A 1 670 ? -19.591 5.081 10.828 1.00 60.66 670 GLU A O 1
ATOM 5247 N N . SER A 1 671 ? -21.181 4.880 12.411 1.00 66.25 671 SER A N 1
ATOM 5248 C CA . SER A 1 671 ? -20.711 6.029 13.206 1.00 66.25 671 SER A CA 1
ATOM 5249 C C . SER A 1 671 ? -19.204 5.976 13.444 1.00 66.25 671 SER A C 1
ATOM 5251 O O . SER A 1 671 ? -18.669 4.938 13.848 1.00 66.25 671 SER A O 1
ATOM 5253 N N . ILE A 1 672 ? -18.531 7.115 13.251 1.00 72.00 672 ILE A N 1
ATOM 5254 C CA . ILE A 1 672 ? -17.102 7.236 13.543 1.00 72.00 672 ILE A CA 1
ATOM 5255 C C . ILE A 1 672 ? -16.898 7.089 15.054 1.00 72.00 672 ILE A C 1
ATOM 5257 O O . ILE A 1 672 ? -17.356 7.917 15.845 1.00 72.00 672 ILE A O 1
ATOM 5261 N N . VAL A 1 673 ? -16.191 6.030 15.435 1.00 76.44 673 VAL A N 1
ATOM 5262 C CA . VAL A 1 673 ? -15.857 5.676 16.812 1.00 76.44 673 VAL A CA 1
ATOM 5263 C C . VAL A 1 673 ? -14.370 5.865 17.077 1.00 76.44 673 VAL A C 1
ATOM 5265 O O . VAL A 1 673 ? -13.512 5.414 16.318 1.00 76.44 673 VAL A O 1
ATOM 5268 N N . GLU A 1 674 ? -14.075 6.514 18.197 1.00 83.00 674 GLU A N 1
ATOM 5269 C CA . GLU A 1 674 ? -12.732 6.707 18.726 1.00 83.00 674 GLU A CA 1
ATOM 5270 C C . GLU A 1 674 ? -12.357 5.533 19.643 1.00 83.00 674 GLU A C 1
ATOM 5272 O O . GLU A 1 674 ? -13.026 5.287 20.654 1.00 83.00 674 GLU A O 1
ATOM 5277 N N . ALA A 1 675 ? -11.243 4.859 19.358 1.00 86.00 675 ALA A N 1
ATOM 5278 C CA . ALA A 1 675 ? -10.573 3.998 20.328 1.00 86.00 675 ALA A CA 1
ATOM 5279 C C . ALA A 1 675 ? -9.721 4.859 21.278 1.00 86.00 675 ALA A C 1
ATOM 5281 O O . ALA A 1 675 ? -8.780 5.527 20.842 1.00 86.00 675 ALA A O 1
ATOM 5282 N N . ARG A 1 676 ? -10.044 4.864 22.581 1.00 84.69 676 ARG A N 1
ATOM 5283 C CA . ARG A 1 676 ? -9.336 5.664 23.594 1.00 84.69 676 ARG A CA 1
ATOM 5284 C C . ARG A 1 676 ? -8.694 4.801 24.689 1.00 84.69 676 ARG A C 1
ATOM 5286 O O . ARG A 1 676 ? -9.418 4.197 25.485 1.00 84.69 676 ARG A O 1
ATOM 5293 N N . PRO A 1 677 ? -7.356 4.796 24.817 1.00 84.44 677 PRO A N 1
ATOM 5294 C CA . PRO A 1 677 ? -6.678 4.150 25.934 1.00 84.44 677 PRO A CA 1
ATOM 5295 C C . PRO A 1 677 ? -7.076 4.745 27.290 1.00 84.44 677 PRO A C 1
ATOM 5297 O O . PRO A 1 677 ? -7.105 5.965 27.481 1.00 84.44 677 PRO A O 1
ATOM 5300 N N . LYS A 1 678 ? -7.329 3.875 28.266 1.00 80.88 678 LYS A N 1
ATOM 5301 C CA . LYS A 1 678 ? -7.608 4.250 29.655 1.00 80.88 678 LYS A CA 1
ATOM 5302 C C . LYS A 1 678 ? -6.395 4.925 30.293 1.00 80.88 678 LYS A C 1
ATOM 5304 O O . LYS A 1 678 ? -5.245 4.578 30.019 1.00 80.88 678 LYS A O 1
ATOM 5309 N N . ASN A 1 679 ? -6.682 5.855 31.204 1.00 70.25 679 ASN A N 1
ATOM 5310 C CA . ASN A 1 679 ? -5.717 6.580 32.040 1.00 70.25 679 ASN A CA 1
ATOM 5311 C C . ASN A 1 679 ? -4.743 7.514 31.286 1.00 70.25 679 ASN A C 1
ATOM 5313 O O . ASN A 1 679 ? -3.706 7.886 31.833 1.00 70.25 679 ASN A O 1
ATOM 5317 N N . VAL A 1 680 ? -5.074 7.947 30.062 1.00 63.03 680 VAL A N 1
ATOM 5318 C CA . VAL A 1 680 ? -4.258 8.889 29.271 1.00 63.03 680 VAL A CA 1
ATOM 5319 C C . VAL A 1 680 ? -4.899 10.285 29.242 1.00 63.03 680 VAL A C 1
ATOM 5321 O O . VAL A 1 680 ? -6.086 10.426 28.961 1.00 63.03 680 VAL A O 1
ATOM 5324 N N . LYS A 1 681 ? -4.110 11.336 29.528 1.00 48.53 681 LYS A N 1
ATOM 5325 C CA . LYS A 1 681 ? -4.544 12.754 29.445 1.00 48.53 681 LYS A CA 1
ATOM 5326 C C . LYS A 1 681 ? -4.465 13.342 28.025 1.00 48.53 681 LYS A C 1
ATOM 5328 O O . LYS A 1 681 ? -5.078 14.371 27.761 1.00 48.53 681 LYS A O 1
ATOM 5333 N N . SER A 1 682 ? -3.680 12.723 27.143 1.00 49.59 682 SER A N 1
ATOM 5334 C CA . SER A 1 682 ? -3.491 13.129 25.745 1.00 49.59 682 SER A CA 1
ATOM 5335 C C . SER A 1 682 ? -4.586 12.564 24.836 1.00 49.59 682 SER A C 1
ATOM 5337 O O . SER A 1 682 ? -4.969 11.403 24.969 1.00 49.59 682 SER A O 1
ATOM 5339 N N . GLN A 1 683 ? -5.070 13.369 23.891 1.00 51.78 683 GLN A N 1
ATOM 5340 C CA . GLN A 1 683 ? -6.128 12.998 22.947 1.00 51.78 683 GLN A CA 1
ATOM 5341 C C . GLN A 1 683 ? -5.563 12.301 21.695 1.00 51.78 683 GLN A C 1
ATOM 5343 O O . GLN A 1 683 ? -5.746 12.782 20.582 1.00 51.78 683 GLN A O 1
ATOM 5348 N N . THR A 1 684 ? -4.870 11.167 21.841 1.00 51.28 684 THR A N 1
ATOM 5349 C CA . THR A 1 684 ? -4.546 10.319 20.678 1.00 51.28 684 THR A CA 1
ATOM 5350 C C . THR A 1 684 ? -5.808 9.580 20.238 1.00 51.28 684 THR A C 1
ATOM 5352 O O . THR A 1 684 ? -6.121 8.513 20.766 1.00 51.28 684 THR A O 1
ATOM 5355 N N . GLN A 1 685 ? -6.559 10.191 19.324 1.00 61.72 685 GLN A N 1
ATOM 5356 C CA . GLN A 1 685 ? -7.805 9.657 18.775 1.00 61.72 685 GLN A CA 1
ATOM 5357 C C . GLN A 1 685 ? -7.501 8.817 17.531 1.00 61.72 685 GLN A C 1
ATOM 5359 O O . GLN A 1 685 ? -6.954 9.328 16.554 1.00 61.72 685 GLN A O 1
ATOM 5364 N N . TYR A 1 686 ? -7.849 7.531 17.591 1.00 71.06 686 TYR A N 1
ATOM 5365 C CA . TYR A 1 686 ? -7.815 6.611 16.455 1.00 71.06 686 TYR A CA 1
ATOM 5366 C C . TYR A 1 686 ? -9.243 6.281 16.051 1.00 71.06 686 TYR A C 1
ATOM 5368 O O . TYR A 1 686 ? -10.011 5.758 16.862 1.00 71.06 686 TYR A O 1
ATOM 5376 N N . ASN A 1 687 ? -9.584 6.612 14.809 1.00 74.69 687 ASN A N 1
ATOM 5377 C CA . ASN A 1 687 ? -10.948 6.559 14.308 1.00 74.69 687 ASN A CA 1
ATOM 5378 C C . ASN A 1 687 ? -11.167 5.313 13.441 1.00 74.69 687 ASN A C 1
ATOM 5380 O O . ASN A 1 687 ? -10.381 5.036 12.532 1.00 74.69 687 ASN A O 1
ATOM 5384 N N . GLY A 1 688 ? -12.267 4.612 13.704 1.00 76.12 688 GLY A N 1
ATOM 5385 C CA . GLY A 1 688 ? -12.836 3.561 12.857 1.00 76.12 688 GLY A CA 1
ATOM 5386 C C . GLY A 1 688 ? -14.358 3.689 12.808 1.00 76.12 688 GLY A C 1
ATOM 5387 O O . GLY A 1 688 ? -14.907 4.671 13.305 1.00 76.12 688 GLY A O 1
ATOM 5388 N N . ARG A 1 689 ? -15.049 2.702 12.239 1.00 80.44 689 ARG A N 1
ATOM 5389 C CA . ARG A 1 689 ? -16.516 2.656 12.156 1.00 80.44 689 ARG A CA 1
ATOM 5390 C C . ARG A 1 689 ? -17.095 1.474 12.935 1.00 80.44 689 ARG A C 1
ATOM 5392 O O . ARG A 1 689 ? -16.428 0.459 13.144 1.00 80.44 689 ARG A O 1
ATOM 5399 N N . ILE A 1 690 ? -18.356 1.615 13.340 1.00 83.56 690 ILE A N 1
ATOM 5400 C CA . ILE A 1 690 ? -19.193 0.490 13.778 1.00 83.56 690 ILE A CA 1
ATOM 5401 C C . ILE A 1 690 ? -19.658 -0.267 12.531 1.00 83.56 690 ILE A C 1
ATOM 5403 O O . ILE A 1 690 ? -20.304 0.331 11.674 1.00 83.56 690 ILE A O 1
ATOM 5407 N N . GLY A 1 691 ? -19.351 -1.562 12.445 1.00 84.31 691 GLY A N 1
ATOM 5408 C CA . GLY A 1 691 ? -19.690 -2.385 11.280 1.00 84.31 691 GLY A CA 1
ATOM 5409 C C . GLY A 1 691 ? -21.141 -2.857 11.282 1.00 84.31 691 GLY A C 1
ATOM 5410 O O . GLY A 1 691 ? -21.925 -2.462 10.430 1.00 84.31 691 GLY A O 1
ATOM 5411 N N . VAL A 1 692 ? -21.505 -3.704 12.247 1.00 89.81 692 VAL A N 1
ATOM 5412 C CA . VAL A 1 692 ? -22.877 -4.200 12.449 1.00 89.81 692 VAL A CA 1
ATOM 5413 C C . VAL A 1 692 ? -23.220 -4.305 13.933 1.00 89.81 692 VAL A C 1
ATOM 5415 O O . VAL A 1 692 ? -22.346 -4.460 14.795 1.00 89.81 692 VAL A O 1
ATOM 5418 N N . LYS A 1 693 ? -24.519 -4.266 14.229 1.00 91.69 693 LYS A N 1
ATOM 5419 C CA . LYS A 1 693 ? -25.080 -4.653 15.523 1.00 91.69 693 LYS A CA 1
ATOM 5420 C C . LYS A 1 693 ? -25.389 -6.144 15.516 1.00 91.69 693 LYS A C 1
ATOM 5422 O O . LYS A 1 693 ? -25.864 -6.692 14.528 1.00 91.69 693 LYS A O 1
ATOM 5427 N N . THR A 1 694 ? -25.119 -6.799 16.636 1.00 93.69 694 THR A N 1
ATOM 5428 C CA . THR A 1 694 ? -25.359 -8.230 16.815 1.00 93.69 694 THR A CA 1
ATOM 5429 C C . THR A 1 694 ? -25.935 -8.523 18.193 1.00 93.69 694 THR A C 1
ATOM 5431 O O . THR A 1 694 ? -25.772 -7.732 19.127 1.00 93.69 694 THR A O 1
ATOM 5434 N N . ILE A 1 695 ? -26.561 -9.687 18.340 1.00 93.50 695 ILE A N 1
ATOM 5435 C CA . ILE A 1 695 ? -27.033 -10.225 19.612 1.00 93.50 695 ILE A CA 1
ATOM 5436 C C . ILE A 1 695 ? -26.465 -11.625 19.857 1.00 93.50 695 ILE A C 1
ATOM 5438 O O . ILE A 1 695 ? -26.421 -12.457 18.953 1.00 93.50 695 ILE A O 1
ATOM 5442 N N . LYS A 1 696 ? -26.043 -11.875 21.100 1.00 94.31 696 LYS A N 1
ATOM 5443 C CA . LYS A 1 696 ? -25.672 -13.196 21.629 1.00 94.31 696 LYS A CA 1
ATOM 5444 C C . LYS A 1 696 ? -26.155 -13.296 23.072 1.00 94.31 696 LYS A C 1
ATOM 5446 O O . LYS A 1 696 ? -25.963 -12.356 23.842 1.00 94.31 696 LYS A O 1
ATOM 5451 N N . ASP A 1 697 ? -26.802 -14.402 23.438 1.00 92.25 697 ASP A N 1
ATOM 5452 C CA . ASP A 1 697 ? -27.318 -14.664 24.794 1.00 92.25 697 ASP A CA 1
ATOM 5453 C C . ASP A 1 697 ? -28.147 -13.495 25.381 1.00 92.25 697 ASP A C 1
ATOM 5455 O O . ASP A 1 697 ? -27.977 -13.098 26.539 1.00 92.25 697 ASP A O 1
ATOM 5459 N N . GLY A 1 698 ? -28.995 -12.877 24.547 1.00 89.44 698 GLY A N 1
ATOM 5460 C CA . GLY A 1 698 ? -29.825 -11.720 24.912 1.00 89.44 698 GLY A CA 1
ATOM 5461 C C . GLY A 1 698 ? -29.073 -10.392 25.096 1.00 89.44 698 GLY A C 1
ATOM 5462 O O . GLY A 1 698 ? -29.668 -9.420 25.552 1.00 89.44 698 GLY A O 1
ATOM 5463 N N . LYS A 1 699 ? -27.774 -10.323 24.775 1.00 92.62 699 LYS A N 1
ATOM 5464 C CA . LYS A 1 699 ? -26.921 -9.134 24.956 1.00 92.62 699 LYS A CA 1
ATOM 5465 C C . LYS A 1 699 ? -26.493 -8.559 23.611 1.00 92.62 699 LYS A C 1
ATOM 5467 O O . LYS A 1 699 ? -26.082 -9.303 22.722 1.00 92.62 699 LYS A O 1
ATOM 5472 N N . ILE A 1 700 ? -26.546 -7.233 23.494 1.00 93.69 700 ILE A N 1
ATOM 5473 C CA . ILE A 1 700 ? -26.155 -6.505 22.283 1.00 93.69 700 ILE A CA 1
ATOM 5474 C C . ILE A 1 700 ? -24.634 -6.315 22.235 1.00 93.69 700 ILE A C 1
ATOM 5476 O O . ILE A 1 700 ? -24.001 -5.985 23.242 1.00 93.69 700 ILE A O 1
ATOM 5480 N N . TYR A 1 701 ? -24.060 -6.482 21.046 1.00 94.00 701 TYR A N 1
ATOM 5481 C CA . TYR A 1 701 ? -22.661 -6.201 20.735 1.00 94.00 701 TYR A CA 1
ATOM 5482 C C . TYR A 1 701 ? -22.543 -5.468 19.399 1.00 94.00 701 TYR A C 1
ATOM 5484 O O . TYR A 1 701 ? -23.283 -5.756 18.461 1.00 94.00 701 TYR A O 1
ATOM 5492 N N . LEU A 1 702 ? -21.580 -4.558 19.301 1.00 92.38 702 LEU A N 1
ATOM 5493 C CA . LEU A 1 702 ? -21.244 -3.819 18.082 1.00 92.38 702 LEU A CA 1
ATOM 5494 C C . LEU A 1 702 ? -19.896 -4.315 17.548 1.00 92.38 702 LEU A C 1
ATOM 5496 O O . LEU A 1 702 ? -18.976 -4.518 18.346 1.00 92.38 702 LEU A O 1
ATOM 5500 N N . THR A 1 703 ? -19.756 -4.514 16.237 1.00 92.44 703 THR A N 1
ATOM 5501 C CA . THR A 1 703 ? -18.458 -4.869 15.636 1.00 92.44 703 THR A CA 1
ATOM 5502 C C . THR A 1 703 ? -17.614 -3.627 15.344 1.00 92.44 703 THR A C 1
ATOM 5504 O O . THR A 1 703 ? -18.136 -2.577 14.970 1.00 92.44 703 THR A O 1
ATOM 5507 N N . MET A 1 704 ? -16.299 -3.747 15.526 1.00 89.75 704 MET A N 1
ATOM 5508 C CA . MET A 1 704 ? -15.300 -2.708 15.248 1.00 89.75 704 MET A CA 1
ATOM 5509 C C . MET A 1 704 ? -13.967 -3.373 14.877 1.00 89.75 704 MET A C 1
ATOM 5511 O O . MET A 1 704 ? -13.663 -4.443 15.408 1.00 89.75 704 MET A O 1
ATOM 5515 N N . SER A 1 705 ? -13.158 -2.754 14.012 1.00 91.12 705 SER A N 1
ATOM 5516 C CA . SER A 1 705 ? -11.835 -3.291 13.652 1.00 91.12 705 SER A CA 1
ATOM 5517 C C . SER A 1 705 ? -10.892 -3.406 14.850 1.00 91.12 705 SER A C 1
ATOM 5519 O O . SER A 1 705 ? -10.748 -2.465 15.637 1.00 91.12 705 SER A O 1
ATOM 5521 N N . SER A 1 706 ? -10.193 -4.538 14.958 1.00 91.25 706 SER A N 1
ATOM 5522 C CA . SER A 1 706 ? -9.198 -4.770 16.014 1.00 91.25 706 SER A CA 1
ATOM 5523 C C . SER A 1 706 ? -8.001 -3.826 15.891 1.00 91.25 706 SER A C 1
ATOM 5525 O O . SER A 1 706 ? -7.520 -3.329 16.909 1.00 91.25 706 SER A O 1
ATOM 5527 N N . HIS A 1 707 ? -7.544 -3.522 14.672 1.00 87.38 707 HIS A N 1
ATOM 5528 C CA . HIS A 1 707 ? -6.352 -2.696 14.466 1.00 87.38 707 HIS A CA 1
ATOM 5529 C C . HIS A 1 707 ? -6.529 -1.239 14.921 1.00 87.38 707 HIS A C 1
ATOM 5531 O O . HIS A 1 707 ? -5.589 -0.616 15.405 1.00 87.38 707 HIS A O 1
ATOM 5537 N N . VAL A 1 708 ? -7.748 -0.696 14.846 1.00 85.12 708 VAL A N 1
ATOM 5538 C CA . VAL A 1 708 ? -8.060 0.648 15.371 1.00 85.12 708 VAL A CA 1
ATOM 5539 C C . VAL A 1 708 ? -7.840 0.690 16.890 1.00 85.12 708 VAL A C 1
ATOM 5541 O O . VAL A 1 708 ? -7.364 1.685 17.438 1.00 85.12 708 VAL A O 1
ATOM 5544 N N . ILE A 1 709 ? -8.139 -0.418 17.575 1.00 86.81 709 ILE A N 1
ATOM 5545 C CA . ILE A 1 709 ? -7.967 -0.570 19.021 1.00 86.81 709 ILE A CA 1
ATOM 5546 C C . ILE A 1 709 ? -6.477 -0.748 19.361 1.00 86.81 709 ILE A C 1
ATOM 5548 O O . ILE A 1 709 ? -5.988 -0.062 20.262 1.00 86.81 709 ILE A O 1
ATOM 5552 N N . THR A 1 710 ? -5.736 -1.604 18.644 1.00 85.44 710 THR A N 1
ATOM 5553 C CA . THR A 1 710 ? -4.299 -1.825 18.904 1.00 85.44 710 THR A CA 1
ATOM 5554 C C . THR A 1 710 ? -3.457 -0.585 18.630 1.00 85.44 710 THR A C 1
ATOM 5556 O O . THR A 1 710 ? -2.663 -0.202 19.486 1.00 85.44 710 THR A O 1
ATOM 5559 N N . GLU A 1 711 ? -3.657 0.096 17.500 1.00 79.69 711 GLU A N 1
ATOM 5560 C CA . GLU A 1 711 ? -2.891 1.294 17.141 1.00 79.69 711 GLU A CA 1
ATOM 5561 C C . GLU A 1 711 ? -3.076 2.414 18.178 1.00 79.69 711 GLU A C 1
ATOM 5563 O O . GLU A 1 711 ? -2.108 3.090 18.535 1.00 79.69 711 GLU A O 1
ATOM 5568 N N . SER A 1 712 ? -4.270 2.533 18.777 1.00 80.31 712 SER A N 1
ATOM 5569 C CA . SER A 1 712 ? -4.507 3.461 19.892 1.00 80.31 712 SER A CA 1
ATOM 5570 C C . SER A 1 712 ? -3.616 3.173 21.116 1.00 80.31 712 SER A C 1
ATOM 5572 O O . SER A 1 712 ? -3.124 4.100 21.765 1.00 80.31 712 SER A O 1
ATOM 5574 N N . LEU A 1 713 ? -3.343 1.896 21.412 1.00 78.88 713 LEU A N 1
ATOM 5575 C CA . LEU A 1 713 ? -2.474 1.463 22.513 1.00 78.88 713 LEU A CA 1
ATOM 5576 C C . LEU A 1 713 ? -0.987 1.562 22.159 1.00 78.88 713 LEU A C 1
ATOM 5578 O O . LEU A 1 713 ? -0.177 1.971 22.994 1.00 78.88 713 LEU A O 1
ATOM 5582 N N . LEU A 1 714 ? -0.612 1.236 20.921 1.00 76.00 714 LEU A N 1
ATOM 5583 C CA . LEU A 1 714 ? 0.765 1.388 20.451 1.00 76.00 714 LEU A CA 1
ATOM 5584 C C . LEU A 1 714 ? 1.181 2.865 20.436 1.00 76.00 714 LEU A C 1
ATOM 5586 O O . LEU A 1 714 ? 2.297 3.191 20.842 1.00 76.00 714 LEU A O 1
ATOM 5590 N N . ALA A 1 715 ? 0.270 3.776 20.084 1.00 69.94 715 ALA A N 1
ATOM 5591 C CA . ALA A 1 715 ? 0.486 5.219 20.169 1.00 69.94 715 ALA A CA 1
ATOM 5592 C C . ALA A 1 715 ? 0.736 5.716 21.604 1.00 69.94 715 ALA A C 1
ATOM 5594 O O . ALA A 1 715 ? 1.615 6.551 21.811 1.00 69.94 715 ALA A O 1
ATOM 5595 N N . LYS A 1 716 ? 0.021 5.172 22.601 1.00 67.38 716 LYS A N 1
ATOM 5596 C CA . LYS A 1 716 ? 0.243 5.455 24.036 1.00 67.38 716 LYS A CA 1
ATOM 5597 C C . LYS A 1 716 ? 1.667 5.089 24.475 1.00 67.38 716 LYS A C 1
ATOM 5599 O O . LYS A 1 716 ? 2.272 5.831 25.245 1.00 67.38 716 LYS A O 1
ATOM 5604 N N . ASN A 1 717 ? 2.207 3.976 23.975 1.00 58.06 717 ASN A N 1
ATOM 5605 C CA . ASN A 1 717 ? 3.527 3.470 24.368 1.00 58.06 717 ASN A CA 1
ATOM 5606 C C . ASN A 1 717 ? 4.689 4.096 23.561 1.00 58.06 717 ASN A C 1
ATOM 5608 O O . ASN A 1 717 ? 5.835 4.098 24.012 1.00 58.06 717 ASN A O 1
ATOM 5612 N N . ARG A 1 718 ? 4.413 4.667 22.380 1.00 60.66 718 ARG A N 1
ATOM 5613 C CA . ARG A 1 718 ? 5.399 5.302 21.485 1.00 60.66 718 ARG A CA 1
ATOM 5614 C C . ARG A 1 718 ? 5.563 6.800 21.783 1.00 60.66 718 ARG A C 1
ATOM 5616 O O . ARG A 1 718 ? 5.085 7.656 21.041 1.00 60.66 718 ARG A O 1
ATOM 5623 N N . GLY A 1 719 ? 6.295 7.126 22.851 1.00 48.50 719 GLY A N 1
ATOM 5624 C CA . GLY A 1 719 ? 6.666 8.514 23.168 1.00 48.50 719 GLY A CA 1
ATOM 5625 C C . GLY A 1 719 ? 7.475 9.204 22.043 1.00 48.50 719 GLY A C 1
ATOM 5626 O O . GLY A 1 719 ? 8.149 8.513 21.271 1.00 48.50 719 GLY A O 1
ATOM 5627 N N . PRO A 1 720 ? 7.479 10.555 21.948 1.00 42.56 720 PRO A N 1
ATOM 5628 C CA . PRO A 1 720 ? 8.056 11.279 20.805 1.00 42.56 720 PRO A CA 1
ATOM 5629 C C . PRO A 1 720 ? 9.526 10.951 20.496 1.00 42.56 720 PRO A C 1
ATOM 5631 O O . PRO A 1 720 ? 9.891 10.869 19.326 1.00 42.56 720 PRO A O 1
ATOM 5634 N N . LEU A 1 721 ? 10.356 10.717 21.523 1.00 36.97 721 LEU A N 1
ATOM 5635 C CA . LEU A 1 721 ? 11.762 10.321 21.349 1.00 36.97 721 LEU A CA 1
ATOM 5636 C C . LEU A 1 721 ? 11.932 8.855 20.910 1.00 36.97 721 LEU A C 1
ATOM 5638 O O . LEU A 1 721 ? 12.804 8.552 20.097 1.00 36.97 721 LEU A O 1
ATOM 5642 N N . LEU A 1 722 ? 11.104 7.936 21.417 1.00 37.00 722 LEU A N 1
ATOM 5643 C CA . LEU A 1 722 ? 11.245 6.497 21.148 1.00 37.00 722 LEU A CA 1
ATOM 5644 C C . LEU A 1 722 ? 10.855 6.124 19.712 1.00 37.00 722 LEU A C 1
ATOM 5646 O O . LEU A 1 722 ? 11.399 5.169 19.158 1.00 37.00 722 LEU A O 1
ATOM 5650 N N . ARG A 1 723 ? 10.001 6.935 19.069 1.00 39.81 723 ARG A N 1
ATOM 5651 C CA . ARG A 1 723 ? 9.563 6.772 17.671 1.00 39.81 723 ARG A CA 1
ATOM 5652 C C . ARG A 1 723 ? 10.711 6.770 16.645 1.00 39.81 723 ARG A C 1
ATOM 5654 O O . ARG A 1 723 ? 10.501 6.328 15.519 1.00 39.81 723 ARG A O 1
ATOM 5661 N N . ARG A 1 724 ? 11.903 7.270 17.005 1.00 33.47 724 ARG A N 1
ATOM 5662 C CA . ARG A 1 724 ? 13.066 7.390 16.103 1.00 33.47 724 ARG A CA 1
ATOM 5663 C C . ARG A 1 724 ? 14.197 6.390 16.385 1.00 33.47 724 ARG A C 1
ATOM 5665 O O . ARG A 1 724 ? 15.033 6.198 15.511 1.00 33.47 724 ARG A O 1
ATOM 5672 N N . LEU A 1 725 ? 14.224 5.768 17.568 1.00 30.70 725 LEU A N 1
ATOM 5673 C CA . LEU A 1 725 ? 15.334 4.912 18.026 1.00 30.70 725 LEU A CA 1
ATOM 5674 C C . LEU A 1 725 ? 15.059 3.408 17.890 1.00 30.70 725 LEU A C 1
ATOM 5676 O O . LEU A 1 725 ? 15.987 2.650 17.631 1.00 30.70 725 LEU A O 1
ATOM 5680 N N . PHE A 1 726 ? 13.802 2.971 18.012 1.00 30.02 726 PHE A N 1
ATOM 5681 C CA . PHE A 1 726 ? 13.440 1.550 17.958 1.00 30.02 726 PHE A CA 1
ATOM 5682 C C . PHE A 1 726 ? 12.431 1.269 16.846 1.00 30.02 726 PHE A C 1
ATOM 5684 O O . PHE A 1 726 ? 11.258 1.011 17.097 1.00 30.02 726 PHE A O 1
ATOM 5691 N N . ARG A 1 727 ? 12.910 1.275 15.597 1.00 34.38 727 ARG A N 1
ATOM 5692 C CA . ARG A 1 727 ? 12.150 0.761 14.440 1.00 34.38 727 ARG A CA 1
ATOM 5693 C C . ARG A 1 727 ? 12.278 -0.766 14.271 1.00 34.38 727 ARG A C 1
ATOM 5695 O O . ARG A 1 727 ? 11.788 -1.323 13.299 1.00 34.38 727 ARG A O 1
ATOM 5702 N N . THR A 1 728 ? 12.963 -1.421 15.210 1.00 29.70 728 THR A N 1
ATOM 5703 C CA . THR A 1 728 ? 13.368 -2.838 15.190 1.00 29.70 728 THR A CA 1
ATOM 5704 C C . THR A 1 728 ? 12.853 -3.651 16.383 1.00 29.70 728 THR A C 1
ATOM 5706 O O . THR A 1 728 ? 13.049 -4.861 16.412 1.00 29.70 728 THR A O 1
ATOM 5709 N N . SER A 1 729 ? 12.191 -3.022 17.362 1.00 36.03 729 SER A N 1
ATOM 5710 C CA . SER A 1 729 ? 11.615 -3.719 18.519 1.00 36.03 729 SER A CA 1
ATOM 5711 C C . SER A 1 729 ? 10.112 -3.918 18.322 1.00 36.03 729 SER A C 1
ATOM 5713 O O . SER A 1 729 ? 9.355 -2.945 18.327 1.00 36.03 729 SER A O 1
ATOM 5715 N N . ARG A 1 730 ? 9.677 -5.174 18.148 1.00 45.84 730 ARG A N 1
ATOM 5716 C CA . ARG A 1 730 ? 8.252 -5.538 18.158 1.00 45.84 730 ARG A CA 1
ATOM 5717 C C . ARG A 1 730 ? 7.672 -5.236 19.536 1.00 45.84 730 ARG A C 1
ATOM 5719 O O . ARG A 1 730 ? 8.056 -5.844 20.529 1.00 45.84 730 ARG A O 1
ATOM 5726 N N . SER A 1 731 ? 6.732 -4.301 19.593 1.00 51.91 731 SER A N 1
ATOM 5727 C CA . SER A 1 731 ? 5.996 -3.987 20.814 1.00 51.91 731 SER A CA 1
ATOM 5728 C C . SER A 1 731 ? 4.845 -4.975 21.005 1.00 51.91 731 SER A C 1
ATOM 5730 O O . SER A 1 731 ? 3.751 -4.754 20.484 1.00 51.91 731 SER A O 1
ATOM 5732 N N . THR A 1 732 ? 5.094 -6.046 21.757 1.00 55.56 732 THR A N 1
ATOM 5733 C CA . THR A 1 732 ? 4.076 -7.024 22.163 1.00 55.56 732 THR A CA 1
ATOM 5734 C C . THR A 1 732 ? 3.012 -6.371 23.046 1.00 55.56 732 THR A C 1
ATOM 5736 O O . THR A 1 732 ? 3.341 -5.713 24.039 1.00 55.56 732 THR A O 1
ATOM 5739 N N . LEU A 1 733 ? 1.735 -6.570 22.719 1.00 65.81 733 LEU A N 1
ATOM 5740 C CA . LEU A 1 733 ? 0.620 -6.177 23.580 1.00 65.81 733 LEU A CA 1
ATOM 5741 C C . LEU A 1 733 ? 0.473 -7.160 24.759 1.00 65.81 733 LEU A C 1
ATOM 5743 O O . LEU A 1 733 ? 0.819 -8.332 24.646 1.00 65.81 733 LEU A O 1
ATOM 5747 N N . ASN A 1 734 ? -0.039 -6.696 25.905 1.00 66.38 734 ASN A N 1
ATOM 5748 C CA . ASN A 1 734 ? -0.307 -7.573 27.052 1.00 66.38 734 ASN A CA 1
ATOM 5749 C C . ASN A 1 734 ? -1.573 -8.425 26.820 1.00 66.38 734 ASN A C 1
ATOM 5751 O O . ASN A 1 734 ? -2.462 -8.026 26.076 1.00 66.38 734 ASN A O 1
ATOM 5755 N N . GLU A 1 735 ? -1.715 -9.575 27.489 1.00 62.72 735 GLU A N 1
ATOM 5756 C CA . GLU A 1 735 ? -2.813 -10.545 27.249 1.00 62.72 735 GLU A CA 1
ATOM 5757 C C . GLU A 1 735 ? -4.242 -9.964 27.339 1.00 62.72 735 GLU A C 1
ATOM 5759 O O . GLU A 1 735 ? -5.212 -10.551 26.858 1.00 62.72 735 GLU A O 1
ATOM 5764 N N . ASN A 1 736 ? -4.397 -8.804 27.980 1.00 74.69 736 ASN A N 1
ATOM 5765 C CA . ASN A 1 736 ? -5.673 -8.141 28.218 1.00 74.69 736 ASN A CA 1
ATOM 5766 C C . ASN A 1 736 ? -5.783 -6.767 27.533 1.00 74.69 736 ASN A C 1
ATOM 5768 O O . ASN A 1 736 ? -6.663 -5.988 27.900 1.00 74.69 736 ASN A O 1
ATOM 5772 N N . TRP A 1 737 ? -4.949 -6.484 26.525 1.00 76.88 737 TRP A N 1
ATOM 5773 C CA . TRP A 1 737 ? -4.818 -5.173 25.872 1.00 76.88 737 TRP A CA 1
ATOM 5774 C C . TRP A 1 737 ? -6.154 -4.556 25.451 1.00 76.88 737 TRP A C 1
ATOM 5776 O O . TRP A 1 737 ? -6.422 -3.386 25.714 1.00 76.88 737 TRP A O 1
ATOM 5786 N N . HIS A 1 738 ? -7.054 -5.365 24.894 1.00 76.25 738 HIS A N 1
ATOM 5787 C CA . HIS A 1 738 ? -8.386 -4.940 24.464 1.00 76.25 738 HIS A CA 1
ATOM 5788 C C . HIS A 1 738 ? -9.215 -4.332 25.614 1.00 76.25 738 HIS A C 1
ATOM 5790 O O . HIS A 1 738 ? -10.000 -3.411 25.397 1.00 76.25 738 HIS A O 1
ATOM 5796 N N . LYS A 1 739 ? -9.003 -4.769 26.864 1.00 82.50 739 LYS A N 1
ATOM 5797 C CA . LYS A 1 739 ? -9.674 -4.224 28.059 1.00 82.50 739 LYS A CA 1
ATOM 5798 C C . LYS A 1 739 ? -9.106 -2.875 28.502 1.00 82.50 739 LYS A C 1
ATOM 5800 O O . LYS A 1 739 ? -9.745 -2.212 29.321 1.00 82.50 739 LYS A O 1
ATOM 5805 N N . GLU A 1 740 ? -7.954 -2.440 27.991 1.00 82.88 740 GLU A N 1
ATOM 5806 C CA . GLU A 1 740 ? -7.376 -1.120 28.279 1.00 82.88 740 GLU A CA 1
ATOM 5807 C C . GLU A 1 740 ? -7.986 0.015 27.446 1.00 82.88 740 GLU A C 1
ATOM 5809 O O . GLU A 1 740 ? -7.637 1.172 27.671 1.00 82.88 740 GLU A O 1
ATOM 5814 N N . VAL A 1 741 ? -8.916 -0.272 26.531 1.00 86.00 741 VAL A N 1
ATOM 5815 C CA . VAL A 1 741 ? -9.530 0.730 25.648 1.00 86.00 741 VAL A CA 1
ATOM 5816 C C . VAL A 1 741 ? -11.011 0.927 25.974 1.00 86.00 741 VAL A C 1
ATOM 5818 O O . VAL A 1 741 ? -11.767 -0.026 26.176 1.00 86.00 741 VAL A O 1
ATOM 5821 N N . ASP A 1 742 ? -11.421 2.191 26.027 1.00 88.62 742 ASP A N 1
ATOM 5822 C CA . ASP A 1 742 ? -12.817 2.618 26.007 1.00 88.62 742 ASP A CA 1
ATOM 5823 C C . ASP A 1 742 ? -13.176 3.113 24.601 1.00 88.62 742 ASP A C 1
ATOM 5825 O O . ASP A 1 742 ? -12.366 3.773 23.948 1.00 88.62 742 ASP A O 1
ATOM 5829 N N . ILE A 1 743 ? -14.387 2.796 24.137 1.00 88.50 743 ILE A N 1
ATOM 5830 C CA . ILE A 1 743 ? -14.875 3.228 22.822 1.00 88.50 743 ILE A CA 1
ATOM 5831 C C . ILE A 1 743 ? -15.767 4.449 23.003 1.00 88.50 743 ILE A C 1
ATOM 5833 O O . ILE A 1 743 ? -16.673 4.441 23.847 1.00 88.50 743 ILE A O 1
ATOM 5837 N N . CYS A 1 744 ? -15.505 5.493 22.220 1.00 84.00 744 CYS A N 1
ATOM 5838 C CA . CYS A 1 744 ? -16.132 6.801 22.364 1.00 84.00 744 CYS A CA 1
ATOM 5839 C C . CYS A 1 744 ? -16.703 7.337 21.043 1.00 84.00 744 CYS A C 1
ATOM 5841 O O . CYS A 1 744 ? -16.199 7.023 19.971 1.00 84.00 744 CYS A O 1
ATOM 5843 N N . ILE A 1 745 ? -17.711 8.204 21.135 1.00 78.75 745 ILE A N 1
ATOM 5844 C CA . ILE A 1 745 ? -18.221 9.045 20.043 1.00 78.75 745 ILE A CA 1
ATOM 5845 C C . ILE A 1 745 ? -18.201 10.493 20.535 1.00 78.75 745 ILE A C 1
ATOM 5847 O O . ILE A 1 745 ? -18.685 10.777 21.629 1.00 78.75 745 ILE A O 1
ATOM 5851 N N . GLN A 1 746 ? -17.621 11.408 19.749 1.00 71.69 746 GLN A N 1
ATOM 5852 C CA . GLN A 1 746 ? -17.551 12.846 20.060 1.00 71.69 746 GLN A CA 1
ATOM 5853 C C . GLN A 1 746 ? -17.041 13.138 21.488 1.00 71.69 746 GLN A C 1
ATOM 5855 O O . GLN A 1 746 ? -17.599 13.953 22.223 1.00 71.69 746 GLN A O 1
ATOM 5860 N N . GLY A 1 747 ? -15.996 12.435 21.933 1.00 72.31 747 GLY A N 1
ATOM 5861 C CA . GLY A 1 747 ? -15.509 12.557 23.311 1.00 72.31 747 GLY A CA 1
ATOM 5862 C C . GLY A 1 747 ? -16.219 11.676 24.356 1.00 72.31 747 GLY A C 1
ATOM 5863 O O . GLY A 1 747 ? -15.553 11.249 25.303 1.00 72.31 747 GLY A O 1
ATOM 5864 N N . ALA A 1 748 ? -17.505 11.353 24.195 1.00 80.00 748 ALA A N 1
ATOM 5865 C CA . ALA A 1 748 ? -18.310 10.596 25.159 1.00 80.00 748 ALA A CA 1
ATOM 5866 C C . ALA A 1 748 ? -18.118 9.077 25.026 1.00 80.00 748 ALA A C 1
ATOM 5868 O O . ALA A 1 748 ? -18.084 8.544 23.922 1.00 80.00 748 ALA A O 1
ATOM 5869 N N . LYS A 1 749 ? -18.012 8.357 26.149 1.00 87.38 749 LYS A N 1
ATOM 5870 C CA . LYS A 1 749 ? -17.865 6.893 26.161 1.00 87.38 749 LYS A CA 1
ATOM 5871 C C . LYS A 1 749 ? -19.192 6.210 25.831 1.00 87.38 749 LYS A C 1
ATOM 5873 O O . LYS A 1 749 ? -20.172 6.438 26.532 1.00 87.38 749 LYS A O 1
ATOM 5878 N N . ILE A 1 750 ? -19.185 5.323 24.837 1.00 87.31 750 ILE A N 1
ATOM 5879 C CA . ILE A 1 750 ? -20.358 4.543 24.408 1.00 87.31 750 ILE A CA 1
ATOM 5880 C C . ILE A 1 750 ? -20.283 3.061 24.796 1.00 87.31 750 ILE A C 1
ATOM 5882 O O . ILE A 1 750 ? -21.314 2.402 24.912 1.00 87.31 750 ILE A O 1
ATOM 5886 N N . GLY A 1 751 ? -19.083 2.519 25.029 1.00 89.81 751 GLY A N 1
ATOM 5887 C CA . GLY A 1 751 ? -18.913 1.097 25.316 1.00 89.81 751 GLY A CA 1
ATOM 5888 C C . GLY A 1 751 ? -17.495 0.698 25.715 1.00 89.81 751 GLY A C 1
ATOM 5889 O O . GLY A 1 751 ? -16.602 1.533 25.876 1.00 89.81 751 GLY A O 1
ATOM 5890 N N . THR A 1 752 ? -17.295 -0.608 25.891 1.00 91.44 752 THR A N 1
ATOM 5891 C CA . THR A 1 752 ? -15.980 -1.216 26.167 1.00 91.44 752 THR A CA 1
ATOM 5892 C C . THR A 1 752 ? -15.770 -2.453 25.302 1.00 91.44 752 THR A C 1
ATOM 5894 O O . THR A 1 752 ? -16.729 -3.172 25.012 1.00 91.44 752 THR A O 1
ATOM 5897 N N . VAL A 1 753 ? -14.530 -2.722 24.891 1.00 91.81 753 VAL A N 1
ATOM 5898 C CA . VAL A 1 753 ? -14.212 -3.923 24.106 1.00 91.81 753 VAL A CA 1
ATOM 5899 C C . VAL A 1 753 ? -14.357 -5.150 25.005 1.00 91.81 753 VAL A C 1
ATOM 5901 O O . VAL A 1 753 ? -13.654 -5.295 26.006 1.00 91.81 753 VAL A O 1
ATOM 5904 N N . ARG A 1 754 ? -15.301 -6.034 24.673 1.00 92.38 754 ARG A N 1
ATOM 5905 C CA . ARG A 1 754 ? -15.591 -7.242 25.453 1.00 92.38 754 ARG A CA 1
ATOM 5906 C C . ARG A 1 754 ? -14.805 -8.455 24.969 1.00 92.38 754 ARG A C 1
ATOM 5908 O O . ARG A 1 754 ? -14.487 -9.317 25.786 1.00 92.38 754 ARG A O 1
ATOM 5915 N N . LYS A 1 755 ? -14.518 -8.524 23.669 1.00 91.75 755 LYS A N 1
ATOM 5916 C CA . LYS A 1 755 ? -13.751 -9.596 23.032 1.00 91.75 755 LYS A CA 1
ATOM 5917 C C . LYS A 1 755 ? -13.065 -9.068 21.774 1.00 91.75 755 LYS A C 1
ATOM 5919 O O . LYS A 1 755 ? -13.651 -8.264 21.060 1.00 91.75 755 LYS A O 1
ATOM 5924 N N . THR A 1 756 ? -11.865 -9.558 21.498 1.00 91.69 756 THR A N 1
ATOM 5925 C CA . THR A 1 756 ? -11.209 -9.475 20.187 1.00 91.69 756 THR A CA 1
ATOM 5926 C C . THR A 1 756 ? -11.070 -10.889 19.624 1.00 91.69 756 THR A C 1
ATOM 5928 O O . THR A 1 756 ? -10.972 -11.846 20.399 1.00 91.69 756 THR A O 1
ATOM 5931 N N . PHE A 1 757 ? -11.088 -11.032 18.300 1.00 91.88 757 PHE A N 1
ATOM 5932 C CA . PHE A 1 757 ? -10.760 -12.290 17.621 1.00 91.88 757 PHE A CA 1
ATOM 5933 C C . PHE A 1 757 ? -9.300 -12.330 17.126 1.00 91.88 757 PHE A C 1
ATOM 5935 O O . PHE A 1 757 ? -8.880 -13.320 16.532 1.00 91.88 757 PHE A O 1
ATOM 5942 N N . ASP A 1 758 ? -8.519 -11.287 17.422 1.00 89.62 758 ASP A N 1
ATOM 5943 C CA . ASP A 1 758 ? -7.124 -11.096 17.019 1.00 89.62 758 ASP A CA 1
ATOM 5944 C C . ASP A 1 758 ? -6.227 -11.041 18.269 1.00 89.62 758 ASP A C 1
ATOM 5946 O O . ASP A 1 758 ? -5.557 -10.052 18.552 1.00 89.62 758 ASP A O 1
ATOM 5950 N N . THR A 1 759 ? -6.258 -12.097 19.087 1.00 84.19 759 THR A N 1
ATOM 5951 C CA . THR A 1 759 ? -5.580 -12.129 20.400 1.00 84.19 759 THR A CA 1
ATOM 5952 C C . THR A 1 759 ? -4.058 -11.974 20.329 1.00 84.19 759 THR A C 1
ATOM 5954 O O . THR A 1 759 ? -3.451 -11.562 21.311 1.00 84.19 759 THR A O 1
ATOM 5957 N N . GLU A 1 760 ? -3.466 -12.276 19.174 1.00 82.31 760 GLU A N 1
ATOM 5958 C CA . GLU A 1 760 ? -2.025 -12.231 18.876 1.00 82.31 760 GLU A CA 1
ATOM 5959 C C . GLU A 1 760 ? -1.588 -10.932 18.167 1.00 82.31 760 GLU A C 1
ATOM 5961 O O . GLU A 1 760 ? -0.467 -10.824 17.667 1.00 82.31 760 GLU A O 1
ATOM 5966 N N . ALA A 1 761 ? -2.480 -9.944 18.075 1.00 84.06 761 ALA A N 1
ATOM 5967 C CA . ALA A 1 761 ? -2.208 -8.693 17.385 1.00 84.06 761 ALA A CA 1
ATOM 5968 C C . ALA A 1 761 ? -1.008 -7.923 17.978 1.00 84.06 761 ALA A C 1
ATOM 5970 O O . ALA A 1 761 ? -0.900 -7.728 19.190 1.00 84.06 761 ALA A O 1
ATOM 5971 N N . GLU A 1 762 ? -0.136 -7.432 17.095 1.00 79.62 762 GLU A N 1
ATOM 5972 C CA . GLU A 1 762 ? 0.978 -6.529 17.409 1.00 79.62 762 GLU A CA 1
ATOM 5973 C C . GLU A 1 762 ? 0.804 -5.213 16.615 1.00 79.62 762 GLU A C 1
ATOM 5975 O O . GLU A 1 762 ? -0.273 -4.613 16.606 1.00 79.62 762 GLU A O 1
ATOM 5980 N N . GLU A 1 763 ? 1.859 -4.751 15.938 1.00 74.31 763 GLU A N 1
ATOM 5981 C CA . GLU A 1 763 ? 1.816 -3.677 14.947 1.00 74.31 763 GLU A CA 1
ATOM 5982 C C . GLU A 1 763 ? 1.200 -4.181 13.638 1.00 74.31 763 GLU A C 1
ATOM 5984 O O . GLU A 1 763 ? 1.590 -5.231 13.107 1.00 74.31 763 GLU A O 1
ATOM 5989 N N . TYR A 1 764 ? 0.235 -3.426 13.110 1.00 74.31 764 TYR A N 1
ATOM 5990 C CA . TYR A 1 764 ? -0.504 -3.810 11.911 1.00 74.31 764 TYR A CA 1
ATOM 5991 C C . TYR A 1 764 ? 0.432 -3.993 10.700 1.00 74.31 764 TYR A C 1
ATOM 5993 O O . TYR A 1 764 ? 1.298 -3.146 10.474 1.00 74.31 764 TYR A O 1
ATOM 6001 N N . PRO A 1 765 ? 0.291 -5.063 9.890 1.00 70.12 765 PRO A N 1
ATOM 6002 C CA . PRO A 1 765 ? -0.767 -6.085 9.868 1.00 70.12 765 PRO A CA 1
ATOM 6003 C C . PRO A 1 765 ? -0.427 -7.384 10.634 1.00 70.12 765 PRO A C 1
ATOM 6005 O O . PRO A 1 765 ? -1.025 -8.428 10.375 1.00 70.12 765 PRO A O 1
ATOM 6008 N N . THR A 1 766 ? 0.548 -7.378 11.547 1.00 75.94 766 THR A N 1
ATOM 6009 C CA . THR A 1 766 ? 1.036 -8.605 12.205 1.00 75.94 766 THR A CA 1
ATOM 6010 C C . THR A 1 766 ? 0.086 -9.077 13.311 1.00 75.94 766 THR A C 1
ATOM 6012 O O . THR A 1 766 ? -0.258 -8.310 14.207 1.00 75.94 766 THR A O 1
ATOM 6015 N N . GLY A 1 767 ? -0.315 -10.354 13.268 1.00 78.69 767 GLY A N 1
ATOM 6016 C CA . GLY A 1 767 ? -1.163 -10.984 14.293 1.00 78.69 767 GLY A CA 1
ATOM 6017 C C . GLY A 1 767 ? -2.676 -10.825 14.085 1.00 78.69 767 GLY A C 1
ATOM 6018 O O . GLY A 1 767 ? -3.462 -11.297 14.905 1.00 78.69 767 GLY A O 1
ATOM 6019 N N . PHE A 1 768 ? -3.101 -10.206 12.979 1.00 86.62 768 PHE A N 1
ATOM 6020 C CA . PHE A 1 768 ? -4.513 -10.037 12.631 1.00 86.62 768 PHE A CA 1
ATOM 6021 C C . PHE A 1 768 ? -4.995 -11.222 11.778 1.00 86.62 768 PHE A C 1
ATOM 6023 O O . PHE A 1 768 ? -4.460 -11.515 10.705 1.00 86.62 768 PHE A O 1
ATOM 6030 N N . SER A 1 769 ? -5.999 -11.937 12.286 1.00 88.81 769 SER A N 1
ATOM 6031 C CA . SER A 1 769 ? -6.642 -13.087 11.630 1.00 88.81 769 SER A CA 1
ATOM 6032 C C . SER A 1 769 ? -7.991 -12.732 11.009 1.00 88.81 769 SER A C 1
ATOM 6034 O O . SER A 1 769 ? -8.350 -13.273 9.962 1.00 88.81 769 SER A O 1
ATOM 6036 N N . HIS A 1 770 ? -8.715 -11.818 11.652 1.00 91.50 770 HIS A N 1
ATOM 6037 C CA . HIS A 1 770 ? -10.073 -11.410 11.303 1.00 91.50 770 HIS A CA 1
ATOM 6038 C C . HIS A 1 770 ? -10.266 -9.889 11.344 1.00 91.50 770 HIS A C 1
ATOM 6040 O O . HIS A 1 770 ? -11.233 -9.399 10.771 1.00 91.50 770 HIS A O 1
ATOM 6046 N N . ASP A 1 771 ? -9.371 -9.164 12.027 1.00 92.00 771 ASP A N 1
ATOM 6047 C CA . ASP A 1 771 ? -9.449 -7.722 12.274 1.00 92.00 771 ASP A CA 1
ATOM 6048 C C . ASP A 1 771 ? -10.833 -7.276 12.772 1.00 92.00 771 ASP A C 1
ATOM 6050 O O . ASP A 1 771 ? -11.414 -6.301 12.302 1.00 92.00 771 ASP A O 1
ATOM 6054 N N . VAL A 1 772 ? -11.388 -8.005 13.740 1.00 94.00 772 VAL A N 1
ATOM 6055 C CA . VAL A 1 772 ? -12.700 -7.684 14.303 1.00 94.00 772 VAL A CA 1
ATOM 6056 C C . VAL A 1 772 ? -12.754 -7.942 15.803 1.00 94.00 772 VAL A C 1
ATOM 6058 O O . VAL A 1 772 ? -12.235 -8.922 16.343 1.00 94.00 772 VAL A O 1
ATOM 6061 N N . SER A 1 773 ? -13.412 -7.019 16.488 1.00 94.38 773 SER A N 1
ATOM 6062 C CA . SER A 1 773 ? -13.633 -6.999 17.924 1.00 94.38 773 SER A CA 1
ATOM 6063 C C . SER A 1 773 ? -15.088 -6.652 18.233 1.00 94.38 773 SER A C 1
ATOM 6065 O O . SER A 1 773 ? -15.771 -5.984 17.459 1.00 94.38 773 SER A O 1
ATOM 6067 N N . LEU A 1 774 ? -15.562 -7.120 19.387 1.00 94.38 774 LEU A N 1
ATOM 6068 C CA . LEU A 1 774 ? -16.916 -6.919 19.891 1.00 94.38 774 LEU A CA 1
ATOM 6069 C C . LEU A 1 774 ? -16.908 -5.894 21.020 1.00 94.38 774 LEU A C 1
ATOM 6071 O O . LEU A 1 774 ? -16.331 -6.120 22.088 1.00 94.38 774 LEU A O 1
ATOM 6075 N N . VAL A 1 775 ? -17.604 -4.787 20.801 1.00 93.19 775 VAL A N 1
ATOM 6076 C CA . VAL A 1 775 ? -17.822 -3.716 21.771 1.00 93.19 775 VAL A CA 1
ATOM 6077 C C . VAL A 1 775 ? -19.166 -3.944 22.457 1.00 93.19 775 VAL A C 1
ATOM 6079 O O . VAL A 1 775 ? -20.186 -4.120 21.796 1.00 93.19 775 VAL A O 1
ATOM 6082 N N . ARG A 1 776 ? -19.184 -3.937 23.793 1.00 93.62 776 ARG A N 1
ATOM 6083 C CA . ARG A 1 776 ? -20.419 -3.942 24.587 1.00 93.62 776 ARG A CA 1
ATOM 6084 C C . ARG A 1 776 ? -20.848 -2.488 24.839 1.00 93.62 776 ARG A C 1
ATOM 6086 O O . ARG A 1 776 ? -20.068 -1.774 25.482 1.00 93.62 776 ARG A O 1
ATOM 6093 N N . PRO A 1 777 ? -22.037 -2.048 24.380 1.00 91.12 777 PRO A N 1
ATOM 6094 C CA . PRO A 1 777 ? -22.593 -0.737 24.726 1.00 91.12 777 PRO A CA 1
ATOM 6095 C C . PRO A 1 777 ? -22.778 -0.580 26.240 1.00 91.12 777 PRO A C 1
ATOM 6097 O O . PRO A 1 777 ? -22.962 -1.583 26.936 1.00 91.12 777 PRO A O 1
ATOM 6100 N N . LEU A 1 778 ? -22.758 0.659 26.741 1.00 89.38 778 LEU A N 1
ATOM 6101 C CA . LEU A 1 778 ? -23.071 0.966 28.145 1.00 89.38 778 LEU A CA 1
ATOM 6102 C C . LEU A 1 778 ? -24.567 0.813 28.469 1.00 89.38 778 LEU A C 1
ATOM 6104 O O . LEU A 1 778 ? -24.907 0.328 29.545 1.00 89.38 778 LEU A O 1
ATOM 6108 N N . ASP A 1 779 ? -25.440 1.214 27.546 1.00 84.69 779 ASP A N 1
ATOM 6109 C CA . ASP A 1 779 ? -26.900 1.127 27.645 1.00 84.69 779 ASP A CA 1
ATOM 6110 C C . ASP A 1 779 ? -27.426 0.592 26.306 1.00 84.69 779 ASP A C 1
ATOM 6112 O O . ASP A 1 779 ? -27.151 1.161 25.250 1.00 84.69 779 ASP A O 1
ATOM 6116 N N . ASP A 1 780 ? -28.160 -0.520 26.330 1.00 82.94 780 ASP A N 1
ATOM 6117 C CA . ASP A 1 780 ? -28.674 -1.155 25.108 1.00 82.94 780 ASP A CA 1
ATOM 6118 C C . ASP A 1 780 ? -29.651 -0.245 24.354 1.00 82.94 780 ASP A C 1
ATOM 6120 O O . ASP A 1 780 ? -29.716 -0.281 23.121 1.00 82.94 780 ASP A O 1
ATOM 6124 N N . ARG A 1 781 ? -30.342 0.643 25.082 1.00 78.94 781 ARG A N 1
ATOM 6125 C CA . ARG A 1 781 ? -31.275 1.624 24.514 1.00 78.94 781 ARG A CA 1
ATOM 6126 C C . ARG A 1 781 ? -30.575 2.631 23.610 1.00 78.94 781 ARG A C 1
ATOM 6128 O O . ARG A 1 781 ? -31.182 3.076 22.643 1.00 78.94 781 ARG A O 1
ATOM 6135 N N . ASP A 1 782 ? -29.300 2.935 23.842 1.00 76.88 782 ASP A N 1
ATOM 6136 C CA . ASP A 1 782 ? -28.550 3.875 22.999 1.00 76.88 782 ASP A CA 1
ATOM 6137 C C . ASP A 1 782 ? -28.204 3.270 21.615 1.00 76.88 782 ASP A C 1
ATOM 6139 O O . ASP A 1 782 ? -27.765 3.991 20.723 1.00 76.88 782 ASP A O 1
ATOM 6143 N N . THR A 1 783 ? -28.467 1.969 21.396 1.00 79.69 783 THR A N 1
ATOM 6144 C CA . THR A 1 783 ? -28.264 1.265 20.109 1.00 79.69 783 THR A CA 1
ATOM 6145 C C . THR A 1 783 ? -29.545 0.975 19.321 1.00 79.69 783 THR A C 1
ATOM 6147 O O . THR A 1 783 ? -29.495 0.270 18.311 1.00 79.69 783 THR A O 1
ATOM 615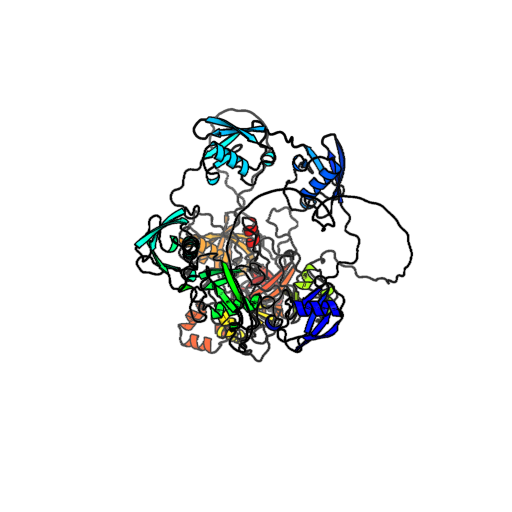0 N N . HIS A 1 784 ? -30.712 1.468 19.752 1.00 75.44 784 HIS A N 1
ATOM 6151 C CA . HIS A 1 784 ? -31.989 1.159 19.087 1.00 75.44 784 HIS A CA 1
ATOM 6152 C C . HIS A 1 784 ? -32.060 1.646 17.627 1.00 75.44 784 HIS A C 1
ATOM 6154 O O . HIS A 1 784 ? -32.743 1.023 16.825 1.00 75.44 784 HIS A O 1
ATOM 6160 N N . CYS A 1 785 ? -31.328 2.713 17.286 1.00 68.50 785 CYS A N 1
ATOM 6161 C CA . CYS A 1 785 ? -31.243 3.274 15.931 1.00 68.50 785 CYS A CA 1
ATOM 6162 C C . CYS A 1 785 ? -30.292 2.514 14.996 1.00 68.50 785 CYS A C 1
ATOM 6164 O O . CYS A 1 785 ? -30.301 2.763 13.798 1.00 68.50 785 CYS A O 1
ATOM 6166 N N . ILE A 1 786 ? -29.463 1.611 15.526 1.00 74.75 786 ILE A N 1
ATOM 6167 C CA . ILE A 1 786 ? -28.603 0.761 14.704 1.00 74.75 786 ILE A CA 1
ATOM 6168 C C . ILE A 1 786 ? -29.428 -0.475 14.345 1.00 74.75 786 ILE A C 1
ATOM 6170 O O . ILE A 1 786 ? -29.698 -1.318 15.207 1.00 74.75 786 ILE A O 1
ATOM 6174 N N . LEU A 1 787 ? -29.852 -0.535 13.090 1.00 71.00 787 LEU A N 1
ATOM 6175 C CA . LEU A 1 787 ? -30.519 -1.663 12.448 1.00 71.00 787 LEU A CA 1
ATOM 6176 C C . LEU A 1 787 ? -29.849 -1.873 11.091 1.00 71.00 787 LEU A C 1
ATOM 6178 O O . LEU A 1 787 ? -29.375 -0.907 10.489 1.00 71.00 787 LEU A O 1
ATOM 6182 N N . SER A 1 788 ? -29.817 -3.108 10.599 1.00 76.44 788 SER A N 1
ATOM 6183 C CA . SER A 1 788 ? -29.408 -3.354 9.216 1.00 76.44 788 SER A CA 1
ATOM 6184 C C . SER A 1 788 ? -30.376 -2.662 8.236 1.00 76.44 788 SER A C 1
ATOM 6186 O O . SER A 1 788 ? -31.575 -2.950 8.286 1.00 76.44 788 SER A O 1
ATOM 6188 N N . PRO A 1 789 ? -29.903 -1.815 7.296 1.00 74.12 789 PRO A N 1
ATOM 6189 C CA . PRO A 1 789 ? -30.739 -1.289 6.213 1.00 74.12 789 PRO A CA 1
ATOM 6190 C C . PRO A 1 789 ? -31.153 -2.386 5.215 1.00 74.12 789 PRO A C 1
ATOM 6192 O O . PRO A 1 789 ? -32.069 -2.187 4.423 1.00 74.12 789 PRO A O 1
ATOM 6195 N N . ILE A 1 790 ? -30.493 -3.550 5.262 1.00 79.50 790 ILE A N 1
ATOM 6196 C CA . ILE A 1 790 ? -30.792 -4.728 4.447 1.00 79.50 790 ILE A CA 1
ATOM 6197 C C . ILE A 1 790 ? -31.627 -5.720 5.277 1.00 79.50 790 ILE A C 1
ATOM 6199 O O . ILE A 1 790 ? -31.106 -6.277 6.255 1.00 79.50 790 ILE A O 1
ATOM 6203 N N . PRO A 1 791 ? -32.901 -5.976 4.915 1.00 78.25 791 PRO A N 1
ATOM 6204 C CA . PRO A 1 791 ? -33.745 -6.940 5.612 1.00 78.25 791 PRO A CA 1
ATOM 6205 C C . PRO A 1 791 ? -33.157 -8.353 5.572 1.00 78.25 791 PRO A C 1
ATOM 6207 O O . PRO A 1 791 ? -32.740 -8.838 4.523 1.00 78.25 791 PRO A O 1
ATOM 6210 N N . GLY A 1 792 ? -33.150 -9.036 6.717 1.00 84.62 792 GLY A N 1
ATOM 6211 C CA . GLY A 1 792 ? -32.687 -10.424 6.803 1.00 84.62 792 GLY A CA 1
ATOM 6212 C C . GLY A 1 792 ? -31.180 -10.624 6.597 1.00 84.62 792 GLY A C 1
ATOM 6213 O O . GLY A 1 792 ? -30.768 -11.756 6.357 1.00 84.62 792 GLY A O 1
ATOM 6214 N N . LEU A 1 793 ? -30.361 -9.571 6.701 1.00 90.75 793 LEU A N 1
ATOM 6215 C CA . LEU A 1 793 ? -28.901 -9.673 6.635 1.00 90.75 793 LEU A CA 1
ATOM 6216 C C . LEU A 1 793 ? -28.368 -10.697 7.655 1.00 90.75 793 LEU A C 1
ATOM 6218 O O . LEU A 1 793 ? -28.615 -10.581 8.854 1.00 90.75 793 LEU A O 1
ATOM 6222 N N . GLY A 1 794 ? -27.624 -11.697 7.179 1.00 94.12 794 GLY A N 1
ATOM 6223 C CA . GLY A 1 794 ? -26.974 -12.710 8.020 1.00 94.12 794 GLY A CA 1
ATOM 6224 C C . GLY A 1 794 ? -25.458 -12.746 7.834 1.00 94.12 794 GLY A C 1
ATOM 6225 O O . GLY A 1 794 ? -24.864 -11.838 7.261 1.00 94.12 794 GLY A O 1
ATOM 6226 N N . TRP A 1 795 ? -24.812 -13.823 8.279 1.00 95.81 795 TRP A N 1
ATOM 6227 C CA . TRP A 1 795 ? -23.402 -14.096 7.966 1.00 95.81 795 TRP A CA 1
ATOM 6228 C C . TRP A 1 795 ? -23.300 -14.972 6.722 1.00 95.81 795 TRP A C 1
ATOM 6230 O O . TRP A 1 795 ? -23.973 -16.003 6.662 1.00 95.81 795 TRP A O 1
ATOM 6240 N N . LEU A 1 796 ? -22.449 -14.627 5.752 1.00 94.56 796 LEU A N 1
ATOM 6241 C CA . LEU A 1 796 ? -22.245 -15.476 4.576 1.00 94.56 796 LEU A CA 1
ATOM 6242 C C . LEU A 1 796 ? -21.590 -16.809 4.985 1.00 94.56 796 LEU A C 1
ATOM 6244 O O . LEU A 1 796 ? -20.706 -16.835 5.837 1.00 94.56 796 LEU A O 1
ATOM 6248 N N . SER A 1 797 ? -22.008 -17.932 4.396 1.00 93.75 797 SER A N 1
ATOM 6249 C CA . SER A 1 797 ? -21.385 -19.234 4.671 1.00 93.75 797 SER A CA 1
ATOM 6250 C C . SER A 1 797 ? -19.964 -19.309 4.111 1.00 93.75 797 SER A C 1
ATOM 6252 O O . SER A 1 797 ? -19.662 -18.752 3.053 1.00 93.75 797 SER A O 1
ATOM 6254 N N . ARG A 1 798 ? -19.099 -20.104 4.753 1.00 91.44 798 ARG A N 1
ATOM 6255 C CA . ARG A 1 798 ? -17.737 -20.397 4.258 1.00 91.44 798 ARG A CA 1
ATOM 6256 C C . ARG A 1 798 ? -17.726 -20.900 2.809 1.00 91.44 798 ARG A C 1
ATOM 6258 O O . ARG A 1 798 ? -16.873 -20.491 2.031 1.00 91.44 798 ARG A O 1
ATOM 6265 N N . SER A 1 799 ? -18.688 -21.750 2.446 1.00 91.12 799 SER A N 1
ATOM 6266 C CA . SER A 1 799 ? -18.852 -22.280 1.087 1.00 91.12 799 SER A CA 1
ATOM 6267 C C . SER A 1 799 ? -19.199 -21.206 0.059 1.00 91.12 799 SER A C 1
ATOM 6269 O O . SER A 1 799 ? -18.686 -21.261 -1.054 1.00 91.12 799 SER A O 1
ATOM 6271 N N . SER A 1 800 ? -20.040 -20.228 0.402 1.00 91.62 800 SER A N 1
ATOM 6272 C CA . SER A 1 800 ? -20.306 -19.099 -0.494 1.00 91.62 800 SER A CA 1
ATOM 6273 C C . SER A 1 800 ? -19.107 -18.153 -0.544 1.00 91.62 800 SER A C 1
ATOM 6275 O O . SER A 1 800 ? -18.672 -17.801 -1.635 1.00 91.62 800 SER A O 1
ATOM 6277 N N . TRP A 1 801 ? -18.490 -17.851 0.605 1.00 93.06 801 TRP A N 1
ATOM 6278 C CA . TRP A 1 801 ? -17.305 -16.993 0.707 1.00 93.06 801 TRP A CA 1
ATOM 6279 C C . TRP A 1 801 ? -16.138 -17.470 -0.173 1.00 93.06 801 TRP A C 1
ATOM 6281 O O . TRP A 1 801 ? -15.560 -16.682 -0.919 1.00 93.06 801 TRP A O 1
ATOM 6291 N N . ASP A 1 802 ? -15.806 -18.766 -0.145 1.00 90.31 802 ASP A N 1
ATOM 6292 C CA . ASP A 1 802 ? -14.719 -19.314 -0.971 1.00 90.31 802 ASP A CA 1
ATOM 6293 C C . ASP A 1 802 ? -15.023 -19.276 -2.483 1.00 90.31 802 ASP A C 1
ATOM 6295 O O . ASP A 1 802 ? -14.088 -19.223 -3.291 1.00 90.31 802 ASP A O 1
ATOM 6299 N N . ASN A 1 803 ? -16.307 -19.259 -2.861 1.00 89.38 803 ASN A N 1
ATOM 6300 C CA . ASN A 1 803 ? -16.778 -19.237 -4.247 1.00 89.38 803 ASN A CA 1
ATOM 6301 C C . ASN A 1 803 ? -17.039 -17.829 -4.812 1.00 89.38 803 ASN A C 1
ATOM 6303 O O . ASN A 1 803 ? -17.226 -17.724 -6.021 1.00 89.38 803 ASN A O 1
ATOM 6307 N N . LEU A 1 804 ? -16.957 -16.758 -4.009 1.00 88.62 804 LEU A N 1
ATOM 6308 C CA . LEU A 1 804 ? -17.177 -15.362 -4.442 1.00 88.62 804 LEU A CA 1
ATOM 6309 C C . LEU A 1 804 ? -16.316 -14.903 -5.641 1.00 88.62 804 LEU A C 1
ATOM 6311 O O . LEU A 1 804 ? -16.633 -13.911 -6.288 1.00 88.62 804 LEU A O 1
ATOM 6315 N N . ARG A 1 805 ? -15.208 -15.600 -5.929 1.00 89.69 805 ARG A N 1
ATOM 6316 C CA . ARG A 1 805 ? -14.328 -15.338 -7.084 1.00 89.69 805 ARG A CA 1
ATOM 6317 C C . ARG A 1 805 ? -14.674 -16.149 -8.341 1.00 89.69 805 ARG A C 1
ATOM 6319 O O . ARG A 1 805 ? -14.141 -15.830 -9.398 1.00 89.69 805 ARG A O 1
ATOM 6326 N N . ARG A 1 806 ? -15.503 -17.200 -8.246 1.00 83.69 806 ARG A N 1
ATOM 6327 C CA . ARG A 1 806 ? -15.872 -18.056 -9.394 1.00 83.69 806 ARG A CA 1
ATOM 6328 C C . ARG A 1 806 ? -16.843 -17.360 -10.338 1.00 83.69 806 ARG A C 1
ATOM 6330 O O . ARG A 1 806 ? -16.691 -17.456 -11.548 1.00 83.69 806 ARG A O 1
ATOM 6337 N N . THR A 1 807 ? -17.833 -16.689 -9.768 1.00 68.25 807 THR A N 1
ATOM 6338 C CA . THR A 1 807 ? -18.857 -15.920 -10.475 1.00 68.25 807 THR A CA 1
ATOM 6339 C C . THR A 1 807 ? -18.662 -14.433 -10.196 1.00 68.25 807 THR A C 1
ATOM 6341 O O . THR A 1 807 ? -18.193 -14.097 -9.102 1.00 68.25 807 THR A O 1
ATOM 6344 N N . PRO A 1 808 ? -19.041 -13.530 -11.121 1.00 59.91 808 PRO A N 1
ATOM 6345 C CA . PRO A 1 808 ? -19.212 -12.122 -10.787 1.00 59.91 808 PRO A CA 1
ATOM 6346 C C . PRO A 1 808 ? -20.272 -12.028 -9.684 1.00 59.91 808 PRO A C 1
ATOM 6348 O O . PRO A 1 808 ? -21.459 -12.241 -9.913 1.00 59.91 808 PRO A O 1
ATOM 6351 N N . SER A 1 809 ? -19.801 -11.821 -8.459 1.00 62.38 809 SER A N 1
ATOM 6352 C CA . SER A 1 809 ? -20.634 -11.704 -7.269 1.00 62.38 809 SER A CA 1
ATOM 6353 C C . SER A 1 809 ? -20.806 -10.223 -6.991 1.00 62.38 809 SER A C 1
ATOM 6355 O O . SER A 1 809 ? -19.797 -9.525 -6.859 1.00 62.38 809 SER A O 1
ATOM 6357 N N . ASN A 1 810 ? -22.046 -9.752 -6.880 1.00 68.94 810 ASN A N 1
ATOM 6358 C CA . ASN A 1 810 ? -22.309 -8.371 -6.500 1.00 68.94 810 ASN A CA 1
ATOM 6359 C C . ASN A 1 810 ? -21.892 -8.191 -5.034 1.00 68.94 810 ASN A C 1
ATOM 6361 O O . ASN A 1 810 ? -22.584 -8.612 -4.105 1.00 68.94 810 ASN A O 1
ATOM 6365 N N . LEU A 1 811 ? -20.692 -7.645 -4.841 1.00 84.56 811 LEU A N 1
ATOM 6366 C CA . LEU A 1 811 ? -20.191 -7.255 -3.536 1.00 84.56 811 LEU A CA 1
ATOM 6367 C C . LEU A 1 811 ? -20.723 -5.853 -3.248 1.00 84.56 811 LEU A C 1
ATOM 6369 O O . LEU A 1 811 ? -20.623 -4.955 -4.082 1.00 84.56 811 LEU A O 1
ATOM 6373 N N . HIS A 1 812 ? -21.257 -5.659 -2.053 1.00 84.06 812 HIS A N 1
ATOM 6374 C CA . HIS A 1 812 ? -21.872 -4.407 -1.650 1.00 84.06 812 HIS A CA 1
ATOM 6375 C C . HIS A 1 812 ? -21.305 -3.920 -0.320 1.00 84.06 812 HIS A C 1
ATOM 6377 O O . HIS A 1 812 ? -20.954 -4.708 0.562 1.00 84.06 812 HIS A O 1
ATOM 6383 N N . ILE A 1 813 ? -21.249 -2.601 -0.169 1.00 83.44 813 ILE A N 1
ATOM 6384 C CA . ILE A 1 813 ? -20.980 -1.933 1.104 1.00 83.44 813 ILE A CA 1
ATOM 6385 C C . ILE A 1 813 ? -22.315 -1.732 1.829 1.00 83.44 813 ILE A C 1
ATOM 6387 O O . ILE A 1 813 ? -23.307 -1.330 1.221 1.00 83.44 813 ILE A O 1
ATOM 6391 N N . LEU A 1 814 ? -22.346 -1.999 3.134 1.00 79.56 814 LEU A N 1
ATOM 6392 C CA . LEU A 1 814 ? -23.520 -1.773 3.975 1.00 79.56 814 LEU A CA 1
ATOM 6393 C C . LEU A 1 814 ? -23.619 -0.295 4.407 1.00 79.56 814 LEU A C 1
ATOM 6395 O O . LEU A 1 814 ? -23.230 0.041 5.523 1.00 79.56 814 LEU A O 1
ATOM 6399 N N . ILE A 1 815 ? -24.135 0.568 3.524 1.00 68.69 815 ILE A N 1
ATOM 6400 C CA . ILE A 1 815 ? -24.252 2.022 3.759 1.00 68.69 815 ILE A CA 1
ATOM 6401 C C . ILE A 1 815 ? -25.597 2.397 4.397 1.00 68.69 815 ILE A C 1
ATOM 6403 O O . ILE A 1 815 ? -26.651 1.891 4.007 1.00 68.69 815 ILE A O 1
ATOM 6407 N N . HIS A 1 816 ? -25.571 3.339 5.346 1.00 54.72 816 HIS A N 1
ATOM 6408 C CA . HIS A 1 816 ? -26.771 3.969 5.908 1.00 54.72 816 HIS A CA 1
ATOM 6409 C C . HIS A 1 816 ? -27.238 5.153 5.043 1.00 54.72 816 HIS A C 1
ATOM 6411 O O . HIS A 1 816 ? -26.707 6.258 5.151 1.00 54.72 816 HIS A O 1
ATOM 6417 N N . ASN A 1 817 ? -28.235 4.931 4.184 1.00 47.00 817 ASN A N 1
ATOM 6418 C CA . ASN A 1 817 ? -28.875 5.992 3.400 1.00 47.00 817 ASN A CA 1
ATOM 6419 C C . ASN A 1 817 ? -30.021 6.643 4.197 1.00 47.00 817 ASN A C 1
ATOM 6421 O O . ASN A 1 817 ? -31.080 6.039 4.353 1.00 47.00 817 ASN A O 1
ATOM 6425 N N . GLU A 1 818 ? -29.865 7.906 4.605 1.00 37.16 818 GLU A N 1
ATOM 6426 C CA . GLU A 1 818 ? -30.984 8.758 5.033 1.00 37.16 818 GLU A CA 1
ATOM 6427 C C . GLU A 1 818 ? -31.011 10.069 4.236 1.00 37.16 818 GLU A C 1
ATOM 6429 O O . GLU A 1 818 ? -30.034 10.813 4.173 1.00 37.16 818 GLU A O 1
ATOM 6434 N N . THR A 1 819 ? -32.170 10.380 3.656 1.00 39.12 819 THR A N 1
ATOM 6435 C CA . THR A 1 819 ? -32.479 11.624 2.933 1.00 39.12 819 THR A CA 1
ATOM 6436 C C . THR A 1 819 ? -32.697 12.799 3.901 1.00 39.12 819 THR A C 1
ATOM 6438 O O . THR A 1 819 ? -33.766 13.408 3.907 1.00 39.12 819 THR A O 1
ATOM 6441 N N . SER A 1 820 ? -31.730 13.070 4.782 1.00 30.55 820 SER A N 1
ATOM 6442 C CA . SER A 1 820 ? -31.902 13.947 5.950 1.00 30.55 820 SER A CA 1
ATOM 6443 C C . SER A 1 820 ? -30.716 14.895 6.168 1.00 30.55 820 SER A C 1
ATOM 6445 O O . SER A 1 820 ? -29.565 14.552 5.906 1.00 30.55 820 SER A O 1
ATOM 6447 N N . GLU A 1 821 ? -30.996 16.104 6.662 1.00 31.86 821 GLU A N 1
ATOM 6448 C CA . GLU A 1 821 ? -30.069 17.246 6.762 1.00 31.86 821 GLU A CA 1
ATOM 6449 C C . GLU A 1 821 ? -29.030 17.127 7.905 1.00 31.86 821 GLU A C 1
ATOM 6451 O O . GLU A 1 821 ? -28.829 18.049 8.701 1.00 31.86 821 GLU A O 1
ATOM 6456 N N . ALA A 1 822 ? -28.329 15.995 8.001 1.00 24.08 822 ALA A N 1
ATOM 6457 C CA . ALA A 1 822 ? -27.270 15.764 8.981 1.00 24.08 822 ALA A CA 1
ATOM 6458 C C . ALA A 1 822 ? -25.871 16.000 8.378 1.00 24.08 822 ALA A C 1
ATOM 6460 O O . ALA A 1 822 ? -25.486 15.401 7.378 1.00 24.08 822 ALA A O 1
ATOM 6461 N N . LYS A 1 823 ? -25.062 16.861 9.013 1.00 26.81 823 LYS A N 1
ATOM 6462 C CA . LYS A 1 823 ? -23.670 17.129 8.600 1.00 26.81 823 LYS A CA 1
ATOM 6463 C C . LYS A 1 823 ? -22.709 16.034 9.079 1.00 26.81 823 LYS A C 1
ATOM 6465 O O . LYS A 1 823 ? -21.927 16.256 10.005 1.00 26.81 823 LYS A O 1
ATOM 6470 N N . THR A 1 824 ? -22.734 14.880 8.426 1.00 23.31 824 THR A N 1
ATOM 6471 C CA . THR A 1 824 ? -21.652 13.884 8.464 1.00 23.31 824 THR A CA 1
ATOM 6472 C C . THR A 1 824 ? -20.680 14.093 7.294 1.00 23.31 824 THR A C 1
ATOM 6474 O O . THR A 1 824 ? -20.995 14.745 6.298 1.00 23.31 824 THR A O 1
ATOM 6477 N N . LEU A 1 825 ? -19.434 13.629 7.451 1.00 26.56 825 LEU A N 1
ATOM 6478 C CA . LEU A 1 825 ? -18.398 13.760 6.418 1.00 26.56 825 LEU A CA 1
ATOM 6479 C C . LEU A 1 825 ? -18.753 12.913 5.180 1.00 26.56 825 LEU A C 1
ATOM 6481 O O . LEU A 1 825 ? -19.372 11.862 5.328 1.00 26.56 825 LEU A O 1
ATOM 6485 N N . PRO A 1 826 ? -18.364 13.343 3.965 1.00 27.73 826 PRO A N 1
ATOM 6486 C CA . PRO A 1 826 ? -18.909 12.798 2.728 1.00 27.73 826 PRO A CA 1
ATOM 6487 C C . PRO A 1 826 ? -18.421 11.370 2.434 1.00 27.73 826 PRO A C 1
ATOM 6489 O O . PRO A 1 826 ? -17.380 11.178 1.806 1.00 27.73 826 PRO A O 1
ATOM 6492 N N . SER A 1 827 ? -19.234 10.376 2.788 1.00 31.98 827 SER A N 1
ATOM 6493 C CA . SER A 1 827 ? -19.382 9.134 2.017 1.00 31.98 827 SER A CA 1
ATOM 6494 C C . SER A 1 827 ? -20.613 9.227 1.107 1.00 31.98 827 SER A C 1
ATOM 6496 O O . SER A 1 827 ? -21.491 8.373 1.128 1.00 31.98 827 SER A O 1
ATOM 6498 N N . PHE A 1 828 ? -20.678 10.290 0.295 1.00 34.06 828 PHE A N 1
ATOM 6499 C CA . PHE A 1 828 ? -21.575 10.326 -0.860 1.00 34.06 828 PHE A CA 1
ATOM 6500 C C . PHE A 1 828 ? -21.031 9.359 -1.916 1.00 34.06 828 PHE A C 1
ATOM 6502 O O . PHE A 1 828 ? -20.051 9.683 -2.580 1.00 34.06 828 PHE A O 1
ATOM 6509 N N . THR A 1 829 ? -21.635 8.181 -2.057 1.00 39.41 829 THR A N 1
ATOM 6510 C CA . THR A 1 829 ? -21.900 7.492 -3.339 1.00 39.41 829 THR A CA 1
ATOM 6511 C C . THR A 1 829 ? -22.579 6.148 -3.081 1.00 39.41 829 THR A C 1
ATOM 6513 O O . THR A 1 829 ? -22.300 5.481 -2.090 1.00 39.41 829 THR A O 1
ATOM 6516 N N . HIS A 1 830 ? -23.433 5.721 -4.014 1.00 50.94 830 HIS A N 1
ATOM 6517 C CA . HIS A 1 830 ? -23.772 4.306 -4.167 1.00 50.94 830 HIS A CA 1
ATOM 6518 C C . HIS A 1 830 ? -22.569 3.631 -4.836 1.00 50.94 830 HIS A C 1
ATOM 6520 O O . HIS A 1 830 ? -22.527 3.524 -6.057 1.00 50.94 830 HIS A O 1
ATOM 6526 N N . SER A 1 831 ? -21.534 3.304 -4.061 1.00 58.38 831 SER A N 1
ATOM 6527 C CA . SER A 1 831 ? -20.292 2.781 -4.633 1.00 58.38 831 SER A CA 1
ATOM 6528 C C . SER A 1 831 ? -20.433 1.297 -4.977 1.00 58.38 831 SER A C 1
ATOM 6530 O O . SER A 1 831 ? -20.695 0.471 -4.098 1.00 58.38 831 SER A O 1
ATOM 6532 N N . GLU A 1 832 ? -20.214 0.938 -6.239 1.00 72.06 832 GLU A N 1
ATOM 6533 C CA . GLU A 1 832 ? -20.142 -0.469 -6.633 1.00 72.06 832 GLU A CA 1
ATOM 6534 C C . GLU A 1 832 ? -18.805 -1.083 -6.228 1.00 72.06 832 GLU A C 1
ATOM 6536 O O . GLU A 1 832 ? -17.768 -0.413 -6.239 1.00 72.06 832 GLU A O 1
ATOM 6541 N N . CYS A 1 833 ? -18.818 -2.370 -5.871 1.00 83.00 833 CYS A N 1
ATOM 6542 C CA . CYS A 1 833 ? -17.614 -3.104 -5.504 1.00 83.00 833 CYS A CA 1
ATOM 6543 C C . CYS A 1 833 ? -17.434 -4.342 -6.378 1.00 83.00 833 CYS A C 1
ATOM 6545 O O . CYS A 1 833 ? -18.355 -5.135 -6.561 1.00 83.00 833 CYS A O 1
ATOM 6547 N N . LEU A 1 834 ? -16.205 -4.559 -6.842 1.00 85.94 834 LEU A N 1
ATOM 6548 C CA . LEU A 1 834 ? -15.844 -5.729 -7.633 1.00 85.94 834 LEU A CA 1
ATOM 6549 C C . LEU A 1 834 ? -14.681 -6.479 -6.992 1.00 85.94 834 LEU A C 1
ATOM 6551 O O . LEU A 1 834 ? -13.652 -5.891 -6.655 1.00 85.94 834 LEU A O 1
ATOM 6555 N N . ILE A 1 835 ? -14.822 -7.794 -6.855 1.00 91.06 835 ILE A N 1
ATOM 6556 C CA . ILE A 1 835 ? -13.761 -8.662 -6.340 1.00 91.06 835 ILE A CA 1
ATOM 6557 C C . ILE A 1 835 ? -12.666 -8.813 -7.403 1.00 91.06 835 ILE A C 1
ATOM 6559 O O . ILE A 1 835 ? -12.938 -9.150 -8.550 1.00 91.06 835 ILE A O 1
ATOM 6563 N N . VAL A 1 836 ? -11.414 -8.585 -7.001 1.00 91.88 836 VAL A N 1
ATOM 6564 C CA . VAL A 1 836 ? -10.220 -8.615 -7.869 1.00 91.88 836 VAL A CA 1
ATOM 6565 C C . VAL A 1 836 ? -9.161 -9.632 -7.427 1.00 91.88 836 VAL A C 1
ATOM 6567 O O . VAL A 1 836 ? -8.179 -9.851 -8.140 1.00 91.88 836 VAL A O 1
ATOM 6570 N N . GLY A 1 837 ? -9.352 -10.301 -6.285 1.00 93.75 837 GLY A N 1
ATOM 6571 C CA . GLY A 1 837 ? -8.459 -11.370 -5.836 1.00 93.75 837 GLY A CA 1
ATOM 6572 C C . GLY A 1 837 ? -8.713 -11.869 -4.412 1.00 93.75 837 GLY A C 1
ATOM 6573 O O . GLY A 1 837 ? -9.746 -11.589 -3.801 1.00 93.75 837 GLY A O 1
ATOM 6574 N N . LYS A 1 838 ? -7.744 -12.619 -3.880 1.00 95.06 838 LYS A N 1
ATOM 6575 C CA . LYS A 1 838 ? -7.714 -13.153 -2.510 1.00 95.06 838 LYS A CA 1
ATOM 6576 C C . LYS A 1 838 ? -6.364 -12.853 -1.859 1.00 95.06 838 LYS A C 1
ATOM 6578 O O . LYS A 1 838 ? -5.321 -13.130 -2.448 1.00 95.06 838 LYS A O 1
ATOM 6583 N N . GLY A 1 839 ? -6.376 -12.309 -0.646 1.00 95.00 839 GLY A N 1
ATOM 6584 C CA . GLY A 1 839 ? -5.186 -12.150 0.185 1.00 95.00 839 GLY A CA 1
ATOM 6585 C C . GLY A 1 839 ? -5.024 -13.333 1.132 1.00 95.00 839 GLY A C 1
ATOM 6586 O O . GLY A 1 839 ? -6.006 -13.823 1.693 1.00 95.00 839 GLY A O 1
ATOM 6587 N N . ILE A 1 840 ? -3.789 -13.800 1.305 1.00 95.38 840 ILE A N 1
ATOM 6588 C CA . ILE A 1 840 ? -3.430 -14.851 2.261 1.00 95.38 840 ILE A CA 1
ATOM 6589 C C . ILE A 1 840 ? -2.191 -14.394 3.032 1.00 95.38 840 ILE A C 1
ATOM 6591 O O . ILE A 1 840 ? -1.107 -14.292 2.465 1.00 95.38 840 ILE A O 1
ATOM 6595 N N . LEU A 1 841 ? -2.345 -14.102 4.323 1.00 92.88 841 LEU A N 1
ATOM 6596 C CA . LEU A 1 841 ? -1.268 -13.625 5.198 1.00 92.88 841 LEU A CA 1
ATOM 6597 C C . LEU A 1 841 ? -0.834 -14.723 6.171 1.00 92.88 841 LEU A C 1
ATOM 6599 O O . LEU A 1 841 ? -1.661 -15.511 6.625 1.00 92.88 841 LEU A O 1
ATOM 6603 N N . LEU A 1 842 ? 0.455 -14.769 6.501 1.00 91.31 842 LEU A N 1
ATOM 6604 C CA . LEU A 1 842 ? 1.045 -15.771 7.384 1.00 91.31 842 LEU A CA 1
ATOM 6605 C C . LEU A 1 842 ? 1.125 -15.255 8.827 1.00 91.31 842 LEU A C 1
ATOM 6607 O O . LEU A 1 842 ? 1.838 -14.292 9.121 1.00 91.31 842 LEU A O 1
ATOM 6611 N N . ASN A 1 843 ? 0.473 -15.956 9.753 1.00 89.38 843 ASN A N 1
ATOM 6612 C CA . ASN A 1 843 ? 0.553 -15.711 11.193 1.00 89.38 843 ASN A CA 1
ATOM 6613 C C . ASN A 1 843 ? 1.899 -16.216 11.738 1.00 89.38 843 ASN A C 1
ATOM 6615 O O . ASN A 1 843 ? 1.989 -17.273 12.363 1.00 89.38 843 ASN A O 1
ATOM 6619 N N . ARG A 1 844 ? 2.970 -15.454 11.469 1.00 82.19 844 ARG A N 1
ATOM 6620 C CA . ARG A 1 844 ? 4.363 -15.832 11.773 1.00 82.19 844 ARG A CA 1
ATOM 6621 C C . ARG A 1 844 ? 4.614 -16.190 13.242 1.00 82.19 844 ARG A C 1
ATOM 6623 O O . ARG A 1 844 ? 5.456 -17.040 13.487 1.00 82.19 844 ARG A O 1
ATOM 6630 N N . GLN A 1 845 ? 3.883 -15.601 14.191 1.00 77.62 845 GLN A N 1
ATOM 6631 C CA . GLN A 1 845 ? 4.000 -15.929 15.620 1.00 77.62 845 GLN A CA 1
ATOM 6632 C C . GLN A 1 845 ? 3.517 -17.358 15.931 1.00 77.62 845 GLN A C 1
ATOM 6634 O O . GLN A 1 845 ? 4.228 -18.115 16.593 1.00 77.62 845 GLN A O 1
ATOM 6639 N N . LYS A 1 846 ? 2.354 -17.764 15.393 1.00 83.50 846 LYS A N 1
ATOM 6640 C CA . LYS A 1 846 ? 1.870 -19.156 15.474 1.00 83.50 846 LYS A CA 1
ATOM 6641 C C . LYS A 1 846 ? 2.847 -20.116 14.814 1.00 83.50 846 LYS A C 1
ATOM 6643 O O . LYS A 1 846 ? 3.068 -21.200 15.337 1.00 83.50 846 LYS A O 1
ATOM 6648 N N . LEU A 1 847 ? 3.436 -19.715 13.681 1.00 85.31 847 LEU A N 1
ATOM 6649 C CA . LEU A 1 847 ? 4.438 -20.530 12.999 1.00 85.31 847 LEU A CA 1
ATOM 6650 C C . LEU A 1 847 ? 5.664 -20.752 13.892 1.00 85.31 847 LEU A C 1
ATOM 6652 O O . LEU A 1 847 ? 6.000 -21.907 14.119 1.00 85.31 847 LEU A O 1
ATOM 6656 N N . SER A 1 848 ? 6.259 -19.703 14.472 1.00 83.44 848 SER A N 1
ATOM 6657 C CA . SER A 1 848 ? 7.394 -19.866 15.394 1.00 83.44 848 SER A CA 1
ATOM 6658 C C . SER A 1 848 ? 7.033 -20.711 16.622 1.00 83.44 848 SER A C 1
ATOM 6660 O O . SER A 1 848 ? 7.761 -21.639 16.955 1.00 83.44 848 SER A O 1
ATOM 6662 N N . ALA A 1 849 ? 5.860 -20.492 17.228 1.00 82.94 849 ALA A N 1
ATOM 6663 C CA . ALA A 1 849 ? 5.404 -21.290 18.370 1.00 82.94 849 ALA A CA 1
ATOM 6664 C C . ALA A 1 849 ? 5.177 -22.777 18.015 1.00 82.94 849 ALA A C 1
ATOM 6666 O O . ALA A 1 849 ? 5.383 -23.660 18.847 1.00 82.94 849 ALA A O 1
ATOM 6667 N N . TYR A 1 850 ? 4.764 -23.078 16.779 1.00 84.88 850 TYR A N 1
ATOM 6668 C CA . TYR A 1 850 ? 4.668 -24.450 16.272 1.00 84.88 850 TYR A CA 1
ATOM 6669 C C . TYR A 1 850 ? 6.024 -25.022 15.844 1.00 84.88 850 TYR A C 1
ATOM 6671 O O . TYR A 1 850 ? 6.174 -26.240 15.811 1.00 84.88 850 TYR A O 1
ATOM 6679 N N . GLU A 1 851 ? 7.001 -24.183 15.502 1.00 82.25 851 GLU A N 1
ATOM 6680 C CA . GLU A 1 851 ? 8.364 -24.614 15.210 1.00 82.25 851 GLU A CA 1
ATOM 6681 C C . GLU A 1 851 ? 9.126 -24.989 16.483 1.00 82.25 851 GLU A C 1
ATOM 6683 O O . GLU A 1 851 ? 9.900 -25.943 16.446 1.00 82.25 851 GLU A O 1
ATOM 6688 N N . ASP A 1 852 ? 8.861 -24.365 17.628 1.00 85.31 852 ASP A N 1
ATOM 6689 C CA . ASP A 1 852 ? 9.479 -24.771 18.897 1.00 85.31 852 ASP A CA 1
ATOM 6690 C C . ASP A 1 852 ? 9.075 -26.207 19.306 1.00 85.31 852 ASP A C 1
ATOM 6692 O O . ASP A 1 852 ? 9.934 -27.019 19.668 1.00 85.31 852 ASP A O 1
ATOM 6696 N N . ASP A 1 853 ? 7.806 -26.593 19.124 1.00 89.12 853 ASP A N 1
ATOM 6697 C CA . ASP A 1 853 ? 7.306 -27.951 19.389 1.00 89.12 853 ASP A CA 1
ATOM 6698 C C . ASP A 1 853 ? 7.684 -28.953 18.274 1.00 89.12 853 ASP A C 1
ATOM 6700 O O . ASP A 1 853 ? 7.335 -28.801 17.103 1.00 89.12 853 ASP A O 1
ATOM 6704 N N . ALA A 1 854 ? 8.372 -30.043 18.626 1.00 86.88 854 ALA A N 1
ATOM 6705 C CA . ALA A 1 854 ? 8.864 -31.022 17.651 1.00 86.88 854 ALA A CA 1
ATOM 6706 C C . ALA A 1 854 ? 7.757 -31.792 16.889 1.00 86.88 854 ALA A C 1
ATOM 6708 O O . ALA A 1 854 ? 7.971 -32.180 15.733 1.00 86.88 854 ALA A O 1
ATOM 6709 N N . GLN A 1 855 ? 6.588 -32.018 17.502 1.00 86.19 855 GLN A N 1
ATOM 6710 C CA . GLN A 1 855 ? 5.451 -32.695 16.870 1.00 86.19 855 GLN A CA 1
ATOM 6711 C C . GLN A 1 855 ? 4.695 -31.744 15.936 1.00 86.19 855 GLN A C 1
ATOM 6713 O O . GLN A 1 855 ? 4.373 -32.117 14.803 1.00 86.19 855 GLN A O 1
ATOM 6718 N N . LEU A 1 856 ? 4.448 -30.505 16.370 1.00 87.00 856 LEU A N 1
ATOM 6719 C CA . LEU A 1 856 ? 3.795 -29.484 15.549 1.00 87.00 856 LEU A CA 1
ATOM 6720 C C . LEU A 1 856 ? 4.684 -29.088 14.367 1.00 87.00 856 LEU A C 1
ATOM 6722 O O . LEU A 1 856 ? 4.205 -29.122 13.235 1.00 87.00 856 LEU A O 1
ATOM 6726 N N . ARG A 1 857 ? 5.992 -28.879 14.572 1.00 88.75 857 ARG A N 1
ATOM 6727 C CA . ARG A 1 857 ? 6.980 -28.634 13.504 1.00 88.75 857 ARG A CA 1
ATOM 6728 C C . ARG A 1 857 ? 6.963 -29.733 12.446 1.00 88.75 857 ARG A C 1
ATOM 6730 O O . ARG A 1 857 ? 7.119 -29.451 11.260 1.00 88.75 857 ARG A O 1
ATOM 6737 N N . ARG A 1 858 ? 6.772 -30.998 12.846 1.00 88.44 858 ARG A N 1
ATOM 6738 C CA . ARG A 1 858 ? 6.598 -32.111 11.899 1.00 88.44 858 ARG A CA 1
ATOM 6739 C C . ARG A 1 858 ? 5.300 -31.969 11.107 1.00 88.44 858 ARG A C 1
ATOM 6741 O O . ARG A 1 858 ? 5.349 -31.994 9.888 1.00 88.44 858 ARG A O 1
ATOM 6748 N N . ARG A 1 859 ? 4.168 -31.731 11.767 1.00 87.69 859 ARG A N 1
ATOM 6749 C CA . ARG A 1 859 ? 2.866 -31.568 11.097 1.00 87.69 859 ARG A CA 1
ATOM 6750 C C . ARG A 1 859 ? 2.792 -30.321 10.195 1.00 87.69 859 ARG A C 1
ATOM 6752 O O . ARG A 1 859 ? 2.122 -30.360 9.169 1.00 87.69 859 ARG A O 1
ATOM 6759 N N . VAL A 1 860 ? 3.529 -29.249 10.510 1.00 87.38 860 VAL A N 1
ATOM 6760 C CA . VAL A 1 860 ? 3.743 -28.094 9.613 1.00 87.38 860 VAL A CA 1
ATOM 6761 C C . VAL A 1 860 ? 4.481 -28.528 8.341 1.00 87.38 860 VAL A C 1
ATOM 6763 O O . VAL A 1 860 ? 4.025 -28.214 7.237 1.00 87.38 860 VAL A O 1
ATOM 6766 N N . ARG A 1 861 ? 5.583 -29.289 8.473 1.00 85.75 861 ARG A N 1
ATOM 6767 C CA . ARG A 1 861 ? 6.316 -29.862 7.325 1.00 85.75 861 ARG A CA 1
ATOM 6768 C C . ARG A 1 861 ? 5.466 -30.843 6.517 1.00 85.75 861 ARG A C 1
ATOM 6770 O O . ARG A 1 861 ? 5.563 -30.825 5.295 1.00 85.75 861 ARG A O 1
ATOM 6777 N N . ASP A 1 862 ? 4.608 -31.616 7.170 1.00 88.38 862 ASP A N 1
ATOM 6778 C CA . ASP A 1 862 ? 3.736 -32.617 6.543 1.00 88.38 862 ASP A CA 1
ATOM 6779 C C . ASP A 1 862 ? 2.429 -31.998 5.968 1.00 88.38 862 ASP A C 1
ATOM 6781 O O . ASP A 1 862 ? 1.514 -32.718 5.583 1.00 88.38 862 ASP A O 1
ATOM 6785 N N . GLU A 1 863 ? 2.340 -30.659 5.884 1.00 89.94 863 GLU A N 1
ATOM 6786 C CA . GLU A 1 863 ? 1.224 -29.896 5.279 1.00 89.94 863 GLU A CA 1
ATOM 6787 C C . GLU A 1 863 ? -0.149 -30.171 5.921 1.00 89.94 863 GLU A C 1
ATOM 6789 O O . GLU A 1 863 ? -1.188 -30.164 5.254 1.00 89.94 863 GLU A O 1
ATOM 6794 N N . ASP A 1 864 ? -0.168 -30.380 7.244 1.00 91.69 864 ASP A N 1
ATOM 6795 C CA . ASP A 1 864 ? -1.385 -30.665 8.006 1.00 91.69 864 ASP A CA 1
ATOM 6796 C C . ASP A 1 864 ? -2.452 -29.574 7.802 1.00 91.69 864 ASP A C 1
ATOM 6798 O O . ASP A 1 864 ? -2.302 -28.414 8.199 1.00 91.69 864 ASP A O 1
ATOM 6802 N N . VAL A 1 865 ? -3.570 -29.990 7.203 1.00 91.69 865 VAL A N 1
ATOM 6803 C CA . VAL A 1 865 ? -4.709 -29.147 6.815 1.00 91.69 865 VAL A CA 1
ATOM 6804 C C . VAL A 1 865 ? -5.296 -28.355 7.986 1.00 91.69 865 VAL A C 1
ATOM 6806 O O . VAL A 1 865 ? -5.804 -27.255 7.772 1.00 91.69 865 VAL A O 1
ATOM 6809 N N . LYS A 1 866 ? -5.275 -28.889 9.216 1.00 90.62 866 LYS A N 1
ATOM 6810 C CA . LYS A 1 866 ? -5.829 -28.202 10.395 1.00 90.62 866 LYS A CA 1
ATOM 6811 C C . LYS A 1 866 ? -4.873 -27.125 10.898 1.00 90.62 866 LYS A C 1
ATOM 6813 O O . LYS A 1 866 ? -5.332 -26.038 11.232 1.00 90.62 866 LYS A O 1
ATOM 6818 N N . ILE A 1 867 ? -3.571 -27.416 10.910 1.00 90.62 867 ILE A N 1
ATOM 6819 C CA . ILE A 1 867 ? -2.522 -26.468 11.311 1.00 90.62 867 ILE A CA 1
ATOM 6820 C C . ILE A 1 867 ? -2.411 -25.334 10.291 1.00 90.62 867 ILE A C 1
ATOM 6822 O O . ILE A 1 867 ? -2.499 -24.168 10.658 1.00 90.62 867 ILE A O 1
ATOM 6826 N N . TRP A 1 868 ? -2.293 -25.632 8.997 1.00 92.38 868 TRP A N 1
ATOM 6827 C CA . TRP A 1 868 ? -2.156 -24.566 8.002 1.00 92.38 868 TRP A CA 1
ATOM 6828 C C . TRP A 1 868 ? -3.394 -23.660 7.918 1.00 92.38 868 TRP A C 1
ATOM 6830 O O . TRP A 1 868 ? -3.253 -22.469 7.656 1.00 92.38 868 TRP A O 1
ATOM 6840 N N . LYS A 1 869 ? -4.592 -24.167 8.253 1.00 90.81 869 LYS A N 1
ATOM 6841 C CA . LYS A 1 869 ? -5.807 -23.345 8.421 1.00 90.81 869 LYS A CA 1
ATOM 6842 C C . LYS A 1 869 ? -5.782 -22.405 9.636 1.00 90.81 869 LYS A C 1
ATOM 6844 O O . LYS A 1 869 ? -6.540 -21.443 9.617 1.00 90.81 869 LYS A O 1
ATOM 6849 N N . SER A 1 870 ? -4.972 -22.648 10.674 1.00 88.81 870 SER A N 1
ATOM 6850 C CA . SER A 1 870 ? -4.776 -21.694 11.786 1.00 88.81 870 SER A CA 1
ATOM 6851 C C . SER A 1 870 ? -3.593 -20.745 11.554 1.00 88.81 870 SER A C 1
ATOM 6853 O O . SER A 1 870 ? -3.597 -19.625 12.075 1.00 88.81 870 SER A O 1
ATOM 6855 N N . LEU A 1 871 ? -2.608 -21.175 10.755 1.00 91.44 871 LEU A N 1
ATOM 6856 C CA . LEU A 1 871 ? -1.418 -20.404 10.390 1.00 91.44 871 LEU A CA 1
ATOM 6857 C C . LEU A 1 871 ? -1.667 -19.286 9.376 1.00 91.44 871 LEU A C 1
ATOM 6859 O O . LEU A 1 871 ? -0.824 -18.397 9.285 1.00 91.44 871 LEU A O 1
ATOM 6863 N N . VAL A 1 872 ? -2.773 -19.294 8.625 1.00 92.94 872 VAL A N 1
ATOM 6864 C CA . VAL A 1 872 ? -3.038 -18.257 7.612 1.00 92.94 872 VAL A CA 1
ATOM 6865 C C . VAL A 1 872 ? -4.333 -17.493 7.852 1.00 92.94 872 VAL A C 1
ATOM 6867 O O . VAL A 1 872 ? -5.369 -18.072 8.177 1.00 92.94 872 VAL A O 1
ATOM 6870 N N . SER A 1 873 ? -4.268 -16.188 7.624 1.00 92.44 873 SER A N 1
ATOM 6871 C CA . SER A 1 873 ? -5.401 -15.261 7.604 1.00 92.44 873 SER A CA 1
ATOM 6872 C C . SER A 1 873 ? -5.817 -15.041 6.151 1.00 92.44 873 SER A C 1
ATOM 6874 O O . SER A 1 873 ? -4.952 -14.893 5.287 1.00 92.44 873 SER A O 1
ATOM 6876 N N . GLN A 1 874 ? -7.117 -15.029 5.851 1.00 94.19 874 GLN A N 1
ATOM 6877 C CA . GLN A 1 874 ? -7.614 -14.898 4.476 1.00 94.19 874 GLN A CA 1
ATOM 6878 C C . GLN A 1 874 ? -8.495 -13.661 4.326 1.00 94.19 874 GLN A C 1
ATOM 6880 O O . GLN A 1 874 ? -9.336 -13.397 5.182 1.00 94.19 874 GLN A O 1
ATOM 6885 N N . SER A 1 875 ? -8.334 -12.935 3.223 1.00 94.06 875 SER A N 1
ATOM 6886 C CA . SER A 1 875 ? -9.151 -11.773 2.869 1.00 94.06 875 SER A CA 1
ATOM 6887 C C . SER A 1 875 ? -9.639 -11.842 1.426 1.00 94.06 875 SER A C 1
ATOM 6889 O O . SER A 1 875 ? -8.966 -12.400 0.557 1.00 94.06 875 SER A O 1
ATOM 6891 N N . ILE A 1 876 ? -10.805 -11.253 1.157 1.00 94.25 876 ILE A N 1
ATOM 6892 C CA . ILE A 1 876 ? -11.158 -10.858 -0.210 1.00 94.25 876 ILE A CA 1
ATOM 6893 C C . ILE A 1 876 ? -10.422 -9.562 -0.555 1.00 94.25 876 ILE A C 1
ATOM 6895 O O . ILE A 1 876 ? -10.235 -8.702 0.309 1.00 94.25 876 ILE A O 1
ATOM 6899 N N . LEU A 1 877 ? -10.014 -9.431 -1.816 1.00 93.88 877 LEU A N 1
ATOM 6900 C CA . LEU A 1 877 ? -9.468 -8.198 -2.376 1.00 93.88 877 LEU A CA 1
ATOM 6901 C C . LEU A 1 877 ? -10.501 -7.630 -3.345 1.00 93.88 877 LEU A C 1
ATOM 6903 O O . LEU A 1 877 ? -10.970 -8.357 -4.222 1.00 93.88 877 LEU A O 1
ATOM 6907 N N . TYR A 1 878 ? -10.857 -6.359 -3.192 1.00 91.31 878 TYR A N 1
ATOM 6908 C CA . TYR A 1 878 ? -11.909 -5.719 -3.981 1.00 91.31 878 TYR A CA 1
ATOM 6909 C C . TYR A 1 878 ? -11.524 -4.298 -4.398 1.00 91.31 878 TYR A C 1
ATOM 6911 O O . TYR A 1 878 ? -10.771 -3.614 -3.708 1.00 91.31 878 TYR A O 1
ATOM 6919 N N . ARG A 1 879 ? -12.037 -3.851 -5.542 1.00 88.62 879 ARG A N 1
ATOM 6920 C CA . ARG A 1 879 ? -12.033 -2.444 -5.956 1.00 88.62 879 ARG A CA 1
ATOM 6921 C C . ARG A 1 879 ? -13.413 -1.845 -5.711 1.00 88.62 879 ARG A C 1
ATOM 6923 O O . ARG A 1 879 ? -14.396 -2.580 -5.649 1.00 88.62 879 ARG A O 1
ATOM 6930 N N . VAL A 1 880 ? -13.452 -0.527 -5.564 1.00 81.38 880 VAL A N 1
ATOM 6931 C CA . VAL A 1 880 ? -14.663 0.274 -5.361 1.00 81.38 880 VAL A CA 1
ATOM 6932 C C . VAL A 1 880 ? -14.695 1.343 -6.452 1.00 81.38 880 VAL A C 1
ATOM 6934 O O . VAL A 1 880 ? -13.628 1.832 -6.832 1.00 81.38 880 VAL A O 1
ATOM 6937 N N . TYR A 1 881 ? -15.874 1.682 -6.972 1.00 73.38 881 TYR A N 1
ATOM 6938 C CA . TYR A 1 881 ? -16.046 2.800 -7.900 1.00 73.38 881 TYR A CA 1
ATOM 6939 C C . TYR A 1 881 ? -17.174 3.741 -7.439 1.00 73.38 881 TYR A C 1
ATOM 6941 O O . TYR A 1 881 ? -18.287 3.266 -7.202 1.00 73.38 881 TYR A O 1
ATOM 6949 N N . PRO A 1 882 ? -16.919 5.061 -7.327 1.00 70.00 882 PRO A N 1
ATOM 6950 C CA . PRO A 1 882 ? -15.594 5.692 -7.343 1.00 70.00 882 PRO A CA 1
ATOM 6951 C C . PRO A 1 882 ? -14.735 5.252 -6.141 1.00 70.00 882 PRO A C 1
ATOM 6953 O O . PRO A 1 882 ? -15.232 4.688 -5.166 1.00 70.00 882 PRO A O 1
ATOM 6956 N N . ASP A 1 883 ? -13.430 5.507 -6.210 1.00 71.56 883 ASP A N 1
ATOM 6957 C CA . ASP A 1 883 ? -12.490 5.204 -5.125 1.00 71.56 883 ASP A CA 1
ATOM 6958 C C . ASP A 1 883 ? -12.824 6.044 -3.867 1.00 71.56 883 ASP A C 1
ATOM 6960 O O . ASP A 1 883 ? -13.261 7.194 -3.974 1.00 71.56 883 ASP A O 1
ATOM 6964 N N . PHE A 1 884 ? -12.614 5.525 -2.648 1.00 69.56 884 PHE A N 1
ATOM 6965 C CA . PHE A 1 884 ? -12.965 6.293 -1.443 1.00 69.56 884 PHE A CA 1
ATOM 6966 C C . PHE A 1 884 ? -12.146 7.600 -1.344 1.00 69.56 884 PHE A C 1
ATOM 6968 O O . PHE A 1 884 ? -10.913 7.540 -1.361 1.00 69.56 884 PHE A O 1
ATOM 6975 N N . PRO A 1 885 ? -12.766 8.773 -1.079 1.00 58.34 885 PRO A N 1
ATOM 6976 C CA . PRO A 1 885 ? -12.045 10.051 -0.965 1.00 58.34 885 PRO A CA 1
ATOM 6977 C C . PRO A 1 885 ? -10.945 10.062 0.111 1.00 58.34 885 PRO A C 1
ATOM 6979 O O . PRO A 1 885 ? -9.945 10.777 0.005 1.00 58.34 885 PRO A O 1
ATOM 6982 N N . VAL A 1 886 ? -11.126 9.249 1.158 1.00 62.34 886 VAL A N 1
ATOM 6983 C CA . VAL A 1 886 ? -10.130 8.963 2.198 1.00 62.34 886 VAL A CA 1
ATOM 6984 C C . VAL A 1 886 ? -10.028 7.437 2.363 1.00 62.34 886 VAL A C 1
ATOM 6986 O O . VAL A 1 886 ? -10.744 6.864 3.184 1.00 62.34 886 VAL A O 1
ATOM 6989 N N . PRO A 1 887 ? -9.138 6.754 1.611 1.00 59.62 887 PRO A N 1
ATOM 6990 C CA . PRO A 1 887 ? -9.048 5.287 1.622 1.00 59.62 887 PRO A CA 1
ATOM 6991 C C . PRO A 1 887 ? -8.644 4.687 2.979 1.00 59.62 887 PRO A C 1
ATOM 6993 O O . PRO A 1 887 ? -8.967 3.543 3.283 1.00 59.62 887 PRO A O 1
ATOM 6996 N N . GLY A 1 888 ? -7.930 5.466 3.800 1.00 61.28 888 GLY A N 1
ATOM 6997 C CA . GLY A 1 888 ? -7.487 5.108 5.152 1.00 61.28 888 GLY A CA 1
ATOM 6998 C C . GLY A 1 888 ? -8.342 5.744 6.248 1.00 61.28 888 GLY A C 1
ATOM 6999 O O . GLY A 1 888 ? -7.796 6.400 7.130 1.00 61.28 888 GLY A O 1
ATOM 7000 N N . GLY A 1 889 ? -9.668 5.634 6.135 1.00 61.16 889 GLY A N 1
ATOM 7001 C CA . GLY A 1 889 ? -10.617 6.115 7.149 1.00 61.16 889 GLY A CA 1
ATOM 7002 C C . GLY A 1 889 ? -11.921 5.315 7.233 1.00 61.16 889 GLY A C 1
ATOM 7003 O O . GLY A 1 889 ? -12.883 5.791 7.827 1.00 61.16 889 GLY A O 1
ATOM 7004 N N . GLN A 1 890 ? -11.973 4.128 6.617 1.00 68.69 890 GLN A N 1
ATOM 7005 C CA . GLN A 1 890 ? -13.183 3.300 6.486 1.00 68.69 890 GLN A CA 1
ATOM 7006 C C . GLN A 1 890 ? -13.070 1.954 7.240 1.00 68.69 890 GLN A C 1
ATOM 7008 O O . GLN A 1 890 ? -13.789 1.006 6.937 1.00 68.69 890 GLN A O 1
ATOM 7013 N N . SER A 1 891 ? -12.156 1.835 8.212 1.00 79.81 891 SER A N 1
ATOM 7014 C CA . SER A 1 891 ? -11.964 0.609 9.007 1.00 79.81 891 SER A CA 1
ATOM 7015 C C . SER A 1 891 ? -13.259 0.142 9.664 1.00 79.81 891 SER A C 1
ATOM 7017 O O . SER A 1 891 ? -13.924 0.930 10.337 1.00 79.81 891 SER A O 1
ATOM 7019 N N . GLY A 1 892 ? -13.581 -1.142 9.540 1.00 80.88 892 GLY A N 1
ATOM 7020 C CA . GLY A 1 892 ? -14.758 -1.743 10.171 1.00 80.88 892 GLY A CA 1
ATOM 7021 C C . GLY A 1 892 ? -16.047 -1.619 9.357 1.00 80.88 892 G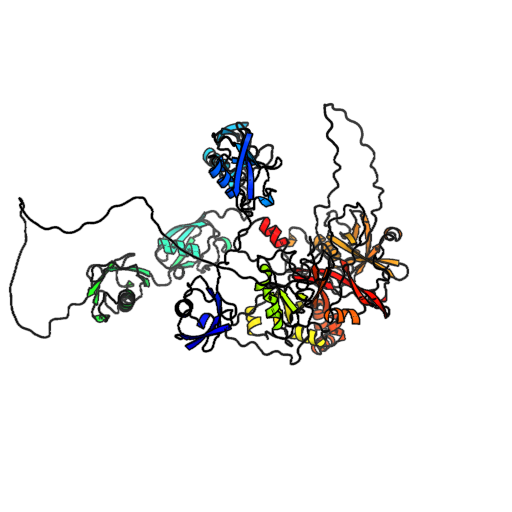LY A C 1
ATOM 7022 O O . GLY A 1 892 ? -17.064 -2.162 9.778 1.00 80.88 892 GLY A O 1
ATOM 7023 N N . LEU A 1 893 ? -16.017 -0.961 8.194 1.00 82.88 893 LEU A N 1
ATOM 7024 C CA . LEU A 1 893 ? -17.136 -0.897 7.253 1.00 82.88 893 LEU A CA 1
ATOM 7025 C C . LEU A 1 893 ? -17.521 -2.309 6.776 1.00 82.88 893 LEU A C 1
ATOM 7027 O O . LEU A 1 893 ? -16.656 -3.065 6.329 1.00 82.88 893 LEU A O 1
ATOM 7031 N N . ALA A 1 894 ? -18.794 -2.686 6.904 1.00 88.94 894 ALA A N 1
ATOM 7032 C CA . ALA A 1 894 ? -19.255 -4.037 6.589 1.00 88.94 894 ALA A CA 1
ATOM 7033 C C . ALA A 1 894 ? -19.487 -4.227 5.082 1.00 88.94 894 ALA A C 1
ATOM 7035 O O . ALA A 1 894 ? -20.081 -3.376 4.419 1.00 88.94 894 ALA A O 1
ATOM 7036 N N . LEU A 1 895 ? -19.052 -5.375 4.561 1.00 89.81 895 LEU A N 1
ATOM 7037 C CA . LEU A 1 895 ? -19.309 -5.808 3.188 1.00 89.81 895 LEU A CA 1
ATOM 7038 C C . LEU A 1 895 ? -20.268 -6.993 3.194 1.00 89.81 895 LEU A C 1
ATOM 7040 O O . LEU A 1 895 ? -20.098 -7.908 4.004 1.00 89.81 895 LEU A O 1
ATOM 7044 N N . TYR A 1 896 ? -21.219 -7.023 2.268 1.00 90.88 896 TYR A N 1
ATOM 7045 C CA . TYR A 1 896 ? -22.142 -8.142 2.084 1.00 90.88 896 TYR A CA 1
ATOM 7046 C C . TYR A 1 896 ? -22.232 -8.571 0.616 1.00 90.88 896 TYR A C 1
ATOM 7048 O O . TYR A 1 896 ? -21.866 -7.826 -0.290 1.00 90.88 896 TYR A O 1
ATOM 7056 N N . ALA A 1 897 ? -22.681 -9.802 0.399 1.00 89.50 897 ALA A N 1
ATOM 7057 C CA . ALA A 1 897 ? -22.993 -10.363 -0.909 1.00 89.50 897 ALA A CA 1
ATOM 7058 C C . ALA A 1 897 ? -24.106 -11.406 -0.747 1.00 89.50 897 ALA A C 1
ATOM 7060 O O . ALA A 1 897 ? -24.251 -11.994 0.330 1.00 89.50 897 ALA A O 1
ATOM 7061 N N . ASP A 1 898 ? -24.872 -11.657 -1.803 1.00 87.44 898 ASP A N 1
ATOM 7062 C CA . ASP A 1 898 ? -25.890 -12.705 -1.787 1.00 87.44 898 ASP A CA 1
ATOM 7063 C C . ASP A 1 898 ? -25.280 -14.108 -1.865 1.00 87.44 898 ASP A C 1
ATOM 7065 O O . ASP A 1 898 ? -24.293 -14.366 -2.559 1.00 87.44 898 ASP A O 1
ATOM 7069 N N . GLY A 1 899 ? -25.894 -15.046 -1.150 1.00 89.62 899 GLY A N 1
ATOM 7070 C CA . GLY A 1 899 ? -25.559 -16.458 -1.234 1.00 89.62 899 GLY A CA 1
ATOM 7071 C C . GLY A 1 899 ? -26.133 -17.256 -0.075 1.00 89.62 899 GLY A C 1
ATOM 7072 O O . GLY A 1 899 ? -27.037 -16.817 0.632 1.00 89.62 899 GLY A O 1
ATOM 7073 N N . LYS A 1 900 ? -25.568 -18.439 0.156 1.00 94.19 900 LYS A N 1
ATOM 7074 C CA . LYS A 1 900 ? -25.948 -19.267 1.293 1.00 94.19 900 LYS A CA 1
ATOM 7075 C C . LYS A 1 900 ? -25.347 -18.691 2.567 1.00 94.19 900 LYS A C 1
ATOM 7077 O O . LYS A 1 900 ? -24.124 -18.558 2.666 1.00 94.19 900 LYS A O 1
ATOM 7082 N N . ARG A 1 901 ? -26.189 -18.380 3.546 1.00 94.12 901 ARG A N 1
ATOM 7083 C CA . ARG A 1 901 ? -25.837 -17.894 4.884 1.00 94.12 901 ARG A CA 1
ATOM 7084 C C . ARG A 1 901 ? -25.415 -19.039 5.810 1.00 94.12 901 ARG A C 1
ATOM 7086 O O . ARG A 1 901 ? -25.649 -20.218 5.538 1.00 94.12 901 ARG A O 1
ATOM 7093 N N . SER A 1 902 ? -24.749 -18.697 6.911 1.00 92.38 902 SER A N 1
ATOM 7094 C CA . SER A 1 902 ? -24.230 -19.661 7.897 1.00 92.38 902 SER A CA 1
ATOM 7095 C C . SER A 1 902 ? -25.322 -20.381 8.703 1.00 92.38 902 SER A C 1
ATOM 7097 O O . SER A 1 902 ? -25.064 -21.459 9.232 1.00 92.38 902 SER A O 1
ATOM 7099 N N . ASP A 1 903 ? -26.541 -19.836 8.743 1.00 90.50 903 ASP A N 1
ATOM 7100 C CA . ASP A 1 903 ? -27.745 -20.497 9.274 1.00 90.50 903 ASP A CA 1
ATOM 7101 C C . ASP A 1 903 ? -28.358 -21.532 8.300 1.00 90.50 903 ASP A C 1
ATOM 7103 O O . ASP A 1 903 ? -29.276 -22.265 8.662 1.00 90.50 903 ASP A O 1
ATOM 7107 N N . GLY A 1 904 ? -27.825 -21.629 7.076 1.00 91.88 904 GLY A N 1
ATOM 7108 C CA . GLY A 1 904 ? -28.265 -22.555 6.035 1.00 91.88 904 GLY A CA 1
ATOM 7109 C C . GLY A 1 904 ? -29.321 -22.001 5.076 1.00 91.88 904 GLY A C 1
ATOM 7110 O O . GLY A 1 904 ? -29.621 -22.686 4.096 1.00 91.88 904 GLY A O 1
ATOM 7111 N N . THR A 1 905 ? -29.845 -20.797 5.317 1.00 93.50 905 THR A N 1
ATOM 7112 C CA . THR A 1 905 ? -30.777 -20.093 4.421 1.00 93.50 905 THR A CA 1
ATOM 7113 C C . THR A 1 905 ? -30.033 -19.339 3.316 1.00 93.50 905 THR A C 1
ATOM 7115 O O . THR A 1 905 ? -28.840 -19.077 3.441 1.00 93.50 905 THR A O 1
ATOM 7118 N N . ASP A 1 906 ? -30.711 -18.962 2.233 1.00 93.06 906 ASP A N 1
ATOM 7119 C CA . ASP A 1 906 ? -30.132 -18.111 1.183 1.00 93.06 906 ASP A CA 1
ATOM 7120 C C . ASP A 1 906 ? -30.515 -16.633 1.392 1.00 93.06 906 ASP A C 1
ATOM 7122 O O . ASP A 1 906 ? -31.509 -16.330 2.061 1.00 93.06 906 ASP A O 1
ATOM 7126 N N . GLY A 1 907 ? -29.699 -15.701 0.892 1.00 89.19 907 GLY A N 1
ATOM 7127 C CA . GLY A 1 907 ? -29.927 -14.250 0.960 1.00 89.19 907 GLY A CA 1
ATOM 7128 C C . GLY A 1 907 ? -28.652 -13.437 1.241 1.00 89.19 907 GLY A C 1
ATOM 7129 O O . GLY A 1 907 ? -27.548 -13.983 1.153 1.00 89.19 907 GLY A O 1
ATOM 7130 N N . PRO A 1 908 ? -28.779 -12.153 1.618 1.00 89.88 908 PRO A N 1
ATOM 7131 C CA . PRO A 1 908 ? -27.634 -11.276 1.840 1.00 89.88 908 PRO A CA 1
ATOM 7132 C C . PRO A 1 908 ? -26.844 -11.698 3.085 1.00 89.88 908 PRO A C 1
ATOM 7134 O O . PRO A 1 908 ? -27.374 -11.774 4.199 1.00 89.88 908 PRO A O 1
ATOM 7137 N N . GLY A 1 909 ? -25.551 -11.962 2.904 1.00 92.19 909 GLY A N 1
ATOM 7138 C CA . GLY A 1 909 ? -24.632 -12.371 3.962 1.00 92.19 909 GLY A CA 1
ATOM 7139 C C . GLY A 1 909 ? -23.418 -11.452 4.069 1.00 92.19 909 GLY A C 1
ATOM 7140 O O . GLY A 1 909 ? -22.750 -11.180 3.073 1.00 92.19 909 GLY A O 1
ATOM 7141 N N . VAL A 1 910 ? -23.077 -11.020 5.285 1.00 94.19 910 VAL A N 1
ATOM 7142 C CA . VAL A 1 910 ? -21.833 -10.291 5.567 1.00 94.19 910 VAL A CA 1
ATOM 7143 C C . VAL A 1 910 ? -20.629 -11.181 5.248 1.00 94.19 910 VAL A C 1
ATOM 7145 O O . VAL A 1 910 ? -20.503 -12.295 5.761 1.00 94.19 910 VAL A O 1
ATOM 7148 N N . VAL A 1 911 ? -19.749 -10.660 4.395 1.00 92.62 911 VAL A N 1
ATOM 7149 C CA . VAL A 1 911 ? -18.536 -11.295 3.857 1.00 92.62 911 VAL A CA 1
ATOM 7150 C C . VAL A 1 911 ? -17.328 -11.049 4.766 1.00 92.62 911 VAL A C 1
ATOM 7152 O O . VAL A 1 911 ? -16.444 -11.901 4.896 1.00 92.62 911 VAL A O 1
ATOM 7155 N N . GLY A 1 912 ? -17.277 -9.864 5.372 1.00 93.31 912 GLY A N 1
ATOM 7156 C CA . GLY A 1 912 ? -16.124 -9.331 6.087 1.00 93.31 912 GLY A CA 1
ATOM 7157 C C . GLY A 1 912 ? -16.309 -7.853 6.418 1.00 93.31 912 GLY A C 1
ATOM 7158 O O . GLY A 1 912 ? -17.333 -7.251 6.091 1.00 93.31 912 GLY A O 1
ATOM 7159 N N . PHE A 1 913 ? -15.290 -7.272 7.043 1.00 91.50 913 PHE A N 1
ATOM 7160 C CA . PHE A 1 913 ? -15.202 -5.838 7.314 1.00 91.50 913 PHE A CA 1
ATOM 7161 C C . PHE A 1 913 ? -13.949 -5.280 6.639 1.00 91.50 913 PHE A C 1
ATOM 7163 O O . PHE A 1 913 ? -12.941 -5.982 6.558 1.00 91.50 913 PHE A O 1
ATOM 7170 N N . GLN A 1 914 ? -13.992 -4.041 6.150 1.00 87.50 914 GLN A N 1
ATOM 7171 C CA . GLN A 1 914 ? -12.823 -3.398 5.555 1.00 87.50 914 GLN A CA 1
ATOM 7172 C C . GLN A 1 914 ? -11.705 -3.235 6.596 1.00 87.50 914 GLN A C 1
ATOM 7174 O O . GLN A 1 914 ? -11.902 -2.617 7.644 1.00 87.50 914 GLN A O 1
ATOM 7179 N N . SER A 1 915 ? -10.516 -3.740 6.262 1.00 86.44 915 SER A N 1
ATOM 7180 C CA . SER A 1 915 ? -9.363 -3.807 7.170 1.00 86.44 915 SER A CA 1
ATOM 7181 C C . SER A 1 915 ? -8.141 -3.065 6.637 1.00 86.44 915 SER A C 1
ATOM 7183 O O . SER A 1 915 ? -7.494 -2.315 7.368 1.00 86.44 915 SER A O 1
ATOM 7185 N N . PHE A 1 916 ? -7.816 -3.224 5.351 1.00 85.38 916 PHE A N 1
ATOM 7186 C CA . PHE A 1 916 ? -6.669 -2.553 4.733 1.00 85.38 916 PHE A CA 1
ATOM 7187 C C . PHE A 1 916 ? -6.995 -1.908 3.392 1.00 85.38 916 PHE A C 1
ATOM 7189 O O . PHE A 1 916 ? -7.932 -2.293 2.693 1.00 85.38 916 PHE A O 1
ATOM 7196 N N . VAL A 1 917 ? -6.148 -0.951 3.019 1.00 83.25 917 VAL A N 1
ATOM 7197 C CA . VAL A 1 917 ? -6.022 -0.458 1.651 1.00 83.25 917 VAL A CA 1
ATOM 7198 C C . VAL A 1 917 ? -4.624 -0.782 1.140 1.00 83.25 917 VAL A C 1
ATOM 7200 O O . VAL A 1 917 ? -3.622 -0.548 1.819 1.00 83.25 917 VAL A O 1
ATOM 7203 N N . GLN A 1 918 ? -4.556 -1.317 -0.070 1.00 84.00 918 GLN A N 1
ATOM 7204 C CA . GLN A 1 918 ? -3.318 -1.595 -0.771 1.00 84.00 918 GLN A CA 1
ATOM 7205 C C . GLN A 1 918 ? -3.201 -0.613 -1.941 1.00 84.00 918 GLN A C 1
ATOM 7207 O O . GLN A 1 918 ? -4.039 -0.584 -2.840 1.00 84.00 918 GLN A O 1
ATOM 7212 N N . ARG A 1 919 ? -2.161 0.225 -1.929 1.00 77.94 919 ARG A N 1
ATOM 7213 C CA . ARG A 1 919 ? -1.913 1.211 -2.993 1.00 77.94 919 ARG A CA 1
ATOM 7214 C C . ARG A 1 919 ? -1.063 0.608 -4.109 1.00 77.94 919 ARG A C 1
ATOM 7216 O O . ARG A 1 919 ? -0.212 -0.243 -3.838 1.00 77.94 919 ARG A O 1
ATOM 7223 N N . SER A 1 920 ? -1.275 1.063 -5.341 1.00 65.94 920 SER A N 1
ATOM 7224 C CA . SER A 1 920 ? -0.388 0.774 -6.465 1.00 65.94 920 SER A CA 1
ATOM 7225 C C . SER A 1 920 ? 0.666 1.874 -6.585 1.00 65.94 920 SER A C 1
ATOM 7227 O O . SER A 1 920 ? 0.389 2.979 -7.047 1.00 65.94 920 SER A O 1
ATOM 7229 N N . GLY A 1 921 ? 1.881 1.551 -6.135 1.00 56.31 921 GLY A N 1
ATOM 7230 C CA . GLY A 1 921 ? 3.085 2.354 -6.342 1.00 56.31 921 GLY A CA 1
ATOM 7231 C C . GLY A 1 921 ? 3.242 3.604 -5.473 1.00 56.31 921 GLY A C 1
ATOM 7232 O O . GLY A 1 921 ? 2.290 4.269 -5.063 1.00 56.31 921 GLY A O 1
ATOM 7233 N N . ASN A 1 922 ? 4.507 3.966 -5.256 1.00 44.34 922 ASN A N 1
ATOM 7234 C CA . ASN A 1 922 ? 4.868 5.368 -5.089 1.00 44.34 922 ASN A CA 1
ATOM 7235 C C . ASN A 1 922 ? 4.782 6.040 -6.462 1.00 44.34 922 ASN A C 1
ATOM 7237 O O . ASN A 1 922 ? 5.144 5.431 -7.471 1.00 44.34 922 ASN A O 1
ATOM 7241 N N . VAL A 1 923 ? 4.397 7.315 -6.502 1.00 34.09 923 VAL A N 1
ATOM 7242 C CA . VAL A 1 923 ? 4.601 8.132 -7.703 1.00 34.09 923 VAL A CA 1
ATOM 7243 C C . VAL A 1 923 ? 6.108 8.328 -7.871 1.00 34.09 923 VAL A C 1
ATOM 7245 O O . VAL A 1 923 ? 6.688 9.222 -7.263 1.00 34.09 923 VAL A O 1
ATOM 7248 N N . GLN A 1 924 ? 6.758 7.489 -8.683 1.00 29.53 924 GLN A N 1
ATOM 7249 C CA . GLN A 1 924 ? 8.075 7.825 -9.213 1.00 29.53 924 GLN A CA 1
ATOM 7250 C C . GLN A 1 924 ? 7.900 8.929 -10.256 1.00 29.53 924 GLN A C 1
ATOM 7252 O O . GLN A 1 924 ? 7.585 8.684 -11.423 1.00 29.53 924 GLN A O 1
ATOM 7257 N N . THR A 1 925 ? 8.115 10.155 -9.797 1.00 28.61 925 THR A N 1
ATOM 7258 C CA . THR A 1 925 ? 8.478 11.331 -10.585 1.00 28.61 925 THR A CA 1
ATOM 7259 C C . THR A 1 925 ? 9.806 11.824 -10.033 1.00 28.61 925 THR A C 1
ATOM 7261 O O . THR A 1 925 ? 9.847 12.307 -8.904 1.00 28.61 925 THR A O 1
ATOM 7264 N N . TYR A 1 926 ? 10.871 11.734 -10.832 1.00 35.06 926 TYR A N 1
ATOM 7265 C CA . TYR A 1 926 ? 11.865 12.806 -10.804 1.00 35.06 926 TYR A CA 1
ATOM 7266 C C . TYR A 1 926 ? 11.104 14.131 -11.039 1.00 35.06 926 TYR A C 1
ATOM 7268 O O . TYR A 1 926 ? 10.122 14.126 -11.786 1.00 35.06 926 TYR A O 1
ATOM 7276 N N . GLU A 1 927 ? 11.523 15.209 -10.370 1.00 32.09 927 GLU A N 1
ATOM 7277 C CA . GLU A 1 927 ? 11.005 16.584 -10.544 1.00 32.09 927 GLU A CA 1
ATOM 7278 C C . GLU A 1 927 ? 9.584 16.875 -9.994 1.00 32.09 927 GLU A C 1
ATOM 7280 O O . GLU A 1 927 ? 8.722 17.433 -10.666 1.00 32.09 927 GLU A O 1
ATOM 7285 N N . MET A 1 928 ? 9.345 16.566 -8.715 1.00 31.64 928 MET A N 1
ATOM 7286 C CA . MET A 1 928 ? 8.367 17.282 -7.871 1.00 31.64 928 MET A CA 1
ATOM 7287 C C . MET A 1 928 ? 8.866 17.284 -6.424 1.00 31.64 928 MET A C 1
ATOM 7289 O O . MET A 1 928 ? 9.271 16.234 -5.932 1.00 31.64 928 MET A O 1
ATOM 7293 N N . GLU A 1 929 ? 8.757 18.411 -5.718 1.00 28.84 929 GLU A N 1
ATOM 7294 C CA . GLU A 1 929 ? 9.090 18.528 -4.289 1.00 28.84 929 GLU A CA 1
ATOM 7295 C C . GLU A 1 929 ? 7.988 19.264 -3.497 1.00 28.84 929 GLU A C 1
ATOM 7297 O O . GLU A 1 929 ? 7.042 19.817 -4.058 1.00 28.84 929 GLU A O 1
ATOM 7302 N N . GLY A 1 930 ? 8.088 19.262 -2.163 1.00 36.66 930 GLY A N 1
ATOM 7303 C CA . GLY A 1 930 ? 7.246 20.085 -1.287 1.00 36.66 930 GLY A CA 1
ATOM 7304 C C . GLY A 1 930 ? 5.874 19.505 -0.909 1.00 36.66 930 GLY A C 1
ATOM 7305 O O . GLY A 1 930 ? 5.637 18.294 -0.923 1.00 36.66 930 GLY A O 1
ATOM 7306 N N . ARG A 1 931 ? 4.958 20.390 -0.485 1.00 32.22 931 ARG A N 1
ATOM 7307 C CA . ARG A 1 931 ? 3.661 20.003 0.112 1.00 32.22 931 ARG A CA 1
ATOM 7308 C C . ARG A 1 931 ? 2.722 19.296 -0.863 1.00 32.22 931 ARG A C 1
ATOM 7310 O O . ARG A 1 931 ? 1.941 18.455 -0.420 1.00 32.22 931 ARG A O 1
ATOM 7317 N N . ASP A 1 932 ? 2.822 19.580 -2.157 1.00 33.56 932 ASP A N 1
ATOM 7318 C CA . ASP A 1 932 ? 2.007 18.913 -3.172 1.00 33.56 932 ASP A CA 1
ATOM 7319 C C . ASP A 1 932 ? 2.532 17.514 -3.503 1.00 33.56 932 ASP A C 1
ATOM 7321 O O . ASP A 1 932 ? 1.725 16.596 -3.656 1.00 33.56 932 ASP A O 1
ATOM 7325 N N . LEU A 1 933 ? 3.855 17.290 -3.464 1.00 37.00 933 LEU A N 1
ATOM 7326 C CA . LEU A 1 933 ? 4.414 15.934 -3.450 1.00 37.00 933 LEU A CA 1
ATOM 7327 C C . LEU A 1 933 ? 3.900 15.165 -2.223 1.00 37.00 933 LEU A C 1
ATOM 7329 O O . LEU A 1 933 ? 3.372 14.066 -2.378 1.00 37.00 933 LEU A O 1
ATOM 7333 N N . GLU A 1 934 ? 3.974 15.736 -1.016 1.00 36.81 934 GLU A N 1
ATOM 7334 C CA . GLU A 1 934 ? 3.429 15.088 0.187 1.00 36.81 934 GLU A CA 1
ATOM 7335 C C . GLU A 1 934 ? 1.926 14.780 0.064 1.00 36.81 934 GLU A C 1
ATOM 7337 O O . GLU A 1 934 ? 1.492 13.684 0.421 1.00 36.81 934 GLU A O 1
ATOM 7342 N N . ALA A 1 935 ? 1.118 15.721 -0.432 1.00 40.38 935 ALA A N 1
ATOM 7343 C CA . ALA A 1 935 ? -0.319 15.530 -0.619 1.00 40.38 935 ALA A CA 1
ATOM 7344 C C . ALA A 1 935 ? -0.631 14.474 -1.695 1.00 40.38 935 ALA A C 1
ATOM 7346 O O . ALA A 1 935 ? -1.612 13.737 -1.570 1.00 40.38 935 ALA A O 1
ATOM 7347 N N . ARG A 1 936 ? 0.207 14.365 -2.733 1.00 38.75 936 ARG A N 1
ATOM 7348 C CA . ARG A 1 936 ? 0.075 13.392 -3.826 1.00 38.75 936 ARG A CA 1
ATOM 7349 C C . ARG A 1 936 ? 0.532 11.992 -3.401 1.00 38.75 936 ARG A C 1
ATOM 7351 O O . ARG A 1 936 ? -0.190 11.033 -3.676 1.00 38.75 936 ARG A O 1
ATOM 7358 N N . LEU A 1 937 ? 1.634 11.881 -2.651 1.00 37.62 937 LEU A N 1
ATOM 7359 C CA . LEU A 1 937 ? 2.119 10.642 -2.024 1.00 37.62 937 LEU A CA 1
ATOM 7360 C C . LEU A 1 937 ? 1.119 10.097 -0.991 1.00 37.62 937 LEU A C 1
ATOM 7362 O O . LEU A 1 937 ? 0.798 8.910 -1.015 1.00 37.62 937 LEU A O 1
ATOM 7366 N N . LYS A 1 938 ? 0.526 10.962 -0.152 1.00 41.88 938 LYS A N 1
ATOM 7367 C CA . LYS A 1 938 ? -0.536 10.587 0.810 1.00 41.88 938 LYS A CA 1
ATOM 7368 C C . LYS A 1 938 ? -1.824 10.066 0.136 1.00 41.88 938 LYS A C 1
ATOM 7370 O O . LYS A 1 938 ? -2.695 9.535 0.824 1.00 41.88 938 LYS A O 1
ATOM 7375 N N . ARG A 1 939 ? -1.959 10.196 -1.192 1.00 46.66 939 ARG A N 1
ATOM 7376 C CA . ARG A 1 939 ? -3.166 9.869 -1.977 1.00 46.66 939 ARG A CA 1
ATOM 7377 C C . ARG A 1 939 ? -2.931 8.883 -3.141 1.00 46.66 939 ARG A C 1
ATOM 7379 O O . ARG A 1 939 ? -3.788 8.808 -4.010 1.00 46.66 939 ARG A O 1
ATOM 7386 N N . GLY A 1 940 ? -1.804 8.165 -3.223 1.00 54.09 940 GLY A N 1
ATOM 7387 C CA . GLY A 1 940 ? -1.489 7.265 -4.360 1.00 54.09 940 GLY A CA 1
ATOM 7388 C C . GLY A 1 940 ? -2.627 6.300 -4.754 1.00 54.09 940 GLY A C 1
ATOM 7389 O O . GLY A 1 940 ? -3.395 5.898 -3.878 1.00 54.09 940 GLY A O 1
ATOM 7390 N N . LEU A 1 941 ? -2.734 5.964 -6.051 1.00 68.12 941 LEU A N 1
ATOM 7391 C CA . LEU A 1 941 ? -3.791 5.112 -6.635 1.00 68.12 941 LEU A CA 1
ATOM 7392 C C . LEU A 1 941 ? -4.037 3.851 -5.795 1.00 68.12 941 LEU A C 1
ATOM 7394 O O . LEU A 1 941 ? -3.082 3.220 -5.332 1.00 68.12 941 LEU A O 1
ATOM 7398 N N . VAL A 1 942 ? -5.298 3.469 -5.593 1.00 77.06 942 VAL A N 1
ATOM 7399 C CA . VAL A 1 942 ? -5.625 2.228 -4.886 1.00 77.06 942 VAL A CA 1
ATOM 7400 C C . VAL A 1 942 ? -5.541 1.061 -5.868 1.00 77.06 942 VAL A C 1
ATOM 7402 O O . VAL A 1 942 ? -6.150 1.081 -6.931 1.00 77.06 942 VAL A O 1
ATOM 7405 N N . ALA A 1 943 ? -4.755 0.041 -5.518 1.00 83.62 943 ALA A N 1
ATOM 7406 C CA . ALA A 1 943 ? -4.752 -1.225 -6.246 1.00 83.62 943 ALA A CA 1
ATOM 7407 C C . ALA A 1 943 ? -6.040 -1.994 -5.919 1.00 83.62 943 ALA A C 1
ATOM 7409 O O . ALA A 1 943 ? -6.779 -2.419 -6.806 1.00 83.62 943 ALA A O 1
ATOM 7410 N N . PHE A 1 944 ? -6.303 -2.135 -4.616 1.00 88.44 944 PHE A N 1
ATOM 7411 C CA . PHE A 1 944 ? -7.499 -2.746 -4.045 1.00 88.44 944 PHE A CA 1
ATOM 7412 C C . PHE A 1 944 ? -7.593 -2.478 -2.537 1.00 88.44 944 PHE A C 1
ATOM 7414 O O . PHE A 1 944 ? -6.616 -2.148 -1.859 1.00 88.44 944 PHE A O 1
ATOM 7421 N N . TYR A 1 945 ? -8.787 -2.679 -2.005 1.00 88.75 945 TYR A N 1
ATOM 7422 C CA . TYR A 1 945 ? -9.094 -2.786 -0.587 1.00 88.75 945 TYR A CA 1
ATOM 7423 C C . TYR A 1 945 ? -9.107 -4.257 -0.167 1.00 88.75 945 TYR A C 1
ATOM 7425 O O . TYR A 1 945 ? -9.245 -5.155 -1.001 1.00 88.75 945 TYR A O 1
ATOM 7433 N N . GLY A 1 946 ? -8.957 -4.507 1.131 1.00 90.44 946 GLY A N 1
ATOM 7434 C CA . GLY A 1 946 ? -8.982 -5.848 1.699 1.00 90.44 946 GLY A CA 1
ATOM 7435 C C . GLY A 1 946 ? -9.905 -5.953 2.901 1.00 90.44 946 GLY A C 1
ATOM 7436 O O . GLY A 1 946 ? -9.850 -5.115 3.805 1.00 90.44 946 GLY A O 1
ATOM 7437 N N . ALA A 1 947 ? -10.709 -7.015 2.924 1.00 91.69 947 ALA A N 1
ATOM 7438 C CA . ALA A 1 947 ? -11.573 -7.368 4.045 1.00 91.69 947 ALA A CA 1
ATOM 7439 C C . ALA A 1 947 ? -11.321 -8.815 4.473 1.00 91.69 947 ALA A C 1
ATOM 7441 O O . ALA A 1 947 ? -11.401 -9.734 3.649 1.00 91.69 947 ALA A O 1
ATOM 7442 N N . PHE A 1 948 ? -10.981 -9.026 5.746 1.00 94.00 948 PHE A N 1
ATOM 7443 C CA . PHE A 1 948 ? -10.718 -10.368 6.264 1.00 94.00 948 PHE A CA 1
ATOM 7444 C C . PHE A 1 948 ? -11.996 -11.199 6.375 1.00 94.00 948 PHE A C 1
ATOM 7446 O O . PHE A 1 948 ? -13.089 -10.695 6.639 1.00 94.00 948 PHE A O 1
ATOM 7453 N N . GLN A 1 949 ? -11.833 -12.508 6.198 1.00 93.56 949 GLN A N 1
ATOM 7454 C CA . GLN A 1 949 ? -12.872 -13.485 6.466 1.00 93.56 949 GLN A CA 1
ATOM 7455 C C . GLN A 1 949 ? -13.239 -13.436 7.957 1.00 93.56 949 GLN A C 1
ATOM 7457 O O . GLN A 1 949 ? -12.366 -13.570 8.815 1.00 93.56 949 GLN A O 1
ATOM 7462 N N . ILE A 1 950 ? -14.528 -13.304 8.272 1.00 93.81 950 ILE A N 1
ATOM 7463 C CA . ILE A 1 950 ? -15.041 -13.263 9.654 1.00 93.81 950 ILE A CA 1
ATOM 7464 C C . ILE A 1 950 ? -14.655 -14.516 10.483 1.00 93.81 950 ILE A C 1
ATOM 7466 O O . ILE A 1 950 ? -14.333 -15.560 9.907 1.00 93.81 950 ILE A O 1
ATOM 7470 N N . PRO A 1 951 ? -14.670 -14.475 11.829 1.00 93.31 951 PRO A N 1
ATOM 7471 C CA . PRO A 1 951 ? -14.391 -15.643 12.667 1.00 93.31 951 PRO A CA 1
ATOM 7472 C C . PRO A 1 951 ? -15.585 -16.607 12.733 1.00 93.31 951 PRO A C 1
ATOM 7474 O O . PRO A 1 951 ? -16.722 -16.178 12.910 1.00 93.31 951 PRO A O 1
ATOM 7477 N N . LYS A 1 952 ? -15.327 -17.924 12.723 1.00 90.75 952 LYS A N 1
ATOM 7478 C CA . LYS A 1 952 ? -16.379 -18.962 12.838 1.00 90.75 952 LYS A CA 1
ATOM 7479 C C . LYS A 1 952 ? -17.246 -18.866 14.093 1.00 90.75 952 LYS A C 1
ATOM 7481 O O . LYS A 1 952 ? -18.401 -19.271 14.076 1.00 90.75 952 LYS A O 1
ATOM 7486 N N . GLU A 1 953 ? -16.682 -18.385 15.196 1.00 91.88 953 GLU A N 1
ATOM 7487 C CA . GLU A 1 953 ? -17.441 -18.183 16.434 1.00 91.88 953 GLU A CA 1
ATOM 7488 C C . GLU A 1 953 ? -18.427 -17.013 16.299 1.00 91.88 953 GLU A C 1
ATOM 7490 O O . GLU A 1 953 ? -19.539 -17.095 16.808 1.00 91.88 953 GLU A O 1
ATOM 7495 N N . LEU A 1 954 ? -18.059 -15.957 15.563 1.00 92.62 954 LEU A N 1
ATOM 7496 C CA . LEU A 1 954 ? -18.960 -14.843 15.274 1.00 92.62 954 LEU A CA 1
ATOM 7497 C C . LEU A 1 954 ? -20.105 -15.297 14.355 1.00 92.62 954 LEU A C 1
ATOM 7499 O O . LEU A 1 954 ? -21.258 -15.021 14.659 1.00 92.62 954 LEU A O 1
ATOM 7503 N N . GLU A 1 955 ? -19.789 -16.061 13.300 1.00 91.06 955 GLU A N 1
ATOM 7504 C CA . GLU A 1 955 ? -20.780 -16.655 12.381 1.00 91.06 955 GLU A CA 1
ATOM 7505 C C . GLU A 1 955 ? -21.825 -17.525 13.088 1.00 91.06 955 GLU A C 1
ATOM 7507 O O . GLU A 1 955 ? -22.982 -17.562 12.677 1.00 91.06 955 GLU A O 1
ATOM 7512 N N . LYS A 1 956 ? -21.387 -18.279 14.102 1.00 89.94 956 LYS A N 1
ATOM 7513 C CA . LYS A 1 956 ? -22.193 -19.303 14.769 1.00 89.94 956 LYS A CA 1
ATOM 7514 C C . LYS A 1 956 ? -22.987 -18.760 15.954 1.00 89.94 956 LYS A C 1
ATOM 7516 O O . LYS A 1 956 ? -24.125 -19.171 16.159 1.00 89.94 956 LYS A O 1
ATOM 7521 N N . ASP A 1 957 ? -22.369 -17.904 16.763 1.00 92.06 957 ASP A N 1
ATOM 7522 C CA . ASP A 1 957 ? -22.897 -17.568 18.085 1.00 92.06 957 ASP A CA 1
ATOM 7523 C C . ASP A 1 957 ? -23.580 -16.189 18.142 1.00 92.06 957 ASP A C 1
ATOM 7525 O O . ASP A 1 957 ? -24.192 -15.862 19.159 1.00 92.06 957 ASP A O 1
ATOM 7529 N N . HIS A 1 958 ? -23.447 -15.359 17.102 1.00 94.31 958 HIS A N 1
ATOM 7530 C CA . HIS A 1 958 ? -24.055 -14.029 17.028 1.00 94.31 958 HIS A CA 1
ATOM 7531 C C . HIS A 1 958 ? -25.060 -13.949 15.879 1.00 94.31 958 HIS A C 1
ATOM 7533 O O . HIS A 1 958 ? -24.764 -14.366 14.764 1.00 94.31 958 HIS A O 1
ATOM 7539 N N . VAL A 1 959 ? -26.210 -13.324 16.120 1.00 93.06 959 VAL A N 1
ATOM 7540 C CA . VAL A 1 959 ? -27.193 -12.974 15.079 1.00 93.06 959 VAL A CA 1
ATOM 7541 C C . VAL A 1 959 ? -27.095 -11.473 14.797 1.00 93.06 959 VAL A C 1
ATOM 7543 O O . VAL A 1 959 ? -26.931 -10.697 15.738 1.00 93.06 959 VAL A O 1
ATOM 7546 N N . ILE A 1 960 ? -27.150 -11.056 13.529 1.00 91.88 960 ILE A N 1
ATOM 7547 C CA . ILE A 1 960 ? -27.163 -9.635 13.129 1.00 91.88 960 ILE A CA 1
ATOM 7548 C C . ILE A 1 960 ? -28.561 -9.043 13.388 1.00 91.88 960 ILE A C 1
ATOM 7550 O O . ILE A 1 960 ? -29.558 -9.755 13.269 1.00 91.88 960 ILE A O 1
ATOM 7554 N N . LEU A 1 961 ? -28.624 -7.763 13.780 1.00 86.00 961 LEU A N 1
ATOM 7555 C CA . LEU A 1 961 ? -29.859 -7.010 14.055 1.00 86.00 961 LEU A CA 1
ATOM 7556 C C . LEU A 1 961 ? -30.033 -5.803 13.121 1.00 86.00 961 LEU A C 1
ATOM 7558 O O . LEU A 1 961 ? -29.014 -5.139 12.832 1.00 86.00 961 LEU A O 1
#

Foldseek 3Di:
DWEWEAEPVRDIDIDDDDQFAALVVVLVVCCVVVVNDSPQKFKDFPNDTRDDGHGVVVVVDDHHGYIYIDGNDPDDDDDDPAWAWEWEQEPVRDTDTQTGHQFDDLQSSLVSCCVTPVDDLLQWWKDAPNRTDDSPDPGGVVVVVGGHHGYIYIDTDPQAWAWEWEQEPPPRDTDIDTGGQFDFVLVVLVVVCVVPVADSVQKWKDAPNDTGDRRDGCNNVVNDHHGYIYIDGHDDDDDDPDDDQAWAWEWEQEPVRDIDIDTDGQQQFLLVVLVVCCVVVVAHSVFKFKADVNHTGDRRGGNVVVVHGHPHYIYIDGHDDGKAFEWEQAPVRDIDHTDIDTQQDFQLVVLVVCCVVPVVRDDPDSVQKFKAFVRHTGDRGGGNNVDPDDHHGYIYIGGDDDDPPPDDDDDDDDDDDDDDDDYDDDDDDDDDDDDDDDDDDYDDDDDDDDDDDDDDDDDDDDDDDDDDDDPPVQQEAPQVQADQQPDCNVVVQLVVDPPQQSPQWDDDLQAIEGNHDPPDDQQRHYQYYSNGGYFYDAAFDDDDPDPADEDDAPDPAADQQLAQDALLLVLVVCVLVVQFQWWWSFNRQATEGAHAPPDDPNCCSRHHDCAYSNGGYTYDHPPWDFLWDDDPPLPDDDDDDDDDDDDDDDDDDDDDDDDDPPDDPFAAFQAWKFKAFPPDPDPPTTTEGFAFWWDFPNFIWTKFFPQSNQVNVVVVVCDPVNVPVPPPDFDWADQCSQQRIFMDHSPHGFWGFPDDPQSRDTHPPASDQARMTITGGPDVVSCPNGAQPDPPEAAADPVVLSNCSVDFWFKAWRDDDDPDDDDDDDPPDRKTKTFTGKMKGFNVVLVVVLCVDPVSVVCSVVSPSVSSVVGIHMKTWMQIRRHDPRSSRHGSTWMWTWAQALVRDTGIHTFFTWTTWRAHDQPPDDDDDDDVSVVDRSPGHTSTTIGTGHDPCCSPRITTD

Radius of gyration: 39.71 Å; chains: 1; bounding box: 110×87×102 Å

InterPro domains:
  IPR000626 Ubiquitin-like domain [PF00240] (3-71)
  IPR000626 Ubiquitin-like domain [PF00240] (88-154)
  IPR000626 Ubiquitin-like domain [PF00240] (170-232)
  IPR000626 Ubiquitin-like domain [PF00240] (262-317)
  IPR000626 Ubiquitin-like domain [PS50053] (1-70)
  IPR000626 Ubiquitin-like domain [PS50053] (84-154)
  IPR000626 Ubiquitin-like domain [PS50053] (162-231)
  IPR000626 Ubiquitin-like domain [PS50053] (248-316)
  IPR000626 Ubiquitin-like domain [PS50053] (324-404)
  IPR000626 Ubiquitin-like domain [SM00213] (1-72)
  IPR000626 Ubiquitin-like domain [SM00213] (84-157)
  IPR000626 Ubiquitin-like domain [SM00213] (162-234)
  IPR000626 Ubiquitin-like domain [SM00213] (248-319)
  IPR000626 Ubiquitin-like domain [SM00213] (324-400)
  IPR015496 Ubiquilin [PTHR10677] (2-74)
  IPR029071 Ubiquitin-like domain superfamily [SSF54236] (1-70)
  IPR029071 Ubiquitin-like domain superfamily [SSF54236] (80-154)
  IPR029071 Ubiquitin-like domain superfamily [SSF54236] (139-232)
  IPR029071 Ubiquitin-like domain superfamily [SSF54236] (242-318)
  IPR029071 Ubiquitin-like domain superfamily [SSF54236] (324-404)

pLDDT: mean 70.03, std 20.93, range [21.86, 96.0]